Protein 8AG4 (pdb70)

Secondary structure (DSSP, 8-state):
----EEEEEEE-SGGGG--SSTTS--HHHHHHHHHHHHHHHHHHHT---EEEEEEESBS----SS--SSEEEEEEEE---HHHHHHHHHT-HHHHHHHHHHHS-B-----HHHHHHHHHHHHHT--S--S-EEEEEE---S-TTTT-HHHHHHHHHHHHHHHHHTEEEEE--B--TT---HHHH-SSSS---TTTTSS--PPPB-SHHHHHHHHHHHHSPP--SB--EEESSSS-EEEEEEE-SB-PPPPPPPB---SSS-------EEEEETTT-SB--TTSEEEEEEETTEEEEE-HHHHHHTT--S-SEEEEEEEEEGGGS-TT---S--EEEEE-TTTEETHHHHHHHHHHHHHHHTEEEEEEEE-STT---EEEEEEEE--EE-TT--EEE-SEEEEEE---GGGBPPPPP-------HHHHHHHHHHHHHTB----TTS---HHHHHHHHHHHHHHTT---------TTS--HHHHHHHHTTHHHHHHHHHS-TT-/----B----EEEEEEEE--SSTT--BTTB--HHHHHHHHHHHHHHHHHHHT---EEEEEEES-SS-B-TT-SSSSS-SEEEEEEEE---HHHHHHHHHT----S----HHHHHHHHHHHHHHHSSSS--SEEEEEEE----S---STTHHHHHHHHHHHTEEEEEEESS---SS--------SS-----TTS-HHHHHHHHHHHHHHHHHT-GGGGGGEEEHHHHTTS-GGGTTS--PBPPEEEEEESSSS-EEEEEEEEEE-----S--PEEEETTT--GGGEEEEE----SSTT-----GGG---EEE-SS-EEEGGG--TTTS------SEEEEEEEEEGGGS-GGG-EEEEEEEEEEPTT-HHHHHHHHHHHHHHHHHTEEEEEEEESSSSSPPEEEEEEEEE-SS-EEEEEEEE--GGGB-------STT-STT---HHHHHHHHHHHHHTB-EE-GGGTT--EES--GGGSPPHHHHHHHHHHHHHHH-TTSPPPPPPHHHHHHTS--HHHHHHHHHHHHHHHHHS--EE---/----S-EEEE-SSS-EEEEBSS-SS--EEEEEEEE---SS----EEEEEE-TT--EEEEEBTTBSTTGGG--EESSHHHHIIIIIT--HHHHTT--EE-TT--BTTTBTPPPPPP-------SSHHHHHHHHHHHHHHHTTTTS-EEEEEEE--SS-EEEEEEEEEEEE----/--SEEEE-SSS-EEEEBSS-SS--EEEEEEEEPP-TTB---EEEEEE-TT--EEEEESSS-SGGGGG--EESSHHHHHHHHSB-SS-STTT--EE-TT--BTTTBSPPPPPP-PPP---SHHHHHHHHHHHHHHHHHTTTS-EEEEEEE--BSPEEEEEEEEEEEE----

Structure (mmCIF, N/CA/C/O backbone):
data_8AG4
#
_entry.id   8AG4
#
_cell.length_a   1.00
_cell.length_b   1.00
_cell.length_c   1.00
_cell.angle_alpha   90.00
_cell.angle_beta   90.00
_cell.angle_gamma   90.00
#
_symmetry.space_group_name_H-M   'P 1'
#
loop_
_entity.id
_entity.type
_entity.pdbx_description
1 polymer 'X-ray repair cross-complementing protein 6'
2 polymer 'X-ray repair cross-complementing protein 5'
3 polymer 'Protein C10'
#
loop_
_atom_site.group_PDB
_atom_site.id
_atom_site.type_symbol
_atom_site.label_atom_id
_atom_site.label_alt_id
_atom_site.label_comp_id
_atom_site.label_asym_id
_atom_site.label_entity_id
_atom_site.label_seq_id
_atom_site.pdbx_PDB_ins_code
_atom_site.Cartn_x
_atom_site.Cartn_y
_atom_site.Cartn_z
_atom_site.occupancy
_atom_site.B_iso_or_equiv
_atom_site.auth_seq_id
_atom_site.auth_comp_id
_atom_site.auth_asym_id
_atom_site.auth_atom_id
_atom_site.pdbx_PDB_model_num
ATOM 1 N N . SER A 1 75 ? 123.928 165.752 117.864 1.00 88.73 33 SER A N 1
ATOM 2 C CA . SER A 1 75 ? 124.891 164.927 117.145 1.00 90.56 33 SER A CA 1
ATOM 3 C C . SER A 1 75 ? 124.675 163.447 117.443 1.00 90.07 33 SER A C 1
ATOM 4 O O . SER A 1 75 ? 124.019 163.091 118.422 1.00 86.29 33 SER A O 1
ATOM 7 N N . GLY A 1 76 ? 125.230 162.589 116.591 1.00 82.18 34 GLY A N 1
ATOM 8 C CA . GLY A 1 76 ? 125.131 161.149 116.741 1.00 79.83 34 GLY A CA 1
ATOM 9 C C . GLY A 1 76 ? 124.463 160.441 115.582 1.00 79.10 34 GLY A C 1
ATOM 10 O O . GLY A 1 76 ? 124.628 159.221 115.438 1.00 79.28 34 GLY A O 1
ATOM 11 N N . ARG A 1 77 ? 123.714 161.158 114.748 1.00 63.07 35 ARG A N 1
ATOM 12 C CA . ARG A 1 77 ? 123.009 160.574 113.609 1.00 56.71 35 ARG A CA 1
ATOM 13 C C . ARG A 1 77 ? 123.581 161.181 112.332 1.00 56.14 35 ARG A C 1
ATOM 14 O O . ARG A 1 77 ? 123.163 162.262 111.908 1.00 55.80 35 ARG A O 1
ATOM 22 N N . ASP A 1 78 ? 124.536 160.483 111.725 1.00 51.27 36 ASP A N 1
ATOM 23 C CA . ASP A 1 78 ? 125.186 160.966 110.518 1.00 44.68 36 ASP A CA 1
ATOM 24 C C . ASP A 1 78 ? 124.263 160.826 109.315 1.00 45.32 36 ASP A C 1
ATOM 25 O O . ASP A 1 78 ? 123.458 159.896 109.226 1.00 52.44 36 ASP A O 1
ATOM 30 N N . SER A 1 79 ? 124.389 161.764 108.381 1.00 36.59 37 SER A N 1
ATOM 31 C CA . SER A 1 79 ? 123.603 161.771 107.155 1.00 36.85 37 SER A CA 1
ATOM 32 C C . SER A 1 79 ? 124.536 161.672 105.957 1.00 37.51 37 SER A C 1
ATOM 33 O O . SER A 1 79 ? 125.538 162.390 105.885 1.00 46.67 37 SER A O 1
ATOM 36 N N . LEU A 1 80 ? 124.205 160.786 105.023 1.00 23.29 38 LEU A N 1
ATOM 37 C CA . LEU A 1 80 ? 125.016 160.542 103.838 1.00 19.94 38 LEU A CA 1
ATOM 38 C C . LEU A 1 80 ? 124.115 160.475 102.617 1.00 23.33 38 LEU A C 1
ATOM 39 O O . LEU A 1 80 ? 123.125 159.739 102.614 1.00 35.97 38 LEU A O 1
ATOM 44 N N . ILE A 1 81 ? 124.460 161.235 101.582 1.00 21.06 39 ILE A N 1
ATOM 45 C CA . ILE A 1 81 ? 123.704 161.272 100.336 1.00 27.74 39 ILE A CA 1
ATOM 46 C C . ILE A 1 81 ? 124.585 160.709 99.231 1.00 26.50 39 ILE A C 1
ATOM 47 O O . ILE A 1 81 ? 125.706 161.185 99.017 1.00 36.10 39 ILE A O 1
ATOM 52 N N . PHE A 1 82 ? 124.080 159.699 98.530 1.00 24.49 40 PHE A N 1
ATOM 53 C CA . PHE A 1 82 ? 124.787 159.071 97.421 1.00 15.24 40 PHE A CA 1
ATOM 54 C C . PHE A 1 82 ? 124.321 159.717 96.124 1.00 25.94 40 PHE A C 1
ATOM 55 O O . PHE A 1 82 ? 123.167 159.548 95.719 1.00 37.58 40 PHE A O 1
ATOM 63 N N . LEU A 1 83 ? 125.215 160.450 95.473 1.00 25.53 41 LEU A N 1
ATOM 64 C CA . LEU A 1 83 ? 124.908 161.158 94.238 1.00 15.44 41 LEU A CA 1
ATOM 65 C C . LEU A 1 83 ? 125.588 160.427 93.087 1.00 22.33 41 LEU A C 1
ATOM 66 O O . LEU A 1 83 ? 126.818 160.420 92.989 1.00 36.00 41 LEU A O 1
ATOM 71 N N . VAL A 1 84 ? 124.789 159.816 92.219 1.00 22.28 42 VAL A N 1
ATOM 72 C CA . VAL A 1 84 ? 125.287 158.971 91.141 1.00 24.70 42 VAL A CA 1
ATOM 73 C C . VAL A 1 84 ? 124.981 159.640 89.810 1.00 35.74 42 VAL A C 1
ATOM 74 O O . VAL A 1 84 ? 123.827 159.987 89.530 1.00 42.65 42 VAL A O 1
ATOM 78 N N . ASP A 1 85 ? 126.015 159.822 88.996 1.00 40.20 43 ASP A N 1
ATOM 79 C CA . ASP A 1 85 ? 125.843 160.362 87.659 1.00 33.06 43 ASP A CA 1
ATOM 80 C C . ASP A 1 85 ? 125.127 159.340 86.785 1.00 40.32 43 ASP A C 1
ATOM 81 O O . ASP A 1 85 ? 125.296 158.128 86.941 1.00 48.54 43 ASP A O 1
ATOM 86 N N . ALA A 1 86 ? 124.317 159.842 85.850 1.00 44.09 44 ALA A N 1
ATOM 87 C CA . ALA A 1 86 ? 123.540 158.990 84.956 1.00 42.86 44 ALA A CA 1
ATOM 88 C C . ALA A 1 86 ? 123.742 159.378 83.497 1.00 41.44 44 ALA A C 1
ATOM 89 O O . ALA A 1 86 ? 122.804 159.318 82.699 1.00 47.32 44 ALA A O 1
ATOM 91 N N . SER A 1 87 ? 124.956 159.776 83.130 1.00 44.47 45 SER A N 1
ATOM 92 C CA . SER A 1 87 ? 125.250 160.141 81.754 1.00 43.35 45 SER A CA 1
ATOM 93 C C . SER A 1 87 ? 125.604 158.899 80.940 1.00 46.07 45 SER A C 1
ATOM 94 O O . SER A 1 87 ? 125.652 157.776 81.450 1.00 49.64 45 SER A O 1
ATOM 97 N N . LYS A 1 88 ? 125.859 159.108 79.647 1.00 45.57 46 LYS A N 1
ATOM 98 C CA . LYS A 1 88 ? 126.107 157.990 78.744 1.00 42.79 46 LYS A CA 1
ATOM 99 C C . LYS A 1 88 ? 127.427 157.299 79.057 1.00 43.97 46 LYS A C 1
ATOM 100 O O . LYS A 1 88 ? 127.532 156.073 78.945 1.00 47.52 46 LYS A O 1
ATOM 106 N N . ALA A 1 89 ? 128.446 158.067 79.444 1.00 48.13 47 ALA A N 1
ATOM 107 C CA . ALA A 1 89 ? 129.760 157.490 79.706 1.00 48.46 47 ALA A CA 1
ATOM 108 C C . ALA A 1 89 ? 129.742 156.499 80.862 1.00 49.43 47 ALA A C 1
ATOM 109 O O . ALA A 1 89 ? 130.638 155.654 80.953 1.00 52.09 47 ALA A O 1
ATOM 111 N N . MET A 1 90 ? 128.746 156.577 81.740 1.00 48.52 48 MET A N 1
ATOM 112 C CA . MET A 1 90 ? 128.649 155.669 82.872 1.00 43.50 48 MET A CA 1
ATOM 113 C C . MET A 1 90 ? 128.142 154.290 82.482 1.00 47.94 48 MET A C 1
ATOM 114 O O . MET A 1 90 ? 127.956 153.449 83.365 1.00 49.58 48 MET A O 1
ATOM 119 N N . PHE A 1 91 ? 127.907 154.042 81.191 1.00 58.78 49 PHE A N 1
ATOM 120 C CA . PHE A 1 91 ? 127.403 152.763 80.715 1.00 56.96 49 PHE A CA 1
ATOM 121 C C . PHE A 1 91 ? 128.329 152.067 79.729 1.00 55.22 49 PHE A C 1
ATOM 122 O O . PHE A 1 91 ? 128.036 150.936 79.327 1.00 57.45 49 PHE A O 1
ATOM 130 N N . GLU A 1 92 ? 129.424 152.703 79.325 1.00 55.52 50 GLU A N 1
ATOM 131 C CA . GLU A 1 92 ? 130.417 152.051 78.487 1.00 55.66 50 GLU A CA 1
ATOM 132 C C . GLU A 1 92 ? 131.344 151.214 79.356 1.00 59.13 50 GLU A C 1
ATOM 133 O O . GLU A 1 92 ? 131.807 151.673 80.405 1.00 66.44 50 GLU A O 1
ATOM 139 N N . SER A 1 93 ? 131.615 149.985 78.920 1.00 64.99 51 SER A N 1
ATOM 140 C CA . SER A 1 93 ? 132.402 149.050 79.707 1.00 67.41 51 SER A CA 1
ATOM 141 C C . SER A 1 93 ? 133.775 148.757 79.122 1.00 69.07 51 SER A C 1
ATOM 142 O O . SER A 1 93 ? 134.588 148.120 79.802 1.00 71.21 51 SER A O 1
ATOM 145 N N . GLN A 1 94 ? 134.056 149.202 77.897 1.00 75.06 52 GLN A N 1
ATOM 146 C CA . GLN A 1 94 ? 135.333 148.939 77.241 1.00 76.86 52 GLN A CA 1
ATOM 147 C C . GLN A 1 94 ? 135.630 147.444 77.224 1.00 75.86 52 GLN A C 1
ATOM 148 O O . GLN A 1 94 ? 135.151 146.720 76.346 1.00 77.02 52 GLN A O 1
ATOM 154 N N . SER A 1 95 ? 136.421 146.979 78.186 1.00 77.58 53 SER A N 1
ATOM 155 C CA . SER A 1 95 ? 136.685 145.553 78.313 1.00 78.49 53 SER A CA 1
ATOM 156 C C . SER A 1 95 ? 135.397 144.814 78.652 1.00 78.34 53 SER A C 1
ATOM 157 O O . SER A 1 95 ? 134.632 145.242 79.522 1.00 79.09 53 SER A O 1
ATOM 160 N N . GLU A 1 96 ? 135.157 143.698 77.963 1.00 82.58 54 GLU A N 1
ATOM 161 C CA . GLU A 1 96 ? 133.909 142.965 78.130 1.00 84.26 54 GLU A CA 1
ATOM 162 C C . GLU A 1 96 ? 133.849 142.181 79.433 1.00 83.99 54 GLU A C 1
ATOM 163 O O . GLU A 1 96 ? 132.778 141.667 79.773 1.00 83.26 54 GLU A O 1
ATOM 169 N N . ASP A 1 97 ? 134.958 142.072 80.163 1.00 83.81 55 ASP A N 1
ATOM 170 C CA . ASP A 1 97 ? 134.999 141.352 81.428 1.00 84.95 55 ASP A CA 1
ATOM 171 C C . ASP A 1 97 ? 135.047 142.282 82.634 1.00 83.80 55 ASP A C 1
ATOM 172 O O . ASP A 1 97 ? 135.252 141.811 83.758 1.00 83.25 55 ASP A O 1
ATOM 177 N N . GLU A 1 98 ? 134.864 143.582 82.431 1.00 77.01 56 GLU A N 1
ATOM 178 C CA . GLU A 1 98 ? 134.919 144.563 83.505 1.00 74.86 56 GLU A CA 1
ATOM 179 C C . GLU A 1 98 ? 133.532 145.132 83.760 1.00 71.98 56 GLU A C 1
ATOM 180 O O . GLU A 1 98 ? 132.742 145.314 82.828 1.00 74.11 56 GLU A O 1
ATOM 186 N N . LEU A 1 99 ? 133.241 145.406 85.027 1.00 56.24 57 LEU A N 1
ATOM 187 C CA . LEU A 1 99 ? 131.935 145.918 85.407 1.00 54.69 57 LEU A CA 1
ATOM 188 C C . LEU A 1 99 ? 131.724 147.333 84.882 1.00 53.53 57 LEU A C 1
ATOM 189 O O . LEU A 1 99 ? 132.650 148.145 84.816 1.00 56.07 57 LEU A O 1
ATOM 194 N N . THR A 1 100 ? 130.487 147.615 84.505 1.00 50.06 58 THR A N 1
ATOM 195 C CA . THR A 1 100 ? 130.106 148.963 84.125 1.00 46.99 58 THR A CA 1
ATOM 196 C C . THR A 1 100 ? 130.234 149.890 85.333 1.00 48.88 58 THR A C 1
ATOM 197 O O . THR A 1 100 ? 129.905 149.491 86.455 1.00 54.06 58 THR A O 1
ATOM 201 N N . PRO A 1 101 ? 130.733 151.116 85.144 1.00 42.16 59 PRO A N 1
ATOM 202 C CA . PRO A 1 101 ? 130.831 152.049 86.281 1.00 43.32 59 PRO A CA 1
ATOM 203 C C . PRO A 1 101 ? 129.512 152.251 87.010 1.00 48.78 59 PRO A C 1
ATOM 204 O O . PRO A 1 101 ? 129.493 152.384 88.241 1.00 51.33 59 PRO A O 1
ATOM 208 N N . PHE A 1 102 ? 128.403 152.273 86.270 1.00 44.83 60 PHE A N 1
ATOM 209 C CA . PHE A 1 102 ? 127.086 152.374 86.888 1.00 36.98 60 PHE A CA 1
ATOM 210 C C . PHE A 1 102 ? 126.801 151.180 87.794 1.00 36.87 60 PHE A C 1
ATOM 211 O O . PHE A 1 102 ? 126.319 151.344 88.925 1.00 46.75 60 PHE A O 1
ATOM 219 N N . ASP A 1 103 ? 127.098 149.970 87.316 1.00 36.72 61 ASP A N 1
ATOM 220 C CA . ASP A 1 103 ? 126.917 148.780 88.139 1.00 42.33 61 ASP A CA 1
ATOM 221 C C . ASP A 1 103 ? 127.841 148.806 89.347 1.00 42.42 61 ASP A C 1
ATOM 222 O O . ASP A 1 103 ? 127.461 148.371 90.440 1.00 46.82 61 ASP A O 1
ATOM 227 N N . MET A 1 104 ? 129.061 149.314 89.165 1.00 42.71 62 MET A N 1
ATOM 228 C CA . MET A 1 104 ? 129.980 149.468 90.285 1.00 34.18 62 MET A CA 1
ATOM 229 C C . MET A 1 104 ? 129.379 150.366 91.357 1.00 35.39 62 MET A C 1
ATOM 230 O O . MET A 1 104 ? 129.417 150.042 92.550 1.00 46.58 62 MET A O 1
ATOM 235 N N . SER A 1 105 ? 128.801 151.495 90.944 1.00 27.91 63 SER A N 1
ATOM 236 C CA . SER A 1 105 ? 128.199 152.418 91.900 1.00 31.35 63 SER A CA 1
ATOM 237 C C . SER A 1 105 ? 127.022 151.779 92.628 1.00 37.72 63 SER A C 1
ATOM 238 O O . SER A 1 105 ? 126.901 151.896 93.856 1.00 44.94 63 SER A O 1
ATOM 241 N N . ILE A 1 106 ? 126.146 151.097 91.886 1.00 37.31 64 ILE A N 1
ATOM 242 C CA . ILE A 1 106 ? 124.973 150.482 92.506 1.00 29.93 64 ILE A CA 1
ATOM 243 C C . ILE A 1 106 ? 125.395 149.417 93.510 1.00 29.43 64 ILE A C 1
ATOM 244 O O . ILE A 1 106 ? 124.862 149.345 94.627 1.00 38.84 64 ILE A O 1
ATOM 249 N N . GLN A 1 107 ? 126.365 148.581 93.135 1.00 30.92 65 GLN A N 1
ATOM 250 C CA . GLN A 1 107 ? 126.821 147.527 94.033 1.00 28.25 65 GLN A CA 1
ATOM 251 C C . GLN A 1 107 ? 127.514 148.102 95.260 1.00 30.47 65 GLN A C 1
ATOM 252 O O . GLN A 1 107 ? 127.351 147.578 96.368 1.00 38.37 65 GLN A O 1
ATOM 258 N N . CYS A 1 108 ? 128.280 149.181 95.092 1.00 31.48 66 CYS A N 1
ATOM 259 C CA . CYS A 1 108 ? 128.905 149.820 96.244 1.00 25.77 66 CYS A CA 1
ATOM 260 C C . CYS A 1 108 ? 127.860 150.356 97.214 1.00 37.16 66 CYS A C 1
ATOM 261 O O . CYS A 1 108 ? 127.978 150.169 98.433 1.00 45.35 66 CYS A O 1
ATOM 264 N N . ILE A 1 109 ? 126.822 151.018 96.694 1.00 30.84 67 ILE A N 1
ATOM 265 C CA . ILE A 1 109 ? 125.780 151.552 97.568 1.00 29.12 67 ILE A CA 1
ATOM 266 C C . ILE A 1 109 ? 125.064 150.422 98.300 1.00 27.02 67 ILE A C 1
ATOM 267 O O . ILE A 1 109 ? 124.787 150.515 99.505 1.00 34.83 67 ILE A O 1
ATOM 272 N N . GLN A 1 110 ? 124.749 149.339 97.587 1.00 28.54 68 GLN A N 1
ATOM 273 C CA . GLN A 1 110 ? 124.054 148.224 98.222 1.00 28.47 68 GLN A CA 1
ATOM 274 C C . GLN A 1 110 ? 124.924 147.569 99.292 1.00 30.86 68 GLN A C 1
ATOM 275 O O . GLN A 1 110 ? 124.424 147.166 100.351 1.00 36.85 68 GLN A O 1
ATOM 281 N N . SER A 1 111 ? 126.229 147.459 99.035 1.00 33.19 69 SER A N 1
ATOM 282 C CA . SER A 1 111 ? 127.143 146.938 100.045 1.00 27.01 69 SER A CA 1
ATOM 283 C C . SER A 1 111 ? 127.172 147.834 101.275 1.00 22.72 69 SER A C 1
ATOM 284 O O . SER A 1 111 ? 127.226 147.343 102.408 1.00 34.56 69 SER A O 1
ATOM 287 N N . VAL A 1 112 ? 127.156 149.152 101.071 1.00 26.70 70 VAL A N 1
ATOM 288 C CA . VAL A 1 112 ? 127.130 150.072 102.206 1.00 25.29 70 VAL A CA 1
ATOM 289 C C . VAL A 1 112 ? 125.861 149.869 103.022 1.00 30.53 70 VAL A C 1
ATOM 290 O O . VAL A 1 112 ? 125.891 149.879 104.259 1.00 40.17 70 VAL A O 1
ATOM 294 N N . TYR A 1 113 ? 124.728 149.674 102.343 1.00 31.77 71 TYR A N 1
ATOM 295 C CA . TYR A 1 113 ? 123.472 149.413 103.045 1.00 24.96 71 TYR A CA 1
ATOM 296 C C . TYR A 1 113 ? 123.557 148.139 103.881 1.00 26.10 71 TYR A C 1
ATOM 297 O O . TYR A 1 113 ? 123.131 148.109 105.046 1.00 32.39 71 TYR A O 1
ATOM 306 N N . ILE A 1 114 ? 124.095 147.066 103.292 1.00 31.06 72 ILE A N 1
ATOM 307 C CA . ILE A 1 114 ? 124.228 145.804 104.019 1.00 28.37 72 ILE A CA 1
ATOM 308 C C . ILE A 1 114 ? 125.129 145.981 105.232 1.00 23.55 72 ILE A C 1
ATOM 309 O O . ILE A 1 114 ? 124.836 145.474 106.321 1.00 29.72 72 ILE A O 1
ATOM 314 N N . SER A 1 115 ? 126.243 146.694 105.062 1.00 21.56 73 SER A N 1
ATOM 315 C CA . SER A 1 115 ? 127.150 146.923 106.179 1.00 20.03 73 SER A CA 1
ATOM 316 C C . SER A 1 115 ? 126.467 147.706 107.289 1.00 26.57 73 SER A C 1
ATOM 317 O O . SER A 1 115 ? 126.644 147.400 108.474 1.00 32.25 73 SER A O 1
ATOM 320 N N . LYS A 1 116 ? 125.685 148.725 106.927 1.00 32.41 74 LYS A N 1
ATOM 321 C CA . LYS A 1 116 ? 125.002 149.518 107.942 1.00 27.82 74 LYS A CA 1
ATOM 322 C C . LYS A 1 116 ? 123.996 148.679 108.719 1.00 32.82 74 LYS A C 1
ATOM 323 O O . LYS A 1 116 ? 123.906 148.791 109.946 1.00 37.60 74 LYS A O 1
ATOM 329 N N . ILE A 1 117 ? 123.224 147.836 108.029 1.00 33.05 75 ILE A N 1
ATOM 330 C CA . ILE A 1 117 ? 122.261 147.005 108.752 1.00 25.50 75 ILE A CA 1
ATOM 331 C C . ILE A 1 117 ? 122.972 145.981 109.630 1.00 32.23 75 ILE A C 1
ATOM 332 O O . ILE A 1 117 ? 122.574 145.754 110.778 1.00 38.99 75 ILE A O 1
ATOM 337 N N . ILE A 1 118 ? 124.027 145.346 109.114 1.00 39.20 76 ILE A N 1
ATOM 338 C CA . ILE A 1 118 ? 124.729 144.324 109.890 1.00 32.15 76 ILE A CA 1
ATOM 339 C C . ILE A 1 118 ? 125.350 144.936 111.139 1.00 32.90 76 ILE A C 1
ATOM 340 O O . ILE A 1 118 ? 125.249 144.382 112.240 1.00 39.72 76 ILE A O 1
ATOM 345 N N . SER A 1 119 ? 125.995 146.092 110.992 1.00 36.30 77 SER A N 1
ATOM 346 C CA . SER A 1 119 ? 126.598 146.760 112.137 1.00 32.06 77 SER A CA 1
ATOM 347 C C . SER A 1 119 ? 125.569 147.404 113.055 1.00 41.94 77 SER A C 1
ATOM 348 O O . SER A 1 119 ? 125.943 147.878 114.133 1.00 48.19 77 SER A O 1
ATOM 351 N N . SER A 1 120 ? 124.296 147.433 112.654 1.00 45.66 78 SER A N 1
ATOM 352 C CA . SER A 1 120 ? 123.223 148.047 113.439 1.00 43.97 78 SER A CA 1
ATOM 353 C C . SER A 1 120 ? 123.522 149.513 113.733 1.00 42.79 78 SER A C 1
ATOM 354 O O . SER A 1 120 ? 123.284 150.005 114.837 1.00 48.67 78 SER A O 1
ATOM 357 N N . ASP A 1 121 ? 124.046 150.218 112.737 1.00 48.16 79 ASP A N 1
ATOM 358 C CA . ASP A 1 121 ? 124.401 151.623 112.873 1.00 49.07 79 ASP A CA 1
ATOM 359 C C . ASP A 1 121 ? 123.259 152.461 112.313 1.00 51.41 79 ASP A C 1
ATOM 360 O O . ASP A 1 121 ? 122.836 152.256 111.170 1.00 57.55 79 ASP A O 1
ATOM 365 N N . ARG A 1 122 ? 122.761 153.397 113.117 1.00 48.18 80 ARG A N 1
ATOM 366 C CA . ARG A 1 122 ? 121.568 154.169 112.771 1.00 47.44 80 ARG A CA 1
ATOM 367 C C . ARG A 1 122 ? 121.986 155.465 112.091 1.00 46.40 80 ARG A C 1
ATOM 368 O O . ARG A 1 122 ? 122.077 156.520 112.718 1.00 49.18 80 ARG A O 1
ATOM 376 N N . ASP A 1 123 ? 122.240 155.386 110.790 1.00 44.39 81 ASP A N 1
ATOM 377 C CA . ASP A 1 123 ? 122.514 156.554 109.969 1.00 44.64 81 ASP A CA 1
ATOM 378 C C . ASP A 1 123 ? 121.355 156.781 109.009 1.00 45.20 81 ASP A C 1
ATOM 379 O O . ASP A 1 123 ? 120.437 155.966 108.900 1.00 53.00 81 ASP A O 1
ATOM 384 N N . LEU A 1 124 ? 121.410 157.905 108.306 1.00 33.28 82 LEU A N 1
ATOM 385 C CA . LEU A 1 124 ? 120.435 158.244 107.282 1.00 37.85 82 LEU A CA 1
ATOM 386 C C . LEU A 1 124 ? 121.123 158.252 105.925 1.00 34.43 82 LEU A C 1
ATOM 387 O O . LEU A 1 124 ? 122.143 158.927 105.748 1.00 43.84 82 LEU A O 1
ATOM 392 N N . LEU A 1 125 ? 120.570 157.508 104.973 1.00 21.43 83 LEU A N 1
ATOM 393 C CA . LEU A 1 125 ? 121.154 157.372 103.650 1.00 19.42 83 LEU A CA 1
ATOM 394 C C . LEU A 1 125 ? 120.143 157.768 102.584 1.00 26.10 83 LEU A C 1
ATOM 395 O O . LEU A 1 125 ? 118.936 157.567 102.744 1.00 38.40 83 LEU A O 1
ATOM 400 N N . ALA A 1 126 ? 120.646 158.338 101.491 1.00 25.68 84 ALA A N 1
ATOM 401 C CA . ALA A 1 126 ? 119.812 158.750 100.372 1.00 20.36 84 ALA A CA 1
ATOM 402 C C . ALA A 1 126 ? 120.559 158.521 99.069 1.00 22.27 84 ALA A C 1
ATOM 403 O O . ALA A 1 126 ? 121.768 158.749 98.991 1.00 32.61 84 ALA A O 1
ATOM 405 N N . VAL A 1 127 ? 119.834 158.074 98.049 1.00 21.88 85 VAL A N 1
ATOM 406 C CA . VAL A 1 127 ? 120.382 157.851 96.718 1.00 27.05 85 VAL A CA 1
ATOM 407 C C . VAL A 1 127 ? 119.661 158.773 95.746 1.00 25.76 85 VAL A C 1
ATOM 408 O O . VAL A 1 127 ? 118.427 158.782 95.690 1.00 33.54 85 VAL A O 1
ATOM 412 N N . VAL A 1 128 ? 120.432 159.551 94.989 1.00 25.76 86 VAL A N 1
ATOM 413 C CA . VAL A 1 128 ? 119.905 160.537 94.053 1.00 18.83 86 VAL A CA 1
ATOM 414 C C . VAL A 1 128 ? 120.617 160.371 92.719 1.00 16.91 86 VAL A C 1
ATOM 415 O O . VAL A 1 128 ? 121.841 160.217 92.677 1.00 32.65 86 VAL A O 1
ATOM 419 N N . PHE A 1 129 ? 119.853 160.398 91.632 1.00 28.90 87 PHE A N 1
ATOM 420 C CA . PHE A 1 129 ? 120.402 160.337 90.286 1.00 27.18 87 PHE A CA 1
ATOM 421 C C . PHE A 1 129 ? 120.211 161.679 89.594 1.00 34.84 87 PHE A C 1
ATOM 422 O O . PHE A 1 129 ? 119.201 162.357 89.803 1.00 43.94 87 PHE A O 1
ATOM 430 N N . TYR A 1 130 ? 121.190 162.072 88.789 1.00 27.80 88 TYR A N 1
ATOM 431 C CA . TYR A 1 130 ? 121.090 163.285 87.997 1.00 27.53 88 TYR A CA 1
ATOM 432 C C . TYR A 1 130 ? 121.569 162.998 86.584 1.00 30.63 88 TYR A C 1
ATOM 433 O O . TYR A 1 130 ? 122.420 162.134 86.362 1.00 40.12 88 TYR A O 1
ATOM 442 N N . GLY A 1 131 ? 121.009 163.730 85.631 1.00 42.18 89 GLY A N 1
ATOM 443 C CA . GLY A 1 131 ? 121.218 163.447 84.230 1.00 45.93 89 GLY A CA 1
ATOM 444 C C . GLY A 1 131 ? 120.153 162.591 83.583 1.00 44.79 89 GLY A C 1
ATOM 445 O O . GLY A 1 131 ? 120.423 161.990 82.538 1.00 46.31 89 GLY A O 1
ATOM 446 N N . THR A 1 132 ? 118.964 162.508 84.171 1.00 47.19 90 THR A N 1
ATOM 447 C CA . THR A 1 132 ? 117.855 161.725 83.649 1.00 50.44 90 THR A CA 1
ATOM 448 C C . THR A 1 132 ? 116.773 162.647 83.100 1.00 55.53 90 THR A C 1
ATOM 449 O O . THR A 1 132 ? 116.732 163.839 83.405 1.00 56.36 90 THR A O 1
ATOM 453 N N . GLU A 1 133 ? 115.893 162.092 82.263 1.00 54.43 91 GLU A N 1
ATOM 454 C CA . GLU A 1 133 ? 114.765 162.886 81.783 1.00 50.22 91 GLU A CA 1
ATOM 455 C C . GLU A 1 133 ? 113.693 163.042 82.854 1.00 50.25 91 GLU A C 1
ATOM 456 O O . GLU A 1 133 ? 113.100 164.118 82.990 1.00 54.77 91 GLU A O 1
ATOM 462 N N . LYS A 1 134 ? 113.429 161.990 83.620 1.00 45.69 92 LYS A N 1
ATOM 463 C CA . LYS A 1 134 ? 112.418 162.075 84.660 1.00 45.05 92 LYS A CA 1
ATOM 464 C C . LYS A 1 134 ? 112.988 162.721 85.920 1.00 46.76 92 LYS A C 1
ATOM 465 O O . LYS A 1 134 ? 114.193 162.692 86.177 1.00 53.42 92 LYS A O 1
ATOM 471 N N . ASP A 1 135 ? 112.095 163.311 86.712 1.00 47.53 93 ASP A N 1
ATOM 472 C CA . ASP A 1 135 ? 112.468 164.005 87.934 1.00 45.54 93 ASP A CA 1
ATOM 473 C C . ASP A 1 135 ? 111.465 163.678 89.030 1.00 44.91 93 ASP A C 1
ATOM 474 O O . ASP A 1 135 ? 110.300 163.380 88.754 1.00 52.67 93 ASP A O 1
ATOM 479 N N . LYS A 1 136 ? 111.928 163.735 90.282 1.00 29.74 94 LYS A N 1
ATOM 480 C CA . LYS A 1 136 ? 111.045 163.506 91.419 1.00 38.23 94 LYS A CA 1
ATOM 481 C C . LYS A 1 136 ? 111.334 164.440 92.587 1.00 41.65 94 LYS A C 1
ATOM 482 O O . LYS A 1 136 ? 110.733 164.273 93.656 1.00 47.90 94 LYS A O 1
ATOM 488 N N . ASN A 1 137 ? 112.223 165.412 92.427 1.00 38.90 95 ASN A N 1
ATOM 489 C CA . ASN A 1 137 ? 112.582 166.283 93.533 1.00 40.59 95 ASN A CA 1
ATOM 490 C C . ASN A 1 137 ? 111.414 167.185 93.920 1.00 43.64 95 ASN A C 1
ATOM 491 O O . ASN A 1 137 ? 110.468 167.388 93.154 1.00 48.25 95 ASN A O 1
ATOM 496 N N . SER A 1 138 ? 111.488 167.719 95.140 1.00 44.85 96 SER A N 1
ATOM 497 C CA . SER A 1 138 ? 110.417 168.529 95.707 1.00 44.30 96 SER A CA 1
ATOM 498 C C . SER A 1 138 ? 110.121 169.735 94.828 1.00 47.46 96 SER A C 1
ATOM 499 O O . SER A 1 138 ? 109.026 169.846 94.268 1.00 52.54 96 SER A O 1
ATOM 502 N N . VAL A 1 139 ? 111.083 170.638 94.693 1.00 49.00 97 VAL A N 1
ATOM 503 C CA . VAL A 1 139 ? 110.980 171.698 93.699 1.00 42.33 97 VAL A CA 1
ATOM 504 C C . VAL A 1 139 ? 111.299 171.102 92.335 1.00 44.48 97 VAL A C 1
ATOM 505 O O . VAL A 1 139 ? 112.341 170.464 92.147 1.00 53.46 97 VAL A O 1
ATOM 509 N N . ASN A 1 140 ? 110.392 171.287 91.382 1.00 44.80 98 ASN A N 1
ATOM 510 C CA . ASN A 1 140 ? 110.439 170.511 90.151 1.00 46.30 98 ASN A CA 1
ATOM 511 C C . ASN A 1 140 ? 111.578 170.951 89.243 1.00 50.01 98 ASN A C 1
ATOM 512 O O . ASN A 1 140 ? 111.341 171.484 88.154 1.00 54.98 98 ASN A O 1
ATOM 517 N N . PHE A 1 141 ? 112.816 170.730 89.678 1.00 50.69 99 PHE A N 1
ATOM 518 C CA . PHE A 1 141 ? 113.962 170.978 88.821 1.00 47.69 99 PHE A CA 1
ATOM 519 C C . PHE A 1 141 ? 114.098 169.856 87.799 1.00 49.62 99 PHE A C 1
ATOM 520 O O . PHE A 1 141 ? 113.476 168.796 87.909 1.00 53.89 99 PHE A O 1
ATOM 528 N N . LYS A 1 142 ? 114.924 170.097 86.792 1.00 49.66 100 LYS A N 1
ATOM 529 C CA . LYS A 1 142 ? 115.061 169.183 85.671 1.00 49.67 100 LYS A CA 1
ATOM 530 C C . LYS A 1 142 ? 116.249 168.257 85.883 1.00 50.79 100 LYS A C 1
ATOM 531 O O . LYS A 1 142 ? 117.304 168.681 86.368 1.00 56.32 100 LYS A O 1
ATOM 537 N N . ASN A 1 143 ? 116.058 166.984 85.536 1.00 42.56 101 ASN A N 1
ATOM 538 C CA . ASN A 1 143 ? 117.134 165.994 85.480 1.00 46.73 101 ASN A CA 1
ATOM 539 C C . ASN A 1 143 ? 117.708 165.679 86.860 1.00 45.93 101 ASN A C 1
ATOM 540 O O . ASN A 1 143 ? 118.913 165.491 87.015 1.00 47.28 101 ASN A O 1
ATOM 545 N N . ILE A 1 144 ? 116.838 165.610 87.866 1.00 38.39 102 ILE A N 1
ATOM 546 C CA . ILE A 1 144 ? 117.222 165.239 89.222 1.00 29.18 102 ILE A CA 1
ATOM 547 C C . ILE A 1 144 ? 116.124 164.343 89.777 1.00 34.91 102 ILE A C 1
ATOM 548 O O . ILE A 1 144 ? 115.035 164.826 90.106 1.00 44.69 102 ILE A O 1
ATOM 553 N N . TYR A 1 145 ? 116.401 163.047 89.882 1.00 37.91 103 TYR A N 1
ATOM 554 C CA . TYR A 1 145 ? 115.479 162.097 90.484 1.00 33.57 103 TYR A CA 1
ATOM 555 C C . TYR A 1 145 ? 115.977 161.756 91.881 1.00 33.95 103 TYR A C 1
ATOM 556 O O . TYR A 1 145 ? 117.157 161.434 92.063 1.00 39.73 103 TYR A O 1
ATOM 565 N N . VAL A 1 146 ? 115.086 161.829 92.860 1.00 30.93 104 VAL A N 1
ATOM 566 C CA . VAL A 1 146 ? 115.381 161.403 94.221 1.00 26.92 104 VAL A CA 1
ATOM 567 C C . VAL A 1 146 ? 114.784 160.011 94.380 1.00 34.16 104 VAL A C 1
ATOM 568 O O . VAL A 1 146 ? 113.597 159.858 94.681 1.00 44.05 104 VAL A O 1
ATOM 572 N N . LEU A 1 147 ? 115.609 158.987 94.162 1.00 36.34 105 LEU A N 1
ATOM 573 C CA . LEU A 1 147 ? 115.141 157.613 94.289 1.00 32.23 105 LEU A CA 1
ATOM 574 C C . LEU A 1 147 ? 114.731 157.305 95.722 1.00 38.44 105 LEU A C 1
ATOM 575 O O . LEU A 1 147 ? 113.676 156.709 95.966 1.00 45.52 105 LEU A O 1
ATOM 580 N N . GLN A 1 148 ? 115.559 157.702 96.686 1.00 33.38 106 GLN A N 1
ATOM 581 C CA . GLN A 1 148 ? 115.290 157.478 98.098 1.00 29.13 106 GLN A CA 1
ATOM 582 C C . GLN A 1 148 ? 115.678 158.720 98.882 1.00 35.33 106 GLN A C 1
ATOM 583 O O . GLN A 1 148 ? 116.706 159.341 98.603 1.00 42.85 106 GLN A O 1
ATOM 589 N N . GLU A 1 149 ? 114.853 159.080 99.858 1.00 37.84 107 GLU A N 1
ATOM 590 C CA . GLU A 1 149 ? 115.146 160.201 100.735 1.00 38.97 107 GLU A CA 1
ATOM 591 C C . GLU A 1 149 ? 115.940 159.701 101.940 1.00 39.13 107 GLU A C 1
ATOM 592 O O . GLU A 1 149 ? 116.396 158.555 101.977 1.00 45.41 107 GLU A O 1
ATOM 598 N N . LEU A 1 150 ? 116.114 160.554 102.945 1.00 30.24 108 LEU A N 1
ATOM 599 C CA . LEU A 1 150 ? 116.924 160.205 104.105 1.00 29.33 108 LEU A CA 1
ATOM 600 C C . LEU A 1 150 ? 116.089 159.389 105.082 1.00 37.29 108 LEU A C 1
ATOM 601 O O . LEU A 1 150 ? 115.112 159.888 105.649 1.00 44.69 108 LEU A O 1
ATOM 606 N N . ASP A 1 151 ? 116.479 158.134 105.277 1.00 40.19 109 ASP A N 1
ATOM 607 C CA . ASP A 1 151 ? 115.833 157.243 106.229 1.00 32.86 109 ASP A CA 1
ATOM 608 C C . ASP A 1 151 ? 116.824 156.145 106.584 1.00 37.47 109 ASP A C 1
ATOM 609 O O . ASP A 1 151 ? 117.860 155.984 105.936 1.00 45.25 109 ASP A O 1
ATOM 614 N N . ASN A 1 152 ? 116.498 155.393 107.630 1.00 43.99 110 ASN A N 1
ATOM 615 C CA . ASN A 1 152 ? 117.338 154.277 108.027 1.00 40.45 110 ASN A CA 1
ATOM 616 C C . ASN A 1 152 ? 117.317 153.188 106.954 1.00 40.10 110 ASN A C 1
ATOM 617 O O . ASN A 1 152 ? 116.329 153.036 106.232 1.00 44.69 110 ASN A O 1
ATOM 622 N N . PRO A 1 153 ? 118.399 152.424 106.824 1.00 36.36 111 PRO A N 1
ATOM 623 C CA . PRO A 1 153 ? 118.420 151.339 105.837 1.00 34.17 111 PRO A CA 1
ATOM 624 C C . PRO A 1 153 ? 117.411 150.253 106.172 1.00 35.19 111 PRO A C 1
ATOM 625 O O . PRO A 1 153 ? 117.072 150.019 107.334 1.00 39.92 111 PRO A O 1
ATOM 629 N N . GLY A 1 154 ? 116.928 149.584 105.1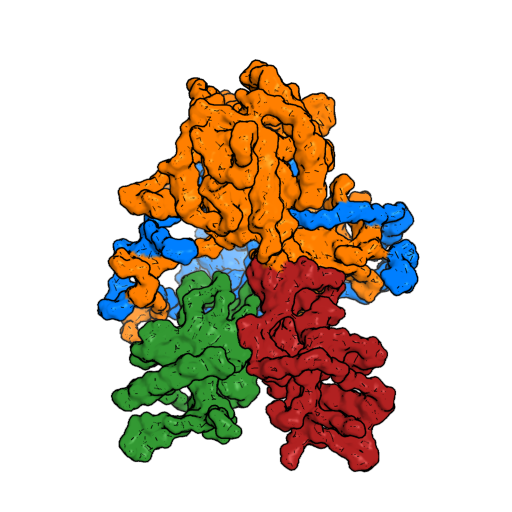28 1.00 38.14 112 GLY A N 1
ATOM 630 C CA . GLY A 1 154 ? 115.945 148.534 105.282 1.00 33.53 112 GLY A CA 1
ATOM 631 C C . GLY A 1 154 ? 116.016 147.550 104.135 1.00 35.83 112 GLY A C 1
ATOM 632 O O . GLY A 1 154 ? 116.867 147.653 103.250 1.00 44.75 112 GLY A O 1
ATOM 633 N N . ALA A 1 155 ? 115.095 146.586 104.157 1.00 34.62 113 ALA A N 1
ATOM 634 C CA . ALA A 1 155 ? 115.104 145.513 103.168 1.00 37.18 113 ALA A CA 1
ATOM 635 C C . ALA A 1 155 ? 114.615 145.976 101.798 1.00 40.26 113 ALA A C 1
ATOM 636 O O . ALA A 1 155 ? 115.193 145.595 100.774 1.00 43.45 113 ALA A O 1
ATOM 638 N N . LYS A 1 156 ? 113.555 146.788 101.753 1.00 39.32 114 LYS A N 1
ATOM 639 C CA . LYS A 1 156 ? 112.937 147.119 100.470 1.00 39.85 114 LYS A CA 1
ATOM 640 C C . LYS A 1 156 ? 113.813 148.052 99.642 1.00 41.05 114 LYS A C 1
ATOM 641 O O . LYS A 1 156 ? 113.869 147.930 98.411 1.00 49.45 114 LYS A O 1
ATOM 647 N N . ARG A 1 157 ? 114.504 148.988 100.293 1.00 39.06 115 ARG A N 1
ATOM 648 C CA . ARG A 1 157 ? 115.430 149.858 99.577 1.00 39.66 115 ARG A CA 1
ATOM 649 C C . ARG A 1 157 ? 116.551 149.051 98.937 1.00 39.07 115 ARG A C 1
ATOM 650 O O . ARG A 1 157 ? 116.927 149.289 97.780 1.00 42.69 115 ARG A O 1
ATOM 658 N N . ILE A 1 158 ? 117.088 148.082 99.676 1.00 31.58 116 ILE A N 1
ATOM 659 C CA . ILE A 1 158 ? 118.128 147.213 99.140 1.00 35.20 116 ILE A CA 1
ATOM 660 C C . ILE A 1 158 ? 117.584 146.376 97.992 1.00 41.60 116 ILE A C 1
ATOM 661 O O . ILE A 1 158 ? 118.277 146.139 96.996 1.00 46.09 116 ILE A O 1
ATOM 666 N N . LEU A 1 159 ? 116.337 145.913 98.112 1.00 42.30 117 LEU A N 1
ATOM 667 C CA . LEU A 1 159 ? 115.724 145.156 97.023 1.00 45.35 117 LEU A CA 1
ATOM 668 C C . LEU A 1 159 ? 115.618 145.997 95.757 1.00 44.36 117 LEU A C 1
ATOM 669 O O . LEU A 1 159 ? 115.900 145.514 94.656 1.00 47.95 117 LEU A O 1
ATOM 674 N N . GLU A 1 160 ? 115.219 147.260 95.896 1.00 36.16 118 GLU A N 1
ATOM 675 C CA . GLU A 1 160 ? 115.103 148.137 94.733 1.00 37.90 118 GLU A CA 1
ATOM 676 C C . GLU A 1 160 ? 116.467 148.388 94.093 1.00 43.50 118 GLU A C 1
ATOM 677 O O . GLU A 1 160 ? 116.626 148.308 92.862 1.00 50.39 118 GLU A O 1
ATOM 683 N N . LEU A 1 161 ? 117.476 148.665 94.922 1.00 45.43 119 LEU A N 1
ATOM 684 C CA . LEU A 1 161 ? 118.821 148.854 94.392 1.00 40.80 119 LEU A CA 1
ATOM 685 C C . LEU A 1 161 ? 119.299 147.602 93.667 1.00 42.77 119 LEU A C 1
ATOM 686 O O . LEU A 1 161 ? 119.915 147.691 92.599 1.00 46.47 119 LEU A O 1
ATOM 691 N N . ASP A 1 162 ? 119.015 146.426 94.230 1.00 45.38 120 ASP A N 1
ATOM 692 C CA . ASP A 1 162 ? 119.342 145.176 93.556 1.00 43.50 120 ASP A CA 1
ATOM 693 C C . ASP A 1 162 ? 118.613 145.068 92.226 1.00 43.71 120 ASP A C 1
ATOM 694 O O . ASP A 1 162 ? 119.157 144.538 91.250 1.00 51.76 120 ASP A O 1
ATOM 699 N N . GLN A 1 163 ? 117.373 145.553 92.174 1.00 45.58 121 GLN A N 1
ATOM 700 C CA . GLN A 1 163 ? 116.643 145.576 90.914 1.00 47.43 121 GLN A CA 1
ATOM 701 C C . GLN A 1 163 ? 117.356 146.412 89.865 1.00 46.04 121 GLN A C 1
ATOM 702 O O . GLN A 1 163 ? 117.286 146.084 88.677 1.00 49.23 121 GLN A O 1
ATOM 708 N N . PHE A 1 164 ? 118.052 147.471 90.270 1.00 50.22 122 PHE A N 1
ATOM 709 C CA . PHE A 1 164 ? 118.817 148.258 89.304 1.00 43.96 122 PHE A CA 1
ATOM 710 C C . PHE A 1 164 ? 120.142 147.616 88.891 1.00 40.29 122 PHE A C 1
ATOM 711 O O . PHE A 1 164 ? 120.820 148.152 88.010 1.00 41.48 122 PHE A O 1
ATOM 719 N N . LYS A 1 165 ? 120.521 146.490 89.486 1.00 49.13 123 LYS A N 1
ATOM 720 C CA . LYS A 1 165 ? 121.838 145.899 89.287 1.00 43.86 123 LYS A CA 1
ATOM 721 C C . LYS A 1 165 ? 121.874 144.998 88.056 1.00 49.10 123 LYS A C 1
ATOM 722 O O . LYS A 1 165 ? 120.904 144.304 87.740 1.00 55.63 123 LYS A O 1
ATOM 728 N N . GLY A 1 166 ? 123.015 145.010 87.365 1.00 52.20 124 GLY A N 1
ATOM 729 C CA . GLY A 1 166 ? 123.256 144.092 86.266 1.00 54.22 124 GLY A CA 1
ATOM 730 C C . GLY A 1 166 ? 122.870 144.649 84.910 1.00 60.21 124 GLY A C 1
ATOM 731 O O . GLY A 1 166 ? 122.553 145.829 84.744 1.00 61.72 124 GLY A O 1
ATOM 732 N N . GLN A 1 167 ? 122.910 143.762 83.911 1.00 66.09 125 GLN A N 1
ATOM 733 C CA . GLN A 1 167 ? 122.500 144.139 82.559 1.00 66.66 125 GLN A CA 1
ATOM 734 C C . GLN A 1 167 ? 120.996 144.380 82.484 1.00 64.84 125 GLN A C 1
ATOM 735 O O . GLN A 1 167 ? 120.542 145.403 81.952 1.00 63.42 125 GLN A O 1
ATOM 741 N N . GLN A 1 168 ? 120.205 143.446 83.016 1.00 63.87 126 GLN A N 1
ATOM 742 C CA . GLN A 1 168 ? 118.763 143.650 83.085 1.00 65.04 126 GLN A CA 1
ATOM 743 C C . GLN A 1 168 ? 118.426 144.840 83.973 1.00 67.84 126 GLN A C 1
ATOM 744 O O . GLN A 1 168 ? 117.477 145.587 83.696 1.00 70.49 126 GLN A O 1
ATOM 750 N N . GLY A 1 169 ? 119.190 145.029 85.050 1.00 59.21 127 GLY A N 1
ATOM 751 C CA . GLY A 1 169 ? 118.986 146.193 85.892 1.00 59.68 127 GLY A CA 1
ATOM 752 C C . GLY A 1 169 ? 119.235 147.493 85.155 1.00 58.04 127 GLY A C 1
ATOM 753 O O . GLY A 1 169 ? 118.485 148.456 85.311 1.00 59.65 127 GLY A O 1
ATOM 754 N N . GLN A 1 170 ? 120.289 147.537 84.340 1.00 56.44 128 GLN A N 1
ATOM 755 C CA . GLN A 1 170 ? 120.553 148.722 83.531 1.00 58.62 128 GLN A CA 1
ATOM 756 C C . GLN A 1 170 ? 119.436 148.954 82.527 1.00 59.76 128 GLN A C 1
ATOM 757 O O . GLN A 1 170 ? 119.018 150.096 82.301 1.00 62.86 128 GLN A O 1
ATOM 763 N N . LYS A 1 171 ? 118.939 147.877 81.916 1.00 63.81 129 LYS A N 1
ATOM 764 C CA . LYS A 1 171 ? 117.837 148.012 80.970 1.00 60.04 129 LYS A CA 1
ATOM 765 C C . LYS A 1 171 ? 116.609 148.610 81.644 1.00 58.72 129 LYS A C 1
ATOM 766 O O . LYS A 1 171 ? 115.993 149.545 81.120 1.00 63.69 129 LYS A O 1
ATOM 772 N N . ARG A 1 172 ? 116.249 148.098 82.823 1.00 51.59 130 ARG A N 1
ATOM 773 C CA . ARG A 1 172 ? 115.053 148.596 83.496 1.00 56.10 130 ARG A CA 1
ATOM 774 C C . ARG A 1 172 ? 115.269 150.006 84.035 1.00 58.93 130 ARG A C 1
ATOM 775 O O . ARG A 1 172 ? 114.332 150.814 84.069 1.00 61.66 130 ARG A O 1
ATOM 783 N N . PHE A 1 173 ? 116.500 150.324 84.445 1.00 56.67 131 PHE A N 1
ATOM 784 C CA . PHE A 1 173 ? 116.828 151.680 84.871 1.00 55.72 131 PHE A CA 1
ATOM 785 C C . PHE A 1 173 ? 116.635 152.664 83.730 1.00 54.14 131 PHE A C 1
ATOM 786 O O . PHE A 1 173 ? 116.035 153.728 83.908 1.00 57.48 131 PHE A O 1
ATOM 794 N N . GLN A 1 174 ? 117.153 152.327 82.547 1.00 55.14 132 GLN A N 1
ATOM 795 C CA . GLN A 1 174 ? 116.989 153.204 81.394 1.00 56.16 132 GLN A CA 1
ATOM 796 C C . GLN A 1 174 ? 115.525 153.306 80.991 1.00 60.27 132 GLN A C 1
ATOM 797 O O . GLN A 1 174 ? 115.049 154.384 80.616 1.00 60.85 132 GLN A O 1
ATOM 803 N N . ASP A 1 175 ? 114.792 152.193 81.066 1.00 61.08 133 ASP A N 1
ATOM 804 C CA . ASP A 1 175 ? 113.381 152.215 80.705 1.00 59.87 133 ASP A CA 1
ATOM 805 C C . ASP A 1 175 ? 112.581 153.119 81.633 1.00 62.29 133 ASP A C 1
ATOM 806 O O . ASP A 1 175 ? 111.715 153.876 81.178 1.00 64.37 133 ASP A O 1
ATOM 811 N N . MET A 1 176 ? 112.851 153.058 82.937 1.00 59.30 134 MET A N 1
ATOM 812 C CA . MET A 1 176 ? 112.061 153.823 83.892 1.00 59.78 134 MET A CA 1
ATOM 813 C C . MET A 1 176 ? 112.657 155.194 84.172 1.00 60.96 134 MET A C 1
ATOM 814 O O . MET A 1 176 ? 111.917 156.115 84.534 1.00 63.84 134 MET A O 1
ATOM 819 N N . MET A 1 177 ? 113.959 155.363 83.966 1.00 63.76 135 MET A N 1
ATOM 820 C CA . MET A 1 177 ? 114.624 156.658 84.080 1.00 61.62 135 MET A CA 1
ATOM 821 C C . MET A 1 177 ? 115.682 156.743 82.990 1.00 60.80 135 MET A C 1
ATOM 822 O O . MET A 1 177 ? 116.774 156.187 83.138 1.00 65.46 135 MET A O 1
ATOM 827 N N . GLY A 1 178 ? 115.365 157.442 81.904 1.00 49.89 136 GLY A N 1
ATOM 828 C CA . GLY A 1 178 ? 116.257 157.453 80.760 1.00 53.74 136 GLY A CA 1
ATOM 829 C C . GLY A 1 178 ? 117.584 158.118 81.072 1.00 56.63 136 GLY A C 1
ATOM 830 O O . GLY A 1 178 ? 117.685 158.985 81.940 1.00 58.89 136 GLY A O 1
ATOM 831 N N . HIS A 1 179 ? 118.616 157.705 80.344 1.00 54.46 137 HIS A N 1
ATOM 832 C CA . HIS A 1 179 ? 119.964 158.220 80.531 1.00 52.41 137 HIS A CA 1
ATOM 833 C C . HIS A 1 179 ? 120.338 159.145 79.382 1.00 52.69 137 HIS A C 1
ATOM 834 O O . HIS A 1 179 ? 119.994 158.888 78.224 1.00 57.00 137 HIS A O 1
ATOM 841 N N . GLY A 1 180 ? 121.028 160.231 79.712 1.00 49.74 138 GLY A N 1
ATOM 842 C CA . GLY A 1 180 ? 121.511 161.161 78.714 1.00 47.39 138 GLY A CA 1
ATOM 843 C C . GLY A 1 180 ? 120.658 162.404 78.617 1.00 48.81 138 GLY A C 1
ATOM 844 O O . GLY A 1 180 ? 119.600 162.391 77.982 1.00 54.42 138 GLY A O 1
ATOM 845 N N . SER A 1 181 ? 121.110 163.485 79.242 1.00 46.47 139 SER A N 1
ATOM 846 C CA . SER A 1 181 ? 120.401 164.756 79.208 1.00 47.73 139 SER A CA 1
ATOM 847 C C . SER A 1 181 ? 121.333 165.828 79.754 1.00 51.82 139 SER A C 1
ATOM 848 O O . SER A 1 181 ? 122.414 165.534 80.269 1.00 53.52 139 SER A O 1
ATOM 851 N N . ASP A 1 182 ? 120.898 167.077 79.631 1.00 55.34 140 ASP A N 1
ATOM 852 C CA . ASP A 1 182 ? 121.649 168.212 80.145 1.00 55.30 140 ASP A CA 1
ATOM 853 C C . ASP A 1 182 ? 121.283 168.447 81.605 1.00 55.32 140 ASP A C 1
ATOM 854 O O . ASP A 1 182 ? 120.104 168.409 81.968 1.00 56.17 140 ASP A O 1
ATOM 859 N N . TYR A 1 183 ? 122.293 168.689 82.434 1.00 51.07 141 TYR A N 1
ATOM 860 C CA . TYR A 1 183 ? 122.111 168.907 83.860 1.00 46.93 141 TYR A CA 1
ATOM 861 C C . TYR A 1 183 ? 122.920 170.121 84.294 1.00 50.28 141 TYR A C 1
ATOM 862 O O . TYR A 1 183 ? 123.757 170.638 83.551 1.00 54.29 141 TYR A O 1
ATOM 871 N N . SER A 1 184 ? 122.657 170.579 85.516 1.00 49.93 142 SER A N 1
ATOM 872 C CA . SER A 1 184 ? 123.414 171.662 86.134 1.00 51.32 142 SER A CA 1
ATOM 873 C C . SER A 1 184 ? 123.730 171.268 87.568 1.00 51.24 142 SER A C 1
ATOM 874 O O . SER A 1 184 ? 122.816 170.980 88.347 1.00 56.75 142 SER A O 1
ATOM 877 N N . LEU A 1 185 ? 125.020 171.259 87.914 1.00 45.08 143 LEU A N 1
ATOM 878 C CA . LEU A 1 185 ? 125.433 170.774 89.228 1.00 47.21 143 LEU A CA 1
ATOM 879 C C . LEU A 1 185 ? 124.907 171.653 90.354 1.00 49.68 143 LEU A C 1
ATOM 880 O O . LEU A 1 185 ? 124.704 171.167 91.475 1.00 56.19 143 LEU A O 1
ATOM 885 N N . SER A 1 186 ? 124.683 172.940 90.085 1.00 45.05 144 SER A N 1
ATOM 886 C CA . SER A 1 186 ? 124.153 173.825 91.117 1.00 49.81 144 SER A CA 1
ATOM 887 C C . SER A 1 186 ? 122.780 173.361 91.588 1.00 52.93 144 SER A C 1
ATOM 888 O O . SER A 1 186 ? 122.506 173.329 92.793 1.00 54.77 144 SER A O 1
ATOM 891 N N . GLU A 1 187 ? 121.913 172.970 90.652 1.00 48.88 145 GLU A N 1
ATOM 892 C CA . GLU A 1 187 ? 120.592 172.476 91.025 1.00 45.97 145 GLU A CA 1
ATOM 893 C C . GLU A 1 187 ? 120.679 171.146 91.762 1.00 50.84 145 GLU A C 1
ATOM 894 O O . GLU A 1 187 ? 119.899 170.895 92.689 1.00 53.15 145 GLU A O 1
ATOM 900 N N . VAL A 1 188 ? 121.613 170.278 91.366 1.00 45.32 146 VAL A N 1
ATOM 901 C CA . VAL A 1 188 ? 121.779 168.999 92.056 1.00 39.48 146 VAL A CA 1
ATOM 902 C C . VAL A 1 188 ? 122.182 169.231 93.507 1.00 38.52 146 VAL A C 1
ATOM 903 O O . VAL A 1 188 ? 121.622 168.629 94.435 1.00 46.91 146 VAL A O 1
ATOM 907 N N . LEU A 1 189 ? 123.152 170.118 93.724 1.00 31.30 147 LEU A N 1
ATOM 908 C CA . LEU A 1 189 ? 123.579 170.414 95.084 1.00 34.84 147 LEU A CA 1
ATOM 909 C C . LEU A 1 189 ? 122.483 171.118 95.874 1.00 44.76 147 LEU A C 1
ATOM 910 O O . LEU A 1 189 ? 122.359 170.899 97.084 1.00 49.14 147 LEU A O 1
ATOM 915 N N . TRP A 1 190 ? 121.675 171.952 95.214 1.00 45.72 148 TRP A N 1
ATOM 916 C CA . TRP A 1 190 ? 120.541 172.573 95.892 1.00 45.60 148 TRP A CA 1
ATOM 917 C C . TRP A 1 190 ? 119.528 171.529 96.350 1.00 45.74 148 TRP A C 1
ATOM 918 O O . TRP A 1 190 ? 119.007 171.603 97.470 1.00 45.79 148 TRP A O 1
ATOM 929 N N . VAL A 1 191 ? 119.236 170.549 95.494 1.00 38.28 149 VAL A N 1
ATOM 930 C CA . VAL A 1 191 ? 118.306 169.486 95.866 1.00 32.38 149 VAL A CA 1
ATOM 931 C C . VAL A 1 191 ? 118.862 168.679 97.032 1.00 42.56 149 VAL A C 1
ATOM 932 O O . VAL A 1 191 ? 118.129 168.307 97.958 1.00 48.24 149 VAL A O 1
ATOM 936 N N . CYS A 1 192 ? 120.167 168.398 97.011 1.00 43.14 150 CYS A N 1
ATOM 937 C CA . CYS A 1 192 ? 120.777 167.667 98.119 1.00 40.11 150 CYS A CA 1
ATOM 938 C C . CYS A 1 192 ? 120.717 168.467 99.418 1.00 43.09 150 CYS A C 1
ATOM 939 O O . CYS A 1 192 ? 120.470 167.906 100.494 1.00 47.69 150 CYS A O 1
ATOM 942 N N . ALA A 1 193 ? 120.939 169.781 99.338 1.00 44.11 151 ALA A N 1
ATOM 943 C CA . ALA A 1 193 ? 120.822 170.625 100.523 1.00 43.94 151 ALA A CA 1
ATOM 944 C C . ALA A 1 193 ? 119.398 170.620 101.064 1.00 44.23 151 ALA A C 1
ATOM 945 O O . ALA A 1 193 ? 119.188 170.589 102.283 1.00 45.56 151 ALA A O 1
ATOM 947 N N . ASN A 1 194 ? 118.405 170.656 100.174 1.00 41.88 152 ASN A N 1
ATOM 948 C CA . ASN A 1 194 ? 117.017 170.575 100.618 1.00 39.44 152 ASN A CA 1
ATOM 949 C C . ASN A 1 194 ? 116.731 169.236 101.288 1.00 41.50 152 ASN A C 1
ATOM 950 O O . ASN A 1 194 ? 116.009 169.176 102.292 1.00 47.00 152 ASN A O 1
ATOM 955 N N . LEU A 1 195 ? 117.285 168.151 100.743 1.00 41.58 153 LEU A N 1
ATOM 956 C CA . LEU A 1 195 ? 117.126 166.842 101.370 1.00 38.25 153 LEU A CA 1
ATOM 957 C C . LEU A 1 195 ? 117.723 166.828 102.769 1.00 34.60 153 LEU A C 1
ATOM 958 O O . LEU A 1 195 ? 117.148 166.243 103.693 1.00 38.89 153 LEU A O 1
ATOM 963 N N . PHE A 1 196 ? 118.887 167.453 102.939 1.00 38.94 154 PHE A N 1
ATOM 964 C CA . PHE A 1 196 ? 119.477 167.556 104.271 1.00 35.60 154 PHE A CA 1
ATOM 965 C C . PHE A 1 196 ? 118.598 168.376 105.205 1.00 41.14 154 PHE A C 1
ATOM 966 O O . PHE A 1 196 ? 118.447 168.039 106.384 1.00 45.53 154 PHE A O 1
ATOM 974 N N . SER A 1 197 ? 118.013 169.463 104.695 1.00 49.88 155 SER A N 1
ATOM 975 C CA . SER A 1 197 ? 117.196 170.334 105.536 1.00 47.14 155 SER A CA 1
ATOM 976 C C . SER A 1 197 ? 115.892 169.668 105.959 1.00 47.35 155 SER A C 1
ATOM 977 O O . SER A 1 197 ? 115.383 169.948 107.050 1.00 51.26 155 SER A O 1
ATOM 980 N N . ASP A 1 198 ? 115.336 168.792 105.119 1.00 49.04 156 ASP A N 1
ATOM 981 C CA . ASP A 1 198 ? 114.034 168.198 105.400 1.00 44.82 156 ASP A CA 1
ATOM 982 C C . ASP A 1 198 ? 114.045 167.238 106.584 1.00 46.87 156 ASP A C 1
ATOM 983 O O . ASP A 1 198 ? 112.969 166.837 107.038 1.00 50.22 156 ASP A O 1
ATOM 988 N N . VAL A 1 199 ? 115.211 166.858 107.088 1.00 57.01 157 VAL A N 1
ATOM 989 C CA . VAL A 1 199 ? 115.299 165.887 108.172 1.00 58.74 157 VAL A CA 1
ATOM 990 C C . VAL A 1 199 ? 115.015 166.576 109.500 1.00 60.57 157 VAL A C 1
ATOM 991 O O . VAL A 1 199 ? 115.450 167.709 109.738 1.00 63.19 157 VAL A O 1
ATOM 995 N N . GLN A 1 200 ? 114.276 165.888 110.374 1.00 68.68 158 GLN A N 1
ATOM 996 C CA . GLN A 1 200 ? 113.916 166.424 111.680 1.00 68.94 158 GLN A CA 1
ATOM 997 C C . GLN A 1 200 ? 114.775 165.893 112.820 1.00 69.09 158 GLN A C 1
ATOM 998 O O . GLN A 1 200 ? 114.841 166.537 113.872 1.00 68.10 158 GLN A O 1
ATOM 1004 N N . PHE A 1 201 ? 115.430 164.746 112.645 1.00 76.38 159 PHE A N 1
ATOM 1005 C CA . PHE A 1 201 ? 116.152 164.090 113.736 1.00 75.11 159 PHE A CA 1
ATOM 1006 C C . PHE A 1 201 ? 117.619 164.528 113.769 1.00 76.24 159 PHE A C 1
ATOM 1007 O O . PHE A 1 201 ? 118.543 163.717 113.690 1.00 77.77 159 PHE A O 1
ATOM 1015 N N . LYS A 1 202 ? 117.813 165.843 113.889 1.00 75.67 160 LYS A N 1
ATOM 1016 C CA . LYS A 1 202 ? 119.133 166.463 113.988 1.00 76.11 160 LYS A CA 1
ATOM 1017 C C . LYS A 1 202 ? 120.000 166.201 112.759 1.00 78.95 160 LYS A C 1
ATOM 1018 O O . LYS A 1 202 ? 119.615 165.441 111.863 1.00 79.47 160 LYS A O 1
ATOM 1024 N N . MET A 1 203 ? 121.179 166.820 112.713 1.00 72.00 161 MET A N 1
ATOM 1025 C CA . MET A 1 203 ? 122.051 166.769 111.544 1.00 70.42 161 MET A CA 1
ATOM 1026 C C . MET A 1 203 ? 123.341 166.002 111.790 1.00 69.62 161 MET A C 1
ATOM 1027 O O . MET A 1 203 ? 123.635 165.049 111.057 1.00 69.80 161 MET A O 1
ATOM 1032 N N . SER A 1 204 ? 124.118 166.390 112.804 1.00 63.14 162 SER A N 1
ATOM 1033 C CA . SER A 1 204 ? 125.486 165.914 112.998 1.00 60.74 162 SER A CA 1
ATOM 1034 C C . SER A 1 204 ? 126.315 166.104 111.732 1.00 61.93 162 SER A C 1
ATOM 1035 O O . SER A 1 204 ? 126.477 167.233 111.257 1.00 65.11 162 SER A O 1
ATOM 1038 N N . HIS A 1 205 ? 126.842 165.015 111.177 1.00 51.92 163 HIS A N 1
ATOM 1039 C CA . HIS A 1 205 ? 127.668 165.077 109.978 1.00 46.38 163 HIS A CA 1
ATOM 1040 C C . HIS A 1 205 ? 126.807 164.936 108.730 1.00 46.99 163 HIS A C 1
ATOM 1041 O O . HIS A 1 205 ? 125.998 164.009 108.626 1.00 52.11 163 HIS A O 1
ATOM 1048 N N . LYS A 1 206 ? 126.986 165.858 107.789 1.00 40.64 164 LYS A N 1
ATOM 1049 C CA . LYS A 1 206 ? 126.292 165.845 106.509 1.00 40.83 164 LYS A CA 1
ATOM 1050 C C . LYS A 1 206 ? 127.318 165.649 105.403 1.00 42.66 164 LYS A C 1
ATOM 1051 O O . LYS A 1 206 ? 128.321 166.369 105.351 1.00 50.76 164 LYS A O 1
ATOM 1057 N N . ARG A 1 207 ? 127.068 164.686 104.521 1.00 30.89 165 ARG A N 1
ATOM 1058 C CA . ARG A 1 207 ? 128.063 164.283 103.540 1.00 30.16 165 ARG A CA 1
ATOM 1059 C C . ARG A 1 207 ? 127.395 163.927 102.221 1.00 32.27 165 ARG A C 1
ATOM 1060 O O . ARG A 1 207 ? 126.351 163.271 102.201 1.00 38.89 165 ARG A O 1
ATOM 1068 N N . ILE A 1 208 ? 128.009 164.363 101.125 1.00 35.22 166 ILE A N 1
ATOM 1069 C CA . ILE A 1 208 ? 127.571 164.051 99.770 1.00 28.89 166 ILE A CA 1
ATOM 1070 C C . ILE A 1 208 ? 128.732 163.386 99.045 1.00 30.54 166 ILE A C 1
ATOM 1071 O O . ILE A 1 208 ? 129.877 163.834 99.165 1.00 42.41 166 ILE A O 1
ATOM 1076 N N . MET A 1 209 ? 128.444 162.310 98.316 1.00 26.24 167 MET A N 1
ATOM 1077 C CA . MET A 1 209 ? 129.437 161.600 97.520 1.00 24.23 167 MET A CA 1
ATOM 1078 C C . MET A 1 209 ? 129.027 161.604 96.055 1.00 28.67 167 MET A C 1
ATOM 1079 O O . MET A 1 209 ? 127.899 161.227 95.725 1.00 39.23 167 MET A O 1
ATOM 1084 N N . LEU A 1 210 ? 129.945 162.010 95.183 1.00 25.48 168 LEU A N 1
ATOM 1085 C CA . LEU A 1 210 ? 129.722 162.006 93.743 1.00 23.70 168 LEU A CA 1
ATOM 1086 C C . LEU A 1 210 ? 130.336 160.750 93.139 1.00 30.18 168 LEU A C 1
ATOM 1087 O O . LEU A 1 210 ? 131.525 160.482 93.335 1.00 39.27 168 LEU A O 1
ATOM 1092 N N . PHE A 1 211 ? 129.531 159.994 92.402 1.00 29.58 169 PHE A N 1
ATOM 1093 C CA . PHE A 1 211 ? 129.998 158.831 91.656 1.00 25.09 169 PHE A CA 1
ATOM 1094 C C . PHE A 1 211 ? 129.973 159.180 90.174 1.00 31.48 169 PHE A C 1
ATOM 1095 O O . PHE A 1 211 ? 128.964 158.966 89.497 1.00 41.25 169 PHE A O 1
ATOM 1103 N N . THR A 1 212 ? 131.082 159.712 89.670 1.00 36.20 170 THR A N 1
ATOM 1104 C CA . THR A 1 212 ? 131.136 160.190 88.297 1.00 38.07 170 THR A CA 1
ATOM 1105 C C . THR A 1 212 ? 132.407 159.677 87.644 1.00 37.72 170 THR A C 1
ATOM 1106 O O . THR A 1 212 ? 133.349 159.258 88.319 1.00 47.20 170 THR A O 1
ATOM 1110 N N . ASN A 1 213 ? 132.414 159.709 86.311 1.00 41.20 171 ASN A N 1
ATOM 1111 C CA . ASN A 1 213 ? 133.620 159.455 85.533 1.00 40.53 171 ASN A CA 1
ATOM 1112 C C . ASN A 1 213 ? 133.848 160.550 84.498 1.00 47.33 171 ASN A C 1
ATOM 1113 O O . ASN A 1 213 ? 134.679 160.386 83.601 1.00 52.24 171 ASN A O 1
ATOM 1118 N N . GLU A 1 214 ? 133.123 161.659 84.607 1.00 48.03 172 GLU A N 1
ATOM 1119 C CA . GLU A 1 214 ? 133.328 162.832 83.768 1.00 49.05 172 GLU A CA 1
ATOM 1120 C C . GLU A 1 214 ? 134.054 163.887 84.589 1.00 51.72 172 GLU A C 1
ATOM 1121 O O . GLU A 1 214 ? 133.545 164.332 85.623 1.00 54.82 172 GLU A O 1
ATOM 1127 N N . ASP A 1 215 ? 135.236 164.288 84.125 1.00 54.89 173 ASP A N 1
ATOM 1128 C CA . ASP A 1 215 ? 136.066 165.240 84.849 1.00 54.27 173 ASP A CA 1
ATOM 1129 C C . ASP A 1 215 ? 135.784 166.691 84.486 1.00 53.55 173 ASP A C 1
ATOM 1130 O O . ASP A 1 215 ? 136.171 167.586 85.243 1.00 57.74 173 ASP A O 1
ATOM 1135 N N . ASN A 1 216 ? 135.126 166.944 83.359 1.00 55.04 174 ASN A N 1
ATOM 1136 C CA . ASN A 1 216 ? 134.794 168.296 82.913 1.00 55.10 174 ASN A CA 1
ATOM 1137 C C . ASN A 1 216 ? 133.323 168.316 82.527 1.00 57.23 174 ASN A C 1
ATOM 1138 O O . ASN A 1 216 ? 132.975 168.171 81.348 1.00 60.65 174 ASN A O 1
ATOM 1143 N N . PRO A 1 217 ? 132.426 168.491 83.498 1.00 54.41 175 PRO A 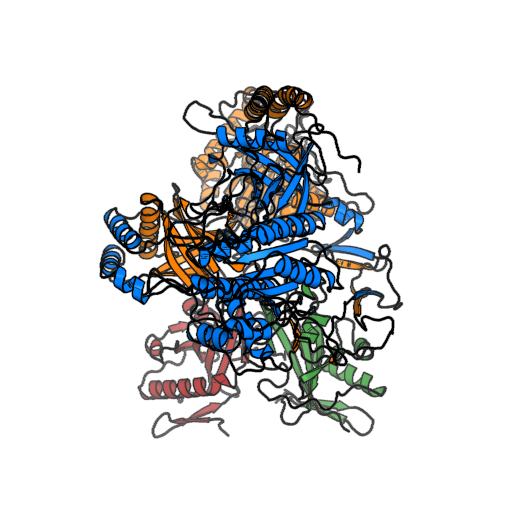N 1
ATOM 1144 C CA . PRO A 1 217 ? 130.993 168.390 83.198 1.00 55.42 175 PRO A CA 1
ATOM 1145 C C . PRO A 1 217 ? 130.416 169.623 82.519 1.00 54.27 175 PRO A C 1
ATOM 1146 O O . PRO A 1 217 ? 129.546 169.503 81.651 1.00 56.06 175 PRO A O 1
ATOM 1150 N N . HIS A 1 218 ? 130.884 170.808 82.899 1.00 55.88 176 HIS A N 1
ATOM 1151 C CA . HIS A 1 218 ? 130.376 172.044 82.319 1.00 55.02 176 HIS A CA 1
ATOM 1152 C C . HIS A 1 218 ? 131.498 172.842 81.669 1.00 57.28 176 HIS A C 1
ATOM 1153 O O . HIS A 1 218 ? 131.600 174.057 81.868 1.00 61.82 176 HIS A O 1
ATOM 1160 N N . GLY A 1 219 ? 132.346 172.168 80.892 1.00 53.50 177 GLY A N 1
ATOM 1161 C CA . GLY A 1 219 ? 133.457 172.844 80.249 1.00 55.06 177 GLY A CA 1
ATOM 1162 C C . GLY A 1 219 ? 133.048 173.778 79.131 1.00 59.19 177 GLY A C 1
ATOM 1163 O O . GLY A 1 219 ? 133.849 174.624 78.721 1.00 60.37 177 GLY A O 1
ATOM 1164 N N . ASN A 1 220 ? 131.823 173.645 78.630 1.00 59.91 178 ASN A N 1
ATOM 1165 C CA . ASN A 1 220 ? 131.323 174.481 77.550 1.00 55.18 178 ASN A CA 1
ATOM 1166 C C . ASN A 1 220 ? 130.334 175.534 78.024 1.00 55.04 178 ASN A C 1
ATOM 1167 O O . ASN A 1 220 ? 129.785 176.267 77.196 1.00 61.40 178 ASN A O 1
ATOM 1172 N N . ASP A 1 221 ? 130.092 175.630 79.330 1.00 56.21 179 ASP A N 1
ATOM 1173 C CA . ASP A 1 221 ? 129.175 176.622 79.897 1.00 60.37 179 ASP A CA 1
ATOM 1174 C C . ASP A 1 221 ? 129.836 177.182 81.154 1.00 63.24 179 ASP A C 1
ATOM 1175 O O . ASP A 1 221 ? 129.674 176.637 82.250 1.00 66.59 179 ASP A O 1
ATOM 1180 N N . SER A 1 222 ? 130.586 178.273 80.985 1.00 62.91 180 SER A N 1
ATOM 1181 C CA . SER A 1 222 ? 131.266 178.884 82.120 1.00 62.77 180 SER A CA 1
ATOM 1182 C C . SER A 1 222 ? 130.281 179.451 83.133 1.00 61.68 180 SER A C 1
ATOM 1183 O O . SER A 1 222 ? 130.593 179.513 84.327 1.00 63.41 180 SER A O 1
ATOM 1186 N N . ALA A 1 223 ? 129.101 179.879 82.680 1.00 59.16 181 ALA A N 1
ATOM 1187 C CA . ALA A 1 223 ? 128.105 180.406 83.606 1.00 60.04 181 ALA A CA 1
ATOM 1188 C C . ALA A 1 223 ? 127.642 179.337 84.586 1.00 65.86 181 ALA A C 1
ATOM 1189 O O . ALA A 1 223 ? 127.484 179.608 85.783 1.00 66.78 181 ALA A O 1
ATOM 1191 N N . LYS A 1 224 ? 127.413 178.116 84.097 1.00 65.84 182 LYS A N 1
ATOM 1192 C CA . LYS A 1 224 ? 127.046 177.020 84.986 1.00 60.63 182 LYS A CA 1
ATOM 1193 C C . LYS A 1 224 ? 128.179 176.686 85.947 1.00 59.29 182 LYS A C 1
ATOM 1194 O O . LYS A 1 224 ? 127.939 176.426 87.132 1.00 64.26 182 LYS A O 1
ATOM 1200 N N . ALA A 1 225 ? 129.419 176.683 85.454 1.00 54.51 183 ALA A N 1
ATOM 1201 C CA . ALA A 1 225 ? 130.553 176.317 86.294 1.00 56.66 183 ALA A CA 1
ATOM 1202 C C . ALA A 1 225 ? 130.735 177.298 87.447 1.00 58.92 183 ALA A C 1
ATOM 1203 O O . ALA A 1 225 ? 131.007 176.888 88.581 1.00 62.82 183 ALA A O 1
ATOM 1205 N N . SER A 1 226 ? 130.602 178.597 87.175 1.00 57.90 184 SER A N 1
ATOM 1206 C CA . SER A 1 226 ? 130.739 179.590 88.236 1.00 58.57 184 SER A CA 1
ATOM 1207 C C . SER A 1 226 ? 129.631 179.444 89.270 1.00 56.82 184 SER A C 1
ATOM 1208 O O . SER A 1 226 ? 129.881 179.524 90.480 1.00 59.04 184 SER A O 1
ATOM 1211 N N . ARG A 1 227 ? 128.397 179.231 88.811 1.00 57.30 185 ARG A N 1
ATOM 1212 C CA . ARG A 1 227 ? 127.296 178.997 89.736 1.00 58.61 185 ARG A CA 1
ATOM 1213 C C . ARG A 1 227 ? 127.514 177.716 90.528 1.00 59.96 185 ARG A C 1
ATOM 1214 O O . ARG A 1 227 ? 127.194 177.652 91.719 1.00 61.47 185 ARG A O 1
ATOM 1222 N N . ALA A 1 228 ? 128.060 176.683 89.880 1.00 56.17 186 ALA A N 1
ATOM 1223 C CA . ALA A 1 228 ? 128.358 175.441 90.582 1.00 51.03 186 ALA A CA 1
ATOM 1224 C C . ALA A 1 228 ? 129.386 175.663 91.682 1.00 52.51 186 ALA A C 1
ATOM 1225 O O . ALA A 1 228 ? 129.228 175.158 92.799 1.00 59.47 186 ALA A O 1
ATOM 1227 N N . ARG A 1 229 ? 130.445 176.420 91.387 1.00 51.80 187 ARG A N 1
ATOM 1228 C CA . ARG A 1 229 ? 131.450 176.718 92.401 1.00 49.67 187 ARG A CA 1
ATOM 1229 C C . ARG A 1 229 ? 130.856 177.527 93.547 1.00 50.66 187 ARG A C 1
ATOM 1230 O O . ARG A 1 229 ? 131.148 177.262 94.719 1.00 54.10 187 ARG A O 1
ATOM 1238 N N . THR A 1 230 ? 130.021 178.517 93.229 1.00 50.89 188 THR A N 1
ATOM 1239 C CA . THR A 1 230 ? 129.402 179.327 94.274 1.00 50.77 188 THR A CA 1
ATOM 1240 C C . THR A 1 230 ? 128.506 178.480 95.169 1.00 52.44 188 THR A C 1
ATOM 1241 O O . THR A 1 230 ? 128.544 178.598 96.401 1.00 55.29 188 THR A O 1
ATOM 1245 N N . LYS A 1 231 ? 127.692 177.613 94.564 1.00 48.81 189 LYS A N 1
ATOM 1246 C CA . LYS A 1 231 ? 126.793 176.775 95.347 1.00 50.04 189 LYS A CA 1
ATOM 1247 C C . LYS A 1 231 ? 127.571 175.770 96.185 1.00 52.48 189 LYS A C 1
ATOM 1248 O O . LYS A 1 231 ? 127.205 175.492 97.333 1.00 55.99 189 LYS A O 1
ATOM 1254 N N . ALA A 1 232 ? 128.648 175.212 95.628 1.00 51.43 190 ALA A N 1
ATOM 1255 C CA . ALA A 1 232 ? 129.484 174.296 96.393 1.00 52.99 190 ALA A CA 1
ATOM 1256 C C . ALA A 1 232 ? 130.124 174.999 97.581 1.00 55.63 190 ALA A C 1
ATOM 1257 O O . ALA A 1 232 ? 130.199 174.436 98.678 1.00 57.60 190 ALA A O 1
ATOM 1259 N N . GLY A 1 233 ? 130.592 176.231 97.380 1.00 53.41 191 GLY A N 1
ATOM 1260 C CA . GLY A 1 233 ? 131.135 176.993 98.491 1.00 50.44 191 GLY A CA 1
ATOM 1261 C C . GLY A 1 233 ? 130.098 177.274 99.560 1.00 52.98 191 GLY A C 1
ATOM 1262 O O . GLY A 1 233 ? 130.387 177.192 100.755 1.00 55.94 191 GLY A O 1
ATOM 1263 N N . ASP A 1 234 ? 128.874 177.607 99.144 1.00 51.54 192 ASP A N 1
ATOM 1264 C CA . ASP A 1 234 ? 127.805 177.839 100.111 1.00 50.88 192 ASP A CA 1
ATOM 1265 C C . ASP A 1 234 ? 127.490 176.577 100.909 1.00 53.89 192 ASP A C 1
ATOM 1266 O O . ASP A 1 234 ? 127.321 176.632 102.134 1.00 55.56 192 ASP A O 1
ATOM 1271 N N . LEU A 1 235 ? 127.410 175.429 100.231 1.00 53.21 193 LEU A N 1
ATOM 1272 C CA . LEU A 1 235 ? 127.155 174.171 100.929 1.00 51.52 193 LEU A CA 1
ATOM 1273 C C . LEU A 1 235 ? 128.287 173.828 101.889 1.00 50.52 193 LEU A C 1
ATOM 1274 O O . LEU A 1 235 ? 128.041 173.352 103.003 1.00 52.47 193 LEU A O 1
ATOM 1279 N N . ARG A 1 236 ? 129.535 174.051 101.472 1.00 48.92 194 ARG A N 1
ATOM 1280 C CA . ARG A 1 236 ? 130.666 173.788 102.355 1.00 52.12 194 ARG A CA 1
ATOM 1281 C C . ARG A 1 236 ? 130.642 174.708 103.567 1.00 55.41 194 ARG A C 1
ATOM 1282 O O . ARG A 1 236 ? 130.988 174.291 104.678 1.00 55.37 194 ARG A O 1
ATOM 1290 N N . ASP A 1 237 ? 130.247 175.968 103.370 1.00 55.09 195 ASP A N 1
ATOM 1291 C CA . ASP A 1 237 ? 130.129 176.893 104.489 1.00 50.05 195 ASP A CA 1
ATOM 1292 C C . ASP A 1 237 ? 129.023 176.474 105.446 1.00 50.15 195 ASP A C 1
ATOM 1293 O O . ASP A 1 237 ? 129.170 176.630 106.664 1.00 54.00 195 ASP A O 1
ATOM 1298 N N . THR A 1 238 ? 127.914 175.949 104.921 1.00 45.61 196 THR A N 1
ATOM 1299 C CA . THR A 1 238 ? 126.835 175.485 105.787 1.00 45.22 196 THR A CA 1
ATOM 1300 C C . THR A 1 238 ? 127.295 174.337 106.679 1.00 49.12 196 THR A C 1
ATOM 1301 O O . THR A 1 238 ? 126.937 174.277 107.861 1.00 51.59 196 THR A O 1
ATOM 1305 N N . GLY A 1 239 ? 128.091 173.418 106.135 1.00 49.08 197 GLY A N 1
ATOM 1306 C CA . GLY A 1 239 ? 128.621 172.325 106.927 1.00 46.08 197 GLY A CA 1
ATOM 1307 C C . GLY A 1 239 ? 128.663 170.994 106.205 1.00 46.88 197 GLY A C 1
ATOM 1308 O O . GLY A 1 239 ? 129.106 169.989 106.769 1.00 50.05 197 GLY A O 1
ATOM 1309 N N . ILE A 1 240 ? 128.208 170.974 104.960 1.00 42.16 198 ILE A N 1
ATOM 1310 C CA . ILE A 1 240 ? 128.123 169.741 104.187 1.00 41.19 198 ILE A CA 1
ATOM 1311 C C . ILE A 1 240 ? 129.482 169.422 103.578 1.00 43.14 198 ILE A C 1
ATOM 1312 O O . ILE A 1 240 ? 130.147 170.294 103.007 1.00 46.76 198 ILE A O 1
ATOM 1317 N N . PHE A 1 241 ? 129.899 168.164 103.695 1.00 42.05 199 PHE A N 1
ATOM 1318 C CA . PHE A 1 241 ? 131.185 167.704 103.184 1.00 38.15 199 PHE A CA 1
ATOM 1319 C C . PHE A 1 241 ? 130.986 167.026 101.833 1.00 39.71 199 PHE A C 1
ATOM 1320 O O . PHE A 1 241 ? 130.294 166.008 101.743 1.00 48.49 199 PHE A O 1
ATOM 1328 N N . LEU A 1 242 ? 131.611 167.576 100.797 1.00 38.84 200 LEU A N 1
ATOM 1329 C CA . LEU A 1 242 ? 131.505 167.059 99.440 1.00 37.06 200 LEU A CA 1
ATOM 1330 C C . LEU A 1 242 ? 132.707 166.175 99.141 1.00 40.40 200 LEU A C 1
ATOM 1331 O O . LEU A 1 242 ? 133.850 166.571 99.389 1.00 50.16 200 LEU A O 1
ATOM 1336 N N . ASP A 1 243 ? 132.448 164.988 98.602 1.00 34.34 201 ASP A N 1
ATOM 1337 C CA . ASP A 1 243 ? 133.480 163.999 98.346 1.00 37.33 201 ASP A CA 1
ATOM 1338 C C . ASP A 1 243 ? 133.312 163.461 96.933 1.00 37.48 201 ASP A C 1
ATOM 1339 O O . ASP A 1 243 ? 132.199 163.402 96.404 1.00 45.53 201 ASP A O 1
ATOM 1344 N N . LEU A 1 244 ? 134.424 163.056 96.332 1.00 30.17 202 LEU A N 1
ATOM 1345 C CA . LEU A 1 244 ? 134.434 162.567 94.964 1.00 27.64 202 LEU A CA 1
ATOM 1346 C C . LEU A 1 244 ? 134.850 161.104 94.931 1.00 29.45 202 LEU A C 1
ATOM 1347 O O . LEU A 1 244 ? 135.751 160.686 95.663 1.00 39.40 202 LEU A O 1
ATOM 1352 N N . MET A 1 245 ? 134.185 160.334 94.073 1.00 31.93 203 MET A N 1
ATOM 1353 C CA . MET A 1 245 ? 134.475 158.920 93.887 1.00 32.71 203 MET A CA 1
ATOM 1354 C C . MET A 1 245 ? 134.735 158.643 92.414 1.00 37.77 203 MET A C 1
ATOM 1355 O O . MET A 1 245 ? 134.132 157.737 91.830 1.00 49.04 203 MET A O 1
ATOM 1360 N N . HIS A 1 246 ? 135.619 159.435 91.811 1.00 30.90 204 HIS A N 1
ATOM 1361 C CA . HIS A 1 246 ? 135.839 159.382 90.372 1.00 26.45 204 HIS A CA 1
ATOM 1362 C C . HIS A 1 246 ? 136.239 157.984 89.924 1.00 30.12 204 HIS A C 1
ATOM 1363 O O . HIS A 1 246 ? 137.080 157.330 90.547 1.00 40.10 204 HIS A O 1
ATOM 1370 N N . LEU A 1 247 ? 135.627 157.531 88.837 1.00 41.19 205 LEU A N 1
ATOM 1371 C CA . LEU A 1 247 ? 135.830 156.197 88.297 1.00 39.95 205 LEU A CA 1
ATOM 1372 C C . LEU A 1 247 ? 136.731 156.253 87.068 1.00 45.03 205 LEU A C 1
ATOM 1373 O O . LEU A 1 247 ? 137.111 157.324 86.590 1.00 50.48 205 LEU A O 1
ATOM 1378 N N . LYS A 1 248 ? 137.073 155.074 86.559 1.00 48.42 206 LYS A N 1
ATOM 1379 C CA . LYS A 1 248 ? 138.023 154.980 85.459 1.00 46.84 206 LYS A CA 1
ATOM 1380 C C . LYS A 1 248 ? 137.437 155.579 84.187 1.00 51.98 206 LYS A C 1
ATOM 1381 O O . LYS A 1 248 ? 136.286 155.310 83.830 1.00 56.03 206 LYS A O 1
ATOM 1387 N N . LYS A 1 249 ? 138.240 156.388 83.502 1.00 58.64 207 LYS A N 1
ATOM 1388 C CA . LYS A 1 249 ? 137.857 157.075 82.282 1.00 54.50 207 LYS A CA 1
ATOM 1389 C C . LYS A 1 249 ? 138.955 156.900 81.243 1.00 57.51 207 LYS A C 1
ATOM 1390 O O . LYS A 1 249 ? 140.141 156.892 81.594 1.00 59.55 207 LYS A O 1
ATOM 1396 N N . PRO A 1 250 ? 138.602 156.742 79.967 1.00 59.01 208 PRO A N 1
ATOM 1397 C CA . PRO A 1 250 ? 139.637 156.669 78.924 1.00 52.83 208 PRO A CA 1
ATOM 1398 C C . PRO A 1 250 ? 140.452 157.952 78.882 1.00 53.22 208 PRO A C 1
ATOM 1399 O O . PRO A 1 250 ? 139.923 159.039 78.640 1.00 50.61 208 PRO A O 1
ATOM 1403 N N . GLY A 1 251 ? 141.753 157.817 79.123 1.00 61.56 209 GLY A N 1
ATOM 1404 C CA . GLY A 1 251 ? 142.652 158.949 79.173 1.00 62.48 209 GLY A CA 1
ATOM 1405 C C . GLY A 1 251 ? 142.976 159.451 80.562 1.00 65.10 209 GLY A C 1
ATOM 1406 O O . GLY A 1 251 ? 143.732 160.422 80.689 1.00 64.76 209 GLY A O 1
ATOM 1407 N N . GLY A 1 252 ? 142.433 158.829 81.601 1.00 62.07 210 GLY A N 1
ATOM 1408 C CA . GLY A 1 252 ? 142.683 159.247 82.963 1.00 56.86 210 GLY A CA 1
ATOM 1409 C C . GLY A 1 252 ? 141.712 160.316 83.433 1.00 61.36 210 GLY A C 1
ATOM 1410 O O . GLY A 1 252 ? 141.115 161.053 82.650 1.00 66.58 210 GLY A O 1
ATOM 1411 N N . PHE A 1 253 ? 141.561 160.392 84.750 1.00 47.55 211 PHE A N 1
ATOM 1412 C CA . PHE A 1 253 ? 140.697 161.372 85.393 1.00 45.96 211 PHE A CA 1
ATOM 1413 C C . PHE A 1 253 ? 141.561 162.456 86.021 1.00 49.54 211 PHE A C 1
ATOM 1414 O O . PHE A 1 253 ? 142.483 162.153 86.785 1.00 54.47 211 PHE A O 1
ATOM 1422 N N . ASP A 1 254 ? 141.266 163.712 85.699 1.00 47.52 212 ASP A N 1
ATOM 1423 C CA . ASP A 1 254 ? 142.043 164.849 86.180 1.00 47.96 212 ASP A CA 1
ATOM 1424 C C . ASP A 1 254 ? 141.171 165.675 87.117 1.00 49.47 212 ASP A C 1
ATOM 1425 O O . ASP A 1 254 ? 140.213 166.320 86.678 1.00 53.50 212 ASP A O 1
ATOM 1430 N N . ILE A 1 255 ? 141.504 165.647 88.408 1.00 47.72 213 ILE A N 1
ATOM 1431 C CA . ILE A 1 255 ? 140.751 166.418 89.392 1.00 44.64 213 ILE A CA 1
ATOM 1432 C C . ILE A 1 255 ? 140.991 167.909 89.203 1.00 46.04 213 ILE A C 1
ATOM 1433 O O . ILE A 1 255 ? 140.081 168.727 89.384 1.00 49.55 213 ILE A O 1
ATOM 1438 N N . SER A 1 256 ? 142.213 168.287 88.823 1.00 53.03 214 SER A N 1
ATOM 1439 C CA . SER A 1 256 ? 142.596 169.691 88.737 1.00 53.08 214 SER A CA 1
ATOM 1440 C C . SER A 1 256 ? 141.841 170.459 87.661 1.00 52.29 214 SER A C 1
ATOM 1441 O O . SER A 1 256 ? 141.896 171.693 87.659 1.00 50.34 214 SER A O 1
ATOM 1444 N N . LEU A 1 257 ? 141.147 169.773 86.753 1.00 49.93 215 LEU A N 1
ATOM 1445 C CA . LEU A 1 257 ? 140.435 170.470 85.686 1.00 44.80 215 LEU A CA 1
ATOM 1446 C C . LEU A 1 257 ? 139.258 171.263 86.237 1.00 47.73 215 LEU A C 1
ATOM 1447 O O . LEU A 1 257 ? 139.213 172.493 86.124 1.00 52.51 215 LEU A O 1
ATOM 1452 N N . PHE A 1 258 ? 138.296 170.579 86.843 1.00 49.93 216 PHE A N 1
ATOM 1453 C CA . PHE A 1 258 ? 137.081 171.224 87.323 1.00 50.52 216 PHE A CA 1
ATOM 1454 C C . PHE A 1 258 ? 136.925 171.175 88.831 1.00 48.46 216 PHE A C 1
ATOM 1455 O O . PHE A 1 258 ? 136.584 172.189 89.442 1.00 52.29 216 PHE A O 1
ATOM 1463 N N . TYR A 1 259 ? 137.172 170.028 89.453 1.00 50.25 217 TYR A N 1
ATOM 1464 C CA . TYR A 1 259 ? 137.061 169.911 90.900 1.00 45.51 217 TYR A CA 1
ATOM 1465 C C . TYR A 1 259 ? 138.310 170.516 91.540 1.00 51.29 217 TYR A C 1
ATOM 1466 O O . TYR A 1 259 ? 139.088 171.217 90.886 1.00 54.97 217 TYR A O 1
ATOM 1475 N N . ARG A 1 260 ? 138.488 170.269 92.841 1.00 54.40 218 ARG A N 1
ATOM 1476 C CA . ARG A 1 260 ? 139.453 170.950 93.703 1.00 56.70 218 ARG A CA 1
ATOM 1477 C C . ARG A 1 260 ? 138.977 172.371 93.977 1.00 57.90 218 ARG A C 1
ATOM 1478 O O . ARG A 1 260 ? 139.576 173.095 94.779 1.00 58.76 218 ARG A O 1
ATOM 1486 N N . ASP A 1 261 ? 137.897 172.770 93.310 1.00 54.52 219 ASP A N 1
ATOM 1487 C CA . ASP A 1 261 ? 137.163 173.984 93.623 1.00 54.70 219 ASP A CA 1
ATOM 1488 C C . ASP A 1 261 ? 135.792 173.679 94.202 1.00 58.23 219 ASP A C 1
ATOM 1489 O O . ASP A 1 261 ? 135.061 174.606 94.566 1.00 58.11 219 ASP A O 1
ATOM 1494 N N . ILE A 1 262 ? 135.427 172.399 94.289 1.00 53.49 220 ILE A N 1
ATOM 1495 C CA . ILE A 1 262 ? 134.150 171.958 94.834 1.00 48.48 220 ILE A CA 1
ATOM 1496 C C . ILE A 1 262 ? 134.344 170.997 96.001 1.00 52.82 220 ILE A C 1
ATOM 1497 O O . ILE A 1 262 ? 133.701 171.134 97.046 1.00 55.90 220 ILE A O 1
ATOM 1502 N N . ILE A 1 263 ? 135.235 170.015 95.841 1.00 49.14 221 ILE A N 1
ATOM 1503 C CA . ILE A 1 263 ? 135.416 169.008 96.879 1.00 45.73 221 ILE A CA 1
ATOM 1504 C C . ILE A 1 263 ? 136.022 169.640 98.128 1.00 47.66 221 ILE A C 1
ATOM 1505 O O . ILE A 1 263 ? 136.679 170.686 98.084 1.00 54.49 221 ILE A O 1
ATOM 1510 N N . SER A 1 264 ? 135.783 168.992 99.263 1.00 50.34 222 SER A N 1
ATOM 1511 C CA . SER A 1 264 ? 136.212 169.505 100.555 1.00 53.38 222 SER A CA 1
ATOM 1512 C C . SER A 1 264 ? 137.635 169.052 100.852 1.00 55.96 222 SER A C 1
ATOM 1513 O O . SER A 1 264 ? 137.947 167.861 100.761 1.00 56.08 222 SER A O 1
ATOM 1516 N N . ILE A 1 265 ? 138.490 170.006 101.208 1.00 73.28 223 ILE A N 1
ATOM 1517 C CA . ILE A 1 265 ? 139.871 169.741 101.588 1.00 74.23 223 ILE A CA 1
ATOM 1518 C C . ILE A 1 265 ? 140.045 170.157 103.041 1.00 75.75 223 ILE A C 1
ATOM 1519 O O . ILE A 1 265 ? 139.734 171.297 103.406 1.00 77.41 223 ILE A O 1
ATOM 1524 N N . ALA A 1 266 ? 140.539 169.235 103.867 1.00 88.81 224 ALA A N 1
ATOM 1525 C CA . ALA A 1 266 ? 140.665 169.467 105.306 1.00 89.99 224 ALA A CA 1
ATOM 1526 C C . ALA A 1 266 ? 141.928 170.282 105.571 1.00 91.36 224 ALA A C 1
ATOM 1527 O O . ALA A 1 266 ? 142.988 169.758 105.923 1.00 91.21 224 ALA A O 1
ATOM 1529 N N . GLU A 1 267 ? 141.795 171.600 105.399 1.00 94.59 225 GLU A N 1
ATOM 1530 C CA . GLU A 1 267 ? 142.876 172.550 105.644 1.00 95.38 225 GLU A CA 1
ATOM 1531 C C . GLU A 1 267 ? 144.130 172.186 104.859 1.00 96.27 225 GLU A C 1
ATOM 1532 O O . GLU A 1 267 ? 144.104 172.128 103.625 1.00 93.99 225 GLU A O 1
ATOM 1538 N N . ASP A 1 268 ? 145.232 171.940 105.567 1.00 97.47 226 ASP A N 1
ATOM 1539 C CA . ASP A 1 268 ? 146.489 171.560 104.942 1.00 97.87 226 ASP A CA 1
ATOM 1540 C C . ASP A 1 268 ? 146.835 170.090 105.125 1.00 97.00 226 ASP A C 1
ATOM 1541 O O . ASP A 1 268 ? 147.736 169.595 104.440 1.00 96.18 226 ASP A O 1
ATOM 1546 N N . GLU A 1 269 ? 146.149 169.383 106.027 1.00 91.06 227 GLU A N 1
ATOM 1547 C CA . GLU A 1 269 ? 146.446 167.970 106.240 1.00 90.85 227 GLU A CA 1
ATOM 1548 C C . GLU A 1 269 ? 146.035 167.118 105.047 1.00 90.70 227 GLU A C 1
ATOM 1549 O O . GLU A 1 269 ? 146.717 166.139 104.723 1.00 88.66 227 GLU A O 1
ATOM 1555 N N . ASP A 1 270 ? 144.932 167.467 104.384 1.00 93.91 228 ASP A N 1
ATOM 1556 C CA . ASP A 1 270 ? 144.403 166.687 103.273 1.00 94.13 228 ASP A CA 1
ATOM 1557 C C . ASP A 1 270 ? 144.499 167.432 101.944 1.00 93.51 228 ASP A C 1
ATOM 1558 O O . ASP A 1 270 ? 143.682 167.215 101.046 1.00 93.42 228 ASP A O 1
ATOM 1563 N N . LEU A 1 271 ? 145.486 168.320 101.808 1.00 92.15 229 LEU A N 1
ATOM 1564 C CA . LEU A 1 271 ? 145.713 168.985 100.529 1.00 93.47 229 LEU A CA 1
ATOM 1565 C C . LEU A 1 271 ? 146.098 167.975 99.455 1.00 93.08 229 LEU A C 1
ATOM 1566 O O . LEU A 1 271 ? 145.391 167.807 98.455 1.00 91.65 229 LEU A O 1
ATOM 1571 N N . ARG A 1 272 ? 147.221 167.293 99.649 1.00 89.75 230 ARG A N 1
ATOM 1572 C CA . ARG A 1 272 ? 147.652 166.234 98.750 1.00 87.63 230 ARG A CA 1
ATOM 1573 C C . ARG A 1 272 ? 147.129 164.893 99.265 1.00 87.87 230 ARG A C 1
ATOM 1574 O O . ARG A 1 272 ? 146.270 164.836 100.149 1.00 87.79 230 ARG A O 1
ATOM 1582 N N . VAL A 1 273 ? 147.645 163.799 98.701 1.00 70.92 231 VAL A N 1
ATOM 1583 C CA . VAL A 1 273 ? 147.251 162.439 99.064 1.00 69.45 231 VAL A CA 1
ATOM 1584 C C . VAL A 1 273 ? 145.756 162.268 98.825 1.00 70.27 231 VAL A C 1
ATOM 1585 O O . VAL A 1 273 ? 144.966 162.163 99.771 1.00 70.56 231 VAL A O 1
ATOM 1589 N N . HIS A 1 274 ? 145.359 162.265 97.559 1.00 52.15 232 HIS A N 1
ATOM 1590 C CA . HIS A 1 274 ? 143.987 162.008 97.155 1.00 42.74 232 HIS A CA 1
ATOM 1591 C C . HIS A 1 274 ? 143.891 160.627 96.523 1.00 41.27 232 HIS A C 1
ATOM 1592 O O . HIS A 1 274 ? 144.847 160.134 95.919 1.00 46.98 232 HIS A O 1
ATOM 1599 N N . PHE A 1 275 ? 142.727 160.002 96.672 1.00 36.54 233 PHE A N 1
ATOM 1600 C CA . PHE A 1 275 ? 142.523 158.675 96.112 1.00 37.71 233 PHE A CA 1
ATOM 1601 C C . PHE A 1 275 ? 142.647 158.709 94.595 1.00 37.33 233 PHE A C 1
ATOM 1602 O O . PHE A 1 275 ? 142.268 159.682 93.938 1.00 46.81 233 PHE A O 1
ATOM 1610 N N . GLU A 1 276 ? 143.191 157.633 94.039 1.00 41.56 234 GLU A N 1
ATOM 1611 C CA . GLU A 1 276 ? 143.262 157.482 92.597 1.00 47.64 234 GLU A CA 1
ATOM 1612 C C . GLU A 1 276 ? 141.911 157.029 92.046 1.00 45.99 234 GLU A C 1
ATOM 1613 O O . GLU A 1 276 ? 140.990 156.682 92.788 1.00 44.17 234 GLU A O 1
ATOM 1619 N N . GLU A 1 277 ? 141.796 157.049 90.721 1.00 50.35 235 GLU A N 1
ATOM 1620 C CA . GLU A 1 277 ? 140.558 156.642 90.073 1.00 45.59 235 GLU A CA 1
ATOM 1621 C C . GLU A 1 277 ? 140.314 155.152 90.271 1.00 46.48 235 GLU A C 1
ATOM 1622 O O . GLU A 1 277 ? 141.244 154.342 90.228 1.00 53.98 235 GLU A O 1
ATOM 1628 N N . SER A 1 278 ? 139.055 154.794 90.492 1.00 36.75 236 SER A N 1
ATOM 1629 C CA . SER A 1 278 ? 138.686 153.419 90.785 1.00 41.54 236 SER A CA 1
ATOM 1630 C C . SER A 1 278 ? 138.350 152.667 89.506 1.00 44.05 236 SER A C 1
ATOM 1631 O O . SER A 1 278 ? 137.665 153.190 88.623 1.00 51.20 236 SER A O 1
ATOM 1634 N N . SER A 1 279 ? 138.839 151.432 89.415 1.00 38.18 237 SER A N 1
ATOM 1635 C CA . SER A 1 279 ? 138.567 150.569 88.279 1.00 35.58 237 SER A CA 1
ATOM 1636 C C . SER A 1 279 ? 137.955 149.232 88.663 1.00 36.93 237 SER A C 1
ATOM 1637 O O . SER A 1 279 ? 137.499 148.506 87.774 1.00 45.19 237 SER A O 1
ATOM 1640 N N . LYS A 1 280 ? 137.931 148.886 89.946 1.00 38.84 238 LYS A N 1
ATOM 1641 C CA . LYS A 1 280 ? 137.415 147.608 90.407 1.00 37.21 238 LYS A CA 1
ATOM 1642 C C . LYS A 1 280 ? 136.512 147.842 91.610 1.00 42.02 238 LYS A C 1
ATOM 1643 O O . LYS A 1 280 ? 136.640 148.840 92.322 1.00 49.99 238 LYS A O 1
ATOM 1649 N N . LEU A 1 281 ? 135.584 146.907 91.823 1.00 35.32 239 LEU A N 1
ATOM 1650 C CA . LEU A 1 281 ? 134.555 147.104 92.839 1.00 34.03 239 LEU A CA 1
ATOM 1651 C C . LEU A 1 281 ? 135.144 147.150 94.244 1.00 39.03 239 LEU A C 1
ATOM 1652 O O . LEU A 1 281 ? 134.724 147.973 95.067 1.00 46.24 239 LEU A O 1
ATOM 1657 N N . GLU A 1 282 ? 136.107 146.276 94.545 1.00 36.67 240 GLU A N 1
ATOM 1658 C CA . GLU A 1 282 ? 136.660 146.241 95.896 1.00 37.58 240 GLU A CA 1
ATOM 1659 C C . GLU A 1 282 ? 137.390 147.535 96.233 1.00 44.98 240 GLU A C 1
ATOM 1660 O O . GLU A 1 282 ? 137.290 148.034 97.360 1.00 47.62 240 GLU A O 1
ATOM 1666 N N . ASP A 1 283 ? 138.121 148.098 95.269 1.00 41.21 241 ASP A N 1
ATOM 1667 C CA . ASP A 1 283 ? 138.828 149.351 95.512 1.00 33.96 241 ASP A CA 1
ATOM 1668 C C . ASP A 1 283 ? 137.852 150.480 95.816 1.00 37.76 241 ASP A C 1
ATOM 1669 O O . ASP A 1 283 ? 138.046 151.248 96.768 1.00 47.18 241 ASP A O 1
ATOM 1674 N N . LEU A 1 284 ? 136.789 150.592 95.017 1.00 25.54 242 LEU A N 1
ATOM 1675 C CA . LEU A 1 284 ? 135.806 151.645 95.240 1.00 31.75 242 LEU A CA 1
ATOM 1676 C C . LEU A 1 284 ? 135.095 151.459 96.572 1.00 34.69 242 LEU A C 1
ATOM 1677 O O . LEU A 1 284 ? 134.839 152.432 97.288 1.00 40.26 242 LEU A O 1
ATOM 1682 N N . LEU A 1 285 ? 134.760 150.215 96.916 1.00 38.54 243 LEU A N 1
ATOM 1683 C CA . LEU A 1 285 ? 134.107 149.956 98.194 1.00 36.75 243 LEU A CA 1
ATOM 1684 C C . LEU A 1 285 ? 135.011 150.328 99.361 1.00 36.60 243 LEU A C 1
ATOM 1685 O O . LEU A 1 285 ? 134.555 150.919 100.347 1.00 44.22 243 LEU A O 1
ATOM 1690 N N . ARG A 1 286 ? 136.299 149.989 99.267 1.00 39.09 244 ARG A N 1
ATOM 1691 C CA . ARG A 1 286 ? 137.234 150.350 100.325 1.00 36.98 244 ARG A CA 1
ATOM 1692 C C . ARG A 1 286 ? 137.357 151.861 100.452 1.00 39.61 244 ARG A C 1
ATOM 1693 O O . ARG A 1 286 ? 137.386 152.397 101.565 1.00 43.54 244 ARG A O 1
ATOM 1701 N N . LYS A 1 287 ? 137.420 152.567 99.321 1.00 35.57 245 LYS A N 1
ATOM 1702 C CA . LYS A 1 287 ? 137.513 154.022 99.366 1.00 31.37 245 LYS A CA 1
ATOM 1703 C C . LYS A 1 287 ? 136.258 154.642 99.967 1.00 37.77 245 LYS A C 1
ATOM 1704 O O . LYS A 1 287 ? 136.339 155.618 100.720 1.00 45.23 245 LYS A O 1
ATOM 1710 N N . VAL A 1 288 ? 135.086 154.099 99.636 1.00 35.90 246 VAL A N 1
ATOM 1711 C CA . VAL A 1 288 ? 133.839 154.643 100.165 1.00 34.77 246 VAL A CA 1
ATOM 1712 C C . VAL A 1 288 ? 133.748 154.411 101.668 1.00 41.56 246 VAL A C 1
ATOM 1713 O O . VAL A 1 288 ? 133.420 155.324 102.433 1.00 45.42 246 VAL A O 1
ATOM 1717 N N . ARG A 1 289 ? 134.045 153.189 102.115 1.00 43.43 247 ARG A N 1
ATOM 1718 C CA . ARG A 1 289 ? 133.987 152.889 103.540 1.00 37.26 247 ARG A CA 1
ATOM 1719 C C . ARG A 1 289 ? 135.055 153.628 104.332 1.00 37.54 247 ARG A C 1
ATOM 1720 O O . ARG A 1 289 ? 134.846 153.913 105.514 1.00 45.20 247 ARG A O 1
ATOM 1728 N N . ALA A 1 290 ? 136.188 153.947 103.709 1.00 37.38 248 ALA A N 1
ATOM 1729 C CA . ALA A 1 290 ? 137.273 154.586 104.441 1.00 38.77 248 ALA A CA 1
ATOM 1730 C C . ALA A 1 290 ? 136.953 156.038 104.762 1.00 38.49 248 ALA A C 1
ATOM 1731 O O . ALA A 1 290 ? 137.496 156.598 105.721 1.00 47.57 248 ALA A O 1
ATOM 1733 N N . LYS A 1 291 ? 136.084 156.666 103.977 1.00 38.26 249 LYS A N 1
ATOM 1734 C CA . LYS A 1 291 ? 135.963 158.114 103.975 1.00 41.15 249 LYS A CA 1
ATOM 1735 C C . LYS A 1 291 ? 134.578 158.580 104.427 1.00 42.73 249 LYS A C 1
ATOM 1736 O O . LYS A 1 291 ? 134.287 159.779 104.395 1.00 46.09 249 LYS A O 1
ATOM 1742 N N . GLU A 1 292 ? 133.729 157.660 104.885 1.00 45.42 250 GLU A N 1
ATOM 1743 C CA . GLU A 1 292 ? 132.436 158.013 105.456 1.00 39.96 250 GLU A CA 1
ATOM 1744 C C . GLU A 1 292 ? 132.272 157.605 106.910 1.00 44.92 250 GLU A C 1
ATOM 1745 O O . GLU A 1 292 ? 131.424 158.175 107.599 1.00 47.56 250 GLU A O 1
ATOM 1751 N N . THR A 1 293 ? 133.054 156.643 107.397 1.00 47.85 251 THR A N 1
ATOM 1752 C CA . THR A 1 293 ? 132.942 156.185 108.777 1.00 43.44 251 THR A CA 1
ATOM 1753 C C . THR A 1 293 ? 133.682 157.160 109.681 1.00 42.01 251 THR A C 1
ATOM 1754 O O . THR A 1 293 ? 134.899 157.326 109.561 1.00 49.22 251 THR A O 1
ATOM 1758 N N . ARG A 1 294 ? 132.953 157.812 110.580 1.00 46.96 252 ARG A N 1
ATOM 1759 C CA . ARG A 1 294 ? 133.591 158.675 111.563 1.00 51.10 252 ARG A CA 1
ATOM 1760 C C . ARG A 1 294 ? 134.259 157.827 112.635 1.00 50.92 252 ARG A C 1
ATOM 1761 O O . ARG A 1 294 ? 133.657 156.888 113.163 1.00 49.81 252 ARG A O 1
ATOM 1769 N N . LYS A 1 295 ? 135.507 158.155 112.955 1.00 45.84 253 LYS A N 1
ATOM 1770 C CA . LYS A 1 295 ? 136.245 157.405 113.958 1.00 39.25 253 LYS A CA 1
ATOM 1771 C C . LYS A 1 295 ? 135.784 157.803 115.354 1.00 41.98 253 LYS A C 1
ATOM 1772 O O . LYS A 1 295 ? 135.731 158.991 115.687 1.00 46.93 253 LYS A O 1
ATOM 1778 N N . ARG A 1 296 ? 135.443 156.806 116.163 1.00 42.08 254 ARG A N 1
ATOM 1779 C CA . ARG A 1 296 ? 134.998 157.008 117.533 1.00 42.20 254 ARG A CA 1
ATOM 1780 C C . ARG A 1 296 ? 136.040 156.442 118.486 1.00 41.09 254 ARG A C 1
ATOM 1781 O O . ARG A 1 296 ? 136.456 155.288 118.343 1.00 48.33 254 ARG A O 1
ATOM 1789 N N . ALA A 1 297 ? 136.456 157.252 119.453 1.00 25.51 255 ALA A N 1
ATOM 1790 C CA . ALA A 1 297 ? 137.478 156.853 120.407 1.00 20.39 255 ALA A CA 1
ATOM 1791 C C . ALA A 1 297 ? 136.839 156.157 121.599 1.00 25.66 255 ALA A C 1
ATOM 1792 O O . ALA A 1 297 ? 135.847 156.643 122.153 1.00 34.85 255 ALA A O 1
ATOM 1794 N N . LEU A 1 298 ? 137.406 155.014 121.983 1.00 27.19 256 LEU A N 1
ATOM 1795 C CA . LEU A 1 298 ? 136.940 154.318 123.177 1.00 20.65 256 LEU A CA 1
ATOM 1796 C C . LEU A 1 298 ? 137.168 155.155 124.425 1.00 25.22 256 LEU A C 1
ATOM 1797 O O . LEU A 1 298 ? 136.296 155.238 125.297 1.00 40.19 256 LEU A O 1
ATOM 1802 N N . SER A 1 299 ? 138.331 155.787 124.526 1.00 15.27 257 SER A N 1
ATOM 1803 C CA . SER A 1 299 ? 138.675 156.597 125.684 1.00 14.45 257 SER A CA 1
ATOM 1804 C C . SER A 1 299 ? 139.703 157.629 125.249 1.00 17.05 257 SER A C 1
ATOM 1805 O O . SER A 1 299 ? 140.280 157.540 124.166 1.00 28.17 257 SER A O 1
ATOM 1808 N N . ARG A 1 300 ? 139.921 158.618 126.113 1.00 26.70 258 ARG A N 1
ATOM 1809 C CA . ARG A 1 300 ? 140.862 159.703 125.850 1.00 23.38 258 ARG A CA 1
ATOM 1810 C C . ARG A 1 300 ? 141.761 159.795 127.079 1.00 30.80 258 ARG A C 1
ATOM 1811 O O . ARG A 1 300 ? 141.498 160.576 127.996 1.00 37.98 258 ARG A O 1
ATOM 1819 N N . LEU A 1 301 ? 142.821 158.993 127.094 1.00 25.43 259 LEU A N 1
ATOM 1820 C CA . LEU A 1 301 ? 143.657 158.841 128.272 1.00 20.13 259 LEU A CA 1
ATOM 1821 C C . LEU A 1 301 ? 144.824 159.824 128.249 1.00 17.11 259 LEU A C 1
ATOM 1822 O O . LEU A 1 301 ? 144.977 160.636 127.336 1.00 33.06 259 LEU A O 1
ATOM 1827 N N . LYS A 1 302 ? 145.659 159.745 129.280 1.00 27.93 260 LYS A N 1
ATOM 1828 C CA . LYS A 1 302 ? 146.853 160.567 129.409 1.00 17.14 260 LYS A CA 1
ATOM 1829 C C . LYS A 1 302 ? 148.080 159.670 129.412 1.00 26.36 260 LYS A C 1
ATOM 1830 O O . LYS A 1 302 ? 148.161 158.727 130.204 1.00 34.75 260 LYS A O 1
ATOM 1836 N N . LEU A 1 303 ? 149.028 159.963 128.529 1.00 29.50 261 LEU A N 1
ATOM 1837 C CA . LEU A 1 303 ? 150.311 159.278 128.494 1.00 15.25 261 LEU A CA 1
ATOM 1838 C C . LEU A 1 303 ? 151.319 160.134 129.246 1.00 25.45 261 LEU A C 1
ATOM 1839 O O . LEU A 1 303 ? 151.577 161.279 128.860 1.00 34.55 261 LEU A O 1
ATOM 1844 N N . LYS A 1 304 ? 151.883 159.582 130.314 1.00 29.18 262 LYS A N 1
ATOM 1845 C CA . LYS A 1 304 ? 152.765 160.320 131.209 1.00 25.92 262 LYS A CA 1
ATOM 1846 C C . LYS A 1 304 ? 154.173 159.756 131.095 1.00 26.36 262 LYS A C 1
ATOM 1847 O O . LYS A 1 304 ? 154.427 158.617 131.499 1.00 34.66 262 LYS A O 1
ATOM 1853 N N . LEU A 1 305 ? 155.085 160.552 130.535 1.00 25.26 263 LEU A N 1
ATOM 1854 C CA . LEU A 1 305 ? 156.496 160.197 130.588 1.00 24.12 263 LEU A CA 1
ATOM 1855 C C . LEU A 1 305 ? 156.993 160.200 132.027 1.00 28.76 263 LEU A C 1
ATOM 1856 O O . LEU A 1 305 ? 157.746 159.309 132.437 1.00 35.24 263 LEU A O 1
ATOM 1861 N N . ASN A 1 306 ? 156.585 161.195 132.804 1.00 33.73 264 ASN A N 1
ATOM 1862 C CA . ASN A 1 306 ? 156.727 161.184 134.254 1.00 32.13 264 ASN A CA 1
ATOM 1863 C C . ASN A 1 306 ? 155.563 161.986 134.827 1.00 37.20 264 ASN A C 1
ATOM 1864 O O . ASN A 1 306 ? 154.580 162.256 134.129 1.00 43.76 264 ASN A O 1
ATOM 1869 N N . LYS A 1 307 ? 155.665 162.364 136.101 1.00 38.35 265 LYS A N 1
ATOM 1870 C CA . LYS A 1 307 ? 154.582 163.093 136.749 1.00 38.17 265 LYS A CA 1
ATOM 1871 C C . LYS A 1 307 ? 154.357 164.471 136.140 1.00 40.52 265 LYS A C 1
ATOM 1872 O O . LYS A 1 307 ? 153.263 165.027 136.286 1.00 45.32 265 LYS A O 1
ATOM 1878 N N . ASP A 1 308 ? 155.355 165.032 135.456 1.00 40.99 266 ASP A N 1
ATOM 1879 C CA . ASP A 1 308 ? 155.257 166.376 134.896 1.00 39.92 266 ASP A CA 1
ATOM 1880 C C . ASP A 1 308 ? 154.857 166.361 133.424 1.00 40.02 266 ASP A C 1
ATOM 1881 O O . ASP A 1 308 ? 153.859 166.978 133.044 1.00 46.20 266 ASP A O 1
ATOM 1886 N N . ILE A 1 309 ? 155.623 165.669 132.585 1.00 32.73 267 ILE A N 1
ATOM 1887 C CA . ILE A 1 309 ? 155.335 165.610 131.155 1.00 27.69 267 ILE A CA 1
ATOM 1888 C C . ILE A 1 309 ? 154.181 164.638 130.938 1.00 29.88 267 ILE A C 1
ATOM 1889 O O . ILE A 1 309 ? 154.337 163.426 131.093 1.00 37.34 267 ILE A O 1
ATOM 1894 N N . VAL A 1 310 ? 153.019 165.173 130.580 1.00 26.83 268 VAL A N 1
ATOM 1895 C CA . VAL A 1 310 ? 151.839 164.377 130.278 1.00 27.95 268 VAL A CA 1
ATOM 1896 C C . VAL A 1 310 ? 151.222 164.903 128.988 1.00 33.94 268 VAL A C 1
ATOM 1897 O O . VAL A 1 310 ? 151.069 166.117 128.816 1.00 40.73 268 VAL A O 1
ATOM 1901 N N . ILE A 1 311 ? 150.900 163.994 128.071 1.00 28.60 269 ILE A N 1
ATOM 1902 C CA . ILE A 1 311 ? 150.261 164.351 126.814 1.00 20.92 269 ILE A CA 1
ATOM 1903 C C . ILE A 1 311 ? 148.959 163.573 126.694 1.00 26.63 269 ILE A C 1
ATOM 1904 O O . ILE A 1 311 ? 148.722 162.594 127.403 1.00 35.16 269 ILE A O 1
ATOM 1909 N N . SER A 1 312 ? 148.099 164.033 125.794 1.00 28.97 270 SER A N 1
ATOM 1910 C CA . SER A 1 312 ? 146.770 163.464 125.624 1.00 25.60 270 SER A CA 1
ATOM 1911 C C . SER A 1 312 ? 146.735 162.602 124.372 1.00 23.64 270 SER A C 1
ATOM 1912 O O . SER A 1 312 ? 147.218 163.014 123.314 1.00 35.35 270 SER A O 1
ATOM 1915 N N . VAL A 1 313 ? 146.163 161.405 124.496 1.00 14.76 271 VAL A N 1
ATOM 1916 C CA . VAL A 1 313 ? 146.064 160.472 123.386 1.00 16.46 271 VAL A CA 1
ATOM 1917 C C . VAL A 1 313 ? 144.650 159.918 123.321 1.00 20.18 271 VAL A C 1
ATOM 1918 O O . VAL A 1 313 ? 143.885 159.971 124.285 1.00 34.26 271 VAL A O 1
ATOM 1922 N N . GLY A 1 314 ? 144.312 159.388 122.154 1.00 15.69 272 GLY A N 1
ATOM 1923 C CA . GLY A 1 314 ? 143.053 158.698 121.928 1.00 12.27 272 GLY A CA 1
ATOM 1924 C C . GLY A 1 314 ? 143.314 157.231 121.639 1.00 18.67 272 GLY A C 1
ATOM 1925 O O . GLY A 1 314 ? 144.279 156.885 120.943 1.00 30.46 272 GLY A O 1
ATOM 1926 N N . ILE A 1 315 ? 142.440 156.383 122.176 1.00 15.53 273 ILE A N 1
ATOM 1927 C CA . ILE A 1 315 ? 142.535 154.933 122.066 1.00 10.42 273 ILE A CA 1
ATOM 1928 C C . ILE A 1 315 ? 141.406 154.446 121.169 1.00 16.69 273 ILE A C 1
ATOM 1929 O O . ILE A 1 315 ? 140.253 154.860 121.331 1.00 33.46 273 ILE A O 1
ATOM 1934 N N . TYR A 1 316 ? 141.739 153.569 120.229 1.00 15.46 274 TYR A N 1
ATOM 1935 C CA . TYR A 1 316 ? 140.807 153.109 119.214 1.00 14.27 274 TYR A CA 1
ATOM 1936 C C . TYR A 1 316 ? 140.861 151.594 119.100 1.00 17.48 274 TYR A C 1
ATOM 1937 O O . TYR A 1 316 ? 141.886 150.968 119.382 1.00 33.52 274 TYR A O 1
ATOM 1946 N N . ASN A 1 317 ? 139.745 151.015 118.670 1.00 16.47 275 ASN A N 1
ATOM 1947 C CA . ASN A 1 317 ? 139.618 149.580 118.437 1.00 19.00 275 ASN A CA 1
ATOM 1948 C C . ASN A 1 317 ? 139.445 149.299 116.942 1.00 25.13 275 ASN A C 1
ATOM 1949 O O . ASN A 1 317 ? 138.332 149.109 116.447 1.00 37.76 275 ASN A O 1
ATOM 1954 N N . LEU A 1 318 ? 140.569 149.217 116.231 1.00 26.43 276 LEU A N 1
ATOM 1955 C CA . LEU A 1 318 ? 140.532 148.974 114.794 1.00 26.23 276 LEU A CA 1
ATOM 1956 C C . LEU A 1 318 ? 140.013 147.586 114.444 1.00 27.73 276 LEU A C 1
ATOM 1957 O O . LEU A 1 318 ? 139.598 147.365 113.302 1.00 33.45 276 LEU A O 1
ATOM 1962 N N . VAL A 1 319 ? 140.025 146.652 115.390 1.00 27.77 277 VAL A N 1
ATOM 1963 C CA . VAL A 1 319 ? 139.397 145.348 115.229 1.00 26.78 277 VAL A CA 1
ATOM 1964 C C . VAL A 1 319 ? 138.427 145.140 116.382 1.00 26.92 277 VAL A C 1
ATOM 1965 O O . VAL A 1 319 ? 138.699 145.546 117.517 1.00 39.46 277 VAL A O 1
ATOM 1969 N N . GLN A 1 320 ? 137.280 144.536 116.084 1.00 25.10 278 GLN A N 1
ATOM 1970 C CA . GLN A 1 320 ? 136.283 144.255 117.109 1.00 22.99 278 GLN A CA 1
ATOM 1971 C C . GLN A 1 320 ? 135.370 143.145 116.618 1.00 29.74 278 GLN A C 1
ATOM 1972 O O . GLN A 1 320 ? 134.829 143.231 115.513 1.00 34.51 278 GLN A O 1
ATOM 1978 N N . LYS A 1 321 ? 135.205 142.114 117.441 1.00 33.55 279 LYS A N 1
ATOM 1979 C CA . LYS A 1 321 ? 134.392 140.968 117.062 1.00 26.99 279 LYS A CA 1
ATOM 1980 C C . LYS A 1 321 ? 132.954 141.391 116.798 1.00 31.69 279 LYS A C 1
ATOM 1981 O O . LYS A 1 321 ? 132.349 142.118 117.590 1.00 38.52 279 LYS A O 1
ATOM 1987 N N . ALA A 1 322 ? 132.409 140.928 115.678 1.00 33.09 280 ALA A N 1
ATOM 1988 C CA . ALA A 1 322 ? 131.043 141.244 115.287 1.00 29.51 280 ALA A CA 1
ATOM 1989 C C . ALA A 1 322 ? 130.107 140.176 115.835 1.00 28.93 280 ALA A C 1
ATOM 1990 O O . ALA A 1 322 ? 130.207 139.003 115.460 1.00 30.54 280 ALA A O 1
ATOM 1992 N N . LEU A 1 323 ? 129.203 140.581 116.716 1.00 36.60 281 LEU A N 1
ATOM 1993 C CA . LEU A 1 323 ? 128.288 139.672 117.384 1.00 36.58 281 LEU A CA 1
ATOM 1994 C C . LEU A 1 323 ? 126.920 139.710 116.717 1.00 38.86 281 LEU A C 1
ATOM 1995 O O . LEU A 1 323 ? 126.536 140.698 116.088 1.00 43.61 281 LEU A O 1
ATOM 2000 N N . LYS A 1 324 ? 126.189 138.612 116.856 1.00 35.32 282 LYS A N 1
ATOM 2001 C CA . LYS A 1 324 ? 124.839 138.533 116.314 1.00 36.07 282 LYS A CA 1
ATOM 2002 C C . LYS A 1 324 ? 123.883 139.285 117.231 1.00 40.11 282 LYS A C 1
ATOM 2003 O O . LYS A 1 324 ? 123.814 138.970 118.424 1.00 48.68 282 LYS A O 1
ATOM 2009 N N . PRO A 1 325 ? 123.160 140.286 116.733 1.00 34.29 283 PRO A N 1
ATOM 2010 C CA . PRO A 1 325 ? 122.316 141.111 117.604 1.00 35.50 283 PRO A CA 1
ATOM 2011 C C . PRO A 1 325 ? 121.329 140.268 118.389 1.00 40.92 283 PRO A C 1
ATOM 2012 O O . PRO A 1 325 ? 120.655 139.394 117.824 1.00 42.87 283 PRO A O 1
ATOM 2016 N N . PRO A 1 326 ? 121.222 140.496 119.700 1.00 52.07 284 PRO A N 1
ATOM 2017 C CA . PRO A 1 326 ? 120.215 139.783 120.479 1.00 46.17 284 PRO A CA 1
ATOM 2018 C C . PRO A 1 326 ? 118.825 140.297 120.155 1.00 48.84 284 PRO A C 1
ATOM 2019 O O . PRO A 1 326 ? 118.662 141.442 119.699 1.00 52.45 284 PRO A O 1
ATOM 2023 N N . PRO A 1 327 ? 117.791 139.486 120.363 1.00 50.61 285 PRO A N 1
ATOM 2024 C CA . PRO A 1 327 ? 116.428 139.957 120.107 1.00 49.06 285 PRO A CA 1
ATOM 2025 C C . PRO A 1 327 ? 116.026 141.054 121.078 1.00 49.05 285 PRO A C 1
ATOM 2026 O O . PRO A 1 327 ? 116.496 141.115 122.217 1.00 53.08 285 PRO A O 1
ATOM 2030 N N . ILE A 1 328 ? 115.145 141.931 120.611 1.00 55.30 286 ILE A N 1
ATOM 2031 C CA . ILE A 1 328 ? 114.632 143.031 121.415 1.00 57.11 286 ILE A CA 1
ATOM 2032 C C . 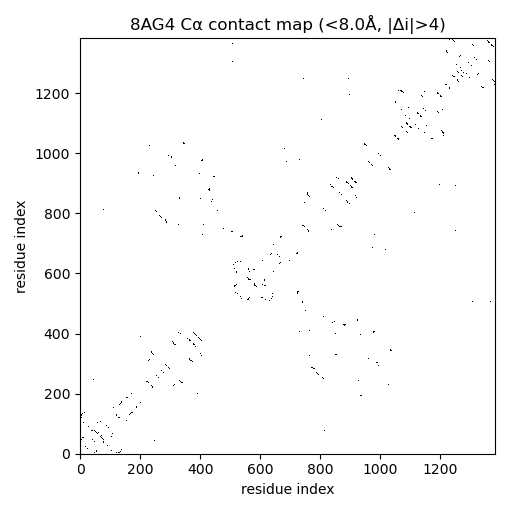ILE A 1 328 ? 113.213 142.699 121.850 1.00 62.76 286 ILE A C 1
ATOM 2033 O O . ILE A 1 328 ? 112.495 141.947 121.182 1.00 64.63 286 ILE A O 1
ATOM 2038 N N . LYS A 1 329 ? 112.811 143.261 122.987 1.00 78.29 287 LYS A N 1
ATOM 2039 C CA . LYS A 1 329 ? 111.462 143.077 123.504 1.00 77.09 287 LYS A CA 1
ATOM 2040 C C . LYS A 1 329 ? 110.544 144.167 122.970 1.00 75.52 287 LYS A C 1
ATOM 2041 O O . LYS A 1 329 ? 110.916 145.342 122.922 1.00 77.61 287 LYS A O 1
ATOM 2047 N N . LEU A 1 330 ? 109.346 143.765 122.562 1.00 83.45 288 LEU A N 1
ATOM 2048 C CA . LEU A 1 330 ? 108.368 144.675 121.991 1.00 87.08 288 LEU A CA 1
ATOM 2049 C C . LEU A 1 330 ? 107.002 144.426 122.616 1.00 90.50 288 LEU A C 1
ATOM 2050 O O . LEU A 1 330 ? 106.655 143.292 122.958 1.00 90.53 288 LEU A O 1
ATOM 2055 N N . TYR A 1 331 ? 106.231 145.500 122.768 1.00 102.34 289 TYR A N 1
ATOM 2056 C CA . TYR A 1 331 ? 104.876 145.377 123.289 1.00 102.13 289 TYR A CA 1
ATOM 2057 C C . TYR A 1 331 ? 103.951 144.775 122.239 1.00 101.95 289 TYR A C 1
ATOM 2058 O O . TYR A 1 331 ? 104.080 145.047 121.043 1.00 103.34 289 TYR A O 1
ATOM 2067 N N . ARG A 1 332 ? 103.012 143.946 122.699 1.00 101.44 290 ARG A N 1
ATOM 2068 C CA . ARG A 1 332 ? 102.039 143.352 121.788 1.00 101.83 290 ARG A CA 1
ATOM 2069 C C . ARG A 1 332 ? 101.134 144.414 121.179 1.00 102.18 290 ARG A C 1
ATOM 2070 O O . ARG A 1 332 ? 100.764 144.325 120.002 1.00 102.68 290 ARG A O 1
ATOM 2078 N N . GLU A 1 333 ? 100.754 145.421 121.970 1.00 102.99 291 GLU A N 1
ATOM 2079 C CA . GLU A 1 333 ? 99.887 146.480 121.462 1.00 104.13 291 GLU A CA 1
ATOM 2080 C C . GLU A 1 333 ? 100.574 147.275 120.359 1.00 106.26 291 GLU A C 1
ATOM 2081 O O . GLU A 1 333 ? 99.957 147.595 119.336 1.00 105.97 291 GLU A O 1
ATOM 2087 N N . THR A 1 334 ? 101.850 147.602 120.548 1.00 104.36 292 THR A N 1
ATOM 2088 C CA . THR A 1 334 ? 102.624 148.322 119.545 1.00 102.96 292 THR A CA 1
ATOM 2089 C C . THR A 1 334 ? 104.080 147.902 119.671 1.00 102.68 292 THR A C 1
ATOM 2090 O O . THR A 1 334 ? 104.649 147.960 120.765 1.00 103.99 292 THR A O 1
ATOM 2094 N N . ASN A 1 335 ? 104.675 147.484 118.557 1.00 90.86 293 ASN A N 1
ATOM 2095 C CA . ASN A 1 335 ? 106.045 146.983 118.565 1.00 89.15 293 ASN A CA 1
ATOM 2096 C C . ASN A 1 335 ? 107.008 148.144 118.775 1.00 89.78 293 ASN A C 1
ATOM 2097 O O . ASN A 1 335 ? 107.222 148.954 117.867 1.00 93.25 293 ASN A O 1
ATOM 2102 N N . GLU A 1 336 ? 107.592 148.233 119.966 1.00 89.37 294 GLU A N 1
ATOM 2103 C CA . GLU A 1 336 ? 108.509 149.315 120.295 1.00 92.59 294 GLU A CA 1
ATOM 2104 C C . GLU A 1 336 ? 109.366 148.878 121.474 1.00 92.72 294 GLU A C 1
ATOM 2105 O O . GLU A 1 336 ? 108.990 147.958 122.210 1.00 93.69 294 GLU A O 1
ATOM 2111 N N . PRO A 1 337 ? 110.524 149.511 121.678 1.00 98.68 295 PRO A N 1
ATOM 2112 C CA . PRO A 1 337 ? 111.389 149.122 122.800 1.00 100.83 295 PRO A CA 1
ATOM 2113 C C . PRO A 1 337 ? 110.715 149.352 124.145 1.00 99.64 295 PRO A C 1
ATOM 2114 O O . PRO A 1 337 ? 109.844 150.211 124.294 1.00 99.59 295 PRO A O 1
ATOM 2118 N N . VAL A 1 338 ? 111.134 148.562 125.134 1.00 97.91 296 VAL A N 1
ATOM 2119 C CA . VAL A 1 338 ? 110.487 148.539 126.441 1.00 95.61 296 VAL A CA 1
ATOM 2120 C C . VAL A 1 338 ? 111.303 149.310 127.471 1.00 97.29 296 VAL A C 1
ATOM 2121 O O . VAL A 1 338 ? 110.742 149.877 128.415 1.00 99.70 296 VAL A O 1
ATOM 2125 N N . LYS A 1 339 ? 112.628 149.332 127.304 1.00 100.80 297 LYS A N 1
ATOM 2126 C CA . LYS A 1 339 ? 113.542 150.025 128.216 1.00 101.73 297 LYS A CA 1
ATOM 2127 C C . LYS A 1 339 ? 113.402 149.485 129.644 1.00 101.08 297 LYS A C 1
ATOM 2128 O O . LYS A 1 339 ? 112.939 150.164 130.563 1.00 101.97 297 LYS A O 1
ATOM 2134 N N . THR A 1 340 ? 113.810 148.226 129.795 1.00 101.77 298 THR A N 1
ATOM 2135 C CA . THR A 1 340 ? 113.665 147.524 131.063 1.00 103.17 298 THR A CA 1
ATOM 2136 C C . THR A 1 340 ? 114.437 148.220 132.179 1.00 104.43 298 THR A C 1
ATOM 2137 O O . THR A 1 340 ? 115.422 148.925 131.945 1.00 103.29 298 THR A O 1
ATOM 2141 N N . LYS A 1 341 ? 113.973 148.007 133.410 1.00 104.47 299 LYS A N 1
ATOM 2142 C CA . LYS A 1 341 ? 114.584 148.574 134.602 1.00 103.00 299 LYS A CA 1
ATOM 2143 C C . LYS A 1 341 ? 114.753 147.484 135.651 1.00 102.90 299 LYS A C 1
ATOM 2144 O O . LYS A 1 341 ? 114.047 146.472 135.645 1.00 103.57 299 LYS A O 1
ATOM 2150 N N . THR A 1 342 ? 115.701 147.703 136.559 1.00 105.24 300 THR A N 1
ATOM 2151 C CA . THR A 1 342 ? 115.992 146.770 137.638 1.00 105.36 300 THR A CA 1
ATOM 2152 C C . THR A 1 342 ? 115.741 147.443 138.980 1.00 105.63 300 THR A C 1
ATOM 2153 O O . THR A 1 342 ? 116.091 148.611 139.174 1.00 105.77 300 THR A O 1
ATOM 2157 N N . ARG A 1 343 ? 115.133 146.700 139.903 1.00 102.02 301 ARG A N 1
ATOM 2158 C CA . ARG A 1 343 ? 114.798 147.210 141.224 1.00 100.95 301 ARG A CA 1
ATOM 2159 C C . ARG A 1 343 ? 115.219 146.210 142.290 1.00 101.28 301 ARG A C 1
ATOM 2160 O O . ARG A 1 343 ? 115.232 144.998 142.059 1.00 100.64 301 ARG A O 1
ATOM 2168 N N . THR A 1 344 ? 115.559 146.734 143.465 1.00 101.77 302 THR A N 1
ATOM 2169 C CA . THR A 1 344 ? 115.918 145.926 144.622 1.00 101.35 302 THR A CA 1
ATOM 2170 C C . THR A 1 344 ? 114.766 145.942 145.618 1.00 100.51 302 THR A C 1
ATOM 2171 O O . THR A 1 344 ? 114.292 147.014 146.009 1.00 99.93 302 THR A O 1
ATOM 2175 N N . PHE A 1 345 ? 114.322 144.755 146.026 1.00 100.65 303 PHE A N 1
ATOM 2176 C CA . PHE A 1 345 ? 113.185 144.604 146.921 1.00 100.13 303 PHE A CA 1
ATOM 2177 C C . PHE A 1 345 ? 113.588 143.768 148.126 1.00 100.50 303 PHE A C 1
ATOM 2178 O O . PHE A 1 345 ? 114.469 142.908 148.040 1.00 102.04 303 PHE A O 1
ATOM 2186 N N . ASN A 1 346 ? 112.932 144.029 149.253 1.00 96.98 304 ASN A N 1
ATOM 2187 C CA . ASN A 1 346 ? 113.159 143.282 150.480 1.00 96.32 304 ASN A CA 1
ATOM 2188 C C . ASN A 1 346 ? 112.097 142.200 150.626 1.00 96.91 304 ASN A C 1
ATOM 2189 O O . ASN A 1 346 ? 110.908 142.449 150.406 1.00 97.77 304 ASN A O 1
ATOM 2194 N N . THR A 1 347 ? 112.538 140.993 150.987 1.00 98.35 305 THR A N 1
ATOM 2195 C CA . THR A 1 347 ? 111.617 139.864 151.076 1.00 99.30 305 THR A CA 1
ATOM 2196 C C . THR A 1 347 ? 110.563 140.086 152.155 1.00 98.82 305 THR A C 1
ATOM 2197 O O . THR A 1 347 ? 109.376 139.815 151.939 1.00 98.05 305 THR A O 1
ATOM 2201 N N . SER A 1 348 ? 110.974 140.585 153.321 1.00 105.04 306 SER A N 1
ATOM 2202 C CA . SER A 1 348 ? 110.045 140.727 154.438 1.00 105.67 306 SER A CA 1
ATOM 2203 C C . SER A 1 348 ? 109.218 142.003 154.322 1.00 105.89 306 SER A C 1
ATOM 2204 O O . SER A 1 348 ? 107.989 141.951 154.210 1.00 105.45 306 SER A O 1
ATOM 2207 N N . THR A 1 349 ? 109.881 143.163 154.344 1.00 103.38 307 THR A N 1
ATOM 2208 C CA . THR A 1 349 ? 109.156 144.429 154.331 1.00 103.09 307 THR A CA 1
ATOM 2209 C C . THR A 1 349 ? 108.458 144.670 152.999 1.00 102.39 307 THR A C 1
ATOM 2210 O O . THR A 1 349 ? 107.358 145.235 152.972 1.00 101.53 307 THR A O 1
ATOM 2214 N N . GLY A 1 350 ? 109.069 144.253 151.894 1.00 98.37 308 GLY A N 1
ATOM 2215 C CA . GLY A 1 350 ? 108.494 144.502 150.589 1.00 97.69 308 GLY A CA 1
ATOM 2216 C C . GLY A 1 350 ? 108.765 145.876 150.028 1.00 98.18 308 GLY A C 1
ATOM 2217 O O . GLY A 1 350 ? 108.141 146.261 149.035 1.00 98.74 308 GLY A O 1
ATOM 2218 N N . GLY A 1 351 ? 109.680 146.634 150.633 1.00 94.31 309 GLY A N 1
ATOM 2219 C CA . GLY A 1 351 ? 110.010 147.965 150.185 1.00 94.08 309 GLY A CA 1
ATOM 2220 C C . GLY A 1 351 ? 111.344 148.028 149.458 1.00 94.21 309 GLY A C 1
ATOM 2221 O O . GLY A 1 351 ? 112.071 147.048 149.324 1.00 95.41 309 GLY A O 1
ATOM 2222 N N . LEU A 1 352 ? 111.650 149.231 148.982 1.00 96.95 310 LEU A N 1
ATOM 2223 C CA . LEU A 1 352 ? 112.901 149.465 148.279 1.00 98.14 310 LEU A CA 1
ATOM 2224 C C . LEU A 1 352 ? 114.079 149.408 149.249 1.00 99.33 310 LEU A C 1
ATOM 2225 O O . LEU A 1 352 ? 113.937 149.611 150.458 1.00 99.16 310 LEU A O 1
ATOM 2230 N N . LEU A 1 353 ? 115.257 149.125 148.699 1.00 98.50 311 LEU A N 1
ATOM 2231 C CA . LEU A 1 353 ? 116.482 149.004 149.476 1.00 95.90 311 LEU A CA 1
ATOM 2232 C C . LEU A 1 353 ? 117.458 150.094 149.064 1.00 95.80 311 LEU A C 1
ATOM 2233 O O . LEU A 1 353 ? 117.767 150.241 147.877 1.00 95.55 311 LEU A O 1
ATOM 2238 N N . LEU A 1 354 ? 117.939 150.853 150.044 1.00 93.49 312 LEU A N 1
ATOM 2239 C CA . LEU A 1 354 ? 118.948 151.861 149.779 1.00 93.91 312 LEU A CA 1
ATOM 2240 C C . LEU A 1 354 ? 120.286 151.193 149.460 1.00 94.10 312 LEU A C 1
ATOM 2241 O O . LEU A 1 354 ? 120.552 150.075 149.910 1.00 92.56 312 LEU A O 1
ATOM 2246 N N . PRO A 1 355 ? 121.142 151.853 148.676 1.00 93.50 313 PRO A N 1
ATOM 2247 C CA . PRO A 1 355 ? 122.458 151.266 148.375 1.00 92.82 313 PRO A CA 1
ATOM 2248 C C . PRO A 1 355 ? 123.336 151.076 149.601 1.00 92.00 313 PRO A C 1
ATOM 2249 O O . PRO A 1 355 ? 124.262 150.257 149.559 1.00 90.52 313 PRO A O 1
ATOM 2253 N N . SER A 1 356 ? 123.079 151.802 150.686 1.00 85.57 314 SER A N 1
ATOM 2254 C CA . SER A 1 356 ? 123.858 151.690 151.911 1.00 84.24 314 SER A CA 1
ATOM 2255 C C . SER A 1 356 ? 123.257 150.704 152.905 1.00 81.04 314 SER A C 1
ATOM 2256 O O . SER A 1 356 ? 123.742 150.610 154.036 1.00 78.38 314 SER A O 1
ATOM 2259 N N . ASP A 1 357 ? 122.211 149.977 152.513 1.00 72.87 315 ASP A N 1
ATOM 2260 C CA . ASP A 1 357 ? 121.553 149.013 153.382 1.00 71.12 315 ASP A CA 1
ATOM 2261 C C . ASP A 1 357 ? 121.881 147.572 153.011 1.00 69.84 315 ASP A C 1
ATOM 2262 O O . ASP A 1 357 ? 121.130 146.661 153.372 1.00 71.44 315 ASP A O 1
ATOM 2267 N N . THR A 1 358 ? 122.981 147.346 152.297 1.00 53.38 316 THR A N 1
ATOM 2268 C CA . THR A 1 358 ? 123.371 146.004 151.893 1.00 46.85 316 THR A CA 1
ATOM 2269 C C . THR A 1 358 ? 124.888 145.882 151.933 1.00 49.29 316 THR A C 1
ATOM 2270 O O . THR A 1 358 ? 125.614 146.879 151.936 1.00 51.66 316 THR A O 1
ATOM 2274 N N . LYS A 1 359 ? 125.361 144.636 151.972 1.00 43.76 317 LYS A N 1
ATOM 2275 C CA . LYS A 1 359 ? 126.780 144.334 152.094 1.00 28.00 317 LYS A CA 1
ATOM 2276 C C . LYS A 1 359 ? 127.146 143.229 151.112 1.00 31.46 317 LYS A C 1
ATOM 2277 O O . LYS A 1 359 ? 126.285 142.645 150.450 1.00 41.33 317 LYS A O 1
ATOM 2283 N N . ARG A 1 360 ? 128.445 142.948 151.021 1.00 33.47 318 ARG A N 1
ATOM 2284 C CA . ARG A 1 360 ? 128.985 141.932 150.127 1.00 25.88 318 ARG A CA 1
ATOM 2285 C C . ARG A 1 360 ? 129.642 140.827 150.942 1.00 25.85 318 ARG A C 1
ATOM 2286 O O . ARG A 1 360 ? 130.316 141.100 151.939 1.00 37.99 318 ARG A O 1
ATOM 2294 N N . SER A 1 361 ? 129.456 139.581 150.511 1.00 20.35 319 SER A N 1
ATOM 2295 C CA . SER A 1 361 ? 129.955 138.431 151.249 1.00 23.30 319 SER A CA 1
ATOM 2296 C C . SER A 1 361 ? 130.663 137.457 150.321 1.00 26.35 319 SER A C 1
ATOM 2297 O O . SER A 1 361 ? 130.385 137.397 149.121 1.00 30.27 319 SER A O 1
ATOM 2300 N N . GLN A 1 362 ? 131.581 136.690 150.902 1.00 29.52 320 GLN A N 1
ATOM 2301 C CA . GLN A 1 362 ? 132.202 135.561 150.221 1.00 21.19 320 GLN A CA 1
ATOM 2302 C C . GLN A 1 362 ? 132.333 134.406 151.200 1.00 23.77 320 GLN A C 1
ATOM 2303 O O . GLN A 1 362 ? 132.765 134.601 152.339 1.00 36.72 320 GLN A O 1
ATOM 2309 N N . ILE A 1 363 ? 131.964 133.209 150.758 1.00 24.00 321 ILE A N 1
ATOM 2310 C CA . ILE A 1 363 ? 132.040 132.005 151.577 1.00 27.04 321 ILE A CA 1
ATOM 2311 C C . ILE A 1 363 ? 133.260 131.205 151.145 1.00 32.89 321 ILE A C 1
ATOM 2312 O O . ILE A 1 363 ? 133.369 130.803 149.980 1.00 35.37 321 ILE A O 1
ATOM 2317 N N . TYR A 1 364 ? 134.175 130.969 152.081 1.00 30.96 322 TYR A N 1
ATOM 2318 C CA . TYR A 1 364 ? 135.334 130.110 151.862 1.00 29.02 322 TYR A CA 1
ATOM 2319 C C . TYR A 1 364 ? 135.270 128.984 152.882 1.00 29.37 322 TYR A C 1
ATOM 2320 O O . TYR A 1 364 ? 135.416 129.222 154.086 1.00 33.14 322 TYR A O 1
ATOM 2329 N N . GLY A 1 365 ? 135.051 127.764 152.402 1.00 38.19 323 GLY A N 1
ATOM 2330 C CA . GLY A 1 365 ? 134.829 126.643 153.289 1.00 37.83 323 GLY A CA 1
ATOM 2331 C C . GLY A 1 365 ? 133.600 126.857 154.144 1.00 37.37 323 GLY A C 1
ATOM 2332 O O . GLY A 1 365 ? 132.472 126.814 153.646 1.00 40.64 323 GLY A O 1
ATOM 2333 N N . SER A 1 366 ? 133.808 127.095 155.437 1.00 36.12 324 SER A N 1
ATOM 2334 C CA . SER A 1 366 ? 132.721 127.385 156.362 1.00 36.32 324 SER A CA 1
ATOM 2335 C C . SER A 1 366 ? 132.839 128.782 156.958 1.00 38.49 324 SER A C 1
ATOM 2336 O O . SER A 1 366 ? 132.240 129.059 158.002 1.00 42.82 324 SER A O 1
ATOM 2339 N N . ARG A 1 367 ? 133.600 129.667 156.322 1.00 31.52 325 ARG A N 1
ATOM 2340 C CA . ARG A 1 367 ? 133.818 131.013 156.826 1.00 30.23 325 ARG A CA 1
ATOM 2341 C C . ARG A 1 367 ? 133.186 132.039 155.897 1.00 31.77 325 ARG A C 1
ATOM 2342 O O . ARG A 1 367 ? 133.289 131.931 154.672 1.00 39.45 325 ARG A O 1
ATOM 2350 N N . GLN A 1 368 ? 132.532 133.030 156.490 1.00 29.40 326 GLN A N 1
ATOM 2351 C CA . GLN A 1 368 ? 131.931 134.136 155.759 1.00 28.17 326 GLN A CA 1
ATOM 2352 C C . GLN A 1 368 ? 132.783 135.380 155.951 1.00 31.67 326 GLN A C 1
ATOM 2353 O O . GLN A 1 368 ? 133.079 135.765 157.086 1.00 39.21 326 GLN A O 1
ATOM 2359 N N . ILE A 1 369 ? 133.175 136.001 154.844 1.00 27.52 327 ILE A N 1
ATOM 2360 C CA . ILE A 1 369 ? 133.970 137.221 154.852 1.00 24.12 327 ILE A CA 1
ATOM 2361 C C . ILE A 1 369 ? 133.092 138.335 154.302 1.00 30.53 327 ILE A C 1
ATOM 2362 O O . ILE A 1 369 ? 132.572 138.228 153.184 1.00 39.07 327 ILE A O 1
ATOM 2367 N N . ILE A 1 370 ? 132.922 139.397 155.087 1.00 33.29 328 ILE A N 1
ATOM 2368 C CA . ILE A 1 370 ? 131.973 140.466 154.799 1.00 29.95 328 ILE A CA 1
ATOM 2369 C C . ILE A 1 370 ? 132.745 141.751 154.544 1.00 31.92 328 ILE A C 1
ATOM 2370 O O . ILE A 1 370 ? 133.575 142.156 155.366 1.00 40.83 328 ILE A O 1
ATOM 2375 N N . LEU A 1 371 ? 132.470 142.388 153.409 1.00 30.05 329 LEU A N 1
ATOM 2376 C CA . LEU A 1 371 ? 133.004 143.707 153.104 1.00 27.75 329 LEU A CA 1
ATOM 2377 C C . LEU A 1 371 ? 131.913 144.560 152.480 1.00 30.58 329 LEU A C 1
ATOM 2378 O O . LEU A 1 371 ? 130.995 144.049 151.836 1.00 42.51 329 LEU A O 1
ATOM 2383 N N . GLU A 1 372 ? 132.025 145.868 152.678 1.00 31.84 330 GLU A N 1
ATOM 2384 C CA . GLU A 1 372 ? 131.131 146.813 152.035 1.00 34.75 330 GLU A CA 1
ATOM 2385 C C . GLU A 1 372 ? 131.528 147.005 150.572 1.00 42.85 330 GLU A C 1
ATOM 2386 O O . GLU A 1 372 ? 132.604 146.591 150.132 1.00 49.77 330 GLU A O 1
ATOM 2392 N N . LYS A 1 373 ? 130.637 147.644 149.812 1.00 36.78 331 LYS A N 1
ATOM 2393 C CA . LYS A 1 373 ? 130.886 147.853 148.388 1.00 37.76 331 LYS A CA 1
ATOM 2394 C C . LYS A 1 373 ? 132.109 148.736 148.159 1.00 35.72 331 LYS A C 1
ATOM 2395 O O . LYS A 1 373 ? 132.911 148.483 147.247 1.00 44.72 331 LYS A O 1
ATOM 2401 N N . GLU A 1 374 ? 132.272 149.771 148.985 1.00 30.94 332 GLU A N 1
ATOM 2402 C CA . GLU A 1 374 ? 133.402 150.679 148.821 1.00 33.51 332 GLU A CA 1
ATOM 2403 C C . GLU A 1 374 ? 134.729 149.949 148.971 1.00 39.36 332 GLU A C 1
ATOM 2404 O O . GLU A 1 374 ? 135.664 150.191 148.202 1.00 44.49 332 GLU A O 1
ATOM 2410 N N . GLU A 1 375 ? 134.834 149.041 149.944 1.00 35.73 333 GLU A N 1
ATOM 2411 C CA . GLU A 1 375 ? 136.085 148.308 150.106 1.00 32.87 333 GLU A CA 1
ATOM 2412 C C . GLU A 1 375 ? 136.296 147.294 148.990 1.00 32.08 333 GLU A C 1
ATOM 2413 O O . GLU A 1 375 ? 137.443 147.031 148.604 1.00 41.68 333 GLU A O 1
ATOM 2419 N N . THR A 1 376 ? 135.215 146.724 148.453 1.00 22.75 334 THR A N 1
ATOM 2420 C CA . THR A 1 376 ? 135.356 145.838 147.305 1.00 23.03 334 THR A CA 1
ATOM 2421 C C . THR A 1 376 ? 135.926 146.590 146.113 1.00 33.83 334 THR A C 1
ATOM 2422 O O . THR A 1 376 ? 136.736 146.045 145.354 1.00 41.20 334 THR A O 1
ATOM 2426 N N . GLU A 1 377 ? 135.509 147.843 145.925 1.00 34.75 335 GLU A N 1
ATOM 2427 C CA . GLU A 1 377 ? 136.122 148.657 144.880 1.00 30.87 335 GLU A CA 1
ATOM 2428 C C . GLU A 1 377 ? 137.544 149.069 145.245 1.00 28.75 335 GLU A C 1
ATOM 2429 O O . GLU A 1 377 ? 138.397 149.194 144.360 1.00 40.25 335 GLU A O 1
ATOM 2435 N N . GLU A 1 378 ? 137.815 149.285 146.533 1.00 24.74 336 GLU A N 1
ATOM 2436 C CA . GLU A 1 378 ? 139.127 149.761 146.958 1.00 22.10 336 GLU A CA 1
ATOM 2437 C C . GLU A 1 378 ? 140.206 148.700 146.801 1.00 28.45 336 GLU A C 1
ATOM 2438 O O . GLU A 1 378 ? 141.365 149.038 146.536 1.00 40.63 336 GLU A O 1
ATOM 2444 N N . LEU A 1 379 ? 139.864 147.422 146.960 1.00 25.50 337 LEU A N 1
ATOM 2445 C CA . LEU A 1 379 ? 140.893 146.398 146.822 1.00 19.63 337 LEU A CA 1
ATOM 2446 C C . LEU A 1 379 ? 141.359 146.214 145.381 1.00 26.47 337 LEU A C 1
ATOM 2447 O O . LEU A 1 379 ? 142.334 145.491 145.156 1.00 34.97 337 LEU A O 1
ATOM 2452 N N . LYS A 1 380 ? 140.698 146.838 144.408 1.00 26.93 338 LYS A N 1
ATOM 2453 C CA . LYS A 1 380 ? 141.115 146.776 143.015 1.00 15.80 338 LYS A CA 1
ATOM 2454 C C . LYS A 1 380 ? 141.857 148.022 142.552 1.00 13.89 338 LYS A C 1
ATOM 2455 O O . LYS A 1 380 ? 142.233 148.098 141.380 1.00 25.97 338 LYS A O 1
ATOM 2461 N N . ARG A 1 381 ? 142.080 148.994 143.429 1.00 21.88 339 ARG A N 1
ATOM 2462 C CA . ARG A 1 381 ? 142.613 150.292 143.039 1.00 23.19 339 ARG A CA 1
ATOM 2463 C C . ARG A 1 381 ? 144.128 150.306 143.207 1.00 24.39 339 ARG A C 1
ATOM 2464 O O . ARG A 1 381 ? 144.635 150.134 144.320 1.00 32.97 339 ARG A O 1
ATOM 2472 N N . PHE A 1 382 ? 144.844 150.515 142.102 1.00 25.66 340 PHE A N 1
ATOM 2473 C CA . PHE A 1 382 ? 146.299 150.617 142.122 1.00 21.41 340 PHE A CA 1
ATOM 2474 C C . PHE A 1 382 ? 146.788 151.989 141.677 1.00 19.79 340 PHE A C 1
ATOM 2475 O O . PHE A 1 382 ? 147.506 152.654 142.429 1.00 28.88 340 PHE A O 1
ATOM 2483 N N . ASP A 1 383 ? 146.416 152.437 140.480 1.00 26.77 341 ASP A N 1
ATOM 2484 C CA . ASP A 1 383 ? 146.912 153.687 139.923 1.00 20.47 341 ASP A CA 1
ATOM 2485 C C . ASP A 1 383 ? 145.763 154.448 139.280 1.00 21.83 341 ASP A C 1
ATOM 2486 O O . ASP A 1 383 ? 144.690 153.897 139.026 1.00 31.53 341 ASP A O 1
ATOM 2491 N N . ASP A 1 384 ? 146.004 155.728 139.018 1.00 29.50 342 ASP A N 1
ATOM 2492 C CA . ASP A 1 384 ? 145.022 156.546 138.326 1.00 27.90 342 ASP A CA 1
ATOM 2493 C C . ASP A 1 384 ? 144.948 156.145 136.852 1.00 30.62 342 ASP A C 1
ATOM 2494 O O . ASP A 1 384 ? 145.911 155.607 136.300 1.00 38.11 342 ASP A O 1
ATOM 2499 N N . PRO A 1 385 ? 143.811 156.379 136.197 1.00 17.35 343 PRO A N 1
ATOM 2500 C CA . PRO A 1 385 ? 143.689 155.996 134.786 1.00 18.02 343 PRO A CA 1
ATOM 2501 C C . PRO A 1 385 ? 144.672 156.760 133.912 1.00 20.76 343 PRO A C 1
ATOM 2502 O O . PRO A 1 385 ? 144.969 157.931 134.153 1.00 32.65 343 PRO A O 1
ATOM 2506 N N . GLY A 1 386 ? 145.177 156.083 132.894 1.00 21.70 344 GLY A N 1
ATOM 2507 C CA . GLY A 1 386 ? 146.133 156.650 131.975 1.00 23.40 344 GLY A CA 1
ATOM 2508 C C . GLY A 1 386 ? 147.200 155.639 131.634 1.00 18.82 344 GLY A C 1
ATOM 2509 O O . GLY A 1 386 ? 147.080 154.453 131.930 1.00 23.20 344 GLY A O 1
ATOM 2510 N N . LEU A 1 387 ? 148.258 156.124 130.989 1.00 23.08 345 LEU A N 1
ATOM 2511 C CA . LEU A 1 387 ? 149.403 155.310 130.606 1.00 15.48 345 LEU A CA 1
ATOM 2512 C C . LEU A 1 387 ? 150.656 155.888 131.245 1.00 26.37 345 LEU A C 1
ATOM 2513 O O . LEU A 1 387 ? 150.956 157.073 131.068 1.00 37.30 345 LEU A O 1
ATOM 2518 N N . MET A 1 388 ? 151.385 155.055 131.980 1.00 28.75 346 MET A N 1
ATOM 2519 C CA . MET A 1 388 ? 152.617 155.457 132.644 1.00 27.51 346 MET A CA 1
ATOM 2520 C C . MET A 1 388 ? 153.799 154.788 131.961 1.00 29.19 346 MET A C 1
ATOM 2521 O O . MET A 1 388 ? 153.843 153.560 131.856 1.00 36.26 346 MET A O 1
ATOM 2526 N N . LEU A 1 389 ? 154.760 155.594 131.521 1.00 24.24 347 LEU A N 1
ATOM 2527 C CA . LEU A 1 389 ? 155.914 155.073 130.804 1.00 23.17 347 LEU A CA 1
ATOM 2528 C C . LEU A 1 389 ? 156.882 154.406 131.770 1.00 31.44 347 LEU A C 1
ATOM 2529 O O . LEU A 1 389 ? 157.357 155.032 132.722 1.00 36.49 347 LEU A O 1
ATOM 2534 N N . MET A 1 390 ? 157.176 153.133 131.519 1.00 35.14 348 MET A N 1
ATOM 2535 C CA . MET A 1 390 ? 158.151 152.398 132.311 1.00 26.86 348 MET A CA 1
ATOM 2536 C C . MET A 1 390 ? 159.518 152.327 131.655 1.00 17.13 348 MET A C 1
ATOM 2537 O O . MET A 1 390 ? 160.529 152.356 132.363 1.00 36.97 348 MET A O 1
ATOM 2542 N N . GLY A 1 391 ? 159.585 152.237 130.332 1.00 21.62 349 GLY A N 1
ATOM 2543 C CA . GLY A 1 391 ? 160.885 152.256 129.683 1.00 19.07 349 GLY A CA 1
ATOM 2544 C C . GLY A 1 391 ? 160.786 151.938 128.206 1.00 23.71 349 GLY A C 1
ATOM 2545 O O . GLY A 1 391 ? 159.706 151.971 127.623 1.00 31.64 349 GLY A O 1
ATOM 2546 N N . PHE A 1 392 ? 161.938 151.626 127.615 1.00 24.70 350 PHE A N 1
ATOM 2547 C CA . PHE A 1 392 ? 162.037 151.306 126.198 1.00 19.66 350 PHE A CA 1
ATOM 2548 C C . PHE A 1 392 ? 162.757 149.978 126.024 1.00 23.71 350 PHE A C 1
ATOM 2549 O O . PHE A 1 392 ? 163.818 149.758 126.616 1.00 29.51 350 PHE A O 1
ATOM 2557 N N . LYS A 1 393 ? 162.181 149.103 125.203 1.00 20.71 351 LYS A N 1
ATOM 2558 C CA . LYS A 1 393 ? 162.636 147.734 125.044 1.00 16.55 351 LYS A CA 1
ATOM 2559 C C . LYS A 1 393 ? 162.741 147.378 123.568 1.00 26.16 351 LYS A C 1
ATOM 2560 O O . LYS A 1 393 ? 161.856 147.729 122.781 1.00 33.86 351 LYS A O 1
ATOM 2566 N N . PRO A 1 394 ? 163.806 146.689 123.162 1.00 22.22 352 PRO A N 1
ATOM 2567 C CA . PRO A 1 394 ? 163.943 146.300 121.754 1.00 19.94 352 PRO A CA 1
ATOM 2568 C C . PRO A 1 394 ? 162.798 145.414 121.286 1.00 26.45 352 PRO A C 1
ATOM 2569 O O . PRO A 1 394 ? 162.261 144.600 122.040 1.00 34.79 352 PRO A O 1
ATOM 2573 N N . LEU A 1 395 ? 162.426 145.589 120.015 1.00 23.06 353 LEU A N 1
ATOM 2574 C CA . LEU A 1 395 ? 161.297 144.857 119.453 1.00 17.53 353 LEU A CA 1
ATOM 2575 C C . LEU A 1 395 ? 161.574 143.365 119.367 1.00 25.35 353 LEU A C 1
ATOM 2576 O O . LEU A 1 395 ? 160.635 142.562 119.376 1.00 36.13 353 LEU A O 1
ATOM 2581 N N . VAL A 1 396 ? 162.847 142.975 119.280 1.00 27.15 354 VAL A N 1
ATOM 2582 C CA . VAL A 1 396 ? 163.197 141.563 119.214 1.00 18.65 354 VAL A CA 1
ATOM 2583 C C . VAL A 1 396 ? 162.825 140.838 120.500 1.00 26.04 354 VAL A C 1
ATOM 2584 O O . VAL A 1 396 ? 162.667 139.612 120.497 1.00 34.85 354 VAL A O 1
ATOM 2588 N N . LEU A 1 397 ? 162.656 141.566 121.602 1.00 26.58 355 LEU A N 1
ATOM 2589 C CA . LEU A 1 397 ? 162.302 140.962 122.877 1.00 20.80 355 LEU A CA 1
ATOM 2590 C C . LEU A 1 397 ? 160.810 140.694 123.022 1.00 26.29 355 LEU A C 1
ATOM 2591 O O . LEU A 1 397 ? 160.403 140.089 124.019 1.00 32.38 355 LEU A O 1
ATOM 2596 N N . LEU A 1 398 ? 159.990 141.121 122.067 1.00 29.12 356 LEU A N 1
ATOM 2597 C CA . LEU A 1 398 ? 158.559 140.853 122.103 1.00 26.74 356 LEU A CA 1
ATOM 2598 C C . LEU A 1 398 ? 158.258 139.598 121.297 1.00 30.22 356 LEU A C 1
ATOM 2599 O O . LEU A 1 398 ? 158.655 139.489 120.133 1.00 39.12 356 LEU A O 1
ATOM 2604 N N . LYS A 1 399 ? 157.559 138.655 121.918 1.00 23.08 357 LYS A N 1
ATOM 2605 C CA . LYS A 1 399 ? 157.305 137.353 121.323 1.00 26.10 357 LYS A CA 1
ATOM 2606 C C . LYS A 1 399 ? 155.935 137.327 120.662 1.00 22.45 357 LYS A C 1
ATOM 2607 O O . LYS A 1 399 ? 154.961 137.863 121.198 1.00 34.94 357 LYS A O 1
ATOM 2613 N N . LYS A 1 400 ? 155.870 136.697 119.490 1.00 16.73 358 LYS A N 1
ATOM 2614 C CA . LYS A 1 400 ? 154.619 136.629 118.747 1.00 15.09 358 LYS A CA 1
ATOM 2615 C C . LYS A 1 400 ? 153.635 135.653 119.380 1.00 21.68 358 LYS A C 1
ATOM 2616 O O . LYS A 1 400 ? 152.422 135.801 119.205 1.00 28.43 358 LYS A O 1
ATOM 2622 N N . HIS A 1 401 ? 154.126 134.663 120.121 1.00 20.58 359 HIS A N 1
ATOM 2623 C CA . HIS A 1 401 ? 153.271 133.654 120.728 1.00 17.49 359 HIS A CA 1
ATOM 2624 C C . HIS A 1 401 ? 152.791 134.043 122.120 1.00 18.21 359 HIS A C 1
ATOM 2625 O O . HIS A 1 401 ? 152.163 133.223 122.796 1.00 31.37 359 HIS A O 1
ATOM 2632 N N . HIS A 1 402 ? 153.066 135.269 122.562 1.00 20.07 360 HIS A N 1
ATOM 2633 C CA . HIS A 1 402 ? 152.586 135.772 123.842 1.00 16.85 360 HIS A CA 1
ATOM 2634 C C . HIS A 1 402 ? 151.338 136.634 123.694 1.00 21.05 360 HIS A C 1
ATOM 2635 O O . HIS A 1 402 ? 151.135 137.570 124.473 1.00 32.20 360 HIS A O 1
ATOM 2642 N N . TYR A 1 403 ? 150.499 136.340 122.708 1.00 12.22 361 TYR A N 1
ATOM 2643 C CA . TYR A 1 403 ? 149.275 137.103 122.518 1.00 13.92 361 TYR A CA 1
ATOM 2644 C C . TYR A 1 403 ? 148.294 136.833 123.653 1.00 17.73 361 TYR A C 1
ATOM 2645 O O . TYR A 1 403 ? 148.102 135.688 124.069 1.00 28.21 361 TYR A O 1
ATOM 2654 N N . LEU A 1 404 ? 147.669 137.896 124.154 1.00 15.18 362 LEU A N 1
ATOM 2655 C CA . LEU A 1 404 ? 146.719 137.796 125.256 1.00 12.77 362 LEU A CA 1
ATOM 2656 C C . LEU A 1 404 ? 145.320 138.253 124.877 1.00 15.81 362 LEU A C 1
ATOM 2657 O O . LEU A 1 404 ? 144.352 137.521 125.105 1.00 25.06 362 LEU A O 1
ATOM 2662 N N . ARG A 1 405 ? 145.185 139.447 124.311 1.00 18.63 363 ARG A N 1
ATOM 2663 C CA . ARG A 1 405 ? 143.890 140.015 123.966 1.00 16.11 363 ARG A CA 1
ATOM 2664 C C . ARG A 1 405 ? 144.099 141.019 122.839 1.00 26.11 363 ARG A C 1
ATOM 2665 O O . ARG A 1 405 ? 145.220 141.499 122.638 1.00 33.43 363 ARG A O 1
ATOM 2673 N N . PRO A 1 406 ? 143.050 141.338 122.075 1.00 20.41 364 PRO A N 1
ATOM 2674 C CA . PRO A 1 406 ? 143.242 142.143 120.861 1.00 16.75 364 PRO A CA 1
ATOM 2675 C C . PRO A 1 406 ? 143.868 143.501 121.146 1.00 16.10 364 PRO A C 1
ATOM 2676 O O . PRO A 1 406 ? 143.576 144.146 122.153 1.00 22.66 364 PRO A O 1
ATOM 2680 N N . SER A 1 407 ? 144.739 143.926 120.234 1.00 15.24 365 SER A N 1
ATOM 2681 C CA . SER A 1 407 ? 145.496 145.156 120.401 1.00 9.25 365 SER A CA 1
ATOM 2682 C C . SER A 1 407 ? 144.604 146.377 120.209 1.00 14.06 365 SER A C 1
ATOM 2683 O O . SER A 1 407 ? 143.507 146.301 119.651 1.00 28.70 365 SER A O 1
ATOM 2686 N N . LEU A 1 408 ? 145.092 147.517 120.682 1.00 8.98 366 LEU A N 1
ATOM 2687 C CA . LEU A 1 408 ? 144.416 148.790 120.485 1.00 7.85 366 LEU A CA 1
ATOM 2688 C C . LEU A 1 408 ? 145.326 149.730 119.705 1.00 12.05 366 LEU A C 1
ATOM 2689 O O . LEU A 1 408 ? 146.484 149.417 119.424 1.00 27.39 366 LEU A O 1
ATOM 2694 N N . PHE A 1 409 ? 144.798 150.896 119.350 1.00 13.73 367 PHE A N 1
ATOM 2695 C CA . PHE A 1 409 ? 145.546 151.886 118.590 1.00 10.72 367 PHE A CA 1
ATOM 2696 C C . PHE A 1 409 ? 145.598 153.197 119.361 1.00 11.77 367 PHE A C 1
ATOM 2697 O O . PHE A 1 409 ? 144.594 153.632 119.927 1.00 25.55 367 PHE A O 1
ATOM 2705 N N . VAL A 1 410 ? 146.770 153.825 119.380 1.00 2.42 368 VAL A N 1
ATOM 2706 C CA . VAL A 1 410 ? 147.006 155.056 120.121 1.00 12.04 368 VAL A CA 1
ATOM 2707 C C . VAL A 1 410 ? 147.404 156.145 119.136 1.00 19.12 368 VAL A C 1
ATOM 2708 O O . VAL A 1 410 ? 148.343 155.961 118.346 1.00 20.18 368 VAL A O 1
ATOM 2712 N N . TYR A 1 411 ? 146.697 157.274 119.197 1.00 21.45 369 TYR A N 1
ATOM 2713 C CA . TYR A 1 411 ? 146.899 158.422 118.325 1.00 21.64 369 TYR A CA 1
ATOM 2714 C C . TYR A 1 411 ? 146.955 159.700 119.151 1.00 20.20 369 TYR A C 1
ATOM 2715 O O . TYR A 1 411 ? 146.375 159.757 120.234 1.00 26.45 369 TYR A O 1
ATOM 2724 N N . PRO A 1 412 ? 147.654 160.731 118.682 1.00 24.40 370 PRO A N 1
ATOM 2725 C CA . PRO A 1 412 ? 147.708 161.984 119.442 1.00 19.06 370 PRO A CA 1
ATOM 2726 C C . PRO A 1 412 ? 146.360 162.687 119.499 1.00 31.56 370 PRO A C 1
ATOM 2727 O O . PRO A 1 412 ? 145.508 162.546 118.620 1.00 39.29 370 PRO A O 1
ATOM 2731 N N . GLU A 1 413 ? 146.179 163.456 120.571 1.00 35.73 371 GLU A N 1
ATOM 2732 C CA . GLU A 1 413 ? 144.978 164.262 120.773 1.00 34.59 371 GLU A CA 1
ATOM 2733 C C . GLU A 1 413 ? 145.392 165.695 121.069 1.00 40.72 371 GLU A C 1
ATOM 2734 O O . GLU A 1 413 ? 146.036 165.961 122.089 1.00 46.90 371 GLU A O 1
ATOM 2740 N N . GLU A 1 414 ? 145.016 166.614 120.185 1.00 39.40 372 GLU A N 1
ATOM 2741 C CA . GLU A 1 414 ? 145.366 168.019 120.321 1.00 35.96 372 GLU A CA 1
ATOM 2742 C C . GLU A 1 414 ? 144.303 168.826 121.053 1.00 41.03 372 GLU A C 1
ATOM 2743 O O . GLU A 1 414 ? 144.599 169.926 121.530 1.00 43.43 372 GLU A O 1
ATOM 2749 N N . SER A 1 415 ? 143.080 168.307 121.158 1.00 46.60 373 SER A N 1
ATOM 2750 C CA . SER A 1 415 ? 141.982 169.056 121.754 1.00 46.20 373 SER A CA 1
ATOM 2751 C C . SER A 1 415 ? 142.054 169.120 123.273 1.00 50.57 373 SER A C 1
ATOM 2752 O O . SER A 1 415 ? 141.434 170.008 123.869 1.00 55.28 373 SER A O 1
ATOM 2755 N N . LEU A 1 416 ? 142.787 168.211 123.913 1.00 42.35 374 LEU A N 1
ATOM 2756 C CA . LEU A 1 416 ? 142.885 168.183 125.367 1.00 36.72 374 LEU A CA 1
ATOM 2757 C C . LEU A 1 416 ? 144.149 168.863 125.878 1.00 41.91 374 LEU A C 1
ATOM 2758 O O . LEU A 1 416 ? 144.071 169.767 126.715 1.00 48.60 374 LEU A O 1
ATOM 2763 N N . VAL A 1 417 ? 145.314 168.449 125.390 1.00 37.97 375 VAL A N 1
ATOM 2764 C CA . VAL A 1 417 ? 146.589 169.059 125.746 1.00 36.85 375 VAL A CA 1
ATOM 2765 C C . VAL A 1 417 ? 147.218 169.594 124.469 1.00 37.73 375 VAL A C 1
ATOM 2766 O O . VAL A 1 417 ? 147.387 168.849 123.495 1.00 40.57 375 VAL A O 1
ATOM 2770 N N . ILE A 1 418 ? 147.559 170.876 124.471 1.00 37.29 376 ILE A N 1
ATOM 2771 C CA . ILE A 1 418 ? 148.175 171.508 123.311 1.00 35.27 376 ILE A CA 1
ATOM 2772 C C . ILE A 1 418 ? 149.653 171.151 123.269 1.00 36.55 376 ILE A C 1
ATOM 2773 O O . ILE A 1 418 ? 150.349 171.191 124.289 1.00 42.42 376 ILE A O 1
ATOM 2778 N N . GLY A 1 419 ? 150.138 170.799 122.083 1.00 35.02 377 GLY A N 1
ATOM 2779 C CA . GLY A 1 419 ? 151.505 170.365 121.911 1.00 31.29 377 GLY A CA 1
ATOM 2780 C C . GLY A 1 419 ? 151.714 168.872 121.998 1.00 32.37 377 GLY A C 1
ATOM 2781 O O . GLY A 1 419 ? 152.861 168.419 121.910 1.00 39.68 377 GLY A O 1
ATOM 2782 N N . SER A 1 420 ? 150.645 168.095 122.173 1.00 30.60 378 SER A N 1
ATOM 2783 C CA . SER A 1 420 ? 150.780 166.648 122.269 1.00 27.77 378 SER A CA 1
ATOM 2784 C C . SER A 1 420 ? 151.244 166.035 120.957 1.00 35.83 378 SER A C 1
ATOM 2785 O O . SER A 1 420 ? 151.992 165.050 120.964 1.00 44.89 378 SER A O 1
ATOM 2788 N N . SER A 1 421 ? 150.819 166.603 119.827 1.00 34.50 379 SER A N 1
ATOM 2789 C CA . SER A 1 421 ? 151.104 165.989 118.536 1.00 32.63 379 SER A CA 1
ATOM 2790 C C . SER A 1 421 ? 152.587 166.051 118.193 1.00 31.74 379 SER A C 1
ATOM 2791 O O . SER A 1 421 ? 153.123 165.112 117.599 1.00 36.45 379 SER A O 1
ATOM 2794 N N . THR A 1 422 ? 153.271 167.137 118.557 1.00 28.56 380 THR A N 1
ATOM 2795 C CA . THR A 1 422 ? 154.695 167.242 118.246 1.00 32.89 380 THR A CA 1
ATOM 2796 C C . THR A 1 422 ? 155.511 166.220 119.032 1.00 33.75 380 THR A C 1
ATOM 2797 O O . THR A 1 422 ? 156.388 165.547 118.475 1.00 37.85 380 THR A O 1
ATOM 2801 N N . LEU A 1 423 ? 155.234 166.090 120.331 1.00 27.38 381 LEU A N 1
ATOM 2802 C CA . LEU A 1 423 ? 155.928 165.093 121.138 1.00 27.31 381 LEU A CA 1
ATOM 2803 C C . LEU A 1 423 ? 155.595 163.683 120.668 1.00 31.79 381 LEU A C 1
ATOM 2804 O O . LEU A 1 423 ? 156.472 162.812 120.623 1.00 37.23 381 LEU A O 1
ATOM 2809 N N . PHE A 1 424 ? 154.333 163.446 120.299 1.00 23.97 382 PHE A N 1
ATOM 2810 C CA . PHE A 1 424 ? 153.947 162.150 119.755 1.00 18.19 382 PHE A CA 1
ATOM 2811 C C . PHE A 1 424 ? 154.712 161.839 118.474 1.00 24.36 382 PHE A C 1
ATOM 2812 O O . PHE A 1 424 ? 155.203 160.719 118.292 1.00 36.94 382 PHE A O 1
ATOM 2820 N N . SER A 1 425 ? 154.825 162.820 117.577 1.00 31.60 383 SER A N 1
ATOM 2821 C CA . SER A 1 425 ? 155.533 162.605 116.320 1.00 26.96 383 SER A CA 1
ATOM 2822 C C . SER A 1 425 ? 157.009 162.326 116.558 1.00 23.10 383 SER A C 1
ATOM 2823 O O . SER A 1 425 ? 157.587 161.437 115.925 1.00 30.69 383 SER A O 1
ATOM 2826 N N . ALA A 1 426 ? 157.638 163.082 117.460 1.00 25.74 384 ALA A N 1
ATOM 2827 C CA . ALA A 1 426 ? 159.050 162.853 117.754 1.00 27.58 384 ALA A CA 1
ATOM 2828 C C . ALA A 1 426 ? 159.273 161.472 118.357 1.00 23.57 384 ALA A C 1
ATOM 2829 O O . ALA A 1 426 ? 160.213 160.762 117.974 1.00 29.44 384 ALA A O 1
ATOM 2831 N N . LEU A 1 427 ? 158.410 161.069 119.295 1.00 27.28 385 LEU A N 1
ATOM 2832 C CA . LEU A 1 427 ? 158.522 159.740 119.882 1.00 26.03 385 LEU A CA 1
ATOM 2833 C C . LEU A 1 427 ? 158.356 158.657 118.827 1.00 33.36 385 LEU A C 1
ATOM 2834 O O . LEU A 1 427 ? 159.123 157.689 118.798 1.00 39.74 385 LEU A O 1
ATOM 2839 N N . LEU A 1 428 ? 157.364 158.806 117.945 1.00 25.95 386 LEU A N 1
ATOM 2840 C CA . LEU A 1 428 ? 157.151 157.815 116.896 1.00 23.39 386 LEU A CA 1
ATOM 2841 C C . LEU A 1 428 ? 158.354 157.727 115.966 1.00 30.60 386 LEU A C 1
ATOM 2842 O O . LEU A 1 428 ? 158.813 156.627 115.635 1.00 33.81 386 LEU A O 1
ATOM 2847 N N . ILE A 1 429 ? 158.891 158.878 115.552 1.00 29.37 387 ILE A N 1
ATOM 2848 C CA . ILE A 1 429 ? 160.024 158.892 114.630 1.00 27.34 387 ILE A CA 1
ATOM 2849 C C . ILE A 1 429 ? 161.230 158.206 115.258 1.00 29.43 387 ILE A C 1
ATOM 2850 O O . ILE A 1 429 ? 161.877 157.355 114.637 1.00 34.34 387 ILE A O 1
ATOM 2855 N N . LYS A 1 430 ? 161.542 158.554 116.508 1.00 28.27 388 LYS A N 1
ATOM 2856 C CA . LYS A 1 430 ? 162.733 157.995 117.139 1.00 24.80 388 LYS A CA 1
ATOM 2857 C C . LYS A 1 430 ? 162.557 156.516 117.464 1.00 29.91 388 LYS A C 1
ATOM 2858 O O . LYS A 1 430 ? 163.510 155.738 117.355 1.00 37.85 388 LYS A O 1
ATOM 2864 N N . CYS A 1 431 ? 161.351 156.105 117.862 1.00 25.07 389 CYS A N 1
ATOM 2865 C CA . CYS A 1 431 ? 161.108 154.694 118.135 1.00 25.48 389 CYS A CA 1
ATOM 2866 C C . CYS A 1 431 ? 161.193 153.862 116.864 1.00 32.27 389 CYS A C 1
ATOM 2867 O O . CYS A 1 431 ? 161.674 152.723 116.894 1.00 35.92 389 CYS A O 1
ATOM 2870 N N . LEU A 1 432 ? 160.723 154.404 115.738 1.00 33.20 390 LEU A N 1
ATOM 2871 C CA . LEU A 1 432 ? 160.893 153.708 114.467 1.00 29.31 390 LEU A CA 1
ATOM 2872 C C . LEU A 1 432 ? 162.361 153.640 114.068 1.00 30.95 390 LEU A C 1
ATOM 2873 O O . LEU A 1 432 ? 162.825 152.614 113.560 1.00 36.59 390 LEU A O 1
ATOM 2878 N N . GLU A 1 433 ? 163.105 154.727 114.283 1.00 34.03 391 GLU A N 1
ATOM 2879 C CA . GLU A 1 433 ? 164.516 154.745 113.911 1.00 32.74 391 GLU A CA 1
ATOM 2880 C C . GLU A 1 433 ? 165.321 153.745 114.730 1.00 34.71 391 GLU A C 1
ATOM 2881 O O . GLU A 1 433 ? 166.183 153.042 114.190 1.00 37.96 391 GLU A O 1
ATOM 2887 N N . LYS A 1 434 ? 165.053 153.659 116.029 1.00 34.78 392 LYS A N 1
ATOM 2888 C CA . LYS A 1 434 ? 165.820 152.800 116.921 1.00 28.90 392 LYS A CA 1
ATOM 2889 C C . LYS A 1 434 ? 165.248 151.396 117.047 1.00 33.44 392 LYS A C 1
ATOM 2890 O O . LYS A 1 434 ? 165.868 150.553 117.702 1.00 41.16 392 LYS A O 1
ATOM 2896 N N . GLU A 1 435 ? 164.093 151.127 116.439 1.00 35.74 393 GLU A N 1
ATOM 2897 C CA . GLU A 1 435 ? 163.432 149.825 116.513 1.00 33.55 393 GLU A CA 1
ATOM 2898 C C . GLU A 1 435 ? 163.188 149.420 117.968 1.00 28.75 393 GLU A C 1
ATOM 2899 O O . GLU A 1 435 ? 163.620 148.367 118.436 1.00 32.68 393 GLU A O 1
ATOM 2905 N N . VAL A 1 436 ? 162.478 150.289 118.682 1.00 24.56 394 VAL A N 1
ATOM 2906 C CA . VAL A 1 436 ? 162.218 150.108 120.101 1.00 24.27 394 VAL A CA 1
ATOM 2907 C C . VAL A 1 436 ? 160.731 150.310 120.354 1.00 24.17 394 VAL A C 1
ATOM 2908 O O . VAL A 1 436 ? 160.050 151.037 119.625 1.00 37.50 394 VAL A O 1
ATOM 2912 N N . ALA A 1 437 ? 160.222 149.643 121.386 1.00 17.85 395 ALA A N 1
ATOM 2913 C CA . ALA A 1 437 ? 158.849 149.798 121.834 1.00 15.67 395 ALA A CA 1
ATOM 2914 C C . ALA A 1 437 ? 158.844 150.394 123.232 1.00 16.87 395 ALA A C 1
ATOM 2915 O O . ALA A 1 437 ? 159.791 150.219 124.003 1.00 28.99 395 ALA A O 1
ATOM 2917 N N . ALA A 1 438 ? 157.772 151.104 123.556 1.00 21.39 396 ALA A N 1
ATOM 2918 C CA . ALA A 1 438 ? 157.635 151.753 124.855 1.00 21.18 396 ALA A CA 1
ATOM 2919 C C . ALA A 1 438 ? 156.854 150.835 125.789 1.00 25.82 396 ALA A C 1
ATOM 2920 O O . ALA A 1 438 ? 155.660 150.606 125.586 1.00 33.22 396 ALA A O 1
ATOM 2922 N N . LEU A 1 439 ? 157.527 150.306 126.804 1.00 23.80 397 LEU A N 1
ATOM 2923 C CA . LEU A 1 439 ? 156.856 149.521 127.830 1.00 16.10 397 LEU A CA 1
ATOM 2924 C C . LEU A 1 439 ? 156.191 150.469 128.818 1.00 11.64 397 LEU A C 1
ATOM 2925 O O . LEU A 1 439 ? 156.869 151.301 129.438 1.00 27.20 397 LEU A O 1
ATOM 2930 N N . CYS A 1 440 ? 154.872 150.334 128.964 1.00 14.87 398 CYS A N 1
ATOM 2931 C CA . CYS A 1 440 ? 154.057 151.206 129.793 1.00 19.59 398 CYS A CA 1
ATOM 2932 C C . CYS A 1 440 ? 153.134 150.376 130.675 1.00 21.83 398 CYS A C 1
ATOM 2933 O O . CYS A 1 440 ? 152.920 149.183 130.446 1.00 28.20 398 CYS A O 1
ATOM 2936 N N . ARG A 1 441 ? 152.580 151.035 131.687 1.00 24.66 399 ARG A N 1
ATOM 2937 C CA . ARG A 1 441 ? 151.561 150.458 132.551 1.00 17.44 399 ARG A CA 1
ATOM 2938 C C . ARG A 1 441 ? 150.218 151.083 132.203 1.00 18.02 399 ARG A C 1
ATOM 2939 O O . ARG A 1 441 ? 150.116 152.306 132.062 1.00 32.64 399 ARG A O 1
ATOM 2947 N N . TYR A 1 442 ? 149.195 150.246 132.067 1.00 15.66 400 TYR A N 1
ATOM 2948 C CA . TYR A 1 442 ? 147.915 150.626 131.496 1.00 16.80 400 TYR A CA 1
ATOM 2949 C C . TYR A 1 442 ? 146.810 150.402 132.516 1.00 16.84 400 TYR A C 1
ATOM 2950 O O . TYR A 1 442 ? 146.672 149.300 133.062 1.00 27.64 400 TYR A O 1
ATOM 2959 N N . THR A 1 443 ? 146.038 151.452 132.765 1.00 12.94 401 THR A N 1
ATOM 2960 C CA . THR A 1 443 ? 144.852 151.403 133.616 1.00 15.49 401 THR A CA 1
ATOM 2961 C C . THR A 1 443 ? 143.726 152.095 132.861 1.00 19.36 401 THR A C 1
ATOM 2962 O O . THR A 1 443 ? 143.743 153.337 132.740 1.00 31.96 401 THR A O 1
ATOM 2966 N N . PRO A 1 444 ? 142.748 151.356 132.340 1.00 9.73 402 PRO A N 1
ATOM 2967 C CA . PRO A 1 444 ? 141.737 151.970 131.467 1.00 15.50 402 PRO A CA 1
ATOM 2968 C C . PRO A 1 444 ? 140.835 152.963 132.183 1.00 22.52 402 PRO A C 1
ATOM 2969 O O . PRO A 1 444 ? 140.650 154.091 131.719 1.00 26.99 402 PRO A O 1
ATOM 2973 N N . ARG A 1 445 ? 140.266 152.554 133.311 1.00 33.61 403 ARG A N 1
ATOM 2974 C CA . ARG A 1 445 ? 139.327 153.371 134.063 1.00 19.72 403 ARG A CA 1
ATOM 2975 C C . ARG A 1 445 ? 139.640 153.261 135.549 1.00 22.68 403 ARG A C 1
ATOM 2976 O O . ARG A 1 445 ? 140.609 152.617 135.959 1.00 35.63 403 ARG A O 1
ATOM 2984 N N . ARG A 1 446 ? 138.806 153.902 136.359 1.00 23.62 404 ARG A N 1
ATOM 2985 C CA . ARG A 1 446 ? 139.043 153.967 137.792 1.00 18.93 404 ARG A CA 1
ATOM 2986 C C . ARG A 1 446 ? 138.820 152.607 138.448 1.00 21.29 404 ARG A C 1
ATOM 2987 O O . ARG A 1 446 ? 137.944 151.835 138.053 1.00 33.14 404 ARG A O 1
ATOM 2995 N N . ASN A 1 447 ? 139.640 152.322 139.463 1.00 17.77 405 ASN A N 1
ATOM 2996 C CA . ASN A 1 447 ? 139.546 151.099 140.266 1.00 15.98 405 ASN A CA 1
ATOM 2997 C C . ASN A 1 447 ? 139.689 149.843 139.409 1.00 19.87 405 ASN A C 1
ATOM 2998 O O . ASN A 1 447 ? 138.932 148.881 139.543 1.00 27.73 405 ASN A O 1
ATOM 3003 N N . ILE A 1 448 ? 140.682 149.853 138.526 1.00 19.81 406 ILE A N 1
ATOM 3004 C CA . ILE A 1 448 ? 141.037 148.678 137.733 1.00 11.91 406 ILE A CA 1
ATOM 3005 C C . ILE A 1 448 ? 142.524 148.396 137.915 1.00 22.57 406 ILE A C 1
ATOM 3006 O O . ILE A 1 448 ? 143.348 149.310 137.772 1.00 28.75 406 ILE A O 1
ATOM 3011 N N . PRO A 1 449 ? 142.909 147.163 138.248 1.00 20.86 407 PRO A N 1
ATOM 3012 C CA . PRO A 1 449 ? 144.330 146.855 138.384 1.00 14.02 407 PRO A CA 1
ATOM 3013 C C . PRO A 1 449 ? 145.038 146.958 137.042 1.00 17.78 407 PRO A C 1
ATOM 3014 O O . PRO A 1 449 ? 144.418 146.767 135.984 1.00 27.51 407 PRO A O 1
ATOM 3018 N N . PRO A 1 450 ? 146.329 147.266 137.041 1.00 18.55 408 PRO A N 1
ATOM 3019 C CA . PRO A 1 450 ? 147.010 147.601 135.789 1.00 10.91 408 PRO A CA 1
ATOM 3020 C C . PRO A 1 450 ? 147.480 146.375 135.020 1.00 7.87 408 PRO A C 1
ATOM 3021 O O . PRO A 1 450 ? 147.702 145.298 135.574 1.00 32.20 408 PRO A O 1
ATOM 3025 N N . TYR A 1 451 ? 147.641 146.572 133.713 1.00 16.47 409 TYR A N 1
ATOM 3026 C CA . TYR A 1 451 ? 148.279 145.599 132.836 1.00 19.05 409 TYR A CA 1
ATOM 3027 C C . TYR A 1 451 ? 149.499 146.233 132.190 1.00 11.74 409 TYR A C 1
ATOM 3028 O O . TYR A 1 451 ? 149.528 147.433 131.931 1.00 16.06 409 TYR A O 1
ATOM 3037 N N . PHE A 1 452 ? 150.514 145.422 131.930 1.00 23.99 410 PHE A N 1
ATOM 3038 C CA . PHE A 1 452 ? 151.681 145.912 131.213 1.00 15.96 410 PHE A CA 1
ATOM 3039 C C . PHE A 1 452 ? 151.419 145.852 129.716 1.00 16.04 410 PHE A C 1
ATOM 3040 O O . PHE A 1 452 ? 150.989 144.819 129.196 1.00 26.06 410 PHE A O 1
ATOM 3048 N N . VAL A 1 453 ? 151.671 146.960 129.023 1.00 17.69 411 VAL A N 1
ATOM 3049 C CA . VAL A 1 453 ? 151.436 147.040 127.591 1.00 11.07 411 VAL A CA 1
ATOM 3050 C C . VAL A 1 453 ? 152.698 147.544 126.909 1.00 16.71 411 VAL A C 1
ATOM 3051 O O . VAL A 1 453 ? 153.560 148.179 127.521 1.00 25.98 411 VAL A O 1
ATOM 3055 N N . ALA A 1 454 ? 152.805 147.229 125.625 1.00 18.70 412 ALA A N 1
ATOM 3056 C CA . ALA A 1 454 ? 153.894 147.704 124.784 1.00 13.33 412 ALA A CA 1
ATOM 3057 C C . ALA A 1 454 ? 153.314 148.568 123.676 1.00 14.17 412 ALA A C 1
ATOM 3058 O O . ALA A 1 454 ? 152.418 148.130 122.947 1.00 25.67 412 ALA A O 1
ATOM 3060 N N . LEU A 1 455 ? 153.807 149.797 123.567 1.00 12.37 413 LEU A N 1
ATOM 3061 C CA . LEU A 1 455 ? 153.485 150.679 122.451 1.00 13.70 413 LEU A CA 1
ATOM 3062 C C . LEU A 1 455 ? 154.522 150.427 121.368 1.00 17.57 413 LEU A C 1
ATOM 3063 O O . LEU A 1 455 ? 155.681 150.831 121.495 1.00 28.70 413 LEU A O 1
ATOM 3068 N N . VAL A 1 456 ? 154.108 149.720 120.323 1.00 18.38 414 VAL A N 1
ATOM 3069 C CA . VAL A 1 456 ? 154.971 149.404 119.190 1.00 19.73 414 VAL A CA 1
ATOM 3070 C C . VAL A 1 456 ? 154.760 150.480 118.130 1.00 18.93 414 VAL A C 1
ATOM 3071 O O . VAL A 1 456 ? 153.613 150.699 117.713 1.00 28.77 414 VAL A O 1
ATOM 3075 N N . PRO A 1 457 ? 155.805 151.180 117.695 1.00 19.99 415 PRO A N 1
ATOM 3076 C CA . PRO A 1 457 ? 155.619 152.225 116.683 1.00 20.39 415 PRO A CA 1
ATOM 3077 C C . PRO A 1 457 ? 155.114 151.644 115.372 1.00 12.83 415 PRO A C 1
ATOM 3078 O O . PRO A 1 457 ? 155.470 150.532 114.983 1.00 20.05 415 PRO A O 1
ATOM 3082 N N . GLN A 1 458 ? 154.274 152.416 114.686 1.00 23.07 416 GLN A N 1
ATOM 3083 C CA . GLN A 1 458 ? 153.620 151.951 113.473 1.00 16.16 416 GLN A CA 1
ATOM 3084 C C . GLN A 1 458 ? 153.641 153.070 112.445 1.00 22.66 416 GLN A C 1
ATOM 3085 O O . GLN A 1 458 ? 153.034 154.125 112.662 1.00 33.90 416 GLN A O 1
ATOM 3091 N N . GLU A 1 459 ? 154.331 152.830 111.334 1.00 30.81 417 GLU A N 1
ATOM 3092 C CA . GLU A 1 459 ? 154.504 153.812 110.275 1.00 30.40 417 GLU A CA 1
ATOM 3093 C C . GLU A 1 459 ? 153.350 153.747 109.280 1.00 33.91 417 GLU A C 1
ATOM 3094 O O . GLU A 1 459 ? 152.791 152.680 109.016 1.00 37.47 417 GLU A O 1
ATOM 3100 N N . GLU A 1 460 ? 153.000 154.906 108.729 1.00 34.29 418 GLU A N 1
ATOM 3101 C CA . GLU A 1 460 ? 151.918 154.982 107.758 1.00 32.38 418 GLU A CA 1
ATOM 3102 C C . GLU A 1 460 ? 152.311 154.297 106.456 1.00 28.32 418 GLU A C 1
ATOM 3103 O O . GLU A 1 460 ? 153.434 154.449 105.969 1.00 34.58 418 GLU A O 1
ATOM 3109 N N . GLU A 1 461 ? 151.375 153.541 105.890 1.00 26.40 419 GLU A N 1
ATOM 3110 C CA . GLU A 1 461 ? 151.600 152.805 104.653 1.00 31.57 419 GLU A CA 1
ATOM 3111 C C . GLU A 1 461 ? 150.388 152.959 103.746 1.00 33.54 419 GLU A C 1
ATOM 3112 O O . GLU A 1 461 ? 149.249 152.832 104.203 1.00 37.13 419 GLU A O 1
ATOM 3118 N N . LEU A 1 462 ? 150.637 153.234 102.467 1.00 36.98 420 LEU A N 1
ATOM 3119 C CA . LEU A 1 462 ? 149.594 153.404 101.468 1.00 30.82 420 LEU A CA 1
ATOM 3120 C C . LEU A 1 462 ? 149.807 152.417 100.328 1.00 35.36 420 LEU A C 1
ATOM 3121 O O . LEU A 1 462 ? 150.940 152.047 100.013 1.00 43.31 420 LEU A O 1
ATOM 3126 N N . ASP A 1 463 ? 148.709 151.990 99.712 1.00 37.15 421 ASP A N 1
ATOM 3127 C CA . ASP A 1 463 ? 148.783 151.091 98.571 1.00 39.50 421 ASP A CA 1
ATOM 3128 C C . ASP A 1 463 ? 148.800 151.898 97.271 1.00 45.60 421 ASP A C 1
ATOM 3129 O O . ASP A 1 463 ? 148.924 153.125 97.275 1.00 45.96 421 ASP A O 1
ATOM 3134 N N . ASP A 1 464 ? 148.678 151.204 96.135 1.00 45.05 422 ASP A N 1
ATOM 3135 C CA . ASP A 1 464 ? 148.773 151.867 94.838 1.00 39.36 422 ASP A CA 1
ATOM 3136 C C . ASP A 1 464 ? 147.598 152.801 94.577 1.00 43.17 422 ASP A C 1
ATOM 3137 O O . ASP A 1 464 ? 147.715 153.725 93.765 1.00 48.40 422 ASP A O 1
ATOM 3142 N N . GLN A 1 465 ? 146.469 152.583 95.245 1.00 45.67 423 GLN A N 1
ATOM 3143 C CA . GLN A 1 465 ? 145.327 153.484 95.160 1.00 40.15 423 GLN A CA 1
ATOM 3144 C C . GLN A 1 465 ? 145.407 154.622 96.164 1.00 43.65 423 GLN A C 1
ATOM 3145 O O . GLN A 1 465 ? 144.452 155.398 96.273 1.00 48.87 423 GLN A O 1
ATOM 3151 N N . LYS A 1 466 ? 146.518 154.723 96.897 1.00 43.64 424 LYS A N 1
ATOM 3152 C CA . LYS A 1 466 ? 146.716 155.724 97.945 1.00 36.77 424 LYS A CA 1
ATOM 3153 C C . LYS A 1 466 ? 145.689 155.585 99.064 1.00 36.52 424 LYS A C 1
ATOM 3154 O O . LYS A 1 466 ? 145.267 156.577 99.662 1.00 42.68 424 LYS A O 1
ATOM 3160 N N . ILE A 1 467 ? 145.286 154.355 99.354 1.00 33.73 425 ILE A N 1
ATOM 3161 C CA . ILE A 1 467 ? 144.433 154.057 100.497 1.00 33.24 425 ILE A CA 1
ATOM 3162 C C . ILE A 1 467 ? 145.325 153.754 101.692 1.00 37.72 425 ILE A C 1
ATOM 3163 O O . ILE A 1 467 ? 146.289 152.987 101.580 1.00 44.05 425 ILE A O 1
ATOM 3168 N N . GLN A 1 468 ? 145.012 154.357 102.832 1.00 27.06 426 GLN A N 1
ATOM 3169 C CA . GLN A 1 468 ? 145.807 154.169 104.042 1.00 26.86 426 GLN A CA 1
ATOM 3170 C C . GLN A 1 468 ? 145.539 152.780 104.606 1.00 31.48 426 GLN A C 1
ATOM 3171 O O . GLN A 1 468 ? 144.555 152.560 105.314 1.00 36.48 426 GLN A O 1
ATOM 3177 N N . VAL A 1 469 ? 146.420 151.830 104.289 1.00 24.88 427 VAL A N 1
ATOM 3178 C CA . VAL A 1 469 ? 146.272 150.474 104.806 1.00 23.73 427 VAL A CA 1
ATOM 3179 C C . VAL A 1 469 ? 146.834 150.330 106.213 1.00 30.05 427 VAL A C 1
ATOM 3180 O O . VAL A 1 469 ? 146.518 149.353 106.901 1.00 36.51 427 VAL A O 1
ATOM 3184 N N . THR A 1 470 ? 147.655 151.273 106.661 1.00 27.31 428 THR A N 1
ATOM 3185 C CA . THR A 1 470 ? 148.251 151.226 107.988 1.00 23.09 428 THR A CA 1
ATOM 3186 C C . THR A 1 470 ? 148.376 152.638 108.545 1.00 23.57 428 THR A C 1
ATOM 3187 O O . THR A 1 470 ? 149.159 153.442 108.027 1.00 37.51 428 THR A O 1
ATOM 3191 N N . PRO A 1 471 ? 147.622 152.981 109.583 1.00 18.15 429 PRO A N 1
ATOM 3192 C CA . PRO A 1 471 ? 147.673 154.337 110.128 1.00 14.99 429 PRO A CA 1
ATOM 3193 C C . PRO A 1 471 ? 148.926 154.556 110.955 1.00 16.36 429 PRO A C 1
ATOM 3194 O O . PRO A 1 471 ? 149.446 153.617 111.576 1.00 35.59 429 PRO A O 1
ATOM 3198 N N . PRO A 1 472 ? 149.444 155.781 110.985 1.00 17.10 430 PRO A N 1
ATOM 3199 C CA . PRO A 1 472 ? 150.616 156.069 111.815 1.00 21.59 430 PRO A CA 1
ATOM 3200 C C . PRO A 1 472 ? 150.228 156.264 113.270 1.00 25.00 430 PRO A C 1
ATOM 3201 O O . PRO A 1 472 ? 149.241 156.933 113.587 1.00 36.38 430 PRO A O 1
ATOM 3205 N N . GLY A 1 473 ? 151.015 155.682 114.159 1.00 16.59 431 GLY A N 1
ATOM 3206 C CA . GLY A 1 473 ? 150.675 155.791 115.570 1.00 15.81 431 GLY A CA 1
ATOM 3207 C C . GLY A 1 473 ? 151.339 154.684 116.365 1.00 13.91 431 GLY A C 1
ATOM 3208 O O . GLY A 1 473 ? 152.434 154.235 116.029 1.00 19.73 431 GLY A O 1
ATOM 3209 N N . PHE A 1 474 ? 150.664 154.261 117.430 1.00 18.51 432 PHE A N 1
ATOM 3210 C CA . PHE A 1 474 ? 151.210 153.214 118.279 1.00 7.06 432 PHE A CA 1
ATOM 3211 C C . PHE A 1 474 ? 150.243 152.047 118.399 1.00 11.63 432 PHE A C 1
ATOM 3212 O O . PHE A 1 474 ? 149.043 152.235 118.613 1.00 21.96 432 PHE A O 1
ATOM 3220 N N . GLN A 1 475 ? 150.778 150.843 118.245 1.00 16.97 433 GLN A N 1
ATOM 3221 C CA . GLN A 1 475 ? 150.069 149.620 118.587 1.00 13.69 433 GLN A CA 1
ATOM 3222 C C . GLN A 1 475 ? 150.170 149.379 120.086 1.00 20.66 433 GLN A C 1
ATOM 3223 O O . GLN A 1 475 ? 151.272 149.210 120.615 1.00 32.49 433 GLN A O 1
ATOM 3229 N N . LEU A 1 476 ? 149.029 149.375 120.768 1.00 14.28 434 LEU A N 1
ATOM 3230 C CA . LEU A 1 476 ? 148.955 148.987 122.171 1.00 16.22 434 LEU A CA 1
ATOM 3231 C C . LEU A 1 476 ? 148.792 147.473 122.221 1.00 25.67 434 LEU A C 1
ATOM 3232 O O . LEU A 1 476 ? 147.715 146.947 121.913 1.00 31.76 434 LEU A O 1
ATOM 3237 N N . VAL A 1 477 ? 149.861 146.776 122.601 1.00 20.46 435 VAL A N 1
ATOM 3238 C CA . VAL A 1 477 ? 149.897 145.321 122.657 1.00 16.80 435 VAL A CA 1
ATOM 3239 C C . VAL A 1 477 ? 149.877 144.907 124.119 1.00 13.16 435 VAL A C 1
ATOM 3240 O O . VAL A 1 477 ? 150.738 145.325 124.901 1.00 27.68 435 VAL A O 1
ATOM 3244 N N . PHE A 1 478 ? 148.897 144.090 124.488 1.00 21.03 436 PHE A N 1
ATOM 3245 C CA . PHE A 1 478 ? 148.784 143.604 125.854 1.00 17.63 436 PHE A CA 1
ATOM 3246 C C . PHE A 1 478 ? 149.774 142.474 126.096 1.00 18.59 436 PHE A C 1
ATOM 3247 O O . PHE A 1 478 ? 149.919 141.567 125.274 1.00 28.43 436 PHE A O 1
ATOM 3255 N N . LEU A 1 479 ? 150.456 142.535 127.230 1.00 16.42 437 LEU A N 1
ATOM 3256 C CA . LEU A 1 479 ? 151.441 141.529 127.579 1.00 11.45 437 LEU A CA 1
ATOM 3257 C C . LEU A 1 479 ? 150.918 140.629 128.689 1.00 10.27 437 LEU A C 1
ATOM 3258 O O . LEU A 1 479 ? 150.300 141.115 129.642 1.00 24.02 437 LEU A O 1
ATOM 3263 N N . PRO A 1 480 ? 151.135 139.321 128.591 1.00 16.40 438 PRO A N 1
ATOM 3264 C CA . PRO A 1 480 ? 150.628 138.412 129.620 1.00 10.97 438 PRO A CA 1
ATOM 3265 C C . PRO A 1 480 ? 151.378 138.556 130.934 1.00 11.97 438 PRO A C 1
ATOM 3266 O O . PRO A 1 480 ? 152.544 138.949 130.977 1.00 18.72 438 PRO A O 1
ATOM 3270 N N . PHE A 1 481 ? 150.682 138.233 132.018 1.00 21.21 439 PHE A N 1
ATOM 3271 C CA . PHE A 1 481 ? 151.306 138.072 133.318 1.00 16.73 439 PHE A CA 1
ATOM 3272 C C . PHE A 1 481 ? 151.811 136.637 133.446 1.00 16.72 439 PHE A C 1
ATOM 3273 O O . PHE A 1 481 ? 151.579 135.793 132.579 1.00 27.97 439 PHE A O 1
ATOM 3281 N N . ALA A 1 482 ? 152.515 136.347 134.539 1.00 20.26 440 ALA A N 1
ATOM 3282 C CA . ALA A 1 482 ? 152.958 134.976 134.765 1.00 11.45 440 ALA A CA 1
ATOM 3283 C C . ALA A 1 482 ? 151.779 134.035 134.972 1.00 23.08 440 ALA A C 1
ATOM 3284 O O . ALA A 1 482 ? 151.878 132.842 134.669 1.00 22.67 440 ALA A O 1
ATOM 3286 N N . ASP A 1 483 ? 150.656 134.557 135.471 1.00 21.11 441 ASP A N 1
ATOM 3287 C CA . ASP A 1 483 ? 149.470 133.745 135.706 1.00 17.30 441 ASP A CA 1
ATOM 3288 C C . ASP A 1 483 ? 148.789 133.315 134.414 1.00 24.75 441 ASP A C 1
ATOM 3289 O O . ASP A 1 483 ? 148.067 132.314 134.414 1.00 27.84 441 ASP A O 1
ATOM 3294 N N . ASP A 1 484 ? 148.991 134.050 133.322 1.00 21.36 442 ASP A N 1
ATOM 3295 C CA . ASP A 1 484 ? 148.340 133.753 132.054 1.00 8.62 442 ASP A CA 1
ATOM 3296 C C . ASP A 1 484 ? 149.118 132.765 131.196 1.00 17.75 442 ASP A C 1
ATOM 3297 O O . ASP A 1 484 ? 148.611 132.344 130.153 1.00 30.07 442 ASP A O 1
ATOM 3302 N N . LYS A 1 485 ? 150.320 132.384 131.609 1.00 21.84 443 LYS A N 1
ATOM 3303 C CA . LYS A 1 485 ? 151.150 131.446 130.867 1.00 18.27 443 LYS A CA 1
ATOM 3304 C C . LYS A 1 485 ? 150.966 130.054 131.455 1.00 20.52 443 LYS A C 1
ATOM 3305 O O . LYS A 1 485 ? 151.282 129.825 132.626 1.00 33.20 443 LYS A O 1
ATOM 3311 N N . ARG A 1 486 ? 150.458 129.133 130.647 1.00 15.68 444 ARG A N 1
ATOM 3312 C CA . ARG A 1 486 ? 150.137 127.789 131.095 1.00 12.44 444 ARG A CA 1
ATOM 3313 C C . ARG A 1 486 ? 151.262 126.817 130.757 1.00 19.64 444 ARG A C 1
ATOM 3314 O O . ARG A 1 486 ? 152.120 127.086 129.916 1.00 29.80 444 ARG A O 1
ATOM 3322 N N . LYS A 1 487 ? 151.238 125.672 131.428 1.00 28.63 445 LYS A N 1
ATOM 3323 C CA . LYS A 1 487 ? 152.301 124.686 131.331 1.00 22.66 445 LYS A CA 1
ATOM 3324 C C . LYS A 1 487 ? 152.014 123.681 130.224 1.00 24.67 445 LYS A C 1
ATOM 3325 O O . LYS A 1 487 ? 150.865 123.306 129.980 1.00 37.37 445 LYS A O 1
ATOM 3331 N N . MET A 1 488 ? 153.071 123.256 129.551 1.00 23.19 446 MET A N 1
ATOM 3332 C CA . MET A 1 488 ? 153.025 122.232 128.524 1.00 26.22 446 MET A CA 1
ATOM 3333 C C . MET A 1 488 ? 153.490 120.894 129.083 1.00 30.09 446 MET A C 1
ATOM 3334 O O . MET A 1 488 ? 154.354 120.847 129.962 1.00 33.76 446 MET A O 1
ATOM 3339 N N . PRO A 1 489 ? 152.928 119.791 128.601 1.00 28.94 447 PRO A N 1
ATOM 3340 C CA . PRO A 1 489 ? 153.407 118.475 129.028 1.00 28.93 447 PRO A CA 1
ATOM 3341 C C . PRO A 1 489 ? 154.754 118.150 128.405 1.00 26.74 447 PRO A C 1
ATOM 3342 O O . PRO A 1 489 ? 155.152 118.710 127.383 1.00 34.82 447 PRO A O 1
ATOM 3346 N N . PHE A 1 490 ? 155.464 117.227 129.048 1.00 31.80 448 PHE A N 1
ATOM 3347 C CA . PHE A 1 490 ? 156.757 116.799 128.535 1.00 32.75 448 PHE A CA 1
ATOM 3348 C C . PHE A 1 490 ? 156.586 116.053 127.219 1.00 33.73 448 PHE A C 1
ATOM 3349 O O . PHE A 1 490 ? 155.695 115.214 127.071 1.00 35.06 448 PHE A O 1
ATOM 3357 N N . THR A 1 491 ? 157.453 116.364 126.260 1.00 43.67 449 THR A N 1
ATOM 3358 C CA . THR A 1 491 ? 157.412 115.750 124.942 1.00 46.48 449 THR A CA 1
ATOM 3359 C C . THR A 1 491 ? 158.826 115.407 124.503 1.00 48.78 449 THR A C 1
ATOM 3360 O O . THR A 1 491 ? 159.762 116.175 124.744 1.00 52.04 449 THR A O 1
ATOM 3364 N N . GLU A 1 492 ? 158.976 114.253 123.861 1.00 49.69 450 GLU A N 1
ATOM 3365 C CA . GLU A 1 492 ? 160.255 113.836 123.304 1.00 48.02 450 GLU A CA 1
ATOM 3366 C C . GLU A 1 492 ? 160.395 114.388 121.892 1.00 48.80 450 GLU A C 1
ATOM 3367 O O . GLU A 1 492 ? 159.509 114.195 121.053 1.00 52.24 450 GLU A O 1
ATOM 3373 N N . LYS A 1 493 ? 161.505 115.073 121.634 1.00 41.00 451 LYS A N 1
ATOM 3374 C CA . LYS A 1 493 ? 161.721 115.693 120.334 1.00 41.81 451 LYS A CA 1
ATOM 3375 C C . LYS A 1 493 ? 162.076 114.634 119.298 1.00 43.25 451 LYS A C 1
ATOM 3376 O O . LYS A 1 493 ? 163.101 113.955 119.417 1.00 45.26 451 LYS A O 1
ATOM 3382 N N . ILE A 1 494 ? 161.230 114.496 118.283 1.00 41.78 452 ILE A N 1
ATOM 3383 C CA . ILE A 1 494 ? 161.466 113.593 117.163 1.00 34.29 452 ILE A CA 1
ATOM 3384 C C . ILE A 1 494 ? 161.671 114.447 115.921 1.00 40.67 452 ILE A C 1
ATOM 3385 O O . ILE A 1 494 ? 160.774 115.198 115.520 1.00 48.80 452 ILE A O 1
ATOM 3390 N N . MET A 1 495 ? 162.848 114.338 115.317 1.00 40.25 453 MET A N 1
ATOM 3391 C CA . MET A 1 495 ? 163.170 115.097 114.122 1.00 40.52 453 MET A CA 1
ATOM 3392 C C . MET A 1 495 ? 162.768 114.322 112.872 1.00 41.30 453 MET A C 1
ATOM 3393 O O . MET A 1 495 ? 162.469 113.128 112.914 1.00 47.15 453 MET A O 1
ATOM 3398 N N . ALA A 1 496 ? 162.761 115.024 111.744 1.00 33.03 454 ALA A N 1
ATOM 3399 C CA . ALA A 1 496 ? 162.423 114.442 110.456 1.00 29.85 454 ALA A CA 1
ATOM 3400 C C . ALA A 1 496 ? 163.634 114.503 109.540 1.00 32.43 454 ALA A C 1
ATOM 3401 O O . ALA A 1 496 ? 164.401 115.470 109.571 1.00 40.80 454 ALA A O 1
ATOM 3403 N N . THR A 1 497 ? 163.805 113.464 108.730 1.00 35.46 455 THR A N 1
ATOM 3404 C CA . THR A 1 497 ? 164.914 113.413 107.797 1.00 34.08 455 THR A CA 1
ATOM 3405 C C . THR A 1 497 ? 164.733 114.467 106.707 1.00 41.85 455 THR A C 1
ATOM 3406 O O . THR A 1 497 ? 163.612 114.897 106.426 1.00 45.75 455 THR A O 1
ATOM 3410 N N . PRO A 1 498 ? 165.831 114.913 106.088 1.00 37.53 456 PRO A N 1
ATOM 3411 C CA . PRO A 1 498 ? 165.716 115.970 105.069 1.00 32.74 456 PRO A CA 1
ATOM 3412 C C . PRO A 1 498 ? 164.819 115.615 103.895 1.00 34.85 456 PRO A C 1
ATOM 3413 O O . PRO A 1 498 ? 164.225 116.518 103.295 1.00 41.61 456 PRO A O 1
ATOM 3417 N N . GLU A 1 499 ? 164.703 114.335 103.540 1.00 34.38 457 GLU A N 1
ATOM 3418 C CA . GLU A 1 499 ? 163.861 113.957 102.408 1.00 37.03 457 GLU A CA 1
ATOM 3419 C C . GLU A 1 499 ? 162.383 114.198 102.705 1.00 35.89 457 GLU A C 1
ATOM 3420 O O . GLU A 1 499 ? 161.642 114.707 101.851 1.00 46.81 457 GLU A O 1
ATOM 3426 N N . GLN A 1 500 ? 161.939 113.843 103.912 1.00 26.78 458 GLN A N 1
ATOM 3427 C CA . GLN A 1 500 ? 160.559 114.107 104.304 1.00 31.88 458 GLN A CA 1
ATOM 3428 C C . GLN A 1 500 ? 160.275 115.604 104.334 1.00 35.00 458 GLN A C 1
ATOM 3429 O O . GLN A 1 500 ? 159.211 116.057 103.884 1.00 43.54 458 GLN A O 1
ATOM 3435 N N . VAL A 1 501 ? 161.221 116.389 104.853 1.00 28.19 459 VAL A N 1
ATOM 3436 C CA . VAL A 1 501 ? 161.061 117.839 104.877 1.00 28.69 459 VAL A CA 1
ATOM 3437 C C . VAL A 1 501 ? 160.985 118.394 103.461 1.00 33.28 459 VAL A C 1
ATOM 3438 O O . VAL A 1 501 ? 160.219 119.323 103.186 1.00 42.19 459 VAL A O 1
ATOM 3442 N N . GLY A 1 502 ? 161.766 117.832 102.537 1.00 27.53 460 GLY A N 1
ATOM 3443 C CA . GLY A 1 502 ? 161.694 118.279 101.154 1.00 26.44 460 GLY A CA 1
ATOM 3444 C C . GLY A 1 502 ? 160.355 117.977 100.507 1.00 27.12 460 GLY A C 1
ATOM 3445 O O . GLY A 1 502 ? 159.802 118.809 99.779 1.00 39.87 460 GLY A O 1
ATOM 3446 N N . LYS A 1 503 ? 159.813 116.785 100.762 1.00 24.99 461 LYS A N 1
ATOM 3447 C CA . LYS A 1 503 ? 158.494 116.462 100.227 1.00 27.24 461 LYS A CA 1
ATOM 3448 C C . LYS A 1 503 ? 157.429 117.394 100.793 1.00 36.46 461 LYS A C 1
ATOM 3449 O O . LYS A 1 503 ? 156.540 117.863 100.063 1.00 43.51 461 LYS A O 1
ATOM 3455 N N . MET A 1 504 ? 157.507 117.692 102.090 1.00 30.45 462 MET A N 1
ATOM 3456 C CA . MET A 1 504 ? 156.512 118.585 102.669 1.00 27.08 462 MET A CA 1
ATOM 3457 C C . MET A 1 504 ? 156.690 120.004 102.140 1.00 32.58 462 MET A C 1
ATOM 3458 O O . MET A 1 504 ? 155.713 120.746 101.994 1.00 37.54 462 MET A O 1
ATOM 3463 N N . LYS A 1 505 ? 157.931 120.395 101.839 1.00 28.71 463 LYS A N 1
ATOM 3464 C CA . LYS A 1 505 ? 158.174 121.677 101.184 1.00 22.27 463 LYS A CA 1
ATOM 3465 C C . LYS A 1 505 ? 157.503 121.730 99.822 1.00 22.09 463 LYS A C 1
ATOM 3466 O O . LYS A 1 505 ? 156.922 122.755 99.444 1.00 33.83 463 LYS A O 1
ATOM 3472 N N . ALA A 1 506 ? 157.589 120.638 99.063 1.00 25.62 464 ALA A N 1
ATOM 3473 C CA . ALA A 1 506 ? 156.905 120.582 97.776 1.00 25.48 464 ALA A CA 1
ATOM 3474 C C . ALA A 1 506 ? 155.400 120.744 97.949 1.00 24.38 464 ALA A C 1
ATOM 3475 O O . ALA A 1 506 ? 154.752 121.475 97.188 1.00 32.61 464 ALA A O 1
ATOM 3477 N N . ILE A 1 507 ? 154.829 120.077 98.954 1.00 28.33 465 ILE A N 1
ATOM 3478 C CA . ILE A 1 507 ? 153.395 120.211 99.212 1.00 27.98 465 ILE A CA 1
ATOM 3479 C C . ILE A 1 507 ? 153.038 121.656 99.554 1.00 32.68 465 ILE A C 1
ATOM 3480 O O . ILE A 1 507 ? 152.074 122.224 99.017 1.00 39.32 465 ILE A O 1
ATOM 3485 N N . VAL A 1 508 ? 153.825 122.280 100.434 1.00 25.00 466 VAL A N 1
ATOM 3486 C CA . VAL A 1 508 ? 153.564 123.658 100.844 1.00 21.12 466 VAL A CA 1
ATOM 3487 C C . VAL A 1 508 ? 153.627 124.595 99.647 1.00 31.82 466 VAL A C 1
ATOM 3488 O O . VAL A 1 508 ? 152.782 125.485 99.492 1.00 38.09 466 VAL A O 1
ATOM 3492 N N . GLU A 1 509 ? 154.626 124.413 98.782 1.00 32.24 467 GLU A N 1
ATOM 3493 C CA . GLU A 1 509 ? 154.731 125.248 97.591 1.00 23.94 467 GLU A CA 1
ATOM 3494 C C . GLU A 1 509 ? 153.535 125.048 96.669 1.00 23.53 467 GLU A C 1
ATOM 3495 O O . GLU A 1 509 ? 153.012 126.014 96.102 1.00 33.62 467 GLU A O 1
ATOM 3501 N N . LYS A 1 510 ? 153.087 123.802 96.501 1.00 26.09 468 LYS A N 1
ATOM 3502 C CA . LYS A 1 510 ? 151.910 123.559 95.674 1.00 22.87 468 LYS A CA 1
ATOM 3503 C C . LYS A 1 510 ? 150.630 124.097 96.297 1.00 28.56 468 LYS A C 1
ATOM 3504 O O . LYS A 1 510 ? 149.624 124.214 95.593 1.00 40.59 468 LYS A O 1
ATOM 3510 N N . LEU A 1 511 ? 150.633 124.421 97.588 1.00 29.63 469 LEU A N 1
ATOM 3511 C CA . LEU A 1 511 ? 149.441 124.933 98.261 1.00 25.56 469 LEU A CA 1
ATOM 3512 C C . LEU A 1 511 ? 149.618 126.364 98.768 1.00 28.25 469 LEU A C 1
ATOM 3513 O O . LEU A 1 511 ? 149.238 126.692 99.891 1.00 38.61 469 LEU A O 1
ATOM 3518 N N . ARG A 1 512 ? 150.183 127.234 97.938 1.00 26.35 470 ARG A N 1
ATOM 3519 C CA . ARG A 1 512 ? 150.472 128.615 98.302 1.00 21.25 470 ARG A CA 1
ATOM 3520 C C . ARG A 1 512 ? 149.404 129.557 97.757 1.00 28.52 470 ARG A C 1
ATOM 3521 O O . ARG A 1 512 ? 148.973 129.421 96.609 1.00 40.46 470 ARG A O 1
ATOM 3529 N N . PHE A 1 513 ? 148.977 130.515 98.583 1.00 19.65 471 PHE A N 1
ATOM 3530 C CA . PHE A 1 513 ? 148.148 131.607 98.091 1.00 16.85 471 PHE A CA 1
ATOM 3531 C C . PHE A 1 513 ? 148.545 132.886 98.815 1.00 19.39 471 PHE A C 1
ATOM 3532 O O . PHE A 1 513 ? 149.498 132.915 99.596 1.00 25.91 471 PHE A O 1
ATOM 3540 N N . THR A 1 514 ? 147.792 133.950 98.547 1.00 24.38 472 THR A N 1
ATOM 3541 C CA . THR A 1 514 ? 148.015 135.258 99.148 1.00 22.28 472 THR A CA 1
ATOM 3542 C C . THR A 1 514 ? 146.915 135.554 100.158 1.00 22.51 472 THR A C 1
ATOM 3543 O O . THR A 1 514 ? 145.728 135.409 99.849 1.00 33.99 472 THR A O 1
ATOM 3547 N N . TYR A 1 515 ? 147.308 135.979 101.355 1.00 28.10 473 TYR A N 1
ATOM 3548 C CA . TYR A 1 515 ? 146.379 136.225 102.448 1.00 22.16 473 TYR A CA 1
ATOM 3549 C C . TYR A 1 515 ? 146.100 137.714 102.578 1.00 23.04 473 TYR A C 1
ATOM 3550 O O . TYR A 1 515 ? 147.027 138.530 102.558 1.00 35.22 473 TYR A O 1
ATOM 3559 N N . ARG A 1 516 ? 144.823 138.060 102.716 1.00 31.28 474 ARG A N 1
ATOM 3560 C CA . ARG A 1 516 ? 144.397 139.420 103.003 1.00 31.55 474 ARG A CA 1
ATOM 3561 C C . ARG A 1 516 ? 143.531 139.415 104.252 1.00 34.15 474 ARG A C 1
ATOM 3562 O O . ARG A 1 516 ? 142.823 138.444 104.532 1.00 39.71 474 ARG A O 1
ATOM 3570 N N . SER A 1 517 ? 143.591 140.515 105.004 1.00 30.72 475 SER A N 1
ATOM 3571 C CA . SER A 1 517 ? 142.867 140.602 106.267 1.00 31.65 475 SER A CA 1
ATOM 3572 C C . SER A 1 517 ? 141.355 140.604 106.083 1.00 34.52 475 SER A C 1
ATOM 3573 O O . SER A 1 517 ? 140.629 140.344 107.047 1.00 41.20 475 SER A O 1
ATOM 3576 N N . ASP A 1 518 ? 140.865 140.882 104.880 1.00 35.80 476 ASP A N 1
ATOM 3577 C CA . ASP A 1 518 ? 139.438 140.930 104.591 1.00 36.47 476 ASP A CA 1
ATOM 3578 C C . ASP A 1 518 ? 139.043 139.898 103.541 1.00 36.37 476 ASP A C 1
ATOM 3579 O O . ASP A 1 518 ? 138.246 140.170 102.642 1.00 42.81 476 ASP A O 1
ATOM 3584 N N . SER A 1 519 ? 139.592 138.691 103.649 1.00 31.04 477 SER A N 1
ATOM 3585 C CA . SER A 1 519 ? 139.362 137.644 102.666 1.00 31.18 477 SER A CA 1
ATOM 3586 C C . SER A 1 519 ? 138.329 136.614 103.105 1.00 29.48 477 SER A C 1
ATOM 3587 O O . SER A 1 519 ? 137.982 135.735 102.312 1.00 33.55 477 SER A O 1
ATOM 3590 N N . PHE A 1 520 ? 137.826 136.697 104.335 1.00 28.23 478 PHE A N 1
ATOM 3591 C CA . PHE A 1 520 ? 136.868 135.729 104.847 1.00 23.70 478 PHE A CA 1
ATOM 3592 C C . PHE A 1 520 ? 135.708 136.445 105.522 1.00 29.28 478 PHE A C 1
ATOM 3593 O O . PHE A 1 520 ? 135.880 137.507 106.123 1.00 35.35 478 PHE A O 1
ATOM 3601 N N . GLU A 1 521 ? 134.523 135.848 105.420 1.00 37.00 479 GLU A N 1
ATOM 3602 C CA . GLU A 1 521 ? 133.318 136.371 106.046 1.00 34.77 479 GLU A CA 1
ATOM 3603 C C . GLU A 1 521 ? 132.791 135.381 107.075 1.00 35.97 479 GLU A C 1
ATOM 3604 O O . GLU A 1 521 ? 132.939 134.166 106.923 1.00 42.41 479 GLU A O 1
ATOM 3610 N N . ASN A 1 522 ? 132.172 135.913 108.122 1.00 32.22 480 ASN A N 1
ATOM 3611 C CA . ASN A 1 522 ? 131.605 135.082 109.179 1.00 24.10 480 ASN A CA 1
ATOM 3612 C C . ASN A 1 522 ? 130.394 134.326 108.645 1.00 35.03 480 ASN A C 1
ATOM 3613 O O . ASN A 1 522 ? 129.428 134.961 108.206 1.00 42.92 480 ASN A O 1
ATOM 3618 N N . PRO A 1 523 ? 130.391 132.991 108.670 1.00 30.04 481 PRO A N 1
ATOM 3619 C CA . PRO A 1 523 ? 129.245 132.266 108.095 1.00 26.23 481 PRO A CA 1
ATOM 3620 C C . PRO A 1 523 ? 127.976 132.387 108.921 1.00 27.64 481 PRO A C 1
ATOM 3621 O O . PRO A 1 523 ? 126.884 132.504 108.349 1.00 44.01 481 PRO A O 1
ATOM 3625 N N . VAL A 1 524 ? 128.087 132.365 110.251 1.00 27.14 482 VAL A N 1
ATOM 3626 C CA . VAL A 1 524 ? 126.898 132.425 111.095 1.00 29.19 482 VAL A CA 1
ATOM 3627 C C . VAL A 1 524 ? 126.186 133.764 110.933 1.00 32.91 482 VAL A C 1
ATOM 3628 O O . VAL A 1 524 ? 124.956 133.814 110.813 1.00 40.01 482 VAL A O 1
ATOM 3632 N N . LEU A 1 525 ? 126.941 134.864 110.908 1.00 28.46 483 LEU A N 1
ATOM 3633 C CA . LEU A 1 525 ?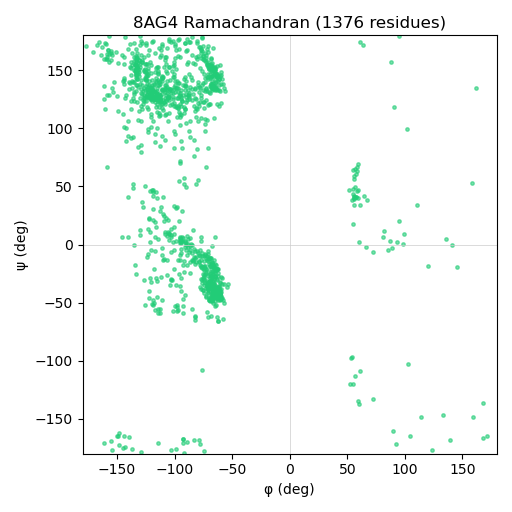 126.335 136.178 110.723 1.00 23.36 483 LEU A CA 1
ATOM 3634 C C . LEU A 1 525 ? 125.663 136.292 109.363 1.00 27.27 483 LEU A C 1
ATOM 3635 O O . LEU A 1 525 ? 124.541 136.804 109.256 1.00 41.92 483 LEU A O 1
ATOM 3640 N N . GLN A 1 526 ? 126.341 135.837 108.310 1.00 22.80 484 GLN A N 1
ATOM 3641 C CA . GLN A 1 526 ? 125.768 135.919 106.974 1.00 27.75 484 GLN A CA 1
ATOM 3642 C C . GLN A 1 526 ? 124.480 135.115 106.880 1.00 32.93 484 GLN A C 1
ATOM 3643 O O . GLN A 1 526 ? 123.484 135.589 106.323 1.00 42.33 484 GLN A O 1
ATOM 3649 N N . GLN A 1 527 ? 124.474 133.899 107.433 1.00 30.02 485 GLN A N 1
ATOM 3650 C CA . GLN A 1 527 ? 123.267 133.082 107.398 1.00 25.15 485 GLN A CA 1
ATOM 3651 C C . GLN A 1 527 ? 122.139 133.726 108.194 1.00 32.45 485 GLN A C 1
ATOM 3652 O O . GLN A 1 527 ? 120.985 133.757 107.742 1.00 42.89 485 GLN A O 1
ATOM 3658 N N . HIS A 1 528 ? 122.457 134.263 109.374 1.00 25.73 486 HIS A N 1
ATOM 3659 C CA . HIS A 1 528 ? 121.444 134.900 110.207 1.00 26.71 486 HIS A CA 1
ATOM 3660 C C . HIS A 1 528 ? 120.806 136.081 109.490 1.00 31.58 486 HIS A C 1
ATOM 3661 O O . HIS A 1 528 ? 119.576 136.221 109.464 1.00 41.18 486 HIS A O 1
ATOM 3668 N N . PHE A 1 529 ? 121.625 136.934 108.884 1.00 30.32 487 PHE A N 1
ATOM 3669 C CA . PHE A 1 529 ? 121.076 138.118 108.244 1.00 19.37 487 PHE A CA 1
ATOM 3670 C C . PHE A 1 529 ? 120.392 137.789 106.924 1.00 31.22 487 PHE A C 1
ATOM 3671 O O . PHE A 1 529 ? 119.437 138.474 106.550 1.00 42.02 487 PHE A O 1
ATOM 3679 N N . ARG A 1 530 ? 120.824 136.736 106.227 1.00 33.99 488 ARG A N 1
ATOM 3680 C CA . ARG A 1 530 ? 120.079 136.278 105.058 1.00 33.64 488 ARG A CA 1
ATOM 3681 C C . ARG A 1 530 ? 118.689 135.791 105.449 1.00 35.12 488 ARG A C 1
ATOM 3682 O O . ARG A 1 530 ? 117.696 136.116 104.784 1.00 41.94 488 ARG A O 1
ATOM 3690 N N . ASN A 1 531 ? 118.598 135.022 106.537 1.00 37.86 489 ASN A N 1
ATOM 3691 C CA . ASN A 1 531 ? 117.294 134.575 107.016 1.00 31.17 489 ASN A CA 1
ATOM 3692 C C . ASN A 1 531 ? 116.420 135.754 107.424 1.00 35.45 489 ASN A C 1
ATOM 3693 O O . ASN A 1 531 ? 115.226 135.796 107.098 1.00 46.47 489 ASN A O 1
ATOM 3698 N N . LEU A 1 532 ? 116.998 136.724 108.137 1.00 34.80 490 LEU A N 1
ATOM 3699 C CA . LEU A 1 532 ? 116.224 137.893 108.545 1.00 32.22 490 LEU A CA 1
ATOM 3700 C C . LEU A 1 532 ? 115.746 138.691 107.339 1.00 34.26 490 LEU A C 1
ATOM 3701 O O . LEU A 1 532 ? 114.618 139.195 107.329 1.00 44.25 490 LEU A O 1
ATOM 3706 N N . GLU A 1 533 ? 116.594 138.832 106.320 1.00 33.49 491 GLU A N 1
ATOM 3707 C CA . GLU A 1 533 ? 116.199 139.554 105.117 1.00 34.73 491 GLU A CA 1
ATOM 3708 C C . GLU A 1 533 ? 115.071 138.838 104.391 1.00 42.42 491 GLU A C 1
ATOM 3709 O O . GLU A 1 533 ? 114.139 139.480 103.893 1.00 48.07 491 GLU A O 1
ATOM 3715 N N . ALA A 1 534 ? 115.139 137.508 104.315 1.00 41.28 492 ALA A N 1
ATOM 3716 C CA . ALA A 1 534 ? 114.056 136.757 103.688 1.00 38.25 492 ALA A CA 1
ATOM 3717 C C . ALA A 1 534 ? 112.757 136.912 104.468 1.00 35.69 492 ALA A C 1
ATOM 3718 O O . ALA A 1 534 ? 111.677 137.017 103.875 1.00 45.03 492 ALA A O 1
ATOM 3720 N N . LEU A 1 535 ? 112.839 136.926 105.799 1.00 38.60 493 LEU A N 1
ATOM 3721 C CA . LEU A 1 535 ? 111.630 137.052 106.608 1.00 36.89 493 LEU A CA 1
ATOM 3722 C C . LEU A 1 535 ? 111.025 138.448 106.509 1.00 39.06 493 LEU A C 1
ATOM 3723 O O . LEU A 1 535 ? 109.800 138.594 106.437 1.00 41.49 493 LEU A O 1
ATOM 3728 N N . ALA A 1 536 ? 111.863 139.487 106.509 1.00 43.32 494 ALA A N 1
ATOM 3729 C CA . ALA A 1 536 ? 111.348 140.851 106.465 1.00 32.96 494 ALA A CA 1
ATOM 3730 C C . ALA A 1 536 ? 110.702 141.169 105.125 1.00 36.36 494 ALA A C 1
ATOM 3731 O O . ALA A 1 536 ? 109.816 142.027 105.056 1.00 46.68 494 ALA A O 1
ATOM 3733 N N . LEU A 1 537 ? 111.125 140.500 104.059 1.00 40.91 495 LEU A N 1
ATOM 3734 C CA . LEU A 1 537 ? 110.508 140.653 102.750 1.00 39.87 495 LEU A CA 1
ATOM 3735 C C . LEU A 1 537 ? 109.299 139.747 102.565 1.00 49.63 495 LEU A C 1
ATOM 3736 O O . LEU A 1 537 ? 108.691 139.764 101.489 1.00 51.54 495 LEU A O 1
ATOM 3741 N N . ASP A 1 538 ? 108.946 138.958 103.582 1.00 49.46 496 ASP A N 1
ATOM 3742 C CA . ASP A 1 538 ? 107.789 138.064 103.538 1.00 48.31 496 ASP A CA 1
ATOM 3743 C C . ASP A 1 538 ? 107.902 137.060 102.394 1.00 49.74 496 ASP A C 1
ATOM 3744 O O . ASP A 1 538 ? 106.922 136.749 101.714 1.00 54.16 496 ASP A O 1
ATOM 3749 N N . LEU A 1 539 ? 109.110 136.548 102.178 1.00 55.29 497 LEU A N 1
ATOM 3750 C CA . LEU A 1 539 ? 109.370 135.557 101.148 1.00 56.85 497 LEU A CA 1
ATOM 3751 C C . LEU A 1 539 ? 109.502 134.171 101.776 1.00 62.31 497 LEU A C 1
ATOM 3752 O O . LEU A 1 539 ? 109.338 133.984 102.985 1.00 60.88 497 LEU A O 1
ATOM 3757 N N . MET A 1 540 ? 109.808 133.186 100.937 1.00 79.67 498 MET A N 1
ATOM 3758 C CA . MET A 1 540 ? 109.918 131.801 101.375 1.00 79.73 498 MET A CA 1
ATOM 3759 C C . MET A 1 540 ? 111.305 131.552 101.967 1.00 81.57 498 MET A C 1
ATOM 3760 O O . MET A 1 540 ? 112.073 132.480 102.234 1.00 80.91 498 MET A O 1
ATOM 3765 N N . GLU A 1 541 ? 111.630 130.282 102.188 1.00 88.63 499 GLU A N 1
ATOM 3766 C CA . GLU A 1 541 ? 112.928 129.927 102.741 1.00 88.81 499 GLU A CA 1
ATOM 3767 C C . GLU A 1 541 ? 114.036 130.304 101.759 1.00 88.42 499 GLU A C 1
ATOM 3768 O O . GLU A 1 541 ? 113.917 130.041 100.556 1.00 85.23 499 GLU A O 1
ATOM 3774 N N . PRO A 1 542 ? 115.118 130.914 102.228 1.00 89.28 500 PRO A N 1
ATOM 3775 C CA . PRO A 1 542 ? 116.210 131.309 101.335 1.00 88.30 500 PRO A CA 1
ATOM 3776 C C . PRO A 1 542 ? 117.052 130.101 100.935 1.00 88.85 500 PRO A C 1
ATOM 3777 O O . PRO A 1 542 ? 116.815 128.972 101.362 1.00 88.18 500 PRO A O 1
ATOM 3781 N N . GLU A 1 543 ? 118.051 130.362 100.098 1.00 91.79 501 GLU A N 1
ATOM 3782 C CA . GLU A 1 543 ? 118.960 129.334 99.610 1.00 91.00 501 GLU A CA 1
ATOM 3783 C C . GLU A 1 543 ? 120.298 129.458 100.326 1.00 91.16 501 GLU A C 1
ATOM 3784 O O . GLU A 1 543 ? 120.892 130.541 100.359 1.00 89.45 501 GLU A O 1
ATOM 3790 N N . GLN A 1 544 ? 120.763 128.351 100.900 1.00 90.79 502 GLN A N 1
ATOM 3791 C CA . GLN A 1 544 ? 122.019 128.357 101.635 1.00 90.47 502 GLN A CA 1
ATOM 3792 C C . GLN A 1 544 ? 123.194 128.595 100.695 1.00 91.06 502 GLN A C 1
ATOM 3793 O O . GLN A 1 544 ? 123.197 128.139 99.548 1.00 91.05 502 GLN A O 1
ATOM 3799 N N . ALA A 1 545 ? 124.196 129.314 101.189 1.00 85.63 503 ALA A N 1
ATOM 3800 C CA . ALA A 1 545 ? 125.387 129.643 100.422 1.00 85.07 503 ALA A CA 1
ATOM 3801 C C . ALA A 1 545 ? 126.571 128.821 100.913 1.00 84.63 503 ALA A C 1
ATOM 3802 O O . ALA A 1 545 ? 126.671 128.488 102.098 1.00 85.72 503 ALA A O 1
ATOM 3804 N N . VAL A 1 546 ? 127.469 128.494 99.984 1.00 77.15 504 VAL A N 1
ATOM 3805 C CA . VAL A 1 546 ? 128.646 127.704 100.321 1.00 77.77 504 VAL A CA 1
ATOM 3806 C C . VAL A 1 546 ? 129.584 128.536 101.185 1.00 77.20 504 VAL A C 1
ATOM 3807 O O . VAL A 1 546 ? 129.900 129.687 100.858 1.00 75.64 504 VAL A O 1
ATOM 3811 N N . ASP A 1 547 ? 130.027 127.956 102.298 1.00 62.69 505 ASP A N 1
ATOM 3812 C CA . ASP A 1 547 ? 130.930 128.653 103.202 1.00 61.93 505 ASP A CA 1
ATOM 3813 C C . ASP A 1 547 ? 132.285 128.876 102.540 1.00 63.19 505 ASP A C 1
ATOM 3814 O O . ASP A 1 547 ? 132.842 127.976 101.907 1.00 65.35 505 ASP A O 1
ATOM 3819 N N . LEU A 1 548 ? 132.813 130.089 102.689 1.00 53.94 506 LEU A N 1
ATOM 3820 C CA . LEU A 1 548 ? 134.101 130.447 102.110 1.00 51.50 506 LEU A CA 1
ATOM 3821 C C . LEU A 1 548 ? 135.274 130.146 103.032 1.00 51.45 506 LEU A C 1
ATOM 3822 O O . LEU A 1 548 ? 136.425 130.250 102.597 1.00 54.19 506 LEU A O 1
ATOM 3827 N N . THR A 1 549 ? 135.016 129.781 104.285 1.00 48.26 507 THR A N 1
ATOM 3828 C CA . THR A 1 549 ? 136.061 129.355 105.205 1.00 45.99 507 THR A CA 1
ATOM 3829 C C . THR A 1 549 ? 136.230 127.843 105.236 1.00 42.85 507 THR A C 1
ATOM 3830 O O . THR A 1 549 ? 137.038 127.339 106.020 1.00 44.55 507 THR A O 1
ATOM 3834 N N . LEU A 1 550 ? 135.479 127.115 104.416 1.00 44.72 508 LEU A N 1
ATOM 3835 C CA . LEU A 1 550 ? 135.619 125.670 104.319 1.00 44.69 508 LEU A CA 1
ATOM 3836 C C . LEU A 1 550 ? 136.582 125.336 103.188 1.00 48.01 508 LEU A C 1
ATOM 3837 O O . LEU A 1 550 ? 136.351 125.764 102.050 1.00 50.89 508 LEU A O 1
ATOM 3842 N N . PRO A 1 551 ? 137.663 124.601 103.447 1.00 47.78 509 PRO A N 1
ATOM 3843 C CA . PRO A 1 551 ? 138.661 124.361 102.400 1.00 44.51 509 PRO A CA 1
ATOM 3844 C C . PRO A 1 551 ? 138.091 123.585 101.223 1.00 42.33 509 PRO A C 1
ATOM 3845 O O . PRO A 1 551 ? 137.217 122.729 101.374 1.00 47.22 509 PRO A O 1
ATOM 3849 N N . LYS A 1 552 ? 138.603 123.901 100.036 1.00 49.70 510 LYS A N 1
ATOM 3850 C CA . LYS A 1 552 ? 138.205 123.235 98.797 1.00 54.66 510 LYS A CA 1
ATOM 3851 C C . LYS A 1 552 ? 139.077 121.998 98.631 1.00 54.62 510 LYS A C 1
ATOM 3852 O O . LYS A 1 552 ? 140.166 122.065 98.058 1.00 54.95 510 LYS A O 1
ATOM 3858 N N . VAL A 1 553 ? 138.590 120.858 99.126 1.00 51.12 511 VAL A N 1
ATOM 3859 C CA . VAL A 1 553 ? 139.422 119.661 99.195 1.00 50.15 511 VAL A CA 1
ATOM 3860 C C . VAL A 1 553 ? 139.760 119.145 97.800 1.00 53.80 511 VAL A C 1
ATOM 3861 O O . VAL A 1 553 ? 140.867 118.647 97.564 1.00 57.18 511 VAL A O 1
ATOM 3865 N N . GLU A 1 554 ? 138.823 119.252 96.855 1.00 51.02 512 GLU A N 1
ATOM 3866 C CA . GLU A 1 554 ? 139.049 118.701 95.522 1.00 46.96 512 GLU A CA 1
ATOM 3867 C C . GLU A 1 554 ? 140.181 119.423 94.803 1.00 46.92 512 GLU A C 1
ATOM 3868 O O . GLU A 1 554 ? 141.086 118.785 94.253 1.00 53.49 512 GLU A O 1
ATOM 3874 N N . ALA A 1 555 ? 140.147 120.756 94.794 1.00 38.14 513 ALA A N 1
ATOM 3875 C CA . ALA A 1 555 ? 141.193 121.513 94.119 1.00 40.25 513 ALA A CA 1
ATOM 3876 C C . ALA A 1 555 ? 142.546 121.262 94.765 1.00 46.66 513 ALA A C 1
ATOM 3877 O O . ALA A 1 555 ? 143.566 121.144 94.073 1.00 54.70 513 ALA A O 1
ATOM 3879 N N . MET A 1 556 ? 142.571 121.177 96.094 1.00 46.36 514 MET A N 1
ATOM 3880 C CA . MET A 1 556 ? 143.808 120.881 96.804 1.00 44.11 514 MET A CA 1
ATOM 3881 C C . MET A 1 556 ? 144.355 119.517 96.402 1.00 48.75 514 MET A C 1
ATOM 3882 O O . MET A 1 556 ? 145.562 119.364 96.183 1.00 51.09 514 MET A O 1
ATOM 3887 N N . ASN A 1 557 ? 143.475 118.518 96.279 1.00 45.67 515 ASN A N 1
ATOM 3888 C CA . ASN A 1 557 ? 143.913 117.184 95.883 1.00 42.50 515 ASN A CA 1
ATOM 3889 C C . ASN A 1 557 ? 144.471 117.174 94.466 1.00 41.49 515 ASN A C 1
ATOM 3890 O O . ASN A 1 557 ? 145.513 116.557 94.207 1.00 48.20 515 ASN A O 1
ATOM 3895 N N . LYS A 1 558 ? 143.786 117.837 93.530 1.00 42.43 516 LYS A N 1
ATOM 3896 C CA . LYS A 1 558 ? 144.300 117.895 92.161 1.00 40.31 516 LYS A CA 1
ATOM 3897 C C . LYS A 1 558 ? 145.634 118.622 92.091 1.00 40.04 516 LYS A C 1
ATOM 3898 O O . LYS A 1 558 ? 146.526 118.219 91.335 1.00 49.52 516 LYS A O 1
ATOM 3904 N N . ARG A 1 559 ? 145.797 119.696 92.861 1.00 35.84 517 ARG A N 1
ATOM 3905 C CA . ARG A 1 559 ? 147.075 120.397 92.852 1.00 39.43 517 ARG A CA 1
ATOM 3906 C C . ARG A 1 559 ? 148.183 119.544 93.457 1.00 50.60 517 ARG A C 1
ATOM 3907 O O . ARG A 1 559 ? 149.321 119.562 92.973 1.00 50.86 517 ARG A O 1
ATOM 3915 N N . LEU A 1 560 ? 147.877 118.795 94.519 1.00 51.64 518 LEU A N 1
ATOM 3916 C CA . LEU A 1 560 ? 148.912 118.017 95.192 1.00 43.16 518 LEU A CA 1
ATOM 3917 C C . LEU A 1 560 ? 149.337 116.806 94.369 1.00 44.46 518 LEU A C 1
ATOM 3918 O O . LEU A 1 560 ? 150.535 116.535 94.235 1.00 47.57 518 LEU A O 1
ATOM 3923 N N . GLY A 1 561 ? 148.382 116.072 93.809 1.00 46.07 519 GLY A N 1
ATOM 3924 C CA . GLY A 1 561 ? 148.741 114.916 92.996 1.00 44.24 519 GLY A CA 1
ATOM 3925 C C . GLY A 1 561 ? 149.261 113.768 93.842 1.00 45.84 519 GLY A C 1
ATOM 3926 O O . GLY A 1 561 ? 148.667 113.402 94.862 1.00 51.24 519 GLY A O 1
ATOM 3927 N N . SER A 1 562 ? 150.383 113.187 93.418 1.00 46.05 520 SER A N 1
ATOM 3928 C CA . SER A 1 562 ? 150.974 112.029 94.078 1.00 47.45 520 SER A CA 1
ATOM 3929 C C . SER A 1 562 ? 151.979 112.402 95.160 1.00 49.29 520 SER A C 1
ATOM 3930 O O . SER A 1 562 ? 152.595 111.505 95.754 1.00 51.65 520 SER A O 1
ATOM 3933 N N . LEU A 1 563 ? 152.172 113.697 95.419 1.00 41.48 521 LEU A N 1
ATOM 3934 C CA . LEU A 1 563 ? 153.054 114.104 96.505 1.00 40.25 521 LEU A CA 1
ATOM 3935 C C . LEU A 1 563 ? 152.553 113.595 97.848 1.00 43.97 521 LEU A C 1
ATOM 3936 O O . LEU A 1 563 ? 153.360 113.230 98.708 1.00 47.15 521 LEU A O 1
ATOM 3941 N N . VAL A 1 564 ? 151.233 113.557 98.045 1.00 46.55 522 VAL A N 1
ATOM 3942 C CA . VAL A 1 564 ? 150.682 113.034 99.293 1.00 45.88 522 VAL A CA 1
ATOM 3943 C C . VAL A 1 564 ? 151.014 111.556 99.447 1.00 51.35 522 VAL A C 1
ATOM 3944 O O . VAL A 1 564 ? 151.410 111.103 100.528 1.00 54.02 522 VAL A O 1
ATOM 3948 N N . ASP A 1 565 ? 150.854 110.781 98.372 1.00 48.24 523 ASP A N 1
ATOM 3949 C CA . ASP A 1 565 ? 151.174 109.360 98.435 1.00 43.40 523 ASP A CA 1
ATOM 3950 C C . ASP A 1 565 ? 152.651 109.142 98.728 1.00 48.52 523 ASP A C 1
ATOM 3951 O O . ASP A 1 565 ? 153.010 108.283 99.543 1.00 52.85 523 ASP A O 1
ATOM 3956 N N . GLU A 1 566 ? 153.523 109.914 98.080 1.00 46.82 524 GLU A N 1
ATOM 3957 C CA . GLU A 1 566 ? 154.954 109.760 98.330 1.00 46.08 524 GLU A CA 1
ATOM 3958 C C . GLU A 1 566 ? 155.318 110.152 99.760 1.00 42.94 524 GLU A C 1
ATOM 3959 O O . GLU A 1 566 ? 156.108 109.462 100.416 1.00 49.70 524 GLU A O 1
ATOM 3965 N N . PHE A 1 567 ? 154.738 111.240 100.269 1.00 39.81 525 PHE A N 1
ATOM 3966 C CA . PHE A 1 567 ? 154.987 111.638 101.651 1.00 37.60 525 PHE A CA 1
ATOM 3967 C C . PHE A 1 567 ? 154.520 110.564 102.624 1.00 44.30 525 PHE A C 1
ATOM 3968 O O . PHE A 1 567 ? 155.201 110.273 103.615 1.00 48.43 525 PHE A O 1
ATOM 3976 N N . LYS A 1 568 ? 153.358 109.964 102.359 1.00 47.87 526 LYS A N 1
ATOM 3977 C CA . LYS A 1 568 ? 152.863 108.893 103.216 1.00 46.61 526 LYS A CA 1
ATOM 3978 C C . LYS A 1 568 ? 153.779 107.677 103.163 1.00 50.71 526 LYS A C 1
ATOM 3979 O O . LYS A 1 568 ? 154.001 107.015 104.183 1.00 55.51 526 LYS A O 1
ATOM 3985 N N . GLU A 1 569 ? 154.314 107.363 101.981 1.00 49.68 527 GLU A N 1
ATOM 3986 C CA . GLU A 1 569 ? 155.247 106.246 101.873 1.00 44.31 527 GLU A CA 1
ATOM 3987 C C . GLU A 1 569 ? 156.516 106.501 102.678 1.00 49.04 527 GLU A C 1
ATOM 3988 O O . GLU A 1 569 ? 157.029 105.595 103.344 1.00 55.36 527 GLU A O 1
ATOM 3994 N N . LEU A 1 570 ? 157.040 107.727 102.629 1.00 44.74 528 LEU A N 1
ATOM 3995 C CA . LEU A 1 570 ? 158.237 108.032 103.413 1.00 41.86 528 LEU A CA 1
ATOM 3996 C C . LEU A 1 570 ? 157.968 108.074 104.913 1.00 43.35 528 LEU A C 1
ATOM 3997 O O . LEU A 1 570 ? 158.827 107.659 105.699 1.00 52.43 528 LEU A O 1
ATOM 4002 N N . VAL A 1 571 ? 156.808 108.561 105.336 1.00 46.24 529 VAL A N 1
ATOM 4003 C CA . VAL A 1 571 ? 156.540 108.843 106.741 1.00 47.03 529 VAL A CA 1
ATOM 4004 C C . VAL A 1 571 ? 155.740 107.724 107.401 1.00 48.81 529 VAL A C 1
ATOM 4005 O O . VAL A 1 571 ? 156.133 107.202 108.445 1.00 47.79 529 VAL A O 1
ATOM 4009 N N . TYR A 1 572 ? 154.612 107.349 106.812 1.00 61.60 530 TYR A N 1
ATOM 4010 C CA . TYR A 1 572 ? 153.694 106.427 107.476 1.00 59.81 530 TYR A CA 1
ATOM 4011 C C . TYR A 1 572 ? 154.159 104.985 107.299 1.00 59.98 530 TYR A C 1
ATOM 4012 O O . TYR A 1 572 ? 154.371 104.544 106.165 1.00 60.62 530 TYR A O 1
ATOM 4021 N N . PRO A 1 573 ? 154.336 104.231 108.386 1.00 80.46 531 PRO A N 1
ATOM 4022 C CA . PRO A 1 573 ? 154.658 102.813 108.244 1.00 79.67 531 PRO A CA 1
ATOM 4023 C C . PRO A 1 573 ? 153.503 102.061 107.606 1.00 81.09 531 PRO A C 1
ATOM 4024 O O . PRO A 1 573 ? 152.332 102.443 107.769 1.00 80.70 531 PRO A O 1
ATOM 4028 N N . PRO A 1 574 ? 153.787 100.993 106.858 1.00 90.90 532 PRO A N 1
ATOM 4029 C CA . PRO A 1 574 ? 152.699 100.255 106.194 1.00 90.71 532 PRO A CA 1
ATOM 4030 C C . PRO A 1 574 ? 151.678 99.671 107.154 1.00 90.89 532 PRO A C 1
ATOM 4031 O O . PRO A 1 574 ? 150.492 99.595 106.810 1.00 90.55 532 PRO A O 1
ATOM 4035 N N . ASP A 1 575 ? 152.098 99.255 108.351 1.00 97.21 533 ASP A N 1
ATOM 4036 C CA . ASP A 1 575 ? 151.169 98.643 109.292 1.00 97.77 533 ASP A CA 1
ATOM 4037 C C . ASP A 1 575 ? 150.236 99.659 109.937 1.00 97.87 533 ASP A C 1
ATOM 4038 O O . ASP A 1 575 ? 149.129 99.291 110.346 1.00 97.34 533 ASP A O 1
ATOM 4043 N N . TYR A 1 576 ? 150.649 100.918 110.037 1.00 98.09 534 TYR A N 1
ATOM 4044 C CA . TYR A 1 576 ? 149.820 101.947 110.655 1.00 99.08 534 TYR A CA 1
ATOM 4045 C C . TYR A 1 576 ? 150.173 103.331 110.119 1.00 97.52 534 TYR A C 1
ATOM 4046 O O . TYR A 1 576 ? 150.589 104.212 110.872 1.00 96.05 534 TYR A O 1
ATOM 4055 N N . PRO B 2 22 ? 136.901 130.821 126.922 1.00 38.60 -1 PRO B N 1
ATOM 4056 C CA . PRO B 2 22 ? 137.541 129.529 127.195 1.00 35.47 -1 PRO B CA 1
ATOM 4057 C C . PRO B 2 22 ? 137.859 129.341 128.672 1.00 34.78 -1 PRO B C 1
ATOM 4058 O O . PRO B 2 22 ? 138.033 130.321 129.394 1.00 38.03 -1 PRO B O 1
ATOM 4062 N N . HIS B 2 23 ? 137.931 128.088 129.111 1.00 40.88 0 HIS B N 1
ATOM 4063 C CA . HIS B 2 23 ? 138.242 127.755 130.491 1.00 38.77 0 HIS B CA 1
ATOM 4064 C C . HIS B 2 23 ? 139.292 126.654 130.523 1.00 40.41 0 HIS B C 1
ATOM 4065 O O . HIS B 2 23 ? 139.453 125.891 129.568 1.00 43.55 0 HIS B O 1
ATOM 4072 N N . MET B 2 24 ? 140.009 126.581 131.641 1.00 37.14 1 MET B N 1
ATOM 4073 C CA . MET B 2 24 ? 141.003 125.538 131.854 1.00 23.32 1 MET B CA 1
ATOM 4074 C C . MET B 2 24 ? 140.344 124.321 132.486 1.00 26.46 1 MET B C 1
ATOM 4075 O O . MET B 2 24 ? 139.636 124.439 133.490 1.00 35.37 1 MET B O 1
ATOM 4080 N N . VAL B 2 25 ? 140.575 123.155 131.892 1.00 21.39 2 VAL B N 1
ATOM 4081 C CA . VAL B 2 25 ? 140.140 121.879 132.443 1.00 15.54 2 VAL B CA 1
ATOM 4082 C C . VAL B 2 25 ? 141.390 121.067 132.740 1.00 20.17 2 VAL B C 1
ATOM 4083 O O . VAL B 2 25 ? 142.199 120.819 131.840 1.00 32.82 2 VAL B O 1
ATOM 4087 N N . ARG B 2 26 ? 141.549 120.655 133.992 1.00 26.03 3 ARG B N 1
ATOM 4088 C CA . ARG B 2 26 ? 142.721 119.917 134.435 1.00 20.27 3 ARG B CA 1
ATOM 4089 C C . ARG B 2 26 ? 142.339 118.496 134.831 1.00 22.10 3 ARG B C 1
ATOM 4090 O O . ARG B 2 26 ? 141.163 118.154 134.961 1.00 34.90 3 ARG B O 1
ATOM 4098 N N . SER B 2 27 ? 143.366 117.668 135.029 1.00 25.17 4 SER B N 1
ATOM 4099 C CA . SER B 2 27 ? 143.155 116.231 135.185 1.00 25.18 4 SER B CA 1
ATOM 4100 C C . SER B 2 27 ? 142.394 115.905 136.465 1.00 34.69 4 SER B C 1
ATOM 4101 O O . SER B 2 27 ? 141.447 115.109 136.448 1.00 42.48 4 SER B O 1
ATOM 4104 N N . GLY B 2 28 ? 142.788 116.503 137.583 1.00 25.22 5 GLY B N 1
ATOM 4105 C CA . GLY B 2 28 ? 142.145 116.192 138.845 1.00 30.16 5 GLY B CA 1
ATOM 4106 C C . GLY B 2 28 ? 143.033 115.434 139.810 1.00 29.88 5 GLY B C 1
ATOM 4107 O O . GLY B 2 28 ? 142.556 114.593 140.575 1.00 34.12 5 GLY B O 1
ATOM 4108 N N . ASN B 2 29 ? 144.329 115.728 139.784 1.00 33.37 6 ASN B N 1
ATOM 4109 C CA . ASN B 2 29 ? 145.302 115.112 140.671 1.00 21.71 6 ASN B CA 1
ATOM 4110 C C . ASN B 2 29 ? 145.813 116.135 141.675 1.00 26.46 6 ASN B C 1
ATOM 4111 O O . ASN B 2 29 ? 145.979 117.315 141.354 1.00 38.42 6 ASN B O 1
ATOM 4116 N N . LYS B 2 30 ? 146.059 115.676 142.898 1.00 30.76 7 LYS B N 1
ATOM 4117 C CA . LYS B 2 30 ? 146.555 116.535 143.958 1.00 27.49 7 LYS B CA 1
ATOM 4118 C C . LYS B 2 30 ? 148.034 116.263 144.208 1.00 24.72 7 LYS B C 1
ATOM 4119 O O . LYS B 2 30 ? 148.640 115.363 143.624 1.00 32.05 7 LYS B O 1
ATOM 4125 N N . ALA B 2 31 ? 148.622 117.067 145.089 1.00 31.73 8 ALA B N 1
ATOM 4126 C CA . ALA B 2 31 ? 150.032 116.962 145.421 1.00 27.07 8 ALA B CA 1
ATOM 4127 C C . ALA B 2 31 ? 150.213 117.101 146.925 1.00 29.22 8 ALA B C 1
ATOM 4128 O O . ALA B 2 31 ? 149.391 117.713 147.613 1.00 38.66 8 ALA B O 1
ATOM 4130 N N . ALA B 2 32 ? 151.299 116.525 147.425 1.00 21.54 9 ALA B N 1
ATOM 4131 C CA . ALA B 2 32 ? 151.692 116.640 148.822 1.00 19.11 9 ALA B CA 1
ATOM 4132 C C . ALA B 2 32 ? 152.923 117.529 148.901 1.00 15.96 9 ALA B C 1
ATOM 4133 O O . ALA B 2 32 ? 153.945 117.234 148.274 1.00 24.82 9 ALA B O 1
ATOM 4135 N N . VAL B 2 33 ? 152.826 118.613 149.664 1.00 5.57 10 VAL B N 1
ATOM 4136 C CA . VAL B 2 33 ? 153.894 119.596 149.782 1.00 16.12 10 VAL B CA 1
ATOM 4137 C C . VAL B 2 33 ? 154.269 119.732 151.249 1.00 6.82 10 VAL B C 1
ATOM 4138 O O . VAL B 2 33 ? 153.402 119.977 152.094 1.00 31.16 10 VAL B O 1
ATOM 4142 N N . VAL B 2 34 ? 155.555 119.589 151.547 1.00 9.35 11 VAL B N 1
ATOM 4143 C CA . VAL B 2 34 ? 156.086 119.812 152.885 1.00 11.51 11 VAL B CA 1
ATOM 4144 C C . VAL B 2 34 ? 156.949 121.063 152.842 1.00 11.79 11 VAL B C 1
ATOM 4145 O O . VAL B 2 34 ? 157.924 121.129 152.085 1.00 27.71 11 VAL B O 1
ATOM 4149 N N . LEU B 2 35 ? 156.590 122.051 153.651 1.00 9.72 12 LEU B N 1
ATOM 4150 C CA . LEU B 2 35 ? 157.362 123.275 153.798 1.00 6.65 12 LEU B CA 1
ATOM 4151 C C . LEU B 2 35 ? 158.275 123.109 155.005 1.00 11.15 12 LEU B C 1
ATOM 4152 O O . LEU B 2 35 ? 157.809 123.081 156.149 1.00 23.99 12 LEU B O 1
ATOM 4157 N N . CYS B 2 36 ? 159.570 122.985 154.746 1.00 16.84 13 CYS B N 1
ATOM 4158 C CA . CYS B 2 36 ? 160.584 122.881 155.786 1.00 20.20 13 CYS B CA 1
ATOM 4159 C C . CYS B 2 36 ? 161.155 124.273 156.027 1.00 18.58 13 CYS B C 1
ATOM 4160 O O . CYS B 2 36 ? 161.811 124.842 155.149 1.00 35.54 13 CYS B O 1
ATOM 4163 N N . MET B 2 37 ? 160.911 124.816 157.212 1.00 13.96 14 MET B N 1
ATOM 4164 C CA . MET B 2 37 ? 161.286 126.180 157.542 1.00 16.25 14 MET B CA 1
ATOM 4165 C C . MET B 2 37 ? 162.256 126.203 158.713 1.00 16.06 14 MET B C 1
ATOM 4166 O O . MET B 2 37 ? 162.074 125.487 159.703 1.00 29.19 14 MET B O 1
ATOM 4171 N N . ASP B 2 38 ? 163.281 127.039 158.592 1.00 22.61 15 ASP B N 1
ATOM 4172 C CA . ASP B 2 38 ? 164.237 127.267 159.663 1.00 21.52 15 ASP B CA 1
ATOM 4173 C C . ASP B 2 38 ? 163.731 128.382 160.565 1.00 25.08 15 ASP B C 1
ATOM 4174 O O . ASP B 2 38 ? 163.343 129.452 160.086 1.00 33.69 15 ASP B O 1
ATOM 4179 N N . VAL B 2 39 ? 163.735 128.128 161.868 1.00 22.83 16 VAL B N 1
ATOM 4180 C CA . VAL B 2 39 ? 163.352 129.115 162.865 1.00 16.55 16 VAL B CA 1
ATOM 4181 C C . VAL B 2 39 ? 164.479 129.349 163.867 1.00 23.29 16 VAL B C 1
ATOM 4182 O O . VAL B 2 39 ? 164.238 129.800 164.977 1.00 38.24 16 VAL B O 1
ATOM 4186 N N . GLY B 2 40 ? 165.711 129.055 163.474 1.00 16.70 17 GLY B N 1
ATOM 4187 C CA . GLY B 2 40 ? 166.826 129.074 164.390 1.00 20.12 17 GLY B CA 1
ATOM 4188 C C . GLY B 2 40 ? 167.266 130.474 164.762 1.00 25.64 17 GLY B C 1
ATOM 4189 O O . GLY B 2 40 ? 166.688 131.485 164.362 1.00 40.57 17 GLY B O 1
ATOM 4190 N N . PHE B 2 41 ? 168.332 130.521 165.562 1.00 25.43 18 PHE B N 1
ATOM 4191 C CA . PHE B 2 41 ? 168.804 131.788 166.110 1.00 34.96 18 PHE B CA 1
ATOM 4192 C C . PHE B 2 41 ? 169.293 132.728 165.015 1.00 38.73 18 PHE B C 1
ATOM 4193 O O . PHE B 2 41 ? 168.860 133.883 164.935 1.00 42.52 18 PHE B O 1
ATOM 4201 N N . THR B 2 42 ? 170.196 132.249 164.157 1.00 34.53 19 THR B N 1
ATOM 4202 C CA . THR B 2 42 ? 170.824 133.135 163.186 1.00 26.54 19 THR B CA 1
ATOM 4203 C C . THR B 2 42 ? 169.859 133.610 162.115 1.00 34.04 19 THR B C 1
ATOM 4204 O O . THR B 2 42 ? 170.140 134.615 161.453 1.00 42.19 19 THR B O 1
ATOM 4208 N N . MET B 2 43 ? 168.734 132.927 161.925 1.00 38.48 20 MET B N 1
ATOM 4209 C CA . MET B 2 43 ? 167.778 133.393 160.933 1.00 37.21 20 MET B CA 1
ATOM 4210 C C . MET B 2 43 ? 166.805 134.340 161.631 1.00 32.86 20 MET B C 1
ATOM 4211 O O . MET B 2 43 ? 165.584 134.193 161.536 1.00 41.41 20 MET B O 1
ATOM 4216 N N . SER B 2 44 ? 167.360 135.300 162.373 1.00 36.72 21 SER B N 1
ATOM 4217 C CA . SER B 2 44 ? 166.591 136.379 162.976 1.00 34.40 21 SER B CA 1
ATOM 4218 C C . SER B 2 44 ? 167.378 137.683 163.018 1.00 44.20 21 SER B C 1
ATOM 4219 O O . SER B 2 44 ? 166.907 138.653 163.626 1.00 45.94 21 SER B O 1
ATOM 4222 N N . ASN B 2 45 ? 168.556 137.734 162.405 1.00 52.71 22 ASN B N 1
ATOM 4223 C CA . ASN B 2 45 ? 169.442 138.878 162.550 1.00 50.67 22 ASN B CA 1
ATOM 4224 C C . ASN B 2 45 ? 168.885 140.105 161.840 1.00 53.35 22 ASN B C 1
ATOM 4225 O O . ASN B 2 45 ? 168.175 140.006 160.837 1.00 54.77 22 ASN B O 1
ATOM 4230 N N . SER B 2 46 ? 169.228 141.275 162.370 1.00 76.89 23 SER B N 1
ATOM 4231 C CA . SER B 2 46 ? 168.758 142.549 161.853 1.00 81.01 23 SER B CA 1
ATOM 4232 C C . SER B 2 46 ? 169.899 143.303 161.183 1.00 81.23 23 SER B C 1
ATOM 4233 O O . SER B 2 46 ? 171.073 143.125 161.523 1.00 81.01 23 SER B O 1
ATOM 4236 N N . ILE B 2 47 ? 169.538 144.149 160.224 1.00 86.80 24 ILE B N 1
ATOM 4237 C CA . ILE B 2 47 ? 170.497 144.954 159.472 1.00 88.08 24 ILE B CA 1
ATOM 4238 C C . ILE B 2 47 ? 169.775 146.215 159.007 1.00 87.20 24 ILE B C 1
ATOM 4239 O O . ILE B 2 47 ? 168.598 146.146 158.622 1.00 86.75 24 ILE B O 1
ATOM 4244 N N . PRO B 2 48 ? 170.417 147.387 159.045 1.00 93.41 25 PRO B N 1
ATOM 4245 C CA . PRO B 2 48 ? 169.708 148.624 158.687 1.00 94.95 25 PRO B CA 1
ATOM 4246 C C . PRO B 2 48 ? 169.406 148.739 157.200 1.00 94.99 25 PRO B C 1
ATOM 4247 O O . PRO B 2 48 ? 170.148 149.389 156.456 1.00 93.58 25 PRO B O 1
ATOM 4251 N N . GLY B 2 49 ? 168.318 148.112 156.760 1.00 90.27 26 GLY B N 1
ATOM 4252 C CA . GLY B 2 49 ? 167.889 148.231 155.380 1.00 88.96 26 GLY B CA 1
ATOM 4253 C C . GLY B 2 49 ? 167.255 146.983 154.799 1.00 88.60 26 GLY B C 1
ATOM 4254 O O . GLY B 2 49 ? 166.542 147.059 153.794 1.00 88.58 26 GLY B O 1
ATOM 4255 N N . ILE B 2 50 ? 167.502 145.828 155.414 1.00 73.33 27 ILE B N 1
ATOM 4256 C CA . ILE B 2 50 ? 166.957 144.558 154.950 1.00 71.12 27 ILE B CA 1
ATOM 4257 C C . ILE B 2 50 ? 166.267 143.862 156.114 1.00 69.41 27 ILE B C 1
ATOM 4258 O O . ILE B 2 50 ? 166.784 143.846 157.237 1.00 72.17 27 ILE B O 1
ATOM 4263 N N . GLU B 2 51 ? 165.095 143.293 155.846 1.00 55.41 28 GLU B N 1
ATOM 4264 C CA . GLU B 2 51 ? 164.385 142.515 156.847 1.00 48.94 28 GLU B CA 1
ATOM 4265 C C . GLU B 2 51 ? 165.135 141.222 157.150 1.00 53.09 28 GLU B C 1
ATOM 4266 O O . GLU B 2 51 ? 165.962 140.750 156.366 1.00 59.54 28 GLU B O 1
ATOM 4272 N N . SER B 2 52 ? 164.837 140.650 158.312 1.00 42.32 29 SER B N 1
ATOM 4273 C CA . SER B 2 52 ? 165.459 139.397 158.697 1.00 36.79 29 SER B CA 1
ATOM 4274 C C . SER B 2 52 ? 164.969 138.266 157.795 1.00 43.33 29 SER B C 1
ATOM 4275 O O . SER B 2 52 ? 163.852 138.317 157.274 1.00 47.73 29 SER B O 1
ATOM 4278 N N . PRO B 2 53 ? 165.793 137.237 157.583 1.00 34.89 30 PRO B N 1
ATOM 4279 C CA . PRO B 2 53 ? 165.357 136.111 156.740 1.00 33.01 30 PRO B CA 1
ATOM 4280 C C . PRO B 2 53 ? 164.113 135.412 157.256 1.00 32.43 30 PRO B C 1
ATOM 4281 O O . PRO B 2 53 ? 163.351 134.851 156.458 1.00 39.39 30 PRO B O 1
ATOM 4285 N N . PHE B 2 54 ? 163.886 135.435 158.570 1.00 28.87 31 PHE B N 1
ATOM 4286 C CA . PHE B 2 54 ? 162.673 134.854 159.135 1.00 27.89 31 PHE B CA 1
ATOM 4287 C C . PHE B 2 54 ? 161.428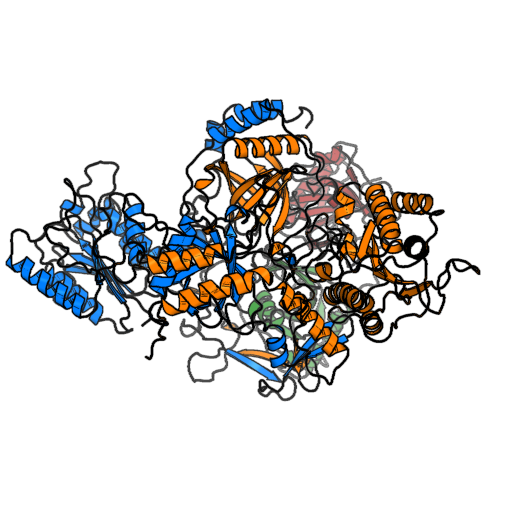 135.526 158.568 1.00 37.59 31 PHE B C 1
ATOM 4288 O O . PHE B 2 54 ? 160.475 134.852 158.158 1.00 41.58 31 PHE B O 1
ATOM 4296 N N . GLU B 2 55 ? 161.428 136.860 158.516 1.00 33.26 32 GLU B N 1
ATOM 4297 C CA . GLU B 2 55 ? 160.263 137.584 158.021 1.00 33.88 32 GLU B CA 1
ATOM 4298 C C . GLU B 2 55 ? 160.033 137.335 156.534 1.00 38.96 32 GLU B C 1
ATOM 4299 O O . GLU B 2 55 ? 158.887 137.181 156.097 1.00 43.25 32 GLU B O 1
ATOM 4305 N N . GLN B 2 56 ? 161.103 137.300 155.738 1.00 26.83 33 GLN B N 1
ATOM 4306 C CA . GLN B 2 56 ? 160.937 137.056 154.309 1.00 27.76 33 GLN B CA 1
ATOM 4307 C C . GLN B 2 56 ? 160.444 135.640 154.040 1.00 26.46 33 GLN B C 1
ATOM 4308 O O . GLN B 2 56 ? 159.597 135.423 153.161 1.00 32.74 33 GLN B O 1
ATOM 4314 N N . ALA B 2 57 ? 160.955 134.662 154.790 1.00 25.91 34 ALA B N 1
ATOM 4315 C CA . ALA B 2 57 ? 160.439 133.304 154.666 1.00 19.20 34 ALA B CA 1
ATOM 4316 C C . ALA B 2 57 ? 158.971 133.240 155.062 1.00 25.34 34 ALA B C 1
ATOM 4317 O O . ALA B 2 57 ? 158.179 132.532 154.426 1.00 30.09 34 ALA B O 1
ATOM 4319 N N . LYS B 2 58 ? 158.587 133.974 156.111 1.00 26.00 35 LYS B N 1
ATOM 4320 C CA . LYS B 2 58 ? 157.179 134.044 156.482 1.00 21.01 35 LYS B CA 1
ATOM 4321 C C . LYS B 2 58 ? 156.342 134.630 155.355 1.00 27.88 35 LYS B C 1
ATOM 4322 O O . LYS B 2 58 ? 155.239 134.150 155.083 1.00 32.68 35 LYS B O 1
ATOM 4328 N N . LYS B 2 59 ? 156.847 135.671 154.691 1.00 20.36 36 LYS B N 1
ATOM 4329 C CA . LYS B 2 59 ? 156.103 136.263 153.584 1.00 15.08 36 LYS B CA 1
ATOM 4330 C C . LYS B 2 59 ? 155.914 135.270 152.443 1.00 24.14 36 LYS B C 1
ATOM 4331 O O . LYS B 2 59 ? 154.815 135.159 151.885 1.00 27.86 36 LYS B O 1
ATOM 4337 N N . VAL B 2 60 ? 156.968 134.534 152.085 1.00 19.22 37 VAL B N 1
ATOM 4338 C CA . VAL B 2 60 ? 156.851 133.572 150.988 1.00 16.46 37 VAL B CA 1
ATOM 4339 C C . VAL B 2 60 ? 155.878 132.453 151.350 1.00 19.17 37 VAL B C 1
ATOM 4340 O O . VAL B 2 60 ? 155.027 132.055 150.538 1.00 25.51 37 VAL B O 1
ATOM 4344 N N . ILE B 2 61 ? 155.983 131.929 152.573 1.00 19.64 38 ILE B N 1
ATOM 4345 C CA . ILE B 2 61 ? 155.096 130.851 152.998 1.00 12.50 38 ILE B CA 1
ATOM 4346 C C . ILE B 2 61 ? 153.652 131.336 153.052 1.00 18.84 38 ILE B C 1
ATOM 4347 O O . ILE B 2 61 ? 152.723 130.619 152.652 1.00 32.04 38 ILE B O 1
ATOM 4352 N N . THR B 2 62 ? 153.439 132.560 153.541 1.00 15.38 39 THR B N 1
ATOM 4353 C CA . THR B 2 62 ? 152.098 133.129 153.580 1.00 12.84 39 THR B CA 1
ATOM 4354 C C . THR B 2 62 ? 151.528 133.287 152.178 1.00 17.64 39 THR B C 1
ATOM 4355 O O . THR B 2 62 ? 150.349 133.012 151.950 1.00 25.79 39 THR B O 1
ATOM 4359 N N . MET B 2 63 ? 152.352 133.732 151.227 1.00 13.85 40 MET B N 1
ATOM 4360 C CA . MET B 2 63 ? 151.912 133.818 149.837 1.00 13.82 40 MET B CA 1
ATOM 4361 C C . MET B 2 63 ? 151.443 132.466 149.321 1.00 20.01 40 MET B C 1
ATOM 4362 O O . MET B 2 63 ? 150.339 132.343 148.763 1.00 28.53 40 MET B O 1
ATOM 4367 N N . PHE B 2 64 ? 152.270 131.438 149.512 1.00 19.71 41 PHE B N 1
ATOM 4368 C CA . PHE B 2 64 ? 151.930 130.103 149.035 1.00 17.35 41 PHE B CA 1
ATOM 4369 C C . PHE B 2 64 ? 150.610 129.628 149.639 1.00 16.42 41 PHE B C 1
ATOM 4370 O O . PHE B 2 64 ? 149.709 129.163 148.924 1.00 24.25 41 PHE B O 1
ATOM 4378 N N . VAL B 2 65 ? 150.465 129.779 150.957 1.00 19.56 42 VAL B N 1
ATOM 4379 C CA . VAL B 2 65 ? 149.282 129.267 151.639 1.00 14.24 42 VAL B CA 1
ATOM 4380 C C . VAL B 2 65 ? 148.035 130.076 151.291 1.00 18.35 42 VAL B C 1
ATOM 4381 O O . VAL B 2 65 ? 146.949 129.506 151.162 1.00 28.22 42 VAL B O 1
ATOM 4385 N N . GLN B 2 66 ? 148.144 131.402 151.152 1.00 15.86 43 GLN B N 1
ATOM 4386 C CA . GLN B 2 66 ? 146.989 132.191 150.730 1.00 11.24 43 GLN B CA 1
ATOM 4387 C C . GLN B 2 66 ? 146.503 131.759 149.359 1.00 17.96 43 GLN B C 1
ATOM 4388 O O . GLN B 2 66 ? 145.296 131.613 149.137 1.00 24.40 43 GLN B O 1
ATOM 4394 N N . ARG B 2 67 ? 147.427 131.560 148.416 1.00 20.50 44 ARG B N 1
ATOM 4395 C CA . ARG B 2 67 ? 146.993 131.109 147.099 1.00 16.37 44 ARG B CA 1
ATOM 4396 C C . ARG B 2 67 ? 146.302 129.756 147.190 1.00 17.98 44 ARG B C 1
ATOM 4397 O O . ARG B 2 67 ? 145.229 129.558 146.606 1.00 27.26 44 ARG B O 1
ATOM 4405 N N . GLN B 2 68 ? 146.876 128.829 147.962 1.00 23.48 45 GLN B N 1
ATOM 4406 C CA . GLN B 2 68 ? 146.275 127.504 148.085 1.00 17.24 45 GLN B CA 1
ATOM 4407 C C . GLN B 2 68 ? 144.891 127.567 148.724 1.00 19.73 45 GLN B C 1
ATOM 4408 O O . GLN B 2 68 ? 143.963 126.882 148.279 1.00 30.90 45 GLN B O 1
ATOM 4414 N N . VAL B 2 69 ? 144.734 128.374 149.772 1.00 22.19 46 VAL B N 1
ATOM 4415 C CA . VAL B 2 69 ? 143.468 128.430 150.496 1.00 17.70 46 VAL B CA 1
ATOM 4416 C C . VAL B 2 69 ? 142.394 129.104 149.653 1.00 21.44 46 VAL B C 1
ATOM 4417 O O . VAL B 2 69 ? 141.276 128.596 149.524 1.00 30.48 46 VAL B O 1
ATOM 4421 N N . PHE B 2 70 ? 142.717 130.251 149.057 1.00 25.37 47 PHE B N 1
ATOM 4422 C CA . PHE B 2 70 ? 141.704 131.031 148.364 1.00 15.28 47 PHE B CA 1
ATOM 4423 C C . PHE B 2 70 ? 141.473 130.580 146.930 1.00 18.00 47 PHE B C 1
ATOM 4424 O O . PHE B 2 70 ? 140.549 131.085 146.288 1.00 29.28 47 PHE B O 1
ATOM 4432 N N . ALA B 2 71 ? 142.284 129.662 146.407 1.00 25.45 48 ALA B N 1
ATOM 4433 C CA . ALA B 2 71 ? 141.957 129.014 145.146 1.00 20.37 48 ALA B CA 1
ATOM 4434 C C . ALA B 2 71 ? 141.222 127.696 145.337 1.00 28.33 48 ALA B C 1
ATOM 4435 O O . ALA B 2 71 ? 140.765 127.112 144.349 1.00 35.36 48 ALA B O 1
ATOM 4437 N N . GLU B 2 72 ? 141.099 127.227 146.578 1.00 34.93 49 GLU B N 1
ATOM 4438 C CA . GLU B 2 72 ? 140.422 125.975 146.912 1.00 28.78 49 GLU B CA 1
ATOM 4439 C C . GLU B 2 72 ? 141.001 124.798 146.132 1.00 31.95 49 GLU B C 1
ATOM 4440 O O . GLU B 2 72 ? 140.280 123.985 145.551 1.00 38.71 49 GLU B O 1
ATOM 4446 N N . ASN B 2 73 ? 142.326 124.710 146.125 1.00 32.11 50 ASN B N 1
ATOM 4447 C CA . ASN B 2 73 ? 142.996 123.554 145.556 1.00 27.73 50 ASN B CA 1
ATOM 4448 C C . ASN B 2 73 ? 142.911 122.371 146.516 1.00 32.94 50 ASN B C 1
ATOM 4449 O O . ASN B 2 73 ? 142.592 122.516 147.698 1.00 41.13 50 ASN B O 1
ATOM 4454 N N . LYS B 2 74 ? 143.202 121.185 145.990 1.00 32.74 51 LYS B N 1
ATOM 4455 C CA . LYS B 2 74 ? 143.144 119.955 146.765 1.00 34.23 51 LYS B CA 1
ATOM 4456 C C . LYS B 2 74 ? 144.517 119.487 147.231 1.00 36.30 51 LYS B C 1
ATOM 4457 O O . LYS B 2 74 ? 144.636 118.376 147.754 1.00 42.56 51 LYS B O 1
ATOM 4463 N N . ASP B 2 75 ? 145.549 120.305 147.052 1.00 37.58 52 ASP B N 1
ATOM 4464 C CA . ASP B 2 75 ? 146.884 119.952 147.515 1.00 31.78 52 ASP B CA 1
ATOM 4465 C C . ASP B 2 75 ? 146.945 119.966 149.037 1.00 30.39 52 ASP B C 1
ATOM 4466 O O . ASP B 2 75 ? 146.321 120.806 149.691 1.00 37.01 52 ASP B O 1
ATOM 4471 N N . GLU B 2 76 ? 147.704 119.032 149.603 1.00 26.44 53 GLU B N 1
ATOM 4472 C CA . GLU B 2 76 ? 147.838 118.896 151.048 1.00 22.22 53 GLU B CA 1
ATOM 4473 C C . GLU B 2 76 ? 149.212 119.384 151.482 1.00 23.38 53 GLU B C 1
ATOM 4474 O O . GLU B 2 76 ? 150.228 118.974 150.911 1.00 36.37 53 GLU B O 1
ATOM 4480 N N . ILE B 2 77 ? 149.239 120.240 152.500 1.00 14.17 54 ILE B N 1
ATOM 4481 C CA . ILE B 2 77 ? 150.442 120.942 152.928 1.00 18.55 54 ILE B CA 1
ATOM 4482 C C . ILE B 2 77 ? 150.756 120.578 154.372 1.00 18.35 54 ILE B C 1
ATOM 4483 O O . ILE B 2 77 ? 149.873 120.618 155.236 1.00 33.74 54 ILE B O 1
ATOM 4488 N N . ALA B 2 78 ? 152.011 120.225 154.625 1.00 15.96 55 ALA B N 1
ATOM 4489 C CA . ALA B 2 78 ? 152.541 120.029 155.965 1.00 10.59 55 ALA B CA 1
ATOM 4490 C C . ALA B 2 78 ? 153.631 121.058 156.225 1.00 17.96 55 ALA B C 1
ATOM 4491 O O . ALA B 2 78 ? 154.285 121.535 155.295 1.00 36.09 55 ALA B O 1
ATOM 4493 N N . LEU B 2 79 ? 153.817 121.409 157.493 1.00 10.48 56 LEU B N 1
ATOM 4494 C CA . LEU B 2 79 ? 154.807 122.400 157.897 1.00 15.75 56 LEU B CA 1
ATOM 4495 C C . LEU B 2 79 ? 155.735 121.790 158.937 1.00 21.83 56 LEU B C 1
ATOM 4496 O O . LEU B 2 79 ? 155.277 121.310 159.980 1.00 32.78 56 LEU B O 1
ATOM 4501 N N . VAL B 2 80 ? 157.035 121.810 158.655 1.00 19.86 57 VAL B N 1
ATOM 4502 C CA . VAL B 2 80 ? 158.053 121.259 159.542 1.00 8.08 57 VAL B CA 1
ATOM 4503 C C . VAL B 2 80 ? 159.045 122.366 159.862 1.00 14.07 57 VAL B C 1
ATOM 4504 O O . VAL B 2 80 ? 159.734 122.862 158.965 1.00 35.56 57 VAL B O 1
ATOM 4508 N N . LEU B 2 81 ? 159.132 122.740 161.133 1.00 17.34 58 LEU B N 1
ATOM 4509 C CA . LEU B 2 81 ? 160.081 123.746 161.582 1.00 19.33 58 LEU B CA 1
ATOM 4510 C C . LEU B 2 81 ? 161.298 123.068 162.192 1.00 20.05 58 LEU B C 1
ATOM 4511 O O . LEU B 2 81 ? 161.174 122.056 162.885 1.00 33.96 58 LEU B O 1
ATOM 4516 N N . PHE B 2 82 ? 162.476 123.615 161.921 1.00 12.48 59 PHE B N 1
ATOM 4517 C CA . PHE B 2 82 ? 163.686 123.135 162.568 1.00 16.77 59 PHE B CA 1
ATOM 4518 C C . PHE B 2 82 ? 164.470 124.310 163.131 1.00 25.00 59 PHE B C 1
ATOM 4519 O O . PHE B 2 82 ? 164.495 125.400 162.554 1.00 36.43 59 PHE B O 1
ATOM 4527 N N . GLY B 2 83 ? 165.106 124.069 164.271 1.00 24.36 60 GLY B N 1
ATOM 4528 C CA . GLY B 2 83 ? 165.669 125.123 165.084 1.00 24.20 60 GLY B CA 1
ATOM 4529 C C . GLY B 2 83 ? 164.812 125.536 166.257 1.00 25.27 60 GLY B C 1
ATOM 4530 O O . GLY B 2 83 ? 165.131 126.532 166.914 1.00 31.77 60 GLY B O 1
ATOM 4531 N N . THR B 2 84 ? 163.739 124.804 166.542 1.00 26.07 61 THR B N 1
ATOM 4532 C CA . THR B 2 84 ? 162.822 125.160 167.609 1.00 23.10 61 THR B CA 1
ATOM 4533 C C . THR B 2 84 ? 163.429 124.840 168.974 1.00 29.43 61 THR B C 1
ATOM 4534 O O . THR B 2 84 ? 164.476 124.199 169.090 1.00 35.31 61 THR B O 1
ATOM 4538 N N . ASP B 2 85 ? 162.749 125.307 170.021 1.00 36.03 62 ASP B N 1
ATOM 4539 C CA . ASP B 2 85 ? 163.139 125.004 171.391 1.00 31.91 62 ASP B CA 1
ATOM 4540 C C . ASP B 2 85 ? 162.594 123.670 171.882 1.00 31.42 62 ASP B C 1
ATOM 4541 O O . ASP B 2 85 ? 163.051 123.176 172.917 1.00 39.49 62 ASP B O 1
ATOM 4546 N N . GLY B 2 86 ? 161.636 123.079 171.167 1.00 29.06 63 GLY B N 1
ATOM 4547 C CA . GLY B 2 86 ? 161.078 121.795 171.517 1.00 20.58 63 GLY B CA 1
ATOM 4548 C C . GLY B 2 86 ? 161.404 120.743 170.471 1.00 27.70 63 GLY B C 1
ATOM 4549 O O . GLY B 2 86 ? 162.206 120.961 169.560 1.00 43.69 63 GLY B O 1
ATOM 4550 N N . THR B 2 87 ? 160.763 119.588 170.624 1.00 28.38 64 THR B N 1
ATOM 4551 C CA . THR B 2 87 ? 160.990 118.454 169.732 1.00 27.83 64 THR B CA 1
ATOM 4552 C C . THR B 2 87 ? 159.698 117.658 169.626 1.00 29.18 64 THR B C 1
ATOM 4553 O O . THR B 2 87 ? 159.244 117.077 170.616 1.00 38.49 64 THR B O 1
ATOM 4557 N N . ASP B 2 88 ? 159.107 117.631 168.435 1.00 24.13 65 ASP B N 1
ATOM 4558 C CA . ASP B 2 88 ? 157.863 116.906 168.197 1.00 20.88 65 ASP B CA 1
ATOM 4559 C C . ASP B 2 88 ? 157.979 116.142 166.875 1.00 25.74 65 ASP B C 1
ATOM 4560 O O . ASP B 2 88 ? 157.127 116.233 165.991 1.00 35.09 65 ASP B O 1
ATOM 4565 N N . ASN B 2 89 ? 159.077 115.411 166.700 1.00 27.84 66 ASN B N 1
ATOM 4566 C CA . ASN B 2 89 ? 159.207 114.635 165.479 1.00 22.24 66 ASN B CA 1
ATOM 4567 C C . ASN B 2 89 ? 159.209 113.140 165.776 1.00 27.45 66 ASN B C 1
ATOM 4568 O O . ASN B 2 89 ? 159.628 112.720 166.859 1.00 41.20 66 ASN B O 1
ATOM 4573 N N . PRO B 2 90 ? 158.716 112.316 164.851 1.00 26.11 67 PRO B N 1
ATOM 4574 C CA . PRO B 2 90 ? 158.605 110.878 165.129 1.00 29.63 67 PRO B CA 1
ATOM 4575 C C . PRO B 2 90 ? 159.921 110.120 165.037 1.00 27.11 67 PRO B C 1
ATOM 4576 O O . PRO B 2 90 ? 159.930 108.889 165.124 1.00 33.60 67 PRO B O 1
ATOM 4580 N N . LEU B 2 91 ? 161.036 110.829 164.862 1.00 27.08 68 LEU B N 1
ATOM 4581 C CA . LEU B 2 91 ? 162.350 110.201 164.787 1.00 25.03 68 LEU B CA 1
ATOM 4582 C C . LEU B 2 91 ? 163.284 110.674 165.895 1.00 29.36 68 LEU B C 1
ATOM 4583 O O . LEU B 2 91 ? 164.504 110.552 165.757 1.00 40.45 68 LEU B O 1
ATOM 4588 N N . SER B 2 92 ? 162.746 111.211 166.988 1.00 30.51 69 SER B N 1
ATOM 4589 C CA . SER B 2 92 ? 163.589 111.747 168.049 1.00 35.80 69 SER B CA 1
ATOM 4590 C C . SER B 2 92 ? 164.462 110.658 168.659 1.00 46.19 69 SER B C 1
ATOM 4591 O O . SER B 2 92 ? 165.688 110.688 168.518 1.00 51.15 69 SER B O 1
ATOM 4594 N N . GLY B 2 93 ? 163.843 109.688 169.328 1.00 45.93 70 GLY B N 1
ATOM 4595 C CA . GLY B 2 93 ? 164.566 108.554 169.874 1.00 46.26 70 GLY B CA 1
ATOM 4596 C C . GLY B 2 93 ? 165.636 108.884 170.897 1.00 48.07 70 GLY B C 1
ATOM 4597 O O . GLY B 2 93 ? 166.329 107.984 171.382 1.00 52.41 70 GLY B O 1
ATOM 4598 N N . GLY B 2 94 ? 165.789 110.161 171.233 1.00 50.42 71 GLY B N 1
ATOM 4599 C CA . GLY B 2 94 ? 166.766 110.568 172.223 1.00 47.00 71 GLY B CA 1
ATOM 4600 C C . GLY B 2 94 ? 168.119 110.900 171.632 1.00 49.73 71 GLY B C 1
ATOM 4601 O O . GLY B 2 94 ? 168.767 110.039 171.031 1.00 51.16 71 GLY B O 1
ATOM 4602 N N . ASP B 2 95 ? 168.552 112.151 171.803 1.00 57.09 72 ASP B N 1
ATOM 4603 C CA . ASP B 2 95 ? 169.852 112.620 171.318 1.00 59.64 72 ASP B CA 1
ATOM 4604 C C . ASP B 2 95 ? 170.014 112.382 169.818 1.00 59.52 72 ASP B C 1
ATOM 4605 O O . ASP B 2 95 ? 171.091 112.020 169.341 1.00 57.29 72 ASP B O 1
ATOM 4610 N N . GLN B 2 96 ? 168.936 112.591 169.066 1.00 53.09 73 GLN B N 1
ATOM 4611 C CA . GLN B 2 96 ? 168.971 112.437 167.619 1.00 47.45 73 GLN B CA 1
ATOM 4612 C C . GLN B 2 96 ? 167.779 113.170 167.025 1.00 48.95 73 GLN B C 1
ATOM 4613 O O . GLN B 2 96 ? 166.665 113.066 167.543 1.00 50.71 73 GLN B O 1
ATOM 4619 N N . TYR B 2 97 ? 168.020 113.903 165.938 1.00 40.56 74 TYR B N 1
ATOM 4620 C CA . TYR B 2 97 ? 166.992 114.711 165.281 1.00 38.62 74 TYR B CA 1
ATOM 4621 C C . TYR B 2 97 ? 166.285 115.618 166.284 1.00 35.25 74 TYR B C 1
ATOM 4622 O O . TYR B 2 97 ? 165.058 115.710 166.330 1.00 34.95 74 TYR B O 1
ATOM 4631 N N . GLN B 2 98 ? 167.086 116.292 167.100 1.00 34.28 75 GLN B N 1
ATOM 4632 C CA . GLN B 2 98 ? 166.575 117.185 168.123 1.00 29.04 75 GLN B CA 1
ATOM 4633 C C . GLN B 2 98 ? 166.197 118.536 167.525 1.00 32.94 75 GLN B C 1
ATOM 4634 O O . GLN B 2 98 ? 166.657 118.921 166.447 1.00 43.03 75 GLN B O 1
ATOM 4640 N N . ASN B 2 99 ? 165.345 119.257 168.253 1.00 23.91 76 ASN B N 1
ATOM 4641 C CA . ASN B 2 99 ? 164.926 120.609 167.886 1.00 16.82 76 ASN B CA 1
ATOM 4642 C C . ASN B 2 99 ? 164.292 120.652 166.498 1.00 23.93 76 ASN B C 1
ATOM 4643 O O . ASN B 2 99 ? 164.537 121.565 165.710 1.00 33.01 76 ASN B O 1
ATOM 4648 N N . ILE B 2 100 ? 163.469 119.652 166.196 1.00 25.24 77 ILE B N 1
ATOM 4649 C CA . ILE B 2 100 ? 162.698 119.603 164.961 1.00 13.97 77 ILE B CA 1
ATOM 4650 C C . ILE B 2 100 ? 161.248 119.333 165.330 1.00 23.55 77 ILE B C 1
ATOM 4651 O O . ILE B 2 100 ? 160.940 118.293 165.923 1.00 36.94 77 ILE B O 1
ATOM 4656 N N . THR B 2 101 ? 160.365 120.263 164.986 1.00 25.92 78 THR B N 1
ATOM 4657 C CA . THR B 2 101 ? 158.946 120.169 165.285 1.00 16.59 78 THR B CA 1
ATOM 4658 C C . THR B 2 101 ? 158.163 120.009 163.990 1.00 20.95 78 THR B C 1
ATOM 4659 O O . THR B 2 101 ? 158.507 120.610 162.970 1.00 33.48 78 THR B O 1
ATOM 4663 N N . VAL B 2 102 ? 157.131 119.177 164.023 1.00 14.87 79 VAL B N 1
ATOM 4664 C CA . VAL B 2 102 ? 156.180 119.069 162.925 1.00 8.31 79 VAL B CA 1
ATOM 4665 C C . VAL B 2 102 ? 154.957 119.872 163.348 1.00 21.06 79 VAL B C 1
ATOM 4666 O O . VAL B 2 102 ? 154.108 119.389 164.101 1.00 31.71 79 VAL B O 1
ATOM 4670 N N . HIS B 2 103 ? 154.873 121.114 162.873 1.00 25.08 80 HIS B N 1
ATOM 4671 C CA . HIS B 2 103 ? 153.840 122.034 163.327 1.00 15.90 80 HIS B CA 1
ATOM 4672 C C . HIS B 2 103 ? 152.495 121.782 162.668 1.00 20.01 80 HIS B C 1
ATOM 4673 O O . HIS B 2 103 ? 151.478 122.292 163.151 1.00 34.89 80 HIS B O 1
ATOM 4680 N N . ARG B 2 104 ? 152.463 121.004 161.592 1.00 12.82 81 ARG B N 1
ATOM 4681 C CA . ARG B 2 104 ? 151.244 120.777 160.831 1.00 12.24 81 ARG B CA 1
ATOM 4682 C C . ARG B 2 104 ? 151.439 119.532 159.984 1.00 16.97 81 ARG B C 1
ATOM 4683 O O . ARG B 2 104 ? 152.408 119.447 159.226 1.00 35.00 81 ARG B O 1
ATOM 4691 N N . HIS B 2 105 ? 150.533 118.574 160.117 1.00 12.88 82 HIS B N 1
ATOM 4692 C CA . HIS B 2 105 ? 150.615 117.347 159.345 1.00 11.03 82 HIS B CA 1
ATOM 4693 C C . HIS B 2 105 ? 149.920 117.518 157.997 1.00 17.26 82 HIS B C 1
ATOM 4694 O O . HIS B 2 105 ? 149.300 118.544 157.712 1.00 28.73 82 HIS B O 1
ATOM 4701 N N . LEU B 2 106 ? 150.034 116.492 157.158 1.00 23.91 83 LEU B N 1
ATOM 4702 C CA . LEU B 2 106 ? 149.504 116.550 155.799 1.00 20.03 83 LEU B CA 1
ATOM 4703 C C . LEU B 2 106 ? 147.985 116.640 155.837 1.00 27.86 83 LEU B C 1
ATOM 4704 O O . LEU B 2 106 ? 147.303 115.664 156.166 1.00 36.24 83 LEU B O 1
ATOM 4709 N N . MET B 2 107 ? 147.456 117.810 155.497 1.00 25.79 84 MET B N 1
ATOM 4710 C CA . MET B 2 107 ? 146.019 118.024 155.410 1.00 22.30 84 MET B CA 1
ATOM 4711 C C . MET B 2 107 ? 145.778 119.261 154.559 1.00 26.42 84 MET B C 1
ATOM 4712 O O . MET B 2 107 ? 146.714 119.962 154.168 1.00 34.08 84 MET B O 1
ATOM 4717 N N . LEU B 2 108 ? 144.509 119.516 154.269 1.00 29.76 85 LEU B N 1
ATOM 4718 C CA . LEU B 2 108 ? 144.156 120.704 153.513 1.00 21.58 85 LEU B CA 1
ATOM 4719 C C . LEU B 2 108 ? 144.446 121.955 154.338 1.00 22.46 85 LEU B C 1
ATOM 4720 O O . LEU B 2 108 ? 144.153 121.991 155.536 1.00 35.85 85 LEU B O 1
ATOM 4725 N N . PRO B 2 109 ? 145.025 122.986 153.732 1.00 13.66 86 PRO B N 1
ATOM 4726 C CA . PRO B 2 109 ? 145.272 124.226 154.470 1.00 15.49 86 PRO B CA 1
ATOM 4727 C C . PRO B 2 109 ? 143.971 124.936 154.799 1.00 27.44 86 PRO B C 1
ATOM 4728 O O . PRO B 2 109 ? 142.963 124.797 154.103 1.00 36.77 86 PRO B O 1
ATOM 4732 N N . ASP B 2 110 ? 144.001 125.706 155.880 1.00 26.66 87 ASP B N 1
ATOM 4733 C CA . ASP B 2 110 ? 142.834 126.452 156.320 1.00 20.60 87 ASP B CA 1
ATOM 4734 C C . ASP B 2 110 ? 143.310 127.739 156.980 1.00 27.89 87 ASP B C 1
ATOM 4735 O O . ASP B 2 110 ? 144.498 128.069 156.951 1.00 36.67 87 ASP B O 1
ATOM 4740 N N . PHE B 2 111 ? 142.374 128.469 157.582 1.00 24.42 88 PHE B N 1
ATOM 4741 C CA . PHE B 2 111 ? 142.702 129.741 158.206 1.00 24.95 88 PHE B CA 1
ATOM 4742 C C . PHE B 2 111 ? 143.447 129.577 159.520 1.00 26.51 88 PHE B C 1
ATOM 4743 O O . PHE B 2 111 ? 144.126 130.515 159.952 1.00 34.68 88 PHE B O 1
ATOM 4751 N N . ASP B 2 112 ? 143.338 128.415 160.166 1.00 27.04 89 ASP B N 1
ATOM 4752 C CA . ASP B 2 112 ? 144.132 128.165 161.363 1.00 27.71 89 ASP B CA 1
ATOM 4753 C C . ASP B 2 112 ? 145.619 128.163 161.039 1.00 29.19 89 ASP B C 1
ATOM 4754 O O . ASP B 2 112 ? 146.424 128.743 161.777 1.00 36.83 89 ASP B O 1
ATOM 4759 N N . LEU B 2 113 ? 146.000 127.531 159.927 1.00 27.00 90 LEU B N 1
ATOM 4760 C CA . LEU B 2 113 ? 147.394 127.548 159.500 1.00 19.48 90 LEU B CA 1
ATOM 4761 C C . LEU B 2 113 ? 147.858 128.965 159.191 1.00 25.45 90 LEU B C 1
ATOM 4762 O O . LEU B 2 113 ? 148.987 129.344 159.523 1.00 35.68 90 LEU B O 1
ATOM 4767 N N . LEU B 2 114 ? 147.002 129.760 158.547 1.00 26.37 91 LEU B N 1
ATOM 4768 C CA . LEU B 2 114 ? 147.366 131.137 158.234 1.00 24.57 91 LEU B CA 1
ATOM 4769 C C . LEU B 2 114 ? 147.555 131.963 159.500 1.00 24.71 91 LEU B C 1
ATOM 4770 O O . LEU B 2 114 ? 148.498 132.756 159.594 1.00 35.06 91 LEU B O 1
ATOM 4775 N N . GLU B 2 115 ? 146.683 131.778 160.493 1.00 18.69 92 GLU B N 1
ATOM 4776 C CA . GLU B 2 115 ? 146.852 132.471 161.766 1.00 24.46 92 GLU B CA 1
ATOM 4777 C C . GLU B 2 115 ? 148.129 132.029 162.471 1.00 28.96 92 GLU B C 1
ATOM 4778 O O . GLU B 2 115 ? 148.827 132.850 163.081 1.00 34.65 92 GLU B O 1
ATOM 4784 N N . ASP B 2 116 ? 148.445 130.733 162.404 1.00 27.53 93 ASP B N 1
ATOM 4785 C CA . ASP B 2 116 ? 149.686 130.240 162.993 1.00 18.84 93 ASP B CA 1
ATOM 4786 C C . ASP B 2 116 ? 150.901 130.883 162.342 1.00 31.50 93 ASP B C 1
ATOM 4787 O O . ASP B 2 116 ? 151.836 131.304 163.033 1.00 40.64 93 ASP B O 1
ATOM 4792 N N . ILE B 2 117 ? 150.909 130.960 161.011 1.00 23.46 94 ILE B N 1
ATOM 4793 C CA . ILE B 2 117 ? 152.028 131.584 160.315 1.00 21.17 94 ILE B CA 1
ATOM 4794 C C . ILE B 2 117 ? 152.103 133.065 160.653 1.00 20.92 94 ILE B C 1
ATOM 4795 O O . ILE B 2 117 ? 153.194 133.637 160.766 1.00 30.40 94 ILE B O 1
ATOM 4800 N N . GLU B 2 118 ? 150.950 133.707 160.838 1.00 30.92 95 GLU B N 1
ATOM 4801 C CA . GLU B 2 118 ? 150.936 135.141 161.097 1.00 25.99 95 GLU B CA 1
ATOM 4802 C C . GLU B 2 118 ? 151.471 135.465 162.487 1.00 31.19 95 GLU B C 1
ATOM 4803 O O . GLU B 2 118 ? 152.484 136.158 162.626 1.00 40.93 95 GLU B O 1
ATOM 4809 N N . SER B 2 119 ? 150.805 134.980 163.536 1.00 27.56 96 SER B N 1
ATOM 4810 C CA . SER B 2 119 ? 151.135 135.453 164.879 1.00 27.41 96 SER B CA 1
ATOM 4811 C C . SER B 2 119 ? 151.106 134.333 165.912 1.00 30.22 96 SER B C 1
ATOM 4812 O O . SER B 2 119 ? 150.633 134.525 167.037 1.00 37.38 96 SER B O 1
ATOM 4815 N N . LYS B 2 120 ? 151.610 133.149 165.568 1.00 35.37 97 LYS B N 1
ATOM 4816 C CA . LYS B 2 120 ? 151.750 132.112 166.587 1.00 31.36 97 LYS B CA 1
ATOM 4817 C C . LYS B 2 120 ? 153.110 131.425 166.543 1.00 36.67 97 LYS B C 1
ATOM 4818 O O . LYS B 2 120 ? 153.570 130.896 167.559 1.00 42.58 97 LYS B O 1
ATOM 4824 N N . ILE B 2 121 ? 153.762 131.423 165.386 1.00 29.72 98 ILE B N 1
ATOM 4825 C CA . ILE B 2 121 ? 155.084 130.826 165.248 1.00 16.02 98 ILE B CA 1
ATOM 4826 C C . ILE B 2 121 ? 156.126 131.892 165.550 1.00 26.99 98 ILE B C 1
ATOM 4827 O O . ILE B 2 121 ? 156.141 132.956 164.923 1.00 37.18 98 ILE B O 1
ATOM 4832 N N . GLN B 2 122 ? 156.999 131.606 166.508 1.00 28.35 99 GLN B N 1
ATOM 4833 C CA . GLN B 2 122 ? 157.979 132.563 166.983 1.00 25.61 99 GLN B CA 1
ATOM 4834 C C . GLN B 2 122 ? 159.392 132.099 166.652 1.00 26.72 99 GLN B C 1
ATOM 4835 O O . GLN B 2 122 ? 159.642 130.898 166.516 1.00 34.25 99 GLN B O 1
ATOM 4841 N N . PRO B 2 123 ? 160.334 133.028 166.496 1.00 25.70 100 PRO B N 1
ATOM 4842 C CA . PRO B 2 123 ? 161.726 132.630 166.265 1.00 28.16 100 PRO B CA 1
ATOM 4843 C C . PRO B 2 123 ? 162.270 131.828 167.437 1.00 28.32 100 PRO B C 1
ATOM 4844 O O . PRO B 2 123 ? 161.964 132.104 168.598 1.00 32.96 100 PRO B O 1
ATOM 4848 N N . GLY B 2 124 ? 163.086 130.825 167.120 1.00 27.80 101 GLY B N 1
ATOM 4849 C CA . GLY B 2 124 ? 163.699 129.995 168.132 1.00 26.25 101 GLY B CA 1
ATOM 4850 C C . GLY B 2 124 ? 165.031 130.546 168.604 1.00 30.82 101 GLY B C 1
ATOM 4851 O O . GLY B 2 124 ? 165.535 131.556 168.115 1.00 40.02 101 GLY B O 1
ATOM 4852 N N . SER B 2 125 ? 165.608 129.853 169.585 1.00 30.96 102 SER B N 1
ATOM 4853 C CA . SER B 2 125 ? 166.910 130.214 170.134 1.00 27.24 102 SER B CA 1
ATOM 4854 C C . SER B 2 125 ? 167.914 129.076 170.011 1.00 31.59 102 SER B C 1
ATOM 4855 O O . SER B 2 125 ? 168.899 129.040 170.754 1.00 40.73 102 SER B O 1
ATOM 4858 N N . GLN B 2 126 ? 167.689 128.146 169.088 1.00 33.98 103 GLN B N 1
ATOM 4859 C CA . GLN B 2 126 ? 168.538 126.978 168.921 1.00 31.00 103 GLN B CA 1
ATOM 4860 C C . GLN B 2 126 ? 168.947 126.856 167.459 1.00 32.57 103 GLN B C 1
ATOM 4861 O O . GLN B 2 126 ? 168.598 127.689 166.620 1.00 41.96 103 GLN B O 1
ATOM 4867 N N . GLN B 2 127 ? 169.705 125.806 167.161 1.00 32.55 104 GLN B N 1
ATOM 4868 C CA . GLN B 2 127 ? 170.172 125.532 165.812 1.00 31.42 104 GLN B CA 1
ATOM 4869 C C . GLN B 2 127 ? 169.946 124.063 165.500 1.00 33.54 104 GLN B C 1
ATOM 4870 O O . GLN B 2 127 ? 170.106 123.207 166.373 1.00 45.94 104 GLN B O 1
ATOM 4876 N N . ALA B 2 128 ? 169.576 123.774 164.256 1.00 25.79 105 ALA B N 1
ATOM 4877 C CA . ALA B 2 128 ? 169.381 122.403 163.818 1.00 28.95 105 ALA B CA 1
ATOM 4878 C C . ALA B 2 128 ? 169.980 122.215 162.434 1.00 34.12 105 ALA B C 1
ATOM 4879 O O . ALA B 2 128 ? 169.965 123.126 161.603 1.00 43.07 105 ALA B O 1
ATOM 4881 N N . ASP B 2 129 ? 170.513 121.020 162.200 1.00 40.70 106 ASP B N 1
ATOM 4882 C CA . ASP B 2 129 ? 170.975 120.642 160.873 1.00 39.29 106 ASP B CA 1
ATOM 4883 C C . ASP B 2 129 ? 169.791 120.592 159.916 1.00 45.58 106 ASP B C 1
ATOM 4884 O O . ASP B 2 129 ? 168.753 120.003 160.230 1.00 49.96 106 ASP B O 1
ATOM 4889 N N . PHE B 2 130 ? 169.947 121.207 158.743 1.00 34.47 107 PHE B N 1
ATOM 4890 C CA . PHE B 2 130 ? 168.876 121.182 157.755 1.00 34.61 107 PHE B CA 1
ATOM 4891 C C . PHE B 2 130 ? 168.791 119.852 157.022 1.00 37.45 107 PHE B C 1
ATOM 4892 O O . PHE B 2 130 ? 167.742 119.543 156.447 1.00 39.64 107 PHE B O 1
ATOM 4900 N N . LEU B 2 131 ? 169.858 119.051 157.045 1.00 38.23 108 LEU B N 1
ATOM 4901 C CA . LEU B 2 131 ? 169.786 117.703 156.493 1.00 38.22 108 LEU B CA 1
ATOM 4902 C C . LEU B 2 131 ? 168.904 116.804 157.350 1.00 39.98 108 LEU B C 1
ATOM 4903 O O . LEU B 2 131 ? 168.133 115.992 156.824 1.00 45.64 108 LEU B O 1
ATOM 4908 N N . ASP B 2 132 ? 169.001 116.935 158.674 1.00 37.13 109 ASP B N 1
ATOM 4909 C CA . ASP B 2 132 ? 168.098 116.202 159.555 1.00 33.99 109 ASP B CA 1
ATOM 4910 C C . ASP B 2 132 ? 166.657 116.642 159.344 1.00 36.13 109 ASP B C 1
ATOM 4911 O O . ASP B 2 132 ? 165.733 115.820 159.378 1.00 43.35 109 ASP B O 1
ATOM 4916 N N . ALA B 2 133 ? 166.445 117.940 159.125 1.00 27.89 110 ALA B N 1
ATOM 4917 C CA . ALA B 2 133 ? 165.107 118.431 158.820 1.00 28.88 110 ALA B CA 1
ATOM 4918 C C . ALA B 2 133 ? 164.596 117.858 157.504 1.00 31.07 110 ALA B C 1
ATOM 4919 O O . ALA B 2 133 ? 163.411 117.530 157.379 1.00 33.99 110 ALA B O 1
ATOM 4921 N N . LEU B 2 134 ? 165.475 117.739 156.509 1.00 27.10 111 LEU B N 1
ATOM 4922 C CA . LEU B 2 134 ? 165.092 117.110 155.251 1.00 28.13 111 LEU B CA 1
ATOM 4923 C C . LEU B 2 134 ? 164.717 115.649 155.460 1.00 32.98 111 LEU B C 1
ATOM 4924 O O . LEU B 2 134 ? 163.768 115.148 154.846 1.00 39.71 111 LEU B O 1
ATOM 4929 N N . ILE B 2 135 ? 165.454 114.951 156.325 1.00 27.33 112 ILE B N 1
ATOM 4930 C CA . ILE B 2 135 ? 165.121 113.564 156.644 1.00 26.84 112 ILE B CA 1
ATOM 4931 C C . ILE B 2 135 ? 163.748 113.480 157.302 1.00 28.32 112 ILE B C 1
ATOM 4932 O O . ILE B 2 135 ? 162.941 112.600 156.981 1.00 36.49 112 ILE B O 1
ATOM 4937 N N . VAL B 2 136 ? 163.462 114.395 158.230 1.00 26.41 113 VAL B N 1
ATOM 4938 C CA . VAL B 2 136 ? 162.159 114.404 158.893 1.00 20.30 113 VAL B CA 1
ATOM 4939 C C . VAL B 2 136 ? 161.044 114.675 157.887 1.00 31.58 113 VAL B C 1
ATOM 4940 O O . VAL B 2 136 ? 159.980 114.044 157.930 1.00 39.65 113 VAL B O 1
ATOM 4944 N N . SER B 2 137 ? 161.265 115.622 156.972 1.00 29.37 114 SER B N 1
ATOM 4945 C CA . SER B 2 137 ? 160.266 115.916 155.948 1.00 19.59 114 SER B CA 1
ATOM 4946 C C . SER B 2 137 ? 160.031 114.713 155.041 1.00 28.11 114 SER B C 1
ATOM 4947 O O . SER B 2 137 ? 158.886 114.409 154.671 1.00 36.96 114 SER B O 1
ATOM 4950 N N . MET B 2 138 ? 161.108 114.017 154.670 1.00 32.44 115 MET B N 1
ATOM 4951 C CA . MET B 2 138 ? 160.968 112.795 153.888 1.00 29.69 115 MET B CA 1
ATOM 4952 C C . MET B 2 138 ? 160.159 111.753 154.642 1.00 35.23 115 MET B C 1
ATOM 4953 O O . MET B 2 138 ? 159.332 111.052 154.051 1.00 42.55 115 MET B O 1
ATOM 4958 N N . ASP B 2 139 ? 160.402 111.622 155.946 1.00 33.78 116 ASP B N 1
ATOM 4959 C CA . ASP B 2 139 ? 159.636 110.676 156.750 1.00 28.70 116 ASP B CA 1
ATOM 4960 C C . ASP B 2 139 ? 158.161 111.050 156.771 1.00 30.07 116 ASP B C 1
ATOM 4961 O O . ASP B 2 139 ? 157.288 110.175 156.705 1.00 39.78 116 ASP B O 1
ATOM 4966 N N . VAL B 2 140 ? 157.867 112.348 156.859 1.00 29.86 117 VAL B N 1
ATOM 4967 C CA . VAL B 2 140 ? 156.480 112.806 156.827 1.00 28.94 117 VAL B CA 1
ATOM 4968 C C . VAL B 2 140 ? 155.817 112.396 155.517 1.00 29.80 117 VAL B C 1
ATOM 4969 O O . VAL B 2 140 ? 154.706 111.852 155.508 1.00 40.00 117 VAL B O 1
ATOM 4973 N N . ILE B 2 141 ? 156.500 112.627 154.393 1.00 26.74 118 ILE B N 1
ATOM 4974 C CA . ILE B 2 141 ? 155.930 112.232 153.103 1.00 27.17 118 ILE B CA 1
ATOM 4975 C C . ILE B 2 141 ? 155.735 110.723 153.031 1.00 34.25 118 ILE B C 1
ATOM 4976 O O . ILE B 2 141 ? 154.684 110.240 152.593 1.00 44.13 118 ILE B O 1
ATOM 4981 N N . GLN B 2 142 ? 156.739 109.954 153.455 1.00 35.56 119 GLN B N 1
ATOM 4982 C CA . GLN B 2 142 ? 156.674 108.504 153.307 1.00 30.06 119 GLN B CA 1
ATOM 4983 C C . GLN B 2 142 ? 155.567 107.897 154.158 1.00 32.11 119 GLN B C 1
ATOM 4984 O O . GLN B 2 142 ? 154.867 106.983 153.709 1.00 42.46 119 GLN B O 1
ATOM 4990 N N . HIS B 2 143 ? 155.385 108.385 155.383 1.00 31.09 120 HIS B N 1
ATOM 4991 C CA . HIS B 2 143 ? 154.449 107.748 156.297 1.00 30.95 120 HIS B CA 1
ATOM 4992 C C . HIS B 2 143 ? 153.062 108.376 156.296 1.00 34.29 120 HIS B C 1
ATOM 4993 O O . HIS B 2 143 ? 152.131 107.766 156.832 1.00 39.64 120 HIS B O 1
ATOM 5000 N N . GLU B 2 144 ? 152.886 109.562 155.718 1.00 33.40 121 GLU B N 1
ATOM 5001 C CA . GLU B 2 144 ? 151.588 110.222 155.729 1.00 29.08 121 GLU B CA 1
ATOM 5002 C C . GLU B 2 144 ? 150.889 110.185 154.376 1.00 26.74 121 GLU B C 1
ATOM 5003 O O . GLU B 2 144 ? 149.841 110.817 154.216 1.00 34.40 121 GLU B O 1
ATOM 5009 N N . THR B 2 145 ? 151.431 109.453 153.406 1.00 33.06 122 THR B N 1
ATOM 5010 C CA . THR B 2 145 ? 150.818 109.320 152.091 1.00 33.75 122 THR B CA 1
ATOM 5011 C C . THR B 2 145 ? 150.404 107.888 151.781 1.00 43.95 122 THR B C 1
ATOM 5012 O O . THR B 2 145 ? 150.130 107.572 150.617 1.00 46.55 122 THR B O 1
ATOM 5016 N N . ILE B 2 146 ? 150.354 107.012 152.787 1.00 48.36 123 ILE B N 1
ATOM 5017 C CA . ILE B 2 146 ? 150.106 105.596 152.531 1.00 43.88 123 ILE B CA 1
ATOM 5018 C C . ILE B 2 146 ? 148.671 105.371 152.067 1.00 45.97 123 ILE B C 1
ATOM 5019 O O . ILE B 2 146 ? 148.424 104.666 151.081 1.00 48.22 123 ILE B O 1
ATOM 5024 N N . GLY B 2 147 ? 147.708 105.972 152.755 1.00 35.36 124 GLY B N 1
ATOM 5025 C CA . GLY B 2 147 ? 146.319 105.742 152.431 1.00 34.94 124 GLY B CA 1
ATOM 5026 C C . GLY B 2 147 ? 145.716 106.655 151.392 1.00 41.08 124 GLY B C 1
ATOM 5027 O O . GLY B 2 147 ? 144.513 106.563 151.130 1.00 42.81 124 GLY B O 1
ATOM 5028 N N . LYS B 2 148 ? 146.504 107.534 150.783 1.00 42.40 125 LYS B N 1
ATOM 5029 C CA . LYS B 2 148 ? 145.998 108.525 149.847 1.00 39.00 125 LYS B CA 1
ATOM 5030 C C . LYS B 2 148 ? 146.735 108.417 148.517 1.00 37.18 125 LYS B C 1
ATOM 5031 O O . LYS B 2 148 ? 147.695 107.659 148.369 1.00 35.54 125 LYS B O 1
ATOM 5037 N N . LYS B 2 149 ? 146.261 109.187 147.539 1.00 39.12 126 LYS B N 1
ATOM 5038 C CA . LYS B 2 149 ? 146.830 109.210 146.198 1.00 37.89 126 LYS B CA 1
ATOM 5039 C C . LYS B 2 149 ? 147.381 110.598 145.909 1.00 36.92 126 LYS B C 1
ATOM 5040 O O . LYS B 2 149 ? 146.693 111.599 146.125 1.00 40.77 126 LYS B O 1
ATOM 5046 N N . PHE B 2 150 ? 148.617 110.653 145.419 1.00 33.88 127 PHE B N 1
ATOM 5047 C CA . PHE B 2 150 ? 149.276 111.914 145.114 1.00 28.97 127 PHE B CA 1
ATOM 5048 C C . PHE B 2 150 ? 150.102 111.753 143.850 1.00 29.58 127 PHE B C 1
ATOM 5049 O O . PHE B 2 150 ? 150.905 110.822 143.746 1.00 35.76 127 PHE B O 1
ATOM 5057 N N . GLU B 2 151 ? 149.902 112.658 142.891 1.00 35.23 128 GLU B N 1
ATOM 5058 C CA . GLU B 2 151 ? 150.684 112.608 141.664 1.00 33.11 128 GLU B CA 1
ATOM 5059 C C . GLU B 2 151 ? 152.093 113.145 141.863 1.00 36.70 128 GLU B C 1
ATOM 5060 O O . GLU B 2 151 ? 153.019 112.707 141.171 1.00 45.17 128 GLU B O 1
ATOM 5066 N N . LYS B 2 152 ? 152.281 114.080 142.790 1.00 25.23 129 LYS B N 1
ATOM 5067 C CA . LYS B 2 152 ? 153.567 114.729 142.988 1.00 23.16 129 LYS B CA 1
ATOM 5068 C C . LYS B 2 152 ? 153.837 114.908 144.473 1.00 23.80 129 LYS B C 1
ATOM 5069 O O . LYS B 2 152 ? 152.931 115.231 145.245 1.00 31.60 129 LYS B O 1
ATOM 5075 N N . ARG B 2 153 ? 155.087 114.683 144.865 1.00 30.87 130 ARG B N 1
ATOM 5076 C CA . ARG B 2 153 ? 155.551 114.912 146.227 1.00 25.81 130 ARG B CA 1
ATOM 5077 C C . ARG B 2 153 ? 156.655 115.955 146.179 1.00 21.74 130 ARG B C 1
ATOM 5078 O O . ARG B 2 153 ? 157.629 115.797 145.438 1.00 34.34 130 ARG B O 1
ATOM 5086 N N . HIS B 2 154 ? 156.503 117.015 146.966 1.00 14.30 131 HIS B N 1
ATOM 5087 C CA . HIS B 2 154 ? 157.401 118.154 146.903 1.00 8.47 131 HIS B CA 1
ATOM 5088 C C . HIS B 2 154 ? 157.822 118.577 148.302 1.00 16.33 131 HIS B C 1
ATOM 5089 O O . HIS B 2 154 ? 157.048 118.484 149.257 1.00 30.68 131 HIS B O 1
ATOM 5096 N N . ILE B 2 155 ? 159.061 119.047 148.408 1.00 5.86 132 ILE B N 1
ATOM 5097 C CA . ILE B 2 155 ? 159.594 119.641 149.627 1.00 6.45 132 ILE B CA 1
ATOM 5098 C C . ILE B 2 155 ? 160.202 120.986 149.267 1.00 20.26 132 ILE B C 1
ATOM 5099 O O . ILE B 2 155 ? 160.995 121.079 148.325 1.00 35.31 132 ILE B O 1
ATOM 5104 N N . GLU B 2 156 ? 159.830 122.022 150.008 1.00 14.13 133 GLU B N 1
ATOM 5105 C CA . GLU B 2 156 ? 160.423 123.341 149.863 1.00 10.81 133 GLU B CA 1
ATOM 5106 C C . GLU B 2 156 ? 161.152 123.680 151.154 1.00 8.66 133 GLU B C 1
ATOM 5107 O O . GLU B 2 156 ? 160.571 123.588 152.239 1.00 28.49 133 GLU B O 1
ATOM 5113 N N . ILE B 2 157 ? 162.417 124.069 151.039 1.00 17.02 134 ILE B N 1
ATOM 5114 C CA . ILE B 2 157 ? 163.278 124.310 152.190 1.00 19.40 134 ILE B CA 1
ATOM 5115 C C . ILE B 2 157 ? 163.618 125.789 152.253 1.00 21.46 134 ILE B C 1
ATOM 5116 O O . ILE B 2 157 ? 164.141 126.357 151.287 1.00 37.61 134 ILE B O 1
ATOM 5121 N N . PHE B 2 158 ? 163.328 126.406 153.391 1.00 11.48 135 PHE B N 1
ATOM 5122 C CA . PHE B 2 158 ? 163.598 127.818 153.635 1.00 14.11 135 PHE B CA 1
ATOM 5123 C C . PHE B 2 158 ? 164.635 127.893 154.750 1.00 19.58 135 PHE B C 1
ATOM 5124 O O . PHE B 2 158 ? 164.300 127.758 155.929 1.00 30.33 135 PHE B O 1
ATOM 5132 N N . THR B 2 159 ? 165.896 128.109 154.377 1.00 23.79 136 THR B N 1
ATOM 5133 C CA . THR B 2 159 ? 166.995 128.128 155.332 1.00 19.65 136 THR B CA 1
ATOM 5134 C C . THR B 2 159 ? 167.953 129.259 154.992 1.00 25.48 136 THR B C 1
ATOM 5135 O O . THR B 2 159 ? 167.835 129.916 153.956 1.00 30.61 136 THR B O 1
ATOM 5139 N N . ASP B 2 160 ? 168.915 129.482 155.888 1.00 32.12 137 ASP B N 1
ATOM 5140 C CA . ASP B 2 160 ? 169.975 130.455 155.666 1.00 35.09 137 ASP B CA 1
ATOM 5141 C C . ASP B 2 160 ? 171.364 129.835 155.608 1.00 36.99 137 ASP B C 1
ATOM 5142 O O . ASP B 2 160 ? 172.328 130.550 155.311 1.00 41.10 137 ASP B O 1
ATOM 5147 N N . LEU B 2 161 ? 171.492 128.533 155.877 1.00 41.19 138 LEU B N 1
ATOM 5148 C CA . LEU B 2 161 ? 172.760 127.808 155.777 1.00 33.16 138 LEU B CA 1
ATOM 5149 C C . LEU B 2 161 ? 173.827 128.411 156.690 1.00 36.84 138 LEU B C 1
ATOM 5150 O O . LEU B 2 161 ? 174.973 128.624 156.290 1.00 45.54 138 LEU B O 1
ATOM 5155 N N . SER B 2 162 ? 173.444 128.680 157.935 1.00 34.40 139 SER B N 1
ATOM 5156 C CA . SER B 2 162 ? 174.349 129.239 158.931 1.00 36.59 139 SER B CA 1
ATOM 5157 C C . SER B 2 162 ? 174.518 128.299 160.119 1.00 40.98 139 SER B C 1
ATOM 5158 O O . SER B 2 162 ? 174.739 128.742 161.247 1.00 42.86 139 SER B O 1
ATOM 5161 N N . SER B 2 163 ? 174.416 126.995 159.878 1.00 45.79 140 SER B N 1
ATOM 5162 C CA . SER B 2 163 ? 174.514 125.993 160.926 1.00 42.04 140 SER B CA 1
ATOM 5163 C C . SER B 2 163 ? 175.440 124.872 160.484 1.00 43.84 140 SER B C 1
ATOM 5164 O O . SER B 2 163 ? 175.530 124.549 159.296 1.00 46.05 140 SER B O 1
ATOM 5167 N N . ARG B 2 164 ? 176.130 124.281 161.454 1.00 46.55 141 ARG B N 1
ATOM 5168 C CA . ARG B 2 164 ? 176.947 123.109 161.187 1.00 47.11 141 ARG B CA 1
ATOM 5169 C C . ARG B 2 164 ? 176.066 121.921 160.819 1.00 47.00 141 ARG B C 1
ATOM 5170 O O . ARG B 2 164 ? 174.958 121.758 161.333 1.00 51.68 141 ARG B O 1
ATOM 5178 N N . PHE B 2 165 ? 176.571 121.087 159.914 1.00 39.25 142 PHE B N 1
ATOM 5179 C CA . PHE B 2 165 ? 175.819 119.936 159.443 1.00 40.15 142 PHE B CA 1
ATOM 5180 C C . PHE B 2 165 ? 176.767 118.771 159.208 1.00 41.10 142 PHE B C 1
ATOM 5181 O O . PHE B 2 165 ? 177.962 118.960 158.972 1.00 44.57 142 PHE B O 1
ATOM 5189 N N . SER B 2 166 ? 176.216 117.563 159.275 1.00 41.92 143 SER B N 1
ATOM 5190 C CA . SER B 2 166 ? 176.972 116.348 159.021 1.00 40.41 143 SER B CA 1
ATOM 5191 C C . SER B 2 166 ? 176.741 115.870 157.593 1.00 42.93 143 SER B C 1
ATOM 5192 O O . SER B 2 166 ? 175.626 115.930 157.070 1.00 47.82 143 SER B O 1
ATOM 5195 N N . LYS B 2 167 ? 177.810 115.387 156.968 1.00 41.95 144 LYS B N 1
ATOM 5196 C CA . LYS B 2 167 ? 177.780 114.937 155.584 1.00 41.59 144 LYS B CA 1
ATOM 5197 C C . LYS B 2 167 ? 177.566 113.429 155.472 1.00 45.07 144 LYS B C 1
ATOM 5198 O O . LYS B 2 167 ? 177.587 112.884 154.364 1.00 48.20 144 LYS B O 1
ATOM 5204 N N . SER B 2 168 ? 177.331 112.747 156.595 1.00 42.46 145 SER B N 1
ATOM 5205 C CA . SER B 2 168 ? 177.295 111.288 156.592 1.00 36.85 145 SER B CA 1
ATOM 5206 C C . SER B 2 168 ? 176.067 110.753 155.864 1.00 42.94 145 SER B C 1
ATOM 5207 O O . SER B 2 168 ? 176.176 109.855 155.022 1.00 49.66 145 SER B O 1
ATOM 5210 N N . GLN B 2 169 ? 174.891 111.291 156.169 1.00 48.00 146 GLN B N 1
ATOM 5211 C CA . GLN B 2 169 ? 173.636 110.763 155.652 1.00 46.90 146 GLN B CA 1
ATOM 5212 C C . GLN B 2 169 ? 173.297 111.284 154.263 1.00 46.85 146 GLN B C 1
ATOM 5213 O O . GLN B 2 169 ? 172.166 111.098 153.805 1.00 50.10 146 GLN B O 1
ATOM 5219 N N . LEU B 2 170 ? 174.247 111.923 153.582 1.00 40.48 147 LEU B N 1
ATOM 5220 C CA . LEU B 2 170 ? 173.941 112.610 152.331 1.00 39.00 147 LEU B CA 1
ATOM 5221 C C . LEU B 2 170 ? 173.578 111.630 151.220 1.00 43.37 147 LEU B C 1
ATOM 5222 O O . LEU B 2 170 ? 172.599 111.837 150.489 1.00 47.40 147 LEU B O 1
ATOM 5227 N N . ASP B 2 171 ? 174.352 110.553 151.078 1.00 44.91 148 ASP B N 1
ATOM 5228 C CA . ASP B 2 171 ? 174.082 109.585 150.021 1.00 45.18 148 ASP B CA 1
ATOM 5229 C C . ASP B 2 171 ? 172.740 108.897 150.232 1.00 42.35 148 ASP B C 1
ATOM 5230 O O . ASP B 2 171 ? 171.989 108.675 149.274 1.00 40.66 148 ASP B O 1
ATOM 5235 N N . ILE B 2 172 ? 172.425 108.550 151.480 1.00 43.53 149 ILE B N 1
ATOM 5236 C CA . ILE B 2 172 ? 171.126 107.961 151.786 1.00 38.97 149 ILE B CA 1
ATOM 5237 C C . ILE B 2 172 ? 170.011 108.943 151.454 1.00 43.17 149 ILE B C 1
ATOM 5238 O O . ILE B 2 172 ? 168.964 108.557 150.923 1.00 48.02 149 ILE B O 1
ATOM 5243 N N . ILE B 2 173 ? 170.226 110.228 151.746 1.00 39.02 150 ILE B N 1
ATOM 5244 C CA . ILE B 2 173 ? 169.228 111.249 151.430 1.00 34.02 150 ILE B CA 1
ATOM 5245 C C . ILE B 2 173 ? 168.968 111.298 149.929 1.00 40.87 150 ILE B C 1
ATOM 5246 O O . ILE B 2 173 ? 167.814 111.307 149.480 1.00 42.87 150 ILE B O 1
ATOM 5251 N N . ILE B 2 174 ? 170.037 111.327 149.130 1.00 34.17 151 ILE B N 1
ATOM 5252 C CA . ILE B 2 174 ? 169.870 111.438 147.684 1.00 31.48 151 ILE B CA 1
ATOM 5253 C C . ILE B 2 174 ? 169.210 110.186 147.120 1.00 35.62 151 ILE B C 1
ATOM 5254 O O . ILE B 2 174 ? 168.326 110.265 146.255 1.00 40.62 151 ILE B O 1
ATOM 5259 N N . HIS B 2 175 ? 169.621 109.012 147.603 1.00 35.46 152 HIS B N 1
ATOM 5260 C CA . HIS B 2 175 ? 169.019 107.769 147.135 1.00 35.28 152 HIS B CA 1
ATOM 5261 C C . HIS B 2 175 ? 167.539 107.705 147.489 1.00 36.57 152 HIS B C 1
ATOM 5262 O O . HIS B 2 175 ? 166.719 107.256 146.681 1.00 39.08 152 HIS B O 1
ATOM 5269 N N . SER B 2 176 ? 167.178 108.142 148.698 1.00 34.93 153 SER B N 1
ATOM 5270 C CA . SER B 2 176 ? 165.778 108.151 149.099 1.00 30.68 153 SER B CA 1
ATOM 5271 C C . SER B 2 176 ? 164.966 109.125 148.256 1.00 32.54 153 SER B C 1
ATOM 5272 O O . SER B 2 176 ? 163.832 108.821 147.869 1.00 32.74 153 SER B O 1
ATOM 5275 N N . LEU B 2 177 ? 165.525 110.301 147.966 1.00 35.78 154 LEU B N 1
ATOM 5276 C CA . LEU B 2 177 ? 164.819 111.261 147.125 1.00 33.92 154 LEU B CA 1
ATOM 5277 C C . LEU B 2 177 ? 164.588 110.700 145.730 1.00 36.58 154 LEU B C 1
ATOM 5278 O O . LEU B 2 177 ? 163.514 110.886 145.147 1.00 40.42 154 LEU B O 1
ATOM 5283 N N . LYS B 2 178 ? 165.587 110.010 145.175 1.00 35.73 155 LYS B N 1
ATOM 5284 C CA . LYS B 2 178 ? 165.435 109.458 143.833 1.00 25.71 155 LYS B CA 1
ATOM 5285 C C . LYS B 2 178 ? 164.457 108.287 143.813 1.00 32.35 155 LYS B C 1
ATOM 5286 O O . LYS B 2 178 ? 163.672 108.147 142.869 1.00 40.27 155 LYS B O 1
ATOM 5292 N N . LYS B 2 179 ? 164.487 107.436 144.842 1.00 38.78 156 LYS B N 1
ATOM 5293 C CA . LYS B 2 179 ? 163.606 106.271 144.863 1.00 33.99 156 LYS B CA 1
ATOM 5294 C C . LYS B 2 179 ? 162.146 106.674 145.024 1.00 33.48 156 LYS B C 1
ATOM 5295 O O . LYS B 2 179 ? 161.275 106.189 144.295 1.00 40.88 156 LYS B O 1
ATOM 5301 N N . CYS B 2 180 ? 161.859 107.557 145.975 1.00 35.68 157 CYS B N 1
ATOM 5302 C CA . CYS B 2 180 ? 160.490 107.939 146.288 1.00 33.79 157 CYS B CA 1
ATOM 5303 C C . CYS B 2 180 ? 159.944 109.024 145.371 1.00 37.50 157 CYS B C 1
ATOM 5304 O O . CYS B 2 180 ? 158.769 109.382 145.497 1.00 40.65 157 CYS B O 1
ATOM 5307 N N . ASP B 2 181 ? 160.763 109.551 144.459 1.00 37.08 158 ASP B N 1
ATOM 5308 C CA . ASP B 2 181 ? 160.354 110.585 143.508 1.00 35.60 158 ASP B CA 1
ATOM 5309 C C . ASP B 2 181 ? 159.835 111.828 144.234 1.00 39.85 158 ASP B C 1
ATOM 5310 O O . ASP B 2 181 ? 158.672 112.216 144.116 1.00 41.39 158 ASP B O 1
ATOM 5315 N N . ILE B 2 182 ? 160.730 112.451 144.993 1.00 31.68 159 ILE B N 1
ATOM 5316 C CA . ILE B 2 182 ? 160.428 113.658 145.752 1.00 22.58 159 ILE B CA 1
ATOM 5317 C C . ILE B 2 182 ? 161.266 114.791 145.184 1.00 28.57 159 ILE B C 1
ATOM 5318 O O . ILE B 2 182 ? 162.495 114.682 145.099 1.00 35.48 159 ILE B O 1
ATOM 5323 N N . SER B 2 183 ? 160.606 115.875 144.794 1.00 28.31 160 SER B N 1
ATOM 5324 C CA . SER B 2 183 ? 161.275 117.037 144.234 1.00 20.71 160 SER B CA 1
ATOM 5325 C C . SER B 2 183 ? 161.697 117.997 145.341 1.00 20.23 160 SER B C 1
ATOM 5326 O O . SER B 2 183 ? 161.142 117.999 146.442 1.00 32.22 160 SER B O 1
ATOM 5329 N N . LEU B 2 184 ? 162.693 118.824 145.033 1.00 19.09 161 LEU B N 1
ATOM 5330 C CA . LEU B 2 184 ? 163.235 119.785 145.982 1.00 20.83 161 LEU B CA 1
ATOM 5331 C C . LEU B 2 184 ? 163.283 121.172 145.362 1.00 25.59 161 LEU B C 1
ATOM 5332 O O . LEU B 2 184 ? 163.588 121.324 144.176 1.00 38.66 161 LEU B O 1
ATOM 5337 N N . GLN B 2 185 ? 162.980 122.178 146.174 1.00 20.24 162 GLN B N 1
ATOM 5338 C CA . GLN B 2 185 ? 163.265 123.567 145.860 1.00 11.12 162 GLN B CA 1
ATOM 5339 C C . GLN B 2 185 ? 163.912 124.210 147.075 1.00 15.13 162 GLN B C 1
ATOM 5340 O O . GLN B 2 185 ? 163.551 123.914 148.216 1.00 29.79 162 GLN B O 1
ATOM 5346 N N . PHE B 2 186 ? 164.876 125.087 146.828 1.00 18.07 163 PHE B N 1
ATOM 5347 C CA . PHE B 2 186 ? 165.623 125.741 147.890 1.00 15.36 163 PHE B CA 1
ATOM 5348 C C . PHE B 2 186 ? 165.400 127.243 147.833 1.00 20.24 163 PHE B C 1
ATOM 5349 O O . PHE B 2 186 ? 165.394 127.841 146.753 1.00 35.22 163 PHE B O 1
ATOM 5357 N N . PHE B 2 187 ? 165.212 127.846 149.003 1.00 12.48 164 PHE B N 1
ATOM 5358 C CA . PHE B 2 187 ? 165.002 129.279 149.131 1.00 13.43 164 PHE B CA 1
ATOM 5359 C C . PHE B 2 187 ? 165.959 129.813 150.186 1.00 16.53 164 PHE B C 1
ATOM 5360 O O . PHE B 2 187 ? 165.994 129.305 151.310 1.00 29.27 164 PHE B O 1
ATOM 5368 N N . LEU B 2 188 ? 166.731 130.826 149.823 1.00 20.52 165 LEU B N 1
ATOM 5369 C CA . LEU B 2 188 ? 167.795 131.368 150.651 1.00 22.57 165 LEU B CA 1
ATOM 5370 C C . LEU B 2 188 ? 167.670 132.880 150.724 1.00 21.87 165 LEU B C 1
ATOM 5371 O O . LEU B 2 188 ? 167.019 133.497 149.876 1.00 31.12 165 LEU B O 1
ATOM 5376 N N . PRO B 2 189 ? 168.259 133.509 151.743 1.00 22.69 166 PRO B N 1
ATOM 5377 C CA . PRO B 2 189 ? 168.232 134.979 151.802 1.00 27.32 166 PRO B CA 1
ATOM 5378 C C . PRO B 2 189 ? 168.976 135.651 150.662 1.00 35.90 166 PRO B C 1
ATOM 5379 O O . PRO B 2 189 ? 168.693 136.817 150.363 1.00 38.18 166 PRO B O 1
ATOM 5383 N N . PHE B 2 190 ? 169.912 134.963 150.016 1.00 41.43 167 PHE B N 1
ATOM 5384 C CA . PHE B 2 190 ? 170.722 135.536 148.952 1.00 37.06 167 PHE B CA 1
ATOM 5385 C C . PHE B 2 190 ? 170.497 134.774 147.653 1.00 39.56 167 PHE B C 1
ATOM 5386 O O . PHE B 2 190 ? 169.786 133.767 147.607 1.00 39.92 167 PHE B O 1
ATOM 5394 N N . SER B 2 191 ? 171.117 135.270 146.589 1.00 50.51 168 SER B N 1
ATOM 5395 C CA . SER B 2 191 ? 170.950 134.721 145.253 1.00 51.38 168 SER B CA 1
ATOM 5396 C C . SER B 2 191 ? 172.121 133.816 144.885 1.00 54.75 168 SER B C 1
ATOM 5397 O O . SER B 2 191 ? 173.119 133.714 145.601 1.00 57.22 168 SER B O 1
ATOM 5400 N N . LEU B 2 192 ? 171.981 133.152 143.738 1.00 62.68 169 LEU B N 1
ATOM 5401 C CA . LEU B 2 192 ? 172.995 132.249 143.209 1.00 64.09 169 LEU B CA 1
ATOM 5402 C C . LEU B 2 192 ? 173.677 132.825 141.970 1.00 67.23 169 LEU B C 1
ATOM 5403 O O . LEU B 2 192 ? 174.206 132.081 141.141 1.00 66.46 169 LEU B O 1
ATOM 5408 N N . GLY B 2 193 ? 173.666 134.148 141.831 1.00 82.04 170 GLY B N 1
ATOM 5409 C CA . GLY B 2 193 ? 174.267 134.767 140.666 1.00 82.23 170 GLY B CA 1
ATOM 5410 C C . GLY B 2 193 ? 175.778 134.635 140.661 1.00 84.80 170 GLY B C 1
ATOM 5411 O O . GLY B 2 193 ? 176.424 134.505 141.700 1.00 83.76 170 GLY B O 1
ATOM 5412 N N . LYS B 2 194 ? 176.347 134.670 139.458 1.00 100.46 171 LYS B N 1
ATOM 5413 C CA . LYS B 2 194 ? 177.785 134.566 139.256 1.00 100.70 171 LYS B CA 1
ATOM 5414 C C . LYS B 2 194 ? 178.279 135.807 138.528 1.00 101.41 171 LYS B C 1
ATOM 5415 O O . LYS B 2 194 ? 177.722 136.183 137.491 1.00 100.25 171 LYS B O 1
ATOM 5421 N N . GLU B 2 195 ? 179.325 136.432 139.073 1.00 108.05 172 GLU B N 1
ATOM 5422 C CA . GLU B 2 195 ? 179.913 137.644 138.498 1.00 108.06 172 GLU B CA 1
ATOM 5423 C C . GLU B 2 195 ? 178.862 138.737 138.315 1.00 108.50 172 GLU B C 1
ATOM 5424 O O . GLU B 2 195 ? 178.812 139.418 137.289 1.00 107.63 172 GLU B O 1
ATOM 5430 N N . ASP B 2 196 ? 178.007 138.902 139.328 1.00 113.07 173 ASP B N 1
ATOM 5431 C CA . ASP B 2 196 ? 176.958 139.912 139.265 1.00 113.04 173 ASP B CA 1
ATOM 5432 C C . ASP B 2 196 ? 177.513 141.331 139.277 1.00 113.18 173 ASP B C 1
ATOM 5433 O O . ASP B 2 196 ? 176.838 142.250 138.802 1.00 111.20 173 ASP B O 1
ATOM 5438 N N . GLY B 2 197 ? 178.719 141.530 139.804 1.00 113.16 174 GLY B N 1
ATOM 5439 C CA . GLY B 2 197 ? 179.318 142.847 139.847 1.00 111.70 174 GLY B CA 1
ATOM 5440 C C . GLY B 2 197 ? 178.848 143.734 140.976 1.00 113.03 174 GLY B C 1
ATOM 5441 O O . GLY B 2 197 ? 179.229 144.910 141.013 1.00 112.43 174 GLY B O 1
ATOM 5442 N N . SER B 2 198 ? 178.037 143.211 141.894 1.00 110.13 175 SER B N 1
ATOM 5443 C CA . SER B 2 198 ? 177.504 143.960 143.042 1.00 109.04 175 SER B CA 1
ATOM 5444 C C . SER B 2 198 ? 176.715 145.146 142.490 1.00 108.28 175 SER B C 1
ATOM 5445 O O . SER B 2 198 ? 175.930 144.964 141.546 1.00 107.11 175 SER B O 1
ATOM 5448 N N . GLY B 2 199 ? 176.880 146.351 143.026 1.00 106.29 176 GLY B N 1
ATOM 5449 C CA . GLY B 2 199 ? 176.154 147.508 142.537 1.00 106.24 176 GLY B CA 1
ATOM 5450 C C . GLY B 2 199 ? 176.264 148.714 143.449 1.00 105.95 176 GLY B C 1
ATOM 5451 O O . GLY B 2 199 ? 176.788 149.756 143.055 1.00 105.84 176 GLY B O 1
ATOM 5452 N N . GLY B 2 204 ? 168.626 154.436 145.760 1.00 115.53 181 GLY B N 1
ATOM 5453 C CA . GLY B 2 204 ? 168.670 155.011 147.092 1.00 116.35 181 GLY B CA 1
ATOM 5454 C C . GLY B 2 204 ? 168.326 154.018 148.185 1.00 117.26 181 GLY B C 1
ATOM 5455 O O . GLY B 2 204 ? 169.122 153.130 148.492 1.00 117.03 181 GLY B O 1
ATOM 5456 N N . PRO B 2 205 ? 167.145 154.171 148.783 1.00 115.00 182 PRO B N 1
ATOM 5457 C CA . PRO B 2 205 ? 166.726 153.239 149.835 1.00 114.88 182 PRO B CA 1
ATOM 5458 C C . PRO B 2 205 ? 166.580 151.822 149.299 1.00 113.64 182 PRO B C 1
ATOM 5459 O O . PRO B 2 205 ? 166.207 151.604 148.145 1.00 111.80 182 PRO B O 1
ATOM 5463 N N . PHE B 2 206 ? 166.885 150.854 150.159 1.00 104.45 183 PHE B N 1
ATOM 5464 C CA . PHE B 2 206 ? 166.774 149.451 149.781 1.00 103.44 183 PHE B CA 1
ATOM 5465 C C . PHE B 2 206 ? 165.310 149.070 149.600 1.00 103.09 183 PHE B C 1
ATOM 5466 O O . PHE B 2 206 ? 164.455 149.437 150.412 1.00 101.81 183 PHE B O 1
ATOM 5474 N N . ARG B 2 207 ? 165.023 148.331 148.532 1.00 85.80 184 ARG B N 1
ATOM 5475 C CA . ARG B 2 207 ? 163.667 147.917 148.199 1.00 82.97 184 ARG B CA 1
ATOM 5476 C C . ARG B 2 207 ? 163.601 146.401 148.080 1.00 80.97 184 ARG B C 1
ATOM 5477 O O . ARG B 2 207 ? 164.494 145.774 147.502 1.00 79.77 184 ARG B O 1
ATOM 5485 N N . LEU B 2 208 ? 162.537 145.821 148.628 1.00 60.32 185 LEU B N 1
ATOM 5486 C CA . LEU B 2 208 ? 162.328 144.381 148.617 1.00 59.87 185 LEU B CA 1
ATOM 5487 C C . LEU B 2 208 ? 161.370 143.998 147.497 1.00 60.01 185 LEU B C 1
ATOM 5488 O O . LEU B 2 208 ? 160.330 144.637 147.310 1.00 56.57 185 LEU B O 1
ATOM 5493 N N . GLY B 2 209 ? 161.724 142.950 146.758 1.00 55.79 186 GLY B N 1
ATOM 5494 C CA . GLY B 2 209 ? 160.908 142.473 145.662 1.00 53.51 186 GLY B CA 1
ATOM 5495 C C . GLY B 2 209 ? 161.191 143.112 144.321 1.00 56.08 186 GLY B C 1
ATOM 5496 O O . GLY B 2 209 ? 160.578 142.712 143.323 1.00 56.98 186 GLY B O 1
ATOM 5497 N N . GLY B 2 210 ? 162.094 144.088 144.260 1.00 49.63 187 GLY B N 1
ATOM 5498 C CA . GLY B 2 210 ? 162.446 144.721 143.010 1.00 46.69 187 GLY B CA 1
ATOM 5499 C C . GLY B 2 210 ? 163.443 143.908 142.209 1.00 51.64 187 GLY B C 1
ATOM 5500 O O . GLY B 2 210 ? 163.949 142.871 142.639 1.00 49.70 187 GLY B O 1
ATOM 5501 N N . HIS B 2 211 ? 163.728 144.403 141.007 1.00 55.59 188 HIS B N 1
ATOM 5502 C CA . HIS B 2 211 ? 164.648 143.750 140.087 1.00 53.30 188 HIS B CA 1
ATOM 5503 C C . HIS B 2 211 ? 166.068 144.290 140.181 1.00 56.92 188 HIS B C 1
ATOM 5504 O O . HIS B 2 211 ? 166.934 143.853 139.416 1.00 55.71 188 HIS B O 1
ATOM 5511 N N . GLY B 2 212 ? 166.329 145.223 141.091 1.00 64.52 189 GLY B N 1
ATOM 5512 C CA . GLY B 2 212 ? 167.657 145.787 141.244 1.00 62.10 189 GLY B CA 1
ATOM 5513 C C . GLY B 2 212 ? 167.667 147.108 141.988 1.00 62.73 189 GLY B C 1
ATOM 5514 O O . GLY B 2 212 ? 168.725 147.605 142.375 1.00 61.92 189 GLY B O 1
ATOM 5515 N N . PRO B 2 216 ? 176.016 140.439 146.021 1.00 105.45 193 PRO B N 1
ATOM 5516 C CA . PRO B 2 216 ? 176.485 140.326 147.406 1.00 105.42 193 PRO B CA 1
ATOM 5517 C C . PRO B 2 216 ? 177.208 139.009 147.675 1.00 104.74 193 PRO B C 1
ATOM 5518 O O . PRO B 2 216 ? 176.858 138.295 148.614 1.00 103.60 193 PRO B O 1
ATOM 5522 N N . LEU B 2 217 ? 178.207 138.696 146.848 1.00 99.82 194 LEU B N 1
ATOM 5523 C CA . LEU B 2 217 ? 178.960 137.460 147.021 1.00 99.96 194 LEU B CA 1
ATOM 5524 C C . LEU B 2 217 ? 179.925 137.525 148.197 1.00 99.01 194 LEU B C 1
ATOM 5525 O O . LEU B 2 217 ? 180.237 136.484 148.785 1.00 96.65 194 LEU B O 1
ATOM 5530 N N . LYS B 2 218 ? 180.405 138.718 148.552 1.00 96.79 195 LYS B N 1
ATOM 5531 C CA . LYS B 2 218 ? 181.364 138.864 149.639 1.00 96.94 195 LYS B CA 1
ATOM 5532 C C . LYS B 2 218 ? 180.711 138.897 151.014 1.00 96.86 195 LYS B C 1
ATOM 5533 O O . LYS B 2 218 ? 181.424 138.805 152.020 1.00 96.11 195 LYS B O 1
ATOM 5539 N N . GLY B 2 219 ? 179.390 139.024 151.086 1.00 82.33 196 GLY B N 1
ATOM 5540 C CA . GLY B 2 219 ? 178.690 139.132 152.346 1.00 79.63 196 GLY B CA 1
ATOM 5541 C C . GLY B 2 219 ? 178.347 137.831 153.032 1.00 77.56 196 GLY B C 1
ATOM 5542 O O . GLY B 2 219 ? 177.766 137.856 154.121 1.00 78.20 196 GLY B O 1
ATOM 5543 N N . ILE B 2 220 ? 178.687 136.691 152.441 1.00 60.21 197 ILE B N 1
ATOM 5544 C CA . ILE B 2 220 ? 178.348 135.392 153.006 1.00 58.67 197 ILE B CA 1
ATOM 5545 C C . ILE B 2 220 ? 179.556 134.834 153.743 1.00 58.17 197 ILE B C 1
ATOM 5546 O O . ILE B 2 220 ? 180.710 135.126 153.410 1.00 60.62 197 ILE B O 1
ATOM 5551 N N . THR B 2 221 ? 179.286 134.025 154.762 1.00 47.22 198 THR B N 1
ATOM 5552 C CA . THR B 2 221 ? 180.329 133.428 155.577 1.00 45.73 198 THR B CA 1
ATOM 5553 C C . THR B 2 221 ? 180.748 132.073 155.007 1.00 47.87 198 THR B C 1
ATOM 5554 O O . THR B 2 221 ? 180.152 131.553 154.061 1.00 53.25 198 THR B O 1
ATOM 5558 N N . GLU B 2 222 ? 181.801 131.503 155.598 1.00 44.77 199 GLU B N 1
ATOM 5559 C CA . GLU B 2 222 ? 182.345 130.244 155.096 1.00 47.41 199 GLU B CA 1
ATOM 5560 C C . GLU B 2 222 ? 181.361 129.096 155.283 1.00 49.58 199 GLU B C 1
ATOM 5561 O O . GLU B 2 222 ? 181.240 128.223 154.413 1.00 55.68 199 GLU B O 1
ATOM 5567 N N . GLN B 2 223 ? 180.660 129.071 156.418 1.00 41.33 200 GLN B N 1
ATOM 5568 C CA . GLN B 2 223 ? 179.644 128.048 156.637 1.00 38.58 200 GLN B CA 1
ATOM 5569 C C . GLN B 2 223 ? 178.543 128.145 155.590 1.00 44.92 200 GLN B C 1
ATOM 5570 O O . GLN B 2 223 ? 178.039 127.123 155.107 1.00 47.62 200 GLN B O 1
ATOM 5576 N N . GLN B 2 224 ? 178.163 129.370 155.224 1.00 39.67 201 GLN B N 1
ATOM 5577 C CA . GLN B 2 224 ? 177.190 129.553 154.156 1.00 37.61 201 GLN B CA 1
ATOM 5578 C C . GLN B 2 224 ? 177.722 129.025 152.832 1.00 43.83 201 GLN B C 1
ATOM 5579 O O . GLN B 2 224 ? 176.971 128.437 152.049 1.00 50.43 201 GLN B O 1
ATOM 5585 N N . LYS B 2 225 ? 179.018 129.210 152.567 1.00 43.62 202 LYS B N 1
ATOM 5586 C CA . LYS B 2 225 ? 179.601 128.679 151.338 1.00 42.82 202 LYS B CA 1
ATOM 5587 C C . LYS B 2 225 ? 179.574 127.155 151.318 1.00 40.18 202 LYS B C 1
ATOM 5588 O O . LYS B 2 225 ? 179.270 126.546 150.286 1.00 47.03 202 LYS B O 1
ATOM 5594 N N . GLU B 2 226 ? 179.901 126.521 152.445 1.00 38.12 203 GLU B N 1
ATOM 5595 C CA . GLU B 2 226 ? 179.864 125.062 152.508 1.00 41.11 203 GLU B CA 1
ATOM 5596 C C . GLU B 2 226 ? 178.444 124.537 152.325 1.00 42.78 203 GLU B C 1
ATOM 5597 O O . GLU B 2 226 ? 178.214 123.572 151.577 1.00 45.76 203 GLU B O 1
ATOM 5603 N N . GLY B 2 227 ? 177.478 125.162 152.999 1.00 40.26 204 GLY B N 1
ATOM 5604 C CA . GLY B 2 227 ? 176.091 124.779 152.804 1.00 38.69 204 GLY B CA 1
ATOM 5605 C C . GLY B 2 227 ? 175.638 124.971 151.371 1.00 40.40 204 GLY B C 1
ATOM 5606 O O . GLY B 2 227 ? 174.905 124.144 150.826 1.00 43.95 204 GLY B O 1
ATOM 5607 N N . LEU B 2 228 ? 176.080 126.060 150.737 1.00 36.40 205 LEU B N 1
ATOM 5608 C CA . LEU B 2 228 ? 175.732 126.304 149.345 1.00 35.82 205 LEU B CA 1
ATOM 5609 C C . LEU B 2 228 ? 176.316 125.234 148.436 1.00 38.29 205 LEU B C 1
ATOM 5610 O O . LEU B 2 228 ? 175.656 124.785 147.495 1.00 45.02 205 LEU B O 1
ATOM 5615 N N . GLU B 2 229 ? 177.557 124.819 148.696 1.00 35.44 206 GLU B N 1
ATOM 5616 C CA . GLU B 2 229 ? 178.161 123.764 147.890 1.00 36.44 206 GLU B CA 1
ATOM 5617 C C . GLU B 2 229 ? 177.382 122.462 148.020 1.00 31.61 206 GLU B C 1
ATOM 5618 O O . GLU B 2 229 ? 177.112 121.784 147.019 1.00 36.69 206 GLU B O 1
ATOM 5624 N N . ILE B 2 230 ? 176.996 122.105 149.246 1.00 34.41 207 ILE B N 1
ATOM 5625 C CA . ILE B 2 230 ? 176.232 120.875 149.441 1.00 31.94 207 ILE B CA 1
ATOM 5626 C C . ILE B 2 230 ? 174.876 120.967 148.746 1.00 34.99 207 ILE B C 1
ATOM 5627 O O . ILE B 2 230 ? 174.434 120.015 148.089 1.00 40.95 207 ILE B O 1
ATOM 5632 N N . VAL B 2 231 ? 174.200 122.113 148.872 1.00 32.48 208 VAL B N 1
ATOM 5633 C CA . VAL B 2 231 ? 172.901 122.295 148.228 1.00 29.59 208 VAL B CA 1
ATOM 5634 C C . VAL B 2 231 ? 173.031 122.182 146.716 1.00 32.02 208 VAL B C 1
ATOM 5635 O O . VAL B 2 231 ? 172.220 121.518 146.055 1.00 39.39 208 VAL B O 1
ATOM 5639 N N . LYS B 2 232 ? 174.051 122.824 146.144 1.00 33.50 209 LYS B N 1
ATOM 5640 C CA . LYS B 2 232 ? 174.255 122.760 144.702 1.00 33.85 209 LYS B CA 1
ATOM 5641 C C . LYS B 2 232 ? 174.510 121.334 144.244 1.00 36.75 209 LYS B C 1
ATOM 5642 O O . LYS B 2 232 ? 173.972 120.902 143.220 1.00 41.15 209 LYS B O 1
ATOM 5648 N N . MET B 2 233 ? 175.329 120.583 144.983 1.00 32.76 210 MET B N 1
ATOM 5649 C CA . MET B 2 233 ? 175.632 119.227 144.542 1.00 31.99 210 MET B CA 1
ATOM 5650 C C . MET B 2 233 ? 174.409 118.322 144.659 1.00 33.62 210 MET B C 1
ATOM 5651 O O . MET B 2 233 ? 174.174 117.476 143.787 1.00 38.19 210 MET B O 1
ATOM 5656 N N . VAL B 2 234 ? 173.603 118.499 145.710 1.00 33.00 211 VAL B N 1
ATOM 5657 C CA . VAL B 2 234 ? 172.365 117.728 145.820 1.00 29.95 211 VAL B CA 1
ATOM 5658 C C . VAL B 2 234 ? 171.428 118.056 144.663 1.00 31.21 211 VAL B C 1
ATOM 5659 O O . VAL B 2 234 ? 170.815 117.160 144.066 1.00 33.12 211 VAL B O 1
ATOM 5663 N N . MET B 2 235 ? 171.308 119.341 144.319 1.00 34.10 212 MET B N 1
ATOM 5664 C CA . MET B 2 235 ? 170.431 119.729 143.218 1.00 29.35 212 MET B CA 1
ATOM 5665 C C . MET B 2 235 ? 170.921 119.173 141.885 1.00 37.93 212 MET B C 1
ATOM 5666 O O . MET B 2 235 ? 170.112 118.736 141.059 1.00 43.94 212 MET B O 1
ATOM 5671 N N . ILE B 2 236 ? 172.236 119.187 141.650 1.00 39.76 213 ILE B N 1
ATOM 5672 C CA . ILE B 2 236 ? 172.776 118.610 140.419 1.00 32.51 213 ILE B CA 1
ATOM 5673 C C . ILE B 2 236 ? 172.505 117.113 140.367 1.00 31.67 213 ILE B C 1
ATOM 5674 O O . ILE B 2 236 ? 172.117 116.574 139.324 1.00 35.75 213 ILE B O 1
ATOM 5679 N N . SER B 2 237 ? 172.696 116.418 141.491 1.00 30.73 214 SER B N 1
ATOM 5680 C CA . SER B 2 237 ? 172.436 114.983 141.520 1.00 29.33 214 SER B CA 1
ATOM 5681 C C . SER B 2 237 ? 170.972 114.676 141.235 1.00 37.22 214 SER B C 1
ATOM 5682 O O . SER B 2 237 ? 170.660 113.722 140.516 1.00 38.61 214 SER B O 1
ATOM 5685 N N . LEU B 2 238 ? 170.058 115.473 141.792 1.00 43.31 215 LEU B N 1
ATOM 5686 C CA . LEU B 2 238 ? 168.637 115.169 141.659 1.00 34.57 215 LEU B CA 1
ATOM 5687 C C . LEU B 2 238 ? 168.145 115.388 140.233 1.00 33.66 215 LEU B C 1
ATOM 5688 O O . LEU B 2 238 ? 167.438 114.542 139.675 1.00 41.59 215 LEU B O 1
ATOM 5693 N N . GLU B 2 239 ? 168.503 116.516 139.625 1.00 42.07 216 GLU B N 1
ATOM 5694 C CA . GLU B 2 239 ? 167.992 116.871 138.306 1.00 44.08 216 GLU B CA 1
ATOM 5695 C C . GLU B 2 239 ? 169.085 117.012 137.260 1.00 47.33 216 GLU B C 1
ATOM 5696 O O . GLU B 2 239 ? 168.955 116.464 136.159 1.00 49.24 216 GLU B O 1
ATOM 5702 N N . GLY B 2 240 ? 170.158 117.734 137.564 1.00 44.21 217 GLY B N 1
ATOM 5703 C CA . GLY B 2 240 ? 171.212 117.955 136.597 1.00 39.10 217 GLY B CA 1
ATOM 5704 C C . GLY B 2 240 ? 171.641 119.404 136.538 1.00 41.83 217 GLY B C 1
ATOM 5705 O O . GLY B 2 240 ? 171.631 120.099 137.557 1.00 50.09 217 GLY B O 1
ATOM 5706 N N . GLU B 2 241 ? 172.024 119.873 135.349 1.00 49.82 218 GLU B N 1
ATOM 5707 C CA . GLU B 2 241 ? 172.408 121.272 135.201 1.00 53.85 218 GLU B CA 1
ATOM 5708 C C . GLU B 2 241 ? 171.222 122.198 135.441 1.00 54.33 218 GLU B C 1
ATOM 5709 O O . GLU B 2 241 ? 171.382 123.290 135.997 1.00 55.17 218 GLU B O 1
ATOM 5715 N N . ASP B 2 242 ? 170.024 121.779 135.031 1.00 49.85 219 ASP B N 1
ATOM 5716 C CA . ASP B 2 242 ? 168.824 122.571 135.263 1.00 50.11 219 ASP B CA 1
ATOM 5717 C C . ASP B 2 242 ? 168.427 122.625 136.732 1.00 49.45 219 ASP B C 1
ATOM 5718 O O . ASP B 2 242 ? 167.554 123.423 137.088 1.00 51.88 219 ASP B O 1
ATOM 5723 N N . GLY B 2 243 ? 169.033 121.799 137.585 1.00 44.43 220 GLY B N 1
ATOM 5724 C CA . GLY B 2 243 ? 168.731 121.839 139.003 1.00 42.42 220 GLY B CA 1
ATOM 5725 C C . GLY B 2 243 ? 169.220 123.087 139.702 1.00 42.23 220 GLY B C 1
ATOM 5726 O O . GLY B 2 243 ? 168.659 123.465 140.735 1.00 51.98 220 GLY B O 1
ATOM 5727 N N . LEU B 2 244 ? 170.254 123.737 139.166 1.00 33.40 221 LEU B N 1
ATOM 5728 C CA . LEU B 2 244 ? 170.711 124.997 139.734 1.00 37.89 221 LEU B CA 1
ATOM 5729 C C . LEU B 2 244 ? 169.704 126.116 139.525 1.00 43.58 221 LEU B C 1
ATOM 5730 O O . LEU B 2 244 ? 169.736 127.109 140.258 1.00 44.31 221 LEU B O 1
ATOM 5735 N N . ASP B 2 245 ? 168.810 125.978 138.546 1.00 43.62 222 ASP B N 1
ATOM 5736 C CA . ASP B 2 245 ? 167.771 126.970 138.316 1.00 42.59 222 ASP B CA 1
ATOM 5737 C C . ASP B 2 245 ? 166.713 126.966 139.406 1.00 48.20 222 ASP B C 1
ATOM 5738 O O . ASP B 2 245 ? 165.825 127.825 139.390 1.00 48.86 222 ASP B O 1
ATOM 5743 N N . GLU B 2 246 ? 166.777 126.020 140.340 1.00 44.31 223 GLU B N 1
ATOM 5744 C CA . GLU B 2 246 ? 165.746 125.837 141.348 1.00 31.92 223 GLU B CA 1
ATOM 5745 C C . GLU B 2 246 ? 166.224 126.230 142.743 1.00 27.38 223 GLU B C 1
ATOM 5746 O O . GLU B 2 246 ? 165.724 125.720 143.747 1.00 33.25 223 GLU B O 1
ATOM 5752 N N . ILE B 2 247 ? 167.193 127.136 142.814 1.00 21.25 224 ILE B N 1
ATOM 5753 C CA . ILE B 2 247 ? 167.629 127.755 144.059 1.00 23.98 224 ILE B CA 1
ATOM 5754 C C . ILE B 2 247 ? 167.300 129.235 143.943 1.00 27.21 224 ILE B C 1
ATOM 5755 O O . ILE B 2 247 ? 167.882 129.942 143.111 1.00 34.37 224 ILE B O 1
ATOM 5760 N N . TYR B 2 248 ? 166.376 129.708 144.770 1.00 27.65 225 TYR B N 1
ATOM 5761 C CA . TYR B 2 248 ? 165.867 131.064 144.676 1.00 18.82 225 TYR B CA 1
ATOM 5762 C C . TYR B 2 248 ? 166.207 131.841 145.936 1.00 16.79 225 TYR B C 1
ATOM 5763 O O . TYR B 2 248 ? 166.587 131.279 146.965 1.00 39.54 225 TYR B O 1
ATOM 5772 N N . SER B 2 249 ? 166.069 133.152 145.833 1.00 18.42 226 SER B N 1
ATOM 5773 C CA . SER B 2 249 ? 166.140 134.043 146.974 1.00 21.09 226 SER B CA 1
ATOM 5774 C C . SER B 2 249 ? 164.732 134.433 147.402 1.00 28.37 226 SER B C 1
ATOM 5775 O O . SER B 2 249 ? 163.780 134.363 146.622 1.00 36.30 226 SER B O 1
ATOM 5778 N N . PHE B 2 250 ? 164.607 134.832 148.668 1.00 24.96 227 PHE B N 1
ATOM 5779 C CA . PHE B 2 250 ? 163.305 135.241 149.179 1.00 23.30 227 PHE B CA 1
ATOM 5780 C C . PHE B 2 250 ? 162.780 136.468 148.449 1.00 23.84 227 PHE B C 1
ATOM 5781 O O . PHE B 2 250 ? 161.564 136.634 148.310 1.00 31.52 227 PHE B O 1
ATOM 5789 N N . SER B 2 251 ? 163.677 137.336 147.978 1.00 28.93 228 SER B N 1
ATOM 5790 C CA . SER B 2 251 ? 163.250 138.548 147.288 1.00 21.72 228 SER B CA 1
ATOM 5791 C C . SER B 2 251 ? 162.592 138.223 145.953 1.00 28.32 228 SER B C 1
ATOM 5792 O O . SER B 2 251 ? 161.509 138.732 145.645 1.00 37.44 228 SER B O 1
ATOM 5795 N N . GLU B 2 252 ? 163.231 137.377 145.144 1.00 22.19 229 GLU B N 1
ATOM 5796 C CA . GLU B 2 252 ? 162.694 137.081 143.824 1.00 28.41 229 GLU B CA 1
ATOM 5797 C C . GLU B 2 252 ? 161.533 136.100 143.868 1.00 30.73 229 GLU B C 1
ATOM 5798 O O . GLU B 2 252 ? 160.781 136.008 142.894 1.00 37.05 229 GLU B O 1
ATOM 5804 N N . SER B 2 253 ? 161.365 135.372 144.972 1.00 25.07 230 SER B N 1
ATOM 5805 C CA . SER B 2 253 ? 160.233 134.462 145.085 1.00 19.34 230 SER B CA 1
ATOM 5806 C C . SER B 2 253 ? 158.917 135.216 145.190 1.00 27.98 230 SER B C 1
ATOM 5807 O O . SER B 2 253 ? 157.882 134.717 144.735 1.00 37.30 230 SER B O 1
ATOM 5810 N N . LEU B 2 254 ? 158.932 136.410 145.781 1.00 24.48 231 LEU B N 1
ATOM 5811 C CA . LEU B 2 254 ? 157.708 137.186 145.917 1.00 22.42 231 LEU B CA 1
ATOM 5812 C C . LEU B 2 254 ? 157.261 137.810 144.602 1.00 25.38 231 LEU B C 1
ATOM 5813 O O . LEU B 2 254 ? 156.089 138.178 144.475 1.00 31.47 231 LEU B O 1
ATOM 5818 N N . ARG B 2 255 ? 158.159 137.941 143.624 1.00 28.00 232 ARG B N 1
ATOM 5819 C CA . ARG B 2 255 ? 157.815 138.495 142.321 1.00 16.83 232 ARG B CA 1
ATOM 5820 C C . ARG B 2 255 ? 157.813 137.438 141.224 1.00 26.56 232 ARG B C 1
ATOM 5821 O O . ARG B 2 255 ? 157.916 137.776 140.042 1.00 37.74 232 ARG B O 1
ATOM 5829 N N . LYS B 2 256 ? 157.693 136.166 141.591 1.00 22.76 233 LYS B N 1
ATOM 5830 C CA . LYS B 2 256 ? 157.620 135.075 140.633 1.00 19.50 233 LYS B CA 1
ATOM 5831 C C . LYS B 2 256 ? 156.599 134.054 141.115 1.00 23.00 233 LYS B C 1
ATOM 5832 O O . LYS B 2 256 ? 156.127 134.100 142.253 1.00 34.94 233 LYS B O 1
ATOM 5838 N N . LEU B 2 257 ? 156.255 133.125 140.223 1.00 20.64 234 LEU B N 1
ATOM 5839 C CA . LEU B 2 257 ? 155.396 131.992 140.541 1.00 22.30 234 LEU B CA 1
ATOM 5840 C C . LEU B 2 257 ? 156.200 130.727 140.826 1.00 28.65 234 LEU B C 1
ATOM 5841 O O . LEU B 2 257 ? 155.738 129.620 140.536 1.00 30.22 234 LEU B O 1
ATOM 5846 N N . CYS B 2 258 ? 157.402 130.875 141.386 1.00 29.93 235 CYS B N 1
ATOM 5847 C CA . CYS B 2 258 ? 158.308 129.740 141.534 1.00 18.54 235 CYS B CA 1
ATOM 5848 C C . CYS B 2 258 ? 157.801 128.720 142.547 1.00 26.87 235 CYS B C 1
ATOM 5849 O O . CYS B 2 258 ? 158.016 127.517 142.366 1.00 29.92 235 CYS B O 1
ATOM 5852 N N . VAL B 2 259 ? 157.133 129.169 143.612 1.00 28.07 236 VAL B N 1
ATOM 5853 C CA . VAL B 2 259 ? 156.663 128.240 144.632 1.00 19.31 236 VAL B CA 1
ATOM 5854 C C . VAL B 2 259 ? 155.566 127.319 144.113 1.00 22.65 236 VAL B C 1
ATOM 5855 O O . VAL B 2 259 ? 155.299 126.279 144.724 1.00 34.63 236 VAL B O 1
ATOM 5859 N N . PHE B 2 260 ? 154.917 127.668 143.005 1.00 21.66 237 PHE B N 1
ATOM 5860 C CA . PHE B 2 260 ? 153.872 126.845 142.413 1.00 9.01 237 PHE B CA 1
ATOM 5861 C C . PHE B 2 260 ? 154.344 126.073 141.188 1.00 11.87 237 PHE B C 1
ATOM 5862 O O . PHE B 2 260 ? 153.521 125.459 140.504 1.00 24.35 237 PHE B O 1
ATOM 5870 N N . LYS B 2 261 ? 155.645 126.084 140.900 1.00 24.40 238 LYS B N 1
ATOM 5871 C CA . LYS B 2 261 ? 156.132 125.556 139.629 1.00 22.22 238 LYS B CA 1
ATOM 5872 C C . LYS B 2 261 ? 156.015 124.036 139.556 1.00 27.00 238 LYS B C 1
ATOM 5873 O O . LYS B 2 261 ? 155.728 123.486 138.487 1.00 35.25 238 LYS B O 1
ATOM 5879 N N . LYS B 2 262 ? 156.236 123.337 140.668 1.00 32.02 239 LYS B N 1
ATOM 5880 C CA . LYS B 2 262 ? 156.176 121.879 140.697 1.00 28.09 239 LYS B CA 1
ATOM 5881 C C . LYS B 2 262 ? 154.834 121.313 141.137 1.00 29.77 239 LYS B C 1
ATOM 5882 O O . LYS B 2 262 ? 154.727 120.096 141.311 1.00 41.49 239 LYS B O 1
ATOM 5888 N N . ILE B 2 263 ? 153.811 122.142 141.329 1.00 28.42 240 ILE B N 1
ATOM 5889 C CA . ILE B 2 263 ? 152.475 121.633 141.596 1.00 25.93 240 ILE B CA 1
ATOM 5890 C C . ILE B 2 263 ? 151.465 122.114 140.564 1.00 30.99 240 ILE B C 1
ATOM 5891 O O . ILE B 2 263 ? 150.261 121.937 140.750 1.00 38.13 240 ILE B O 1
ATOM 5896 N N . GLU B 2 264 ? 151.932 122.717 139.475 1.00 34.44 241 GLU B N 1
ATOM 5897 C CA . GLU B 2 264 ? 151.051 123.128 138.395 1.00 28.09 241 GLU B CA 1
ATOM 5898 C C . GLU B 2 264 ? 150.662 121.933 137.534 1.00 33.40 241 GLU B C 1
ATOM 5899 O O . GLU B 2 264 ? 151.401 120.951 137.424 1.00 40.31 241 GLU B O 1
ATOM 5905 N N . ARG B 2 265 ? 149.487 122.027 136.919 1.00 29.36 242 ARG B N 1
ATOM 5906 C CA . ARG B 2 265 ? 148.980 121.001 136.020 1.00 23.29 242 ARG B CA 1
ATOM 5907 C C . ARG B 2 265 ? 148.615 121.626 134.682 1.00 29.10 242 ARG B C 1
ATOM 5908 O O . ARG B 2 265 ? 148.092 122.743 134.631 1.00 36.51 242 ARG B O 1
ATOM 5916 N N . HIS B 2 266 ? 148.887 120.902 133.604 1.00 33.83 243 HIS B N 1
ATOM 5917 C CA . HIS B 2 266 ? 148.501 121.343 132.274 1.00 27.10 243 HIS B CA 1
ATOM 5918 C C . HIS B 2 266 ? 147.062 120.936 131.977 1.00 24.75 243 HIS B C 1
ATOM 5919 O O . HIS B 2 266 ? 146.483 120.071 132.638 1.00 33.93 243 HIS B O 1
ATOM 5926 N N . SER B 2 267 ? 146.487 121.574 130.965 1.00 13.21 244 SER B N 1
ATOM 5927 C CA . SER B 2 267 ? 145.099 121.335 130.618 1.00 15.27 244 SER B CA 1
ATOM 5928 C C . SER B 2 267 ? 144.937 120.003 129.892 1.00 16.88 244 SER B C 1
ATOM 5929 O O . SER B 2 267 ? 145.886 119.445 129.339 1.00 27.39 244 SER B O 1
ATOM 5932 N N . ILE B 2 268 ? 143.706 119.493 129.911 1.00 14.47 245 ILE B N 1
ATOM 5933 C CA . ILE B 2 268 ? 143.362 118.323 129.113 1.00 12.89 245 ILE B CA 1
ATOM 5934 C C . ILE B 2 268 ? 143.481 118.672 127.637 1.00 21.25 245 ILE B C 1
ATOM 5935 O O . ILE B 2 268 ? 143.008 119.724 127.190 1.00 34.30 245 ILE B O 1
ATOM 5940 N N . HIS B 2 269 ? 144.117 117.790 126.874 1.00 18.90 246 HIS B N 1
ATOM 5941 C CA . HIS B 2 269 ? 144.405 118.077 125.478 1.00 8.90 246 HIS B CA 1
ATOM 5942 C C . HIS B 2 269 ? 143.138 118.070 124.630 1.00 24.01 246 HIS B C 1
ATOM 5943 O O . HIS B 2 269 ? 142.156 117.389 124.934 1.00 28.27 246 HIS B O 1
ATOM 5950 N N . TRP B 2 270 ? 143.173 118.858 123.560 1.00 16.72 247 TRP B N 1
ATOM 5951 C CA . TRP B 2 270 ? 142.124 118.889 122.556 1.00 12.69 247 TRP B CA 1
ATOM 5952 C C . TRP B 2 270 ? 142.572 118.015 121.397 1.00 12.40 247 TRP B C 1
ATOM 5953 O O . TRP B 2 270 ? 143.531 118.376 120.702 1.00 21.85 247 TRP B O 1
ATOM 5964 N N . PRO B 2 271 ? 141.956 116.855 121.175 1.00 10.71 248 PRO B N 1
ATOM 5965 C CA . PRO B 2 271 ? 142.432 115.941 120.134 1.00 15.58 248 PRO B CA 1
ATOM 5966 C C . PRO B 2 271 ? 141.735 116.167 118.804 1.00 17.97 248 PRO B C 1
ATOM 5967 O O . PRO B 2 271 ? 140.519 116.354 118.735 1.00 32.36 248 PRO B O 1
ATOM 5971 N N . CYS B 2 272 ? 142.515 116.144 117.729 1.00 14.95 249 CYS B N 1
ATOM 5972 C CA . CYS B 2 272 ? 141.931 116.330 116.405 1.00 14.25 249 CYS B CA 1
ATOM 5973 C C . CYS B 2 272 ? 142.899 115.806 115.353 1.00 12.71 249 CYS B C 1
ATOM 5974 O O . CYS B 2 272 ? 143.905 115.163 115.670 1.00 18.03 249 CYS B O 1
ATOM 5977 N N . ARG B 2 273 ? 142.587 116.084 114.092 1.00 22.70 250 ARG B N 1
ATOM 5978 C CA . ARG B 2 273 ? 143.413 115.685 112.960 1.00 18.44 250 ARG B CA 1
ATOM 5979 C C . ARG B 2 273 ? 143.620 116.900 112.070 1.00 18.42 250 ARG B C 1
ATOM 5980 O O . ARG B 2 273 ? 142.662 117.421 111.492 1.00 27.09 250 ARG B O 1
ATOM 5988 N N . LEU B 2 274 ? 144.863 117.352 111.970 1.00 20.67 251 LEU B N 1
ATOM 5989 C CA . LEU B 2 274 ? 145.215 118.380 111.005 1.00 6.88 251 LEU B CA 1
ATOM 5990 C C . LEU B 2 274 ? 145.133 117.783 109.608 1.00 18.31 251 LEU B C 1
ATOM 5991 O O . LEU B 2 274 ? 145.816 116.799 109.307 1.00 35.42 251 LEU B O 1
ATOM 5996 N N . THR B 2 275 ? 144.288 118.362 108.764 1.00 20.47 252 THR B N 1
ATOM 5997 C CA . THR B 2 275 ? 144.051 117.856 107.421 1.00 18.18 252 THR B CA 1
ATOM 5998 C C . THR B 2 275 ? 144.581 118.846 106.395 1.00 23.19 252 THR B C 1
ATOM 5999 O O . THR B 2 275 ? 144.208 120.022 106.409 1.00 33.54 252 THR B O 1
ATOM 6003 N N . ILE B 2 276 ? 145.453 118.365 105.514 1.00 23.57 253 ILE B N 1
ATOM 6004 C CA . ILE B 2 276 ? 145.873 119.119 104.341 1.00 22.31 253 ILE B CA 1
ATOM 6005 C C . ILE B 2 276 ? 145.289 118.417 103.125 1.00 29.63 253 ILE B C 1
ATOM 6006 O O . ILE B 2 276 ? 145.888 117.480 102.586 1.00 42.70 253 ILE B O 1
ATOM 6011 N N . GLY B 2 277 ? 144.115 118.853 102.695 1.00 24.31 254 GLY B N 1
ATOM 6012 C CA . GLY B 2 277 ? 143.384 118.151 101.663 1.00 27.63 254 GLY B CA 1
ATOM 6013 C C . GLY B 2 277 ? 142.465 117.094 102.242 1.00 28.84 254 GLY B C 1
ATOM 6014 O O . GLY B 2 277 ? 142.105 117.108 103.422 1.00 34.25 254 GLY B O 1
ATOM 6015 N N . SER B 2 278 ? 142.075 116.156 101.381 1.00 39.67 255 SER B N 1
ATOM 6016 C CA . SER B 2 278 ? 141.223 115.043 101.775 1.00 39.83 255 SER B CA 1
ATOM 6017 C C . SER B 2 278 ? 141.985 113.728 101.870 1.00 40.39 255 SER B C 1
ATOM 6018 O O . SER B 2 278 ? 141.361 112.669 101.994 1.00 45.85 255 SER B O 1
ATOM 6021 N N . ASN B 2 279 ? 143.317 113.765 101.815 1.00 33.80 256 ASN B N 1
ATOM 6022 C CA . ASN B 2 279 ? 144.107 112.544 101.852 1.00 32.83 256 ASN B CA 1
ATOM 6023 C C . ASN B 2 279 ? 145.312 112.607 102.780 1.00 35.16 256 ASN B C 1
ATOM 6024 O O . ASN B 2 279 ? 146.035 111.612 102.880 1.00 46.92 256 ASN B O 1
ATOM 6029 N N . LEU B 2 280 ? 145.558 113.727 103.453 1.00 28.01 257 LEU B N 1
ATOM 6030 C CA . LEU B 2 280 ? 146.674 113.859 104.381 1.00 24.33 257 LEU B CA 1
ATOM 6031 C C . LEU B 2 280 ? 146.133 114.288 105.736 1.00 32.87 257 LEU B C 1
ATOM 6032 O O . LEU B 2 280 ? 145.544 115.366 105.860 1.00 39.47 257 LEU B O 1
ATOM 6037 N N . SER B 2 281 ? 146.337 113.446 106.745 1.00 31.66 258 SER B N 1
ATOM 6038 C CA . SER B 2 281 ? 145.829 113.678 108.089 1.00 23.06 258 SER B CA 1
ATOM 6039 C C . SER B 2 281 ? 146.929 113.408 109.103 1.00 30.53 258 SER B C 1
ATOM 6040 O O . SER B 2 281 ? 147.664 112.423 108.986 1.00 42.14 258 SER B O 1
ATOM 6043 N N . ILE B 2 282 ? 147.041 114.286 110.096 1.00 16.50 259 ILE B N 1
ATOM 6044 C CA . ILE B 2 282 ? 148.021 114.148 111.166 1.00 9.65 259 ILE B CA 1
ATOM 6045 C C . ILE B 2 282 ? 147.294 114.228 112.500 1.00 21.16 259 ILE B C 1
ATOM 6046 O O . ILE B 2 282 ? 146.569 115.193 112.756 1.00 35.22 259 ILE B O 1
ATOM 6051 N N . ARG B 2 283 ? 147.497 113.228 113.354 1.00 18.41 260 ARG B N 1
ATOM 6052 C CA . ARG B 2 283 ? 146.854 113.214 114.663 1.00 9.32 260 ARG B CA 1
ATOM 6053 C C . ARG B 2 283 ? 147.538 114.212 115.589 1.00 12.12 260 ARG B C 1
ATOM 6054 O O . ARG B 2 283 ? 148.746 114.123 115.821 1.00 22.82 260 ARG B O 1
ATOM 6062 N N . ILE B 2 284 ? 146.769 115.157 116.128 1.00 15.06 261 ILE B N 1
ATOM 6063 C CA . ILE B 2 284 ? 147.322 116.265 116.891 1.00 11.65 261 ILE B CA 1
ATOM 6064 C C . ILE B 2 284 ? 146.602 116.404 118.224 1.00 12.40 261 ILE B C 1
ATOM 6065 O O . ILE B 2 284 ? 145.421 116.064 118.362 1.00 22.55 261 ILE B O 1
ATOM 6070 N N . ALA B 2 285 ? 147.330 116.942 119.199 1.00 0.81 262 ALA B N 1
ATOM 6071 C CA . ALA B 2 285 ? 146.795 117.347 120.490 1.00 6.79 262 ALA B CA 1
ATOM 6072 C C . ALA B 2 285 ? 147.135 118.813 120.720 1.00 14.15 262 ALA B C 1
ATOM 6073 O O . ALA B 2 285 ? 148.293 119.218 120.570 1.00 22.98 262 ALA B O 1
ATOM 6075 N N . ALA B 2 286 ? 146.129 119.606 121.076 1.00 16.92 263 ALA B N 1
ATOM 6076 C CA . ALA B 2 286 ? 146.283 121.040 121.271 1.00 9.79 263 ALA B CA 1
ATOM 6077 C C . ALA B 2 286 ? 146.125 121.380 122.745 1.00 11.93 263 ALA B C 1
ATOM 6078 O O . ALA B 2 286 ? 145.187 120.917 123.399 1.00 20.36 263 ALA B O 1
ATOM 6080 N N . TYR B 2 287 ? 147.039 122.194 123.257 1.00 12.53 264 TYR B N 1
ATOM 6081 C CA . TYR B 2 287 ? 147.024 122.646 124.637 1.00 0.53 264 TYR B CA 1
ATOM 6082 C C . TYR B 2 287 ? 146.941 124.164 124.677 1.00 14.18 264 TYR B C 1
ATOM 6083 O O . TYR B 2 287 ? 147.343 124.854 123.739 1.00 28.29 264 TYR B O 1
ATOM 6092 N N . LYS B 2 288 ? 146.405 124.686 125.773 1.00 15.29 265 LYS B N 1
ATOM 6093 C CA . LYS B 2 288 ? 146.292 126.125 125.960 1.00 14.07 265 LYS B CA 1
ATOM 6094 C C . LYS B 2 288 ? 147.614 126.668 126.485 1.00 18.83 265 LYS B C 1
ATOM 6095 O O . LYS B 2 288 ? 148.067 126.269 127.562 1.00 31.94 265 LYS B O 1
ATOM 6101 N N . SER B 2 289 ? 148.234 127.569 125.726 1.00 12.62 266 SER B N 1
ATOM 6102 C CA . SER B 2 289 ? 149.492 128.180 126.128 1.00 1.82 266 SER B CA 1
ATOM 6103 C C . SER B 2 289 ? 149.270 129.488 126.877 1.00 6.25 266 SER B C 1
ATOM 6104 O O . SER B 2 289 ? 149.881 129.720 127.923 1.00 23.29 266 SER B O 1
ATOM 6107 N N . ILE B 2 290 ? 148.406 130.351 126.353 1.00 12.74 267 ILE B N 1
ATOM 6108 C CA . ILE B 2 290 ? 148.051 131.610 126.995 1.00 11.70 267 ILE B CA 1
ATOM 6109 C C . ILE B 2 290 ? 146.550 131.618 127.236 1.00 17.63 267 ILE B C 1
ATOM 6110 O O . ILE B 2 290 ? 145.767 131.335 126.323 1.00 27.91 267 ILE B O 1
ATOM 6115 N N . LEU B 2 291 ? 146.155 131.929 128.467 1.00 16.07 268 LEU B N 1
ATOM 6116 C CA . LEU B 2 291 ? 144.753 132.083 128.829 1.00 9.61 268 LEU B CA 1
ATOM 6117 C C . LEU B 2 291 ? 144.696 132.966 130.062 1.00 14.11 268 LEU B C 1
ATOM 6118 O O . LEU B 2 291 ? 145.396 132.702 131.041 1.00 27.91 268 LEU B O 1
ATOM 6123 N N . GLN B 2 292 ? 143.876 134.011 130.011 1.00 17.55 269 GLN B N 1
ATOM 6124 C CA . GLN B 2 292 ? 143.858 134.989 131.088 1.00 19.57 269 GLN B CA 1
ATOM 6125 C C . GLN B 2 292 ? 143.316 134.369 132.368 1.00 26.54 269 GLN B C 1
ATOM 6126 O O . GLN B 2 292 ? 142.297 133.674 132.355 1.00 34.69 269 GLN B O 1
ATOM 6132 N N . GLU B 2 293 ? 144.013 134.613 133.473 1.00 25.11 270 GLU B N 1
ATOM 6133 C CA . GLU B 2 293 ? 143.583 134.150 134.783 1.00 23.80 270 GLU B CA 1
ATOM 6134 C C . GLU B 2 293 ? 142.599 135.153 135.369 1.00 29.48 270 GLU B C 1
ATOM 6135 O O . GLU B 2 293 ? 142.842 136.362 135.337 1.00 38.00 270 GLU B O 1
ATOM 6141 N N . ARG B 2 294 ? 141.491 134.647 135.902 1.00 30.58 271 ARG B N 1
ATOM 6142 C CA . ARG B 2 294 ? 140.411 135.483 136.398 1.00 24.68 271 ARG B CA 1
ATOM 6143 C C . ARG B 2 294 ? 140.013 135.030 137.795 1.00 32.95 271 ARG B C 1
ATOM 6144 O O . ARG B 2 294 ? 140.279 133.898 138.203 1.00 39.45 271 ARG B O 1
ATOM 6152 N N . VAL B 2 295 ? 139.370 135.937 138.530 1.00 35.92 272 VAL B N 1
ATOM 6153 C CA . VAL B 2 295 ? 138.911 135.625 139.878 1.00 32.48 272 VAL B CA 1
ATOM 6154 C C . VAL B 2 295 ? 137.759 134.633 139.800 1.00 36.64 272 VAL B C 1
ATOM 6155 O O . VAL B 2 295 ? 136.808 134.817 139.029 1.00 39.63 272 VAL B O 1
ATOM 6159 N N . LYS B 2 296 ? 137.843 133.569 140.598 1.00 38.16 273 LYS B N 1
ATOM 6160 C CA . LYS B 2 296 ? 136.868 132.488 140.521 1.00 37.67 273 LYS B CA 1
ATOM 6161 C C . LYS B 2 296 ? 135.539 132.839 141.180 1.00 38.18 273 LYS B C 1
ATOM 6162 O O . LYS B 2 296 ? 134.488 132.382 140.719 1.00 42.98 273 LYS B O 1
ATOM 6168 N N . LYS B 2 297 ? 135.556 133.636 142.244 1.00 34.83 274 LYS B N 1
ATOM 6169 C CA . LYS B 2 297 ? 134.367 133.915 143.036 1.00 28.02 274 LYS B CA 1
ATOM 6170 C C . LYS B 2 297 ? 133.926 135.358 142.850 1.00 31.98 274 LYS B C 1
ATOM 6171 O O . LYS B 2 297 ? 134.756 136.268 142.771 1.00 41.64 274 LYS B O 1
ATOM 6177 N N . THR B 2 298 ? 132.617 135.558 142.785 1.00 28.72 275 THR B N 1
ATOM 6178 C CA . THR B 2 298 ? 132.022 136.883 142.783 1.00 27.07 275 THR B CA 1
ATOM 6179 C C . THR B 2 298 ? 131.571 137.247 144.192 1.00 28.24 275 THR B C 1
ATOM 6180 O O . THR B 2 298 ? 131.658 136.449 145.127 1.00 39.45 275 THR B O 1
ATOM 6184 N N . TRP B 2 299 ? 131.084 138.473 144.337 1.00 26.38 276 TRP B N 1
ATOM 6185 C CA . TRP B 2 299 ? 130.561 138.944 145.609 1.00 25.94 276 TRP B CA 1
ATOM 6186 C C . TRP B 2 299 ? 129.051 138.759 145.645 1.00 33.28 276 TRP B C 1
ATOM 6187 O O . TRP B 2 299 ? 128.344 139.186 144.727 1.00 38.18 276 TRP B O 1
ATOM 6198 N N . THR B 2 300 ? 128.563 138.124 146.705 1.00 35.74 277 THR B N 1
ATOM 6199 C CA . THR B 2 300 ? 127.135 137.917 146.893 1.00 28.34 277 THR B CA 1
ATOM 6200 C C . THR B 2 300 ? 126.548 139.091 147.663 1.00 31.54 277 THR B C 1
ATOM 6201 O O . THR B 2 300 ? 127.044 139.447 148.736 1.00 40.50 277 THR B O 1
ATOM 6205 N N . VAL B 2 301 ? 125.498 139.690 147.113 1.00 32.57 278 VAL B N 1
ATOM 6206 C CA . VAL B 2 301 ? 124.832 140.817 147.757 1.00 31.56 278 VAL B CA 1
ATOM 6207 C C . VAL B 2 301 ? 123.927 140.280 148.858 1.00 34.36 278 VAL B C 1
ATOM 6208 O O . VAL B 2 301 ? 122.997 139.513 148.592 1.00 43.26 278 VAL B O 1
ATOM 6212 N N . VAL B 2 302 ? 124.197 140.684 150.098 1.00 35.46 279 VAL B N 1
ATOM 6213 C CA . VAL B 2 302 ? 123.493 140.161 151.259 1.00 37.54 279 VAL B CA 1
ATOM 6214 C C . VAL B 2 302 ? 122.934 141.317 152.077 1.00 41.06 279 VAL B C 1
ATOM 6215 O O . VAL B 2 302 ? 123.357 142.467 151.948 1.00 44.59 279 VAL B O 1
ATOM 6219 N N . ASP B 2 303 ? 121.964 140.990 152.926 1.00 51.07 280 ASP B N 1
ATOM 6220 C CA . ASP B 2 303 ? 121.341 141.982 153.788 1.00 49.72 280 ASP B CA 1
ATOM 6221 C C . ASP B 2 303 ? 122.331 142.492 154.827 1.00 47.19 280 ASP B C 1
ATOM 6222 O O . ASP B 2 303 ? 123.233 141.775 155.265 1.00 54.97 280 ASP B O 1
ATOM 6227 N N . ALA B 2 304 ? 122.156 143.754 155.218 1.00 42.64 281 ALA B N 1
ATOM 6228 C CA . ALA B 2 304 ? 123.093 144.378 156.145 1.00 46.62 281 ALA B CA 1
ATOM 6229 C C . ALA B 2 304 ? 123.032 143.737 157.526 1.00 53.59 281 ALA B C 1
ATOM 6230 O O . ALA B 2 304 ? 124.068 143.555 158.176 1.00 58.26 281 ALA B O 1
ATOM 6232 N N . LYS B 2 305 ? 121.835 143.390 157.994 1.00 56.60 282 LYS B N 1
ATOM 6233 C CA . LYS B 2 305 ? 121.674 142.882 159.352 1.00 53.12 282 LYS B CA 1
ATOM 6234 C C . LYS B 2 305 ? 121.737 141.359 159.419 1.00 52.35 282 LYS B C 1
ATOM 6235 O O . LYS B 2 305 ? 122.518 140.803 160.197 1.00 53.40 282 LYS B O 1
ATOM 6241 N N . THR B 2 306 ? 120.924 140.670 158.620 1.00 49.13 283 THR B N 1
ATOM 6242 C CA . THR B 2 306 ? 120.899 139.214 158.663 1.00 53.25 283 THR B CA 1
ATOM 6243 C C . THR B 2 306 ? 122.081 138.577 157.944 1.00 60.97 283 THR B C 1
ATOM 6244 O O . THR B 2 306 ? 122.377 137.404 158.197 1.00 61.69 283 THR B O 1
ATOM 6248 N N . LEU B 2 307 ? 122.758 139.320 157.065 1.00 56.73 284 LEU B N 1
ATOM 6249 C CA . LEU B 2 307 ? 123.898 138.808 156.301 1.00 42.38 284 LEU B CA 1
ATOM 6250 C C . LEU B 2 307 ? 123.525 137.551 155.519 1.00 42.60 284 LEU B C 1
ATOM 6251 O O . LEU B 2 307 ? 124.293 136.590 155.450 1.00 48.90 284 LEU B O 1
ATOM 6256 N N . LYS B 2 308 ? 122.336 137.556 154.923 1.00 49.63 285 LYS B N 1
ATOM 6257 C CA . LYS B 2 308 ? 121.842 136.423 154.156 1.00 51.34 285 LYS B CA 1
ATOM 6258 C C . LYS B 2 308 ? 121.326 136.894 152.805 1.00 51.87 285 LYS B C 1
ATOM 6259 O O . LYS B 2 308 ? 120.826 138.012 152.665 1.00 57.42 285 LYS B O 1
ATOM 6265 N N . LYS B 2 309 ? 121.461 136.021 151.806 1.00 59.83 286 LYS B N 1
ATOM 6266 C CA . LYS B 2 309 ? 120.983 136.326 150.464 1.00 59.77 286 LYS B CA 1
ATOM 6267 C C . LYS B 2 309 ? 119.468 136.222 150.358 1.00 66.42 286 LYS B C 1
ATOM 6268 O O . LYS B 2 309 ? 118.863 136.877 149.502 1.00 67.88 286 LYS B O 1
ATOM 6274 N N . GLU B 2 310 ? 118.842 135.419 151.222 1.00 76.56 287 GLU B N 1
ATOM 6275 C CA . GLU B 2 310 ? 117.414 135.146 151.109 1.00 74.70 287 GLU B CA 1
ATOM 6276 C C . GLU B 2 310 ? 116.553 136.372 151.385 1.00 75.40 287 GLU B C 1
ATOM 6277 O O . GLU B 2 310 ? 115.362 136.359 151.060 1.00 77.28 287 GLU B O 1
ATOM 6283 N N . ASP B 2 311 ? 117.120 137.422 151.970 1.00 79.83 288 ASP B N 1
ATOM 6284 C CA . ASP B 2 311 ? 116.371 138.629 152.288 1.00 80.30 288 ASP B CA 1
ATOM 6285 C C . ASP B 2 311 ? 116.395 139.659 151.167 1.00 80.28 288 ASP B C 1
ATOM 6286 O O . ASP B 2 311 ? 115.838 140.749 151.337 1.00 82.87 288 ASP B O 1
ATOM 6291 N N . ILE B 2 312 ? 117.019 139.349 150.034 1.00 80.61 289 ILE B N 1
ATOM 6292 C CA . ILE B 2 312 ? 117.112 140.262 148.902 1.00 81.35 289 ILE B CA 1
ATOM 6293 C C . ILE B 2 312 ? 116.345 139.657 147.737 1.00 81.79 289 ILE B C 1
ATOM 6294 O O . ILE B 2 312 ? 116.591 138.507 147.355 1.00 81.30 289 ILE B O 1
ATOM 6299 N N . GLN B 2 313 ? 115.418 140.430 147.177 1.00 96.89 290 GLN B N 1
ATOM 6300 C CA . GLN B 2 313 ? 114.637 140.022 146.013 1.00 96.03 290 GLN B CA 1
ATOM 6301 C C . GLN B 2 313 ? 114.892 141.024 144.896 1.00 97.13 290 GLN B C 1
ATOM 6302 O O . GLN B 2 313 ? 114.452 142.176 144.977 1.00 98.37 290 GLN B O 1
ATOM 6308 N N . LYS B 2 314 ? 115.599 140.587 143.860 1.00 101.77 291 LYS B N 1
ATOM 6309 C CA . LYS B 2 314 ? 115.915 141.426 142.712 1.00 102.88 291 LYS B CA 1
ATOM 6310 C C . LYS B 2 314 ? 114.978 141.063 141.569 1.00 102.72 291 LYS B C 1
ATOM 6311 O O . LYS B 2 314 ? 114.892 139.894 141.179 1.00 101.76 291 LYS B O 1
ATOM 6317 N N . GLU B 2 315 ? 114.279 142.062 141.036 1.00 102.46 292 GLU B N 1
ATOM 6318 C CA . GLU B 2 315 ? 113.308 141.851 139.976 1.00 101.72 292 GLU B CA 1
ATOM 6319 C C . GLU B 2 315 ? 113.509 142.884 138.876 1.00 103.14 292 GLU B C 1
ATOM 6320 O O . GLU B 2 315 ? 114.037 143.976 139.105 1.00 102.28 292 GLU B O 1
ATOM 6326 N N . THR B 2 316 ? 113.088 142.517 137.669 1.00 103.78 293 THR B N 1
ATOM 6327 C CA . THR B 2 316 ? 113.146 143.391 136.506 1.00 102.33 293 THR B CA 1
ATOM 6328 C C . THR B 2 316 ? 111.736 143.840 136.151 1.00 101.06 293 THR B C 1
ATOM 6329 O O . THR B 2 316 ? 110.842 143.007 135.975 1.00 101.20 293 THR B O 1
ATOM 6333 N N . VAL B 2 317 ? 111.541 145.152 136.052 1.00 98.28 294 VAL B N 1
ATOM 6334 C CA . VAL B 2 317 ? 110.237 145.743 135.766 1.00 97.83 294 VAL B CA 1
ATOM 6335 C C . VAL B 2 317 ? 110.426 146.713 134.606 1.00 98.86 294 VAL B C 1
ATOM 6336 O O . VAL B 2 317 ? 110.992 147.798 134.782 1.00 97.99 294 VAL B O 1
ATOM 6340 N N . TYR B 2 318 ? 109.960 146.326 133.419 1.00 103.05 295 TYR B N 1
ATOM 6341 C CA . TYR B 2 318 ? 109.941 147.228 132.274 1.00 101.75 295 TYR B CA 1
ATOM 6342 C C . TYR B 2 318 ? 108.592 147.915 132.112 1.00 102.76 295 TYR B C 1
ATOM 6343 O O . TYR B 2 318 ? 108.540 149.084 131.714 1.00 100.63 295 TYR B O 1
ATOM 6352 N N . CYS B 2 319 ? 107.503 147.204 132.417 1.00 113.38 296 CYS B N 1
ATOM 6353 C CA . CYS B 2 319 ? 106.152 147.755 132.396 1.00 113.61 296 CYS B CA 1
ATOM 6354 C C . CYS B 2 319 ? 105.833 148.421 131.065 1.00 113.35 296 CYS B C 1
ATOM 6355 O O . CYS B 2 319 ? 105.464 147.752 130.095 1.00 111.02 296 CYS B O 1
ATOM 6358 N N . LEU B 2 320 ? 105.971 149.743 131.016 1.00 118.70 297 LEU B N 1
ATOM 6359 C CA . LEU B 2 320 ? 105.721 150.513 129.809 1.00 118.21 297 LEU B CA 1
ATOM 6360 C C . LEU B 2 320 ? 106.804 151.572 129.669 1.00 117.28 297 LEU B C 1
ATOM 6361 O O . LEU B 2 320 ? 107.443 151.968 130.646 1.00 117.26 297 LEU B O 1
ATOM 6366 N N . ASN B 2 321 ? 107.010 152.025 128.432 1.00 114.48 298 ASN B N 1
ATOM 6367 C CA . ASN B 2 321 ? 107.957 153.103 128.180 1.00 115.47 298 ASN B CA 1
ATOM 6368 C C . ASN B 2 321 ? 107.409 154.470 128.566 1.00 116.49 298 ASN B C 1
ATOM 6369 O O . ASN B 2 321 ? 108.171 155.443 128.580 1.00 115.61 298 ASN B O 1
ATOM 6374 N N . ASP B 2 322 ? 106.121 154.567 128.878 1.00 124.33 299 ASP B N 1
ATOM 6375 C CA . ASP B 2 322 ? 105.486 155.815 129.268 1.00 124.76 299 ASP B CA 1
ATOM 6376 C C . ASP B 2 322 ? 105.082 155.763 130.737 1.00 123.87 299 ASP B C 1
ATOM 6377 O O . ASP B 2 322 ? 105.076 154.705 131.372 1.00 121.27 299 ASP B O 1
ATOM 6382 N N . ASP B 2 323 ? 104.737 156.935 131.272 1.00 131.88 300 ASP B N 1
ATOM 6383 C CA . ASP B 2 323 ? 104.333 157.070 132.672 1.00 132.35 300 ASP B CA 1
ATOM 6384 C C . ASP B 2 323 ? 102.850 156.720 132.808 1.00 132.19 300 ASP B C 1
ATOM 6385 O O . ASP B 2 323 ? 101.975 157.576 132.953 1.00 131.62 300 ASP B O 1
ATOM 6390 N N . ASP B 2 324 ? 102.576 155.418 132.756 1.00 134.06 301 ASP B N 1
ATOM 6391 C CA . ASP B 2 324 ? 101.222 154.900 132.888 1.00 133.84 301 ASP B CA 1
ATOM 6392 C C . ASP B 2 324 ? 101.043 153.947 134.060 1.00 133.95 301 ASP B C 1
ATOM 6393 O O . ASP B 2 324 ? 99.957 153.915 134.643 1.00 133.41 301 ASP B O 1
ATOM 6398 N N . GLU B 2 325 ? 102.073 153.176 134.415 1.00 138.81 302 GLU B N 1
ATOM 6399 C CA . GLU B 2 325 ? 102.033 152.242 135.541 1.00 139.04 302 GLU B CA 1
ATOM 6400 C C . GLU B 2 325 ? 100.894 151.232 135.381 1.00 138.45 302 GLU B C 1
ATOM 6401 O O . GLU B 2 325 ? 99.975 151.147 136.198 1.00 138.10 302 GLU B O 1
ATOM 6407 N N . THR B 2 326 ? 100.974 150.463 134.300 1.00 136.34 303 THR B N 1
ATOM 6408 C CA . THR B 2 326 ? 100.012 149.412 133.999 1.00 136.30 303 THR B CA 1
ATOM 6409 C C . THR B 2 326 ? 100.668 148.057 134.219 1.00 136.35 303 THR B C 1
ATOM 6410 O O . THR B 2 326 ? 101.810 147.842 133.799 1.00 136.20 303 THR B O 1
ATOM 6414 N N . GLU B 2 327 ? 99.951 147.153 134.884 1.00 133.04 304 GLU B N 1
ATOM 6415 C CA . GLU B 2 327 ? 100.488 145.827 135.160 1.00 132.29 304 GLU B CA 1
ATOM 6416 C C . GLU B 2 327 ? 100.755 145.080 133.859 1.00 132.29 304 GLU B C 1
ATOM 6417 O O . GLU B 2 327 ? 99.909 145.047 132.961 1.00 131.86 304 GLU B O 1
ATOM 6423 N N . VAL B 2 328 ? 101.937 144.478 133.764 1.00 124.91 305 VAL B N 1
ATOM 6424 C CA . VAL B 2 328 ? 102.371 143.762 132.570 1.00 124.94 305 VAL B CA 1
ATOM 6425 C C . VAL B 2 328 ? 102.659 142.320 132.963 1.00 124.69 305 VAL B C 1
ATOM 6426 O O . VAL B 2 328 ? 103.444 142.066 133.885 1.00 123.47 305 VAL B O 1
ATOM 6430 N N . LEU B 2 329 ? 102.025 141.383 132.268 1.00 118.25 306 LEU B N 1
ATOM 6431 C CA . LEU B 2 329 ? 102.250 139.966 132.500 1.00 117.53 306 LEU B CA 1
ATOM 6432 C C . LEU B 2 329 ? 103.396 139.458 131.630 1.00 115.91 306 LEU B C 1
ATOM 6433 O O . LEU B 2 329 ? 103.713 140.024 130.580 1.00 111.69 306 LEU B O 1
ATOM 6438 N N . LYS B 2 330 ? 104.022 138.373 132.089 1.00 110.57 307 LYS B N 1
ATOM 6439 C CA . LYS B 2 330 ? 105.125 137.766 131.354 1.00 110.05 307 LYS B CA 1
ATOM 6440 C C . LYS B 2 330 ? 104.668 137.047 130.092 1.00 109.87 307 LYS B C 1
ATOM 6441 O O . LYS B 2 330 ? 105.517 136.650 129.286 1.00 109.80 307 LYS B O 1
ATOM 6447 N N . GLU B 2 331 ? 103.359 136.867 129.902 1.00 108.86 308 GLU B N 1
ATOM 6448 C CA . GLU B 2 331 ? 102.845 136.231 128.696 1.00 108.56 308 GLU B CA 1
ATOM 6449 C C . GLU B 2 331 ? 103.011 137.097 127.455 1.00 108.67 308 GLU B C 1
ATOM 6450 O 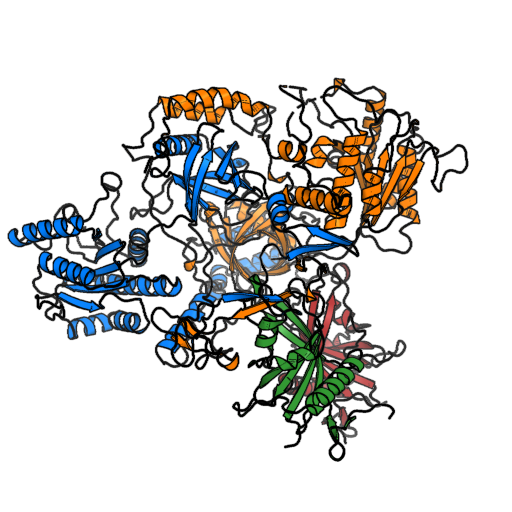O . GLU B 2 331 ? 102.837 136.591 126.341 1.00 107.29 308 GLU B O 1
ATOM 6456 N N . ASP B 2 332 ? 103.340 138.377 127.617 1.00 107.01 309 ASP B N 1
ATOM 6457 C CA . ASP B 2 332 ? 103.503 139.300 126.504 1.00 107.01 309 ASP B CA 1
ATOM 6458 C C . ASP B 2 332 ? 104.943 139.382 126.009 1.00 105.01 309 ASP B C 1
ATOM 6459 O O . ASP B 2 332 ? 105.240 140.205 125.136 1.00 101.85 309 ASP B O 1
ATOM 6464 N N . ILE B 2 333 ? 105.840 138.558 126.547 1.00 102.57 310 ILE B N 1
ATOM 6465 C CA . ILE B 2 333 ? 107.229 138.539 126.104 1.00 102.27 310 ILE B CA 1
ATOM 6466 C C . ILE B 2 333 ? 107.335 137.669 124.859 1.00 101.89 310 ILE B C 1
ATOM 6467 O O . ILE B 2 333 ? 107.558 136.457 124.951 1.00 100.63 310 ILE B O 1
ATOM 6472 N N . ILE B 2 334 ? 107.171 138.282 123.688 1.00 92.38 311 ILE B N 1
ATOM 6473 C CA . ILE B 2 334 ? 107.233 137.559 122.423 1.00 90.90 311 ILE B CA 1
ATOM 6474 C C . ILE B 2 334 ? 108.562 137.849 121.739 1.00 91.35 311 ILE B C 1
ATOM 6475 O O . ILE B 2 334 ? 109.127 136.977 121.069 1.00 90.38 311 ILE B O 1
ATOM 6480 N N . GLN B 2 335 ? 109.059 139.077 121.902 1.00 79.16 312 GLN B N 1
ATOM 6481 C CA . GLN B 2 335 ? 110.357 139.505 121.386 1.00 74.41 312 GLN B CA 1
ATOM 6482 C C . GLN B 2 335 ? 110.427 139.466 119.863 1.00 73.94 312 GLN B C 1
ATOM 6483 O O . GLN B 2 335 ? 109.511 138.973 119.198 1.00 75.03 312 GLN B O 1
ATOM 6489 N N . GLY B 2 336 ? 111.509 139.992 119.305 1.00 58.66 313 GLY B N 1
ATOM 6490 C CA . GLY B 2 336 ? 111.665 140.038 117.862 1.00 54.58 313 GLY B CA 1
ATOM 6491 C C . GLY B 2 336 ? 113.017 140.611 117.507 1.00 54.00 313 GLY B C 1
ATOM 6492 O O . GLY B 2 336 ? 113.752 141.115 118.363 1.00 61.89 313 GLY B O 1
ATOM 6493 N N . PHE B 2 337 ? 113.336 140.528 116.220 1.00 41.86 314 PHE B N 1
ATOM 6494 C CA . PHE B 2 337 ? 114.616 140.968 115.690 1.00 42.44 314 PHE B CA 1
ATOM 6495 C C . PHE B 2 337 ? 114.443 142.238 114.870 1.00 41.02 314 PHE B C 1
ATOM 6496 O O . PHE B 2 337 ? 113.355 142.548 114.384 1.00 48.28 314 PHE B O 1
ATOM 6504 N N . ARG B 2 338 ? 115.544 142.964 114.709 1.00 39.37 315 ARG B N 1
ATOM 6505 C CA . ARG B 2 338 ? 115.572 144.207 113.956 1.00 38.48 315 ARG B CA 1
ATOM 6506 C C . ARG B 2 338 ? 116.455 144.044 112.728 1.00 42.35 315 ARG B C 1
ATOM 6507 O O . ARG B 2 338 ? 117.575 143.533 112.822 1.00 48.91 315 ARG B O 1
ATOM 6515 N N . TYR B 2 339 ? 115.948 144.477 111.575 1.00 38.52 316 TYR B N 1
ATOM 6516 C CA . TYR B 2 339 ? 116.729 144.455 110.344 1.00 30.32 316 TYR B CA 1
ATOM 6517 C C . TYR B 2 339 ? 116.869 145.870 109.797 1.00 37.12 316 TYR B C 1
ATOM 6518 O O . TYR B 2 339 ? 116.654 146.111 108.607 1.00 46.11 316 TYR B O 1
ATOM 6527 N N . GLY B 2 340 ? 117.218 146.818 110.658 1.00 40.17 317 GLY B N 1
ATOM 6528 C CA . GLY B 2 340 ? 117.302 148.198 110.231 1.00 41.84 317 GLY B CA 1
ATOM 6529 C C . GLY B 2 340 ? 116.105 149.012 110.670 1.00 46.44 317 GLY B C 1
ATOM 6530 O O . GLY B 2 340 ? 116.015 149.415 111.833 1.00 50.52 317 GLY B O 1
ATOM 6531 N N . SER B 2 341 ? 115.185 149.276 109.748 1.00 44.89 318 SER B N 1
ATOM 6532 C CA . SER B 2 341 ? 113.971 150.018 110.050 1.00 41.46 318 SER B CA 1
ATOM 6533 C C . SER B 2 341 ? 112.745 149.121 110.161 1.00 42.70 318 SER B C 1
ATOM 6534 O O . SER B 2 341 ? 111.620 149.629 110.174 1.00 47.85 318 SER B O 1
ATOM 6537 N N . ASP B 2 342 ? 112.931 147.805 110.243 1.00 39.27 319 ASP B N 1
ATOM 6538 C CA . ASP B 2 342 ? 111.819 146.872 110.320 1.00 42.33 319 ASP B CA 1
ATOM 6539 C C . ASP B 2 342 ? 112.069 145.829 111.400 1.00 45.37 319 ASP B C 1
ATOM 6540 O O . ASP B 2 342 ? 113.215 145.528 111.751 1.00 49.39 319 ASP B O 1
ATOM 6545 N N . ILE B 2 343 ? 110.972 145.282 111.920 1.00 43.89 320 ILE B N 1
ATOM 6546 C CA . ILE B 2 343 ? 110.989 144.294 112.991 1.00 35.61 320 ILE B CA 1
ATOM 6547 C C . ILE B 2 343 ? 110.403 142.994 112.460 1.00 34.84 320 ILE B C 1
ATOM 6548 O O . ILE B 2 343 ? 109.333 142.995 111.841 1.00 39.18 320 ILE B O 1
ATOM 6553 N N . VAL B 2 344 ? 111.108 141.894 112.697 1.00 47.91 321 VAL B N 1
ATOM 6554 C CA . VAL B 2 344 ? 110.660 140.545 112.375 1.00 51.95 321 VAL B CA 1
ATOM 6555 C C . VAL B 2 344 ? 110.323 139.847 113.691 1.00 56.75 321 VAL B C 1
ATOM 6556 O O . VAL B 2 344 ? 111.228 139.578 114.495 1.00 61.49 321 VAL B O 1
ATOM 6560 N N . PRO B 2 345 ? 109.057 139.549 113.964 1.00 56.16 322 PRO B N 1
ATOM 6561 C CA . PRO B 2 345 ? 108.698 138.977 115.265 1.00 56.44 322 PRO B CA 1
ATOM 6562 C C . PRO B 2 345 ? 109.132 137.525 115.387 1.00 60.50 322 PRO B C 1
ATOM 6563 O O . PRO B 2 345 ? 109.469 136.858 114.407 1.00 60.64 322 PRO B O 1
ATOM 6567 N N . PHE B 2 346 ? 109.123 137.038 116.632 1.00 68.41 323 PHE B N 1
ATOM 6568 C CA . PHE B 2 346 ? 109.382 135.623 116.880 1.00 68.61 323 PHE B CA 1
ATOM 6569 C C . PHE B 2 346 ? 108.234 134.730 116.432 1.00 69.04 323 PHE B C 1
ATOM 6570 O O . PHE B 2 346 ? 108.412 133.510 116.354 1.00 68.28 323 PHE B O 1
ATOM 6578 N N . SER B 2 347 ? 107.062 135.301 116.147 1.00 71.05 324 SER B N 1
ATOM 6579 C CA . SER B 2 347 ? 105.950 134.501 115.651 1.00 71.76 324 SER B CA 1
ATOM 6580 C C . SER B 2 347 ? 106.198 133.980 114.241 1.00 75.88 324 SER B C 1
ATOM 6581 O O . SER B 2 347 ? 105.533 133.026 113.822 1.00 75.36 324 SER B O 1
ATOM 6584 N N . LYS B 2 348 ? 107.133 134.579 113.505 1.00 75.28 325 LYS B N 1
ATOM 6585 C CA . LYS B 2 348 ? 107.441 134.173 112.141 1.00 73.10 325 LYS B CA 1
ATOM 6586 C C . LYS B 2 348 ? 108.782 133.459 112.027 1.00 72.32 325 LYS B C 1
ATOM 6587 O O . LYS B 2 348 ? 109.242 133.202 110.910 1.00 73.80 325 LYS B O 1
ATOM 6593 N N . VAL B 2 349 ? 109.418 133.131 113.147 1.00 70.79 326 VAL B N 1
ATOM 6594 C CA . VAL B 2 349 ? 110.713 132.467 113.133 1.00 71.67 326 VAL B CA 1
ATOM 6595 C C . VAL B 2 349 ? 110.553 131.060 113.690 1.00 74.75 326 VAL B C 1
ATOM 6596 O O . VAL B 2 349 ? 109.573 130.729 114.365 1.00 74.41 326 VAL B O 1
ATOM 6600 N N . ASP B 2 350 ? 111.541 130.221 113.394 1.00 78.31 327 ASP B N 1
ATOM 6601 C CA . ASP B 2 350 ? 111.592 128.855 113.888 1.00 76.78 327 ASP B CA 1
ATOM 6602 C C . ASP B 2 350 ? 112.980 128.577 114.444 1.00 77.16 327 ASP B C 1
ATOM 6603 O O . ASP B 2 350 ? 113.969 129.177 114.014 1.00 76.85 327 ASP B O 1
ATOM 6608 N N . GLU B 2 351 ? 113.042 127.664 115.415 1.00 84.02 328 GLU B N 1
ATOM 6609 C CA . GLU B 2 351 ? 114.327 127.305 116.008 1.00 86.87 328 GLU B CA 1
ATOM 6610 C C . GLU B 2 351 ? 115.252 126.665 114.980 1.00 84.09 328 GLU B C 1
ATOM 6611 O O . GLU B 2 351 ? 116.458 126.940 114.963 1.00 80.36 328 GLU B O 1
ATOM 6617 N N . GLU B 2 352 ? 114.709 125.805 114.120 1.00 80.22 329 GLU B N 1
ATOM 6618 C CA . GLU B 2 352 ? 115.505 125.148 113.093 1.00 79.59 329 GLU B CA 1
ATOM 6619 C C . GLU B 2 352 ? 115.699 126.006 111.850 1.00 78.81 329 GLU B C 1
ATOM 6620 O O . GLU B 2 352 ? 116.515 125.651 110.994 1.00 76.87 329 GLU B O 1
ATOM 6626 N N . GLN B 2 353 ? 114.971 127.117 111.727 1.00 82.23 330 GLN B N 1
ATOM 6627 C CA . GLN B 2 353 ? 115.123 127.971 110.555 1.00 81.78 330 GLN B CA 1
ATOM 6628 C C . GLN B 2 353 ? 116.459 128.704 110.570 1.00 79.24 330 GLN B C 1
ATOM 6629 O O . GLN B 2 353 ? 117.121 128.817 109.532 1.00 79.00 330 GLN B O 1
ATOM 6635 N N . MET B 2 354 ? 116.873 129.204 111.731 1.00 76.32 331 MET B N 1
ATOM 6636 C CA . MET B 2 354 ? 118.079 130.018 111.861 1.00 78.03 331 MET B CA 1
ATOM 6637 C C . MET B 2 354 ? 119.070 129.277 112.752 1.00 77.55 331 MET B C 1
ATOM 6638 O O . MET B 2 354 ? 119.095 129.469 113.970 1.00 79.38 331 MET B O 1
ATOM 6643 N N . LYS B 2 355 ? 119.892 128.431 112.135 1.00 65.24 332 LYS B N 1
ATOM 6644 C CA . LYS B 2 355 ? 120.933 127.710 112.862 1.00 63.35 332 LYS B CA 1
ATOM 6645 C C . LYS B 2 355 ? 121.967 127.250 111.846 1.00 63.20 332 LYS B C 1
ATOM 6646 O O . LYS B 2 355 ? 121.649 126.452 110.960 1.00 63.64 332 LYS B O 1
ATOM 6652 N N . TYR B 2 356 ? 123.191 127.755 111.970 1.00 51.15 333 TYR B N 1
ATOM 6653 C CA . TYR B 2 356 ? 124.274 127.353 111.081 1.00 47.88 333 TYR B CA 1
ATOM 6654 C C . TYR B 2 356 ? 124.726 125.946 111.448 1.00 50.49 333 TYR B C 1
ATOM 6655 O O . TYR B 2 356 ? 125.364 125.741 112.486 1.00 55.95 333 TYR B O 1
ATOM 6664 N N . LYS B 2 357 ? 124.397 124.976 110.603 1.00 47.44 334 LYS B N 1
ATOM 6665 C CA . LYS B 2 357 ? 124.777 123.586 110.834 1.00 47.09 334 LYS B CA 1
ATOM 6666 C C . LYS B 2 357 ? 126.269 123.433 110.572 1.00 50.81 334 LYS B C 1
ATOM 6667 O O . LYS B 2 357 ? 126.711 123.395 109.422 1.00 53.21 334 LYS B O 1
ATOM 6673 N N . SER B 2 358 ? 127.053 123.350 111.641 1.00 46.95 335 SER B N 1
ATOM 6674 C CA . SER B 2 358 ? 128.487 123.157 111.501 1.00 44.74 335 SER B CA 1
ATOM 6675 C C . SER B 2 358 ? 128.795 121.743 111.025 1.00 40.56 335 SER B C 1
ATOM 6676 O O . SER B 2 358 ? 128.122 120.777 111.393 1.00 46.75 335 SER B O 1
ATOM 6679 N N . GLU B 2 359 ? 129.828 121.629 110.190 1.00 39.22 336 GLU B N 1
ATOM 6680 C CA . GLU B 2 359 ? 130.269 120.326 109.714 1.00 41.47 336 GLU B CA 1
ATOM 6681 C C . GLU B 2 359 ? 130.936 119.499 110.802 1.00 41.39 336 GLU B C 1
ATOM 6682 O O . GLU B 2 359 ? 131.168 118.304 110.593 1.00 44.83 336 GLU B O 1
ATOM 6688 N N . GLY B 2 360 ? 131.251 120.096 111.942 1.00 36.46 337 GLY B N 1
ATOM 6689 C CA . GLY B 2 360 ? 131.821 119.386 113.065 1.00 29.97 337 GLY B CA 1
ATOM 6690 C C . GLY B 2 360 ? 133.148 119.977 113.497 1.00 28.88 337 GLY B C 1
ATOM 6691 O O . GLY B 2 360 ? 133.616 120.987 112.976 1.00 34.72 337 GLY B O 1
ATOM 6692 N N . LYS B 2 361 ? 133.746 119.314 114.480 1.00 24.55 338 LYS B N 1
ATOM 6693 C CA . LYS B 2 361 ? 135.068 119.690 114.959 1.00 22.59 338 LYS B CA 1
ATOM 6694 C C . LYS B 2 361 ? 136.105 119.435 113.872 1.00 26.99 338 LYS B C 1
ATOM 6695 O O . LYS B 2 361 ? 136.105 118.376 113.239 1.00 29.98 338 LYS B O 1
ATOM 6701 N N . CYS B 2 362 ? 136.986 120.407 113.648 1.00 20.27 339 CYS B N 1
ATOM 6702 C CA . CYS B 2 362 ? 137.940 120.302 112.553 1.00 20.04 339 CYS B CA 1
ATOM 6703 C C . CYS B 2 362 ? 139.151 121.181 112.824 1.00 18.92 339 CYS B C 1
ATOM 6704 O O . CYS B 2 362 ? 139.088 122.146 113.587 1.00 19.77 339 CYS B O 1
ATOM 6707 N N . PHE B 2 363 ? 140.262 120.817 112.181 1.00 20.66 340 PHE B N 1
ATOM 6708 C CA . PHE B 2 363 ? 141.491 121.615 112.134 1.00 13.44 340 PHE B CA 1
ATOM 6709 C C . PHE B 2 363 ? 142.036 121.416 110.722 1.00 14.80 340 PHE B C 1
ATOM 6710 O O . PHE B 2 363 ? 142.831 120.506 110.475 1.00 28.48 340 PHE B O 1
ATOM 6718 N N . SER B 2 364 ? 141.613 122.273 109.800 1.00 15.08 341 SER B N 1
ATOM 6719 C CA . SER B 2 364 ? 141.815 122.053 108.375 1.00 12.41 341 SER B CA 1
ATOM 6720 C C . SER B 2 364 ? 142.613 123.200 107.783 1.00 14.96 341 SER B C 1
ATOM 6721 O O . SER B 2 364 ? 142.310 124.368 108.038 1.00 25.79 341 SER B O 1
ATOM 6724 N N . VAL B 2 365 ? 143.621 122.867 106.985 1.00 18.44 342 VAL B N 1
ATOM 6725 C CA . VAL B 2 365 ? 144.499 123.874 106.403 1.00 14.36 342 VAL B CA 1
ATOM 6726 C C . VAL B 2 365 ? 143.821 124.469 105.178 1.00 18.53 342 VAL B C 1
ATOM 6727 O O . VAL B 2 365 ? 143.662 123.796 104.155 1.00 31.81 342 VAL B O 1
ATOM 6731 N N . LEU B 2 366 ? 143.404 125.731 105.285 1.00 20.59 343 LEU B N 1
ATOM 6732 C CA . LEU B 2 366 ? 142.941 126.453 104.107 1.00 8.40 343 LEU B CA 1
ATOM 6733 C C . LEU B 2 366 ? 144.087 126.706 103.141 1.00 17.93 343 LEU B C 1
ATOM 6734 O O . LEU B 2 366 ? 143.891 126.690 101.923 1.00 33.02 343 LEU B O 1
ATOM 6739 N N . GLY B 2 367 ? 145.284 126.944 103.662 1.00 24.84 344 GLY B N 1
ATOM 6740 C CA . GLY B 2 367 ? 146.433 127.032 102.778 1.00 14.14 344 GLY B CA 1
ATOM 6741 C C . GLY B 2 367 ? 147.642 127.587 103.493 1.00 16.71 344 GLY B C 1
ATOM 6742 O O . GLY B 2 367 ? 147.685 127.670 104.721 1.00 30.92 344 GLY B O 1
ATOM 6743 N N . PHE B 2 368 ? 148.641 127.953 102.697 1.00 15.39 345 PHE B N 1
ATOM 6744 C CA . PHE B 2 368 ? 149.910 128.458 103.200 1.00 18.69 345 PHE B CA 1
ATOM 6745 C C . PHE B 2 368 ? 150.188 129.827 102.602 1.00 22.27 345 PHE B C 1
ATOM 6746 O O . PHE B 2 368 ? 149.839 130.092 101.448 1.00 37.58 345 PHE B O 1
ATOM 6754 N N . CYS B 2 369 ? 150.811 130.696 103.391 1.00 16.29 346 CYS B N 1
ATOM 6755 C CA . CYS B 2 369 ? 151.061 132.058 102.948 1.00 10.63 346 CYS B CA 1
ATOM 6756 C C . CYS B 2 369 ? 152.312 132.588 103.627 1.00 18.26 346 CYS B C 1
ATOM 6757 O O . CYS B 2 369 ? 152.817 132.005 104.588 1.00 32.38 346 CYS B O 1
ATOM 6760 N N . LYS B 2 370 ? 152.825 133.693 103.097 1.00 25.65 347 LYS B N 1
ATOM 6761 C CA . LYS B 2 370 ? 154.052 134.266 103.628 1.00 19.29 347 LYS B CA 1
ATOM 6762 C C . LYS B 2 370 ? 153.835 134.778 105.045 1.00 22.88 347 LYS B C 1
ATOM 6763 O O . LYS B 2 370 ? 152.753 135.258 105.393 1.00 36.59 347 LYS B O 1
ATOM 6769 N N . SER B 2 371 ? 154.881 134.669 105.866 1.00 20.32 348 SER B N 1
ATOM 6770 C CA . SER B 2 371 ? 154.776 135.070 107.264 1.00 14.95 348 SER B CA 1
ATOM 6771 C C . SER B 2 371 ? 154.518 136.564 107.394 1.00 21.38 348 SER B C 1
ATOM 6772 O O . SER B 2 371 ? 153.751 136.996 108.262 1.00 28.26 348 SER B O 1
ATOM 6775 N N . SER B 2 372 ? 155.148 137.370 106.538 1.00 20.89 349 SER B N 1
ATOM 6776 C CA . SER B 2 372 ? 154.965 138.815 106.589 1.00 19.19 349 SER B CA 1
ATOM 6777 C C . SER B 2 372 ? 153.548 139.240 106.225 1.00 20.32 349 SER B C 1
ATOM 6778 O O . SER B 2 372 ? 153.156 140.369 106.535 1.00 25.58 349 SER B O 1
ATOM 6781 N N . GLN B 2 373 ? 152.771 138.366 105.583 1.00 16.07 350 GLN B N 1
ATOM 6782 C CA . GLN B 2 373 ? 151.402 138.719 105.227 1.00 16.42 350 GLN B CA 1
ATOM 6783 C C . GLN B 2 373 ? 150.476 138.700 106.437 1.00 22.91 350 GLN B C 1
ATOM 6784 O O . GLN B 2 373 ? 149.492 139.445 106.470 1.00 30.03 350 GLN B O 1
ATOM 6790 N N . VAL B 2 374 ? 150.765 137.865 107.431 1.00 28.34 351 VAL B N 1
ATOM 6791 C CA . VAL B 2 374 ? 149.969 137.788 108.651 1.00 20.28 351 VAL B CA 1
ATOM 6792 C C . VAL B 2 374 ? 150.652 138.633 109.716 1.00 17.44 351 VAL B C 1
ATOM 6793 O O . VAL B 2 374 ? 151.780 138.338 110.126 1.00 23.75 351 VAL B O 1
ATOM 6797 N N . GLN B 2 375 ? 149.968 139.675 110.171 1.00 26.41 352 GLN B N 1
ATOM 6798 C CA . GLN B 2 375 ? 150.519 140.629 111.118 1.00 21.20 352 GLN B CA 1
ATOM 6799 C C . GLN B 2 375 ? 149.885 140.449 112.491 1.00 29.38 352 GLN B C 1
ATOM 6800 O O . GLN B 2 375 ? 148.820 139.845 112.639 1.00 37.10 352 GLN B O 1
ATOM 6806 N N . ARG B 2 376 ? 150.566 140.987 113.503 1.00 29.16 353 ARG B N 1
ATOM 6807 C CA . ARG B 2 376 ? 150.146 140.801 114.887 1.00 14.94 353 ARG B CA 1
ATOM 6808 C C . ARG B 2 376 ? 148.918 141.626 115.247 1.00 26.78 353 ARG B C 1
ATOM 6809 O O . ARG B 2 376 ? 148.105 141.185 116.066 1.00 35.18 353 ARG B O 1
ATOM 6817 N N . ARG B 2 377 ? 148.760 142.810 114.654 1.00 26.89 354 ARG B N 1
ATOM 6818 C CA . ARG B 2 377 ? 147.652 143.683 115.024 1.00 17.83 354 ARG B CA 1
ATOM 6819 C C . ARG B 2 377 ? 146.298 143.092 114.670 1.00 20.07 354 ARG B C 1
ATOM 6820 O O . ARG B 2 377 ? 145.278 143.556 115.189 1.00 30.57 354 ARG B O 1
ATOM 6828 N N . PHE B 2 378 ? 146.259 142.085 113.807 1.00 14.91 355 PHE B N 1
ATOM 6829 C CA . PHE B 2 378 ? 145.011 141.444 113.433 1.00 18.39 355 PHE B CA 1
ATOM 6830 C C . PHE B 2 378 ? 144.709 140.201 114.258 1.00 17.63 355 PHE B C 1
ATOM 6831 O O . PHE B 2 378 ? 143.683 139.558 114.025 1.00 27.67 355 PHE B O 1
ATOM 6839 N N . PHE B 2 379 ? 145.566 139.851 115.213 1.00 14.65 356 PHE B N 1
ATOM 6840 C CA . PHE B 2 379 ? 145.283 138.722 116.087 1.00 13.15 356 PHE B CA 1
ATOM 6841 C C . PHE B 2 379 ? 144.029 138.993 116.906 1.00 22.15 356 PHE B C 1
ATOM 6842 O O . PHE B 2 379 ? 143.863 140.072 117.477 1.00 27.11 356 PHE B O 1
ATOM 6850 N N . MET B 2 380 ? 143.142 138.006 116.966 1.00 23.90 357 MET B N 1
ATOM 6851 C CA . MET B 2 380 ? 141.929 138.117 117.759 1.00 15.36 357 MET B CA 1
ATOM 6852 C C . MET B 2 380 ? 141.779 136.897 118.655 1.00 12.86 357 MET B C 1
ATOM 6853 O O . MET B 2 380 ? 142.560 135.945 118.592 1.00 30.47 357 MET B O 1
ATOM 6858 N N . GLY B 2 381 ? 140.757 136.940 119.497 1.00 8.79 358 GLY B N 1
ATOM 6859 C CA . GLY B 2 381 ? 140.491 135.863 120.423 1.00 18.76 358 GLY B CA 1
ATOM 6860 C C . GLY B 2 381 ? 141.095 136.105 121.787 1.00 15.66 358 GLY B C 1
ATOM 6861 O O . GLY B 2 381 ? 141.756 137.111 122.055 1.00 27.86 358 GLY B O 1
ATOM 6862 N N . ASN B 2 382 ? 140.856 135.143 122.675 1.00 13.31 359 ASN B N 1
ATOM 6863 C CA . ASN B 2 382 ? 141.313 135.229 124.055 1.00 13.55 359 ASN B CA 1
ATOM 6864 C C . ASN B 2 382 ? 142.101 133.989 124.456 1.00 14.92 359 ASN B C 1
ATOM 6865 O O . ASN B 2 382 ? 142.059 133.571 125.615 1.00 29.84 359 ASN B O 1
ATOM 6870 N N . GLN B 2 383 ? 142.824 133.389 123.514 1.00 12.69 360 GLN B N 1
ATOM 6871 C CA . GLN B 2 383 ? 143.637 132.221 123.817 1.00 3.99 360 GLN B CA 1
ATOM 6872 C C . GLN B 2 383 ? 144.680 132.031 122.728 1.00 7.79 360 GLN B C 1
ATOM 6873 O O . GLN B 2 383 ? 144.542 132.535 121.611 1.00 24.57 360 GLN B O 1
ATOM 6879 N N . VAL B 2 384 ? 145.730 131.297 123.078 1.00 15.33 361 VAL B N 1
ATOM 6880 C CA . VAL B 2 384 ? 146.760 130.860 122.146 1.00 8.84 361 VAL B CA 1
ATOM 6881 C C . VAL B 2 384 ? 146.921 129.360 122.332 1.00 8.74 361 VAL B C 1
ATOM 6882 O O . VAL B 2 384 ? 146.969 128.878 123.467 1.00 24.89 361 VAL B O 1
ATOM 6886 N N . LEU B 2 385 ? 146.961 128.618 121.232 1.00 17.84 362 LEU B N 1
ATOM 6887 C CA . LEU B 2 385 ? 147.038 127.167 121.305 1.00 3.71 362 LEU B CA 1
ATOM 6888 C C . LEU B 2 385 ? 148.395 126.683 120.820 1.00 11.27 362 LEU B C 1
ATOM 6889 O O . LEU B 2 385 ? 148.968 127.247 119.888 1.00 20.93 362 LEU B O 1
ATOM 6894 N N . LYS B 2 386 ? 148.905 125.639 121.460 1.00 19.57 363 LYS B N 1
ATOM 6895 C CA . LYS B 2 386 ? 150.113 124.954 121.027 1.00 8.48 363 LYS B CA 1
ATOM 6896 C C . LYS B 2 386 ? 149.725 123.557 120.571 1.00 8.59 363 LYS B C 1
ATOM 6897 O O . LYS B 2 386 ? 149.098 122.806 121.322 1.00 22.02 363 LYS B O 1
ATOM 6903 N N . VAL B 2 387 ? 150.096 123.217 119.343 1.00 14.41 364 VAL B N 1
ATOM 6904 C CA . VAL B 2 387 ? 149.671 121.989 118.689 1.00 10.71 364 VAL B CA 1
ATOM 6905 C C . VAL B 2 387 ? 150.879 121.077 118.570 1.00 12.56 364 VAL B C 1
ATOM 6906 O O . VAL B 2 387 ? 151.856 121.415 117.884 1.00 22.45 364 VAL B O 1
ATOM 6910 N N . PHE B 2 388 ? 150.815 119.937 119.255 1.00 14.76 365 PHE B N 1
ATOM 6911 C CA . PHE B 2 388 ? 151.800 118.872 119.187 1.00 10.17 365 PHE B CA 1
ATOM 6912 C C . PHE B 2 388 ? 151.189 117.663 118.494 1.00 11.69 365 PHE B C 1
ATOM 6913 O O . PHE B 2 388 ? 149.983 117.602 118.246 1.00 19.26 365 PHE B O 1
ATOM 6921 N N . ALA B 2 389 ? 152.037 116.686 118.197 1.00 17.90 366 ALA B N 1
ATOM 6922 C CA . ALA B 2 389 ? 151.545 115.416 117.697 1.00 14.43 366 ALA B CA 1
ATOM 6923 C C . ALA B 2 389 ? 150.877 114.630 118.821 1.00 17.80 366 ALA B C 1
ATOM 6924 O O . ALA B 2 389 ? 151.131 114.850 120.007 1.00 30.29 366 ALA B O 1
ATOM 6926 N N . ALA B 2 390 ? 150.002 113.708 118.431 1.00 22.55 367 ALA B N 1
ATOM 6927 C CA . ALA B 2 390 ? 149.294 112.891 119.405 1.00 18.09 367 ALA B CA 1
ATOM 6928 C C . ALA B 2 390 ? 150.270 112.008 120.172 1.00 30.89 367 ALA B C 1
ATOM 6929 O O . ALA B 2 390 ? 151.281 111.547 119.637 1.00 38.53 367 ALA B O 1
ATOM 6931 N N . ARG B 2 391 ? 149.959 111.783 121.446 1.00 40.66 368 ARG B N 1
ATOM 6932 C CA . ARG B 2 391 ? 150.833 110.994 122.303 1.00 38.44 368 ARG B CA 1
ATOM 6933 C C . ARG B 2 391 ? 150.951 109.568 121.784 1.00 40.52 368 ARG B C 1
ATOM 6934 O O . ARG B 2 391 ? 149.975 108.976 121.316 1.00 47.41 368 ARG B O 1
ATOM 6942 N N . ASP B 2 392 ? 152.164 109.021 121.868 1.00 37.86 369 ASP B N 1
ATOM 6943 C CA . ASP B 2 392 ? 152.459 107.657 121.428 1.00 38.79 369 ASP B CA 1
ATOM 6944 C C . ASP B 2 392 ? 152.083 107.450 119.962 1.00 39.12 369 ASP B C 1
ATOM 6945 O O . ASP B 2 392 ? 151.413 106.483 119.597 1.00 46.43 369 ASP B O 1
ATOM 6950 N N . ASP B 2 393 ? 152.527 108.377 119.114 1.00 39.30 370 ASP B N 1
ATOM 6951 C CA . ASP B 2 393 ? 152.298 108.302 117.668 1.00 38.39 370 ASP B CA 1
ATOM 6952 C C . ASP B 2 393 ? 153.579 108.769 116.979 1.00 40.99 370 ASP B C 1
ATOM 6953 O O . ASP B 2 393 ? 153.775 109.967 116.757 1.00 45.91 370 ASP B O 1
ATOM 6958 N N . GLU B 2 394 ? 154.450 107.813 116.650 1.00 36.11 371 GLU B N 1
ATOM 6959 C CA . GLU B 2 394 ? 155.713 108.154 116.004 1.00 35.90 371 GLU B CA 1
ATOM 6960 C C . GLU B 2 394 ? 155.489 108.739 114.614 1.00 38.55 371 GLU B C 1
ATOM 6961 O O . GLU B 2 394 ? 156.141 109.721 114.235 1.00 46.43 371 GLU B O 1
ATOM 6967 N N . ALA B 2 395 ? 154.575 108.149 113.842 1.00 26.87 372 ALA B N 1
ATOM 6968 C CA . ALA B 2 395 ? 154.322 108.634 112.489 1.00 25.70 372 ALA B CA 1
ATOM 6969 C C . ALA B 2 395 ? 153.760 110.049 112.503 1.00 34.28 372 ALA B C 1
ATOM 6970 O O . ALA B 2 395 ? 154.155 110.891 111.687 1.00 41.65 372 ALA B O 1
ATOM 6972 N N . ALA B 2 396 ? 152.837 110.328 113.425 1.00 31.67 373 ALA B N 1
ATOM 6973 C CA . ALA B 2 396 ? 152.299 111.677 113.548 1.00 27.60 373 ALA B CA 1
ATOM 6974 C C . ALA B 2 396 ? 153.386 112.667 113.936 1.00 27.16 373 ALA B C 1
ATOM 6975 O O . ALA B 2 396 ? 153.426 113.790 113.420 1.00 35.55 373 ALA B O 1
ATOM 6977 N N . ALA B 2 397 ? 154.279 112.269 114.844 1.00 22.21 374 ALA B N 1
ATOM 6978 C CA . ALA B 2 397 ? 155.374 113.147 115.236 1.00 20.63 374 ALA B CA 1
ATOM 6979 C C . ALA B 2 397 ? 156.284 113.455 114.054 1.00 30.76 374 ALA B C 1
ATOM 6980 O O . ALA B 2 397 ? 156.680 114.608 113.852 1.00 37.41 374 ALA B O 1
ATOM 6982 N N . VAL B 2 398 ? 156.608 112.440 113.250 1.00 28.36 375 VAL B N 1
ATOM 6983 C CA . VAL B 2 398 ? 157.468 112.658 112.089 1.00 25.52 375 VAL B CA 1
ATOM 6984 C C . VAL B 2 398 ? 156.791 113.578 111.080 1.00 32.18 375 VAL B C 1
ATOM 6985 O O . VAL B 2 398 ? 157.414 114.507 110.548 1.00 41.00 375 VAL B O 1
ATOM 6989 N N . ALA B 2 399 ? 155.506 113.343 110.805 1.00 16.94 376 ALA B N 1
ATOM 6990 C CA . ALA B 2 399 ? 154.800 114.172 109.833 1.00 21.71 376 ALA B CA 1
ATOM 6991 C C . ALA B 2 399 ? 154.697 115.619 110.301 1.00 26.32 376 ALA B C 1
ATOM 6992 O O . ALA B 2 399 ? 154.915 116.555 109.517 1.00 36.32 376 ALA B O 1
ATOM 6994 N N . LEU B 2 400 ? 154.375 115.827 111.579 1.00 21.02 377 LEU B N 1
ATOM 6995 C CA . LEU B 2 400 ? 154.270 117.186 112.093 1.00 18.75 377 LEU B CA 1
ATOM 6996 C C . LEU B 2 400 ? 155.628 117.873 112.113 1.00 21.96 377 LEU B C 1
ATOM 6997 O O . LEU B 2 400 ? 155.720 119.075 111.851 1.00 32.25 377 LEU B O 1
ATOM 7002 N N . SER B 2 401 ? 156.693 117.131 112.424 1.00 23.78 378 SER B N 1
ATOM 7003 C CA . SER B 2 401 ? 158.030 117.707 112.361 1.00 21.14 378 SER B CA 1
ATOM 7004 C C . SER B 2 401 ? 158.370 118.136 110.942 1.00 21.69 378 SER B C 1
ATOM 7005 O O . SER B 2 401 ? 158.957 119.203 110.731 1.00 30.71 378 SER B O 1
ATOM 7008 N N . SER B 2 402 ? 158.003 117.315 109.957 1.00 24.78 379 SER B N 1
ATOM 7009 C CA . SER B 2 402 ? 158.236 117.681 108.566 1.00 14.44 379 SER B CA 1
ATOM 7010 C C . SER B 2 402 ? 157.493 118.958 108.204 1.00 23.94 379 SER B C 1
ATOM 7011 O O . SER B 2 402 ? 158.058 119.854 107.569 1.00 29.59 379 SER B O 1
ATOM 7014 N N . LEU B 2 403 ? 156.228 119.065 108.617 1.00 29.27 380 LEU B N 1
ATOM 7015 C CA . LEU B 2 403 ? 155.459 120.275 108.334 1.00 22.51 380 LEU B CA 1
ATOM 7016 C C . LEU B 2 403 ? 156.075 121.503 108.999 1.00 22.04 380 LEU B C 1
ATOM 7017 O O . LEU B 2 403 ? 156.207 122.560 108.368 1.00 32.69 380 LEU B O 1
ATOM 7022 N N . ILE B 2 404 ? 156.466 121.379 110.269 1.00 21.91 381 ILE B N 1
ATOM 7023 C CA . ILE B 2 404 ? 157.027 122.512 110.997 1.00 14.27 381 ILE B CA 1
ATOM 7024 C C . ILE B 2 404 ? 158.329 122.971 110.355 1.00 25.48 381 ILE B C 1
ATOM 7025 O O . ILE B 2 404 ? 158.556 124.172 110.164 1.00 35.53 381 ILE B O 1
ATOM 7030 N N . HIS B 2 405 ? 159.202 122.025 110.005 1.00 30.16 382 HIS B N 1
ATOM 7031 C CA . HIS B 2 405 ? 160.486 122.399 109.427 1.00 15.95 382 HIS B CA 1
ATOM 7032 C C . HIS B 2 405 ? 160.322 122.954 108.018 1.00 21.10 382 HIS B C 1
ATOM 7033 O O . HIS B 2 405 ? 161.051 123.870 107.622 1.00 33.88 382 HIS B O 1
ATOM 7040 N N . ALA B 2 406 ? 159.364 122.430 107.250 1.00 15.16 383 ALA B N 1
ATOM 7041 C CA . ALA B 2 406 ? 159.087 122.998 105.937 1.00 8.12 383 ALA B CA 1
ATOM 7042 C C . ALA B 2 406 ? 158.595 124.433 106.053 1.00 23.74 383 ALA B C 1
ATOM 7043 O O . ALA B 2 406 ? 159.002 125.302 105.274 1.00 36.85 383 ALA B O 1
ATOM 7045 N N . LEU B 2 407 ? 157.714 124.702 107.020 1.00 24.33 384 LEU B N 1
ATOM 7046 C CA . LEU B 2 407 ? 157.234 126.066 107.216 1.00 18.43 384 LEU B CA 1
ATOM 7047 C C . LEU B 2 407 ? 158.361 126.995 107.652 1.00 23.25 384 LEU B C 1
ATOM 7048 O O . LEU B 2 407 ? 158.464 128.127 107.166 1.00 29.84 384 LEU B O 1
ATOM 7053 N N . ASP B 2 408 ? 159.215 126.538 108.571 1.00 28.28 385 ASP B N 1
ATOM 7054 C CA . ASP B 2 408 ? 160.294 127.391 109.061 1.00 27.24 385 ASP B CA 1
ATOM 7055 C C . ASP B 2 408 ? 161.319 127.684 107.972 1.00 30.77 385 ASP B C 1
ATOM 7056 O O . ASP B 2 408 ? 161.811 128.812 107.865 1.00 39.42 385 ASP B O 1
ATOM 7061 N N . ASP B 2 409 ? 161.666 126.678 107.166 1.00 31.07 386 ASP B N 1
ATOM 7062 C CA . ASP B 2 409 ? 162.669 126.878 106.125 1.00 28.77 386 ASP B CA 1
ATOM 7063 C C . ASP B 2 409 ? 162.188 127.863 105.068 1.00 34.89 386 ASP B C 1
ATOM 7064 O O . ASP B 2 409 ? 162.962 128.705 104.599 1.00 40.04 386 ASP B O 1
ATOM 7069 N N . LEU B 2 410 ? 160.921 127.775 104.682 1.00 30.31 387 LEU B N 1
ATOM 7070 C CA . LEU B 2 410 ? 160.362 128.613 103.633 1.00 25.72 387 LEU B CA 1
ATOM 7071 C C . LEU B 2 410 ? 159.803 129.931 104.154 1.00 28.56 387 LEU B C 1
ATOM 7072 O O . LEU B 2 410 ? 159.341 130.747 103.351 1.00 35.21 387 LEU B O 1
ATOM 7077 N N . ASP B 2 411 ? 159.833 130.154 105.469 1.00 30.77 388 ASP B N 1
ATOM 7078 C CA . ASP B 2 411 ? 159.283 131.357 106.098 1.00 30.43 388 ASP B CA 1
ATOM 7079 C C . ASP B 2 411 ? 157.808 131.538 105.733 1.00 22.39 388 ASP B C 1
ATOM 7080 O O . ASP B 2 411 ? 157.396 132.543 105.154 1.00 29.79 388 ASP B O 1
ATOM 7085 N N . MET B 2 412 ? 157.016 130.532 106.088 1.00 25.78 389 MET B N 1
ATOM 7086 C CA . MET B 2 412 ? 155.610 130.461 105.725 1.00 25.99 389 MET B CA 1
ATOM 7087 C C . MET B 2 412 ? 154.787 130.106 106.956 1.00 21.50 389 MET B C 1
ATOM 7088 O O . MET B 2 412 ? 155.304 129.588 107.947 1.00 30.53 389 MET B O 1
ATOM 7093 N N . VAL B 2 413 ? 153.489 130.397 106.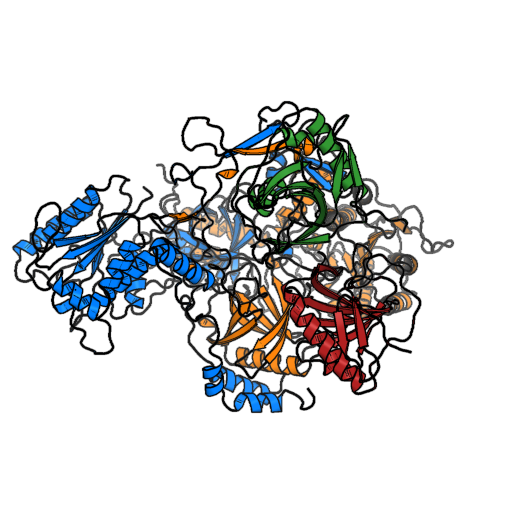881 1.00 22.26 390 VAL B N 1
ATOM 7094 C CA . VAL B 2 413 ? 152.534 130.076 107.929 1.00 10.25 390 VAL B CA 1
ATOM 7095 C C . VAL B 2 413 ? 151.320 129.428 107.281 1.00 18.46 390 VAL B C 1
ATOM 7096 O O . VAL B 2 413 ? 151.088 129.558 106.077 1.00 27.38 390 VAL B O 1
ATOM 7100 N N . ALA B 2 414 ? 150.538 128.725 108.094 1.00 20.69 391 ALA B N 1
ATOM 7101 C CA . ALA B 2 414 ? 149.347 128.036 107.621 1.00 7.44 391 ALA B CA 1
ATOM 7102 C C . ALA B 2 414 ? 148.106 128.791 108.071 1.00 17.36 391 ALA B C 1
ATOM 7103 O O . ALA B 2 414 ? 147.941 129.071 109.259 1.00 31.69 391 ALA B O 1
ATOM 7105 N N . ILE B 2 415 ? 147.243 129.126 107.124 1.00 18.30 392 ILE B N 1
ATOM 7106 C CA . ILE B 2 415 ? 145.917 129.640 107.434 1.00 6.44 392 ILE B CA 1
ATOM 7107 C C . ILE B 2 415 ? 144.980 128.445 107.517 1.00 10.51 392 ILE B C 1
ATOM 7108 O O . ILE B 2 415 ? 144.862 127.672 106.556 1.00 22.04 392 ILE B O 1
ATOM 7113 N N . VAL B 2 416 ? 144.319 128.294 108.670 1.00 17.85 393 VAL B N 1
ATOM 7114 C CA . VAL B 2 416 ? 143.560 127.098 109.005 1.00 17.54 393 VAL B CA 1
ATOM 7115 C C . VAL B 2 416 ? 142.166 127.478 109.487 1.00 9.64 393 VAL B C 1
ATOM 7116 O O . VAL B 2 416 ? 141.925 128.578 109.988 1.00 18.23 393 VAL B O 1
ATOM 7120 N N . ARG B 2 417 ? 141.244 126.532 109.328 1.00 16.80 394 ARG B N 1
ATOM 7121 C CA . ARG B 2 417 ? 139.899 126.615 109.878 1.00 12.56 394 ARG B CA 1
ATOM 7122 C C . ARG B 2 417 ? 139.842 125.795 111.159 1.00 14.31 394 ARG B C 1
ATOM 7123 O O . ARG B 2 417 ? 140.280 124.642 111.181 1.00 22.02 394 ARG B O 1
ATOM 7131 N N . TYR B 2 418 ? 139.306 126.390 112.221 1.00 8.15 395 TYR B N 1
ATOM 7132 C CA . TYR B 2 418 ? 139.317 125.789 113.548 1.00 14.66 395 TYR B CA 1
ATOM 7133 C C . TYR B 2 418 ? 137.904 125.773 114.108 1.00 22.06 395 TYR B C 1
ATOM 7134 O O . TYR B 2 418 ? 137.281 126.828 114.253 1.00 27.86 395 TYR B O 1
ATOM 7143 N N . ALA B 2 419 ? 137.404 124.583 114.429 1.00 19.83 396 ALA B N 1
ATOM 7144 C CA . ALA B 2 419 ? 136.103 124.415 115.065 1.00 14.74 396 ALA B CA 1
ATOM 7145 C C . ALA B 2 419 ? 136.283 123.580 116.321 1.00 18.62 396 ALA B C 1
ATOM 7146 O O . ALA B 2 419 ? 136.800 122.461 116.254 1.00 29.73 396 ALA B O 1
ATOM 7148 N N . TYR B 2 420 ? 135.861 124.125 117.463 1.00 24.28 397 TYR B N 1
ATOM 7149 C CA . TYR B 2 420 ? 136.063 123.447 118.739 1.00 16.66 397 TYR B CA 1
ATOM 7150 C C . TYR B 2 420 ? 135.231 122.172 118.832 1.00 21.65 397 TYR B C 1
ATOM 7151 O O . TYR B 2 420 ? 135.739 121.116 119.224 1.00 32.54 397 TYR B O 1
ATOM 7160 N N . ASP B 2 421 ? 133.953 122.252 118.481 1.00 26.15 398 ASP B N 1
ATOM 7161 C CA . ASP B 2 421 ? 133.062 121.097 118.464 1.00 20.41 398 ASP B CA 1
ATOM 7162 C C . ASP B 2 421 ? 131.939 121.389 117.474 1.00 27.30 398 ASP B C 1
ATOM 7163 O O . ASP B 2 421 ? 132.004 122.357 116.710 1.00 37.51 398 ASP B O 1
ATOM 7168 N N . LYS B 2 422 ? 130.901 120.551 117.483 1.00 28.09 399 LYS B N 1
ATOM 7169 C CA . LYS B 2 422 ? 129.799 120.737 116.547 1.00 21.81 399 LYS B CA 1
ATOM 7170 C C . LYS B 2 422 ? 128.905 121.916 116.900 1.00 31.63 399 LYS B C 1
ATOM 7171 O O . LYS B 2 422 ? 128.043 122.274 116.093 1.00 39.97 399 LYS B O 1
ATOM 7177 N N . ARG B 2 423 ? 129.080 122.526 118.070 1.00 29.51 400 ARG B N 1
ATOM 7178 C CA . ARG B 2 423 ? 128.259 123.657 118.477 1.00 29.22 400 ARG B CA 1
ATOM 7179 C C . ARG B 2 423 ? 128.982 124.992 118.428 1.00 35.81 400 ARG B C 1
ATOM 7180 O O . ARG B 2 423 ? 128.328 126.023 118.268 1.00 45.19 400 ARG B O 1
ATOM 7188 N N . ALA B 2 424 ? 130.304 125.001 118.564 1.00 33.27 401 ALA B N 1
ATOM 7189 C CA . ALA B 2 424 ? 131.047 126.251 118.558 1.00 33.15 401 ALA B CA 1
ATOM 7190 C C . ALA B 2 424 ? 131.070 126.866 117.164 1.00 31.30 401 ALA B C 1
ATOM 7191 O O . ALA B 2 424 ? 131.079 126.166 116.149 1.00 35.96 401 ALA B O 1
ATOM 7193 N N . ASN B 2 425 ? 131.075 128.191 117.127 1.00 31.41 402 ASN B N 1
ATOM 7194 C CA . ASN B 2 425 ? 131.147 128.901 115.859 1.00 26.99 402 ASN B CA 1
ATOM 7195 C C . ASN B 2 425 ? 132.502 128.655 115.208 1.00 18.69 402 ASN B C 1
ATOM 7196 O O . ASN B 2 425 ? 133.531 128.725 115.889 1.00 35.55 402 ASN B O 1
ATOM 7201 N N . PRO B 2 426 ? 132.547 128.359 113.912 1.00 11.66 403 PRO B N 1
ATOM 7202 C CA . PRO B 2 426 ? 133.837 128.144 113.252 1.00 14.24 403 PRO B CA 1
ATOM 7203 C C . PRO B 2 426 ? 134.685 129.406 113.240 1.00 14.79 403 PRO B C 1
ATOM 7204 O O . PRO B 2 426 ? 134.177 130.528 113.232 1.00 34.80 403 PRO B O 1
ATOM 7208 N N . GLN B 2 427 ? 135.996 129.202 113.240 1.00 14.22 404 GLN B N 1
ATOM 7209 C CA . GLN B 2 427 ? 136.972 130.277 113.268 1.00 15.16 404 GLN B CA 1
ATOM 7210 C C . GLN B 2 427 ? 137.974 130.084 112.142 1.00 14.47 404 GLN B C 1
ATOM 7211 O O . GLN B 2 427 ? 138.168 128.978 111.638 1.00 30.03 404 GLN B O 1
ATOM 7217 N N . VAL B 2 428 ? 138.630 131.177 111.769 1.00 11.85 405 VAL B N 1
ATOM 7218 C CA . VAL B 2 428 ? 139.764 131.154 110.854 1.00 8.62 405 VAL B CA 1
ATOM 7219 C C . VAL B 2 428 ? 140.958 131.746 111.588 1.00 16.16 405 VAL B C 1
ATOM 7220 O O . VAL B 2 428 ? 140.861 132.839 112.155 1.00 26.27 405 VAL B O 1
ATOM 7224 N N . GLY B 2 429 ? 142.079 131.023 111.583 1.00 17.06 406 GLY B N 1
ATOM 7225 C CA . GLY B 2 429 ? 143.247 131.439 112.328 1.00 10.85 406 GLY B CA 1
ATOM 7226 C C . GLY B 2 429 ? 144.534 131.082 111.613 1.00 9.06 406 GLY B C 1
ATOM 7227 O O . GLY B 2 429 ? 144.528 130.570 110.493 1.00 23.31 406 GLY B O 1
ATOM 7228 N N . VAL B 2 430 ? 145.641 131.352 112.298 1.00 13.35 407 VAL B N 1
ATOM 7229 C CA . VAL B 2 430 ? 146.982 131.148 111.772 1.00 6.57 407 VAL B CA 1
ATOM 7230 C C . VAL B 2 430 ? 147.724 130.180 112.681 1.00 18.59 407 VAL B C 1
ATOM 7231 O O . VAL B 2 430 ? 147.649 130.286 113.912 1.00 26.88 407 VAL B O 1
ATOM 7235 N N . ALA B 2 431 ? 148.412 129.222 112.067 1.00 11.07 408 ALA B N 1
ATOM 7236 C CA . ALA B 2 431 ? 149.337 128.324 112.739 1.00 9.57 408 ALA B CA 1
ATOM 7237 C C . ALA B 2 431 ? 150.737 128.604 112.211 1.00 20.67 408 ALA B C 1
ATOM 7238 O O . ALA B 2 431 ? 150.973 128.549 110.997 1.00 30.48 408 ALA B O 1
ATOM 7240 N N . PHE B 2 432 ? 151.654 128.917 113.116 1.00 21.35 409 PHE B N 1
ATOM 7241 C CA . PHE B 2 432 ? 153.025 129.174 112.708 1.00 17.63 409 PHE B CA 1
ATOM 7242 C C . PHE B 2 432 ? 153.994 128.312 113.503 1.00 23.94 409 PHE B C 1
ATOM 7243 O O . PHE B 2 432 ? 153.719 127.952 114.651 1.00 31.00 409 PHE B O 1
ATOM 7251 N N . PRO B 2 433 ? 155.126 127.946 112.902 1.00 13.43 410 PRO B N 1
ATOM 7252 C CA . PRO B 2 433 ? 156.049 127.018 113.562 1.00 18.27 410 PRO B CA 1
ATOM 7253 C C . PRO B 2 433 ? 156.706 127.614 114.796 1.00 22.49 410 PRO B C 1
ATOM 7254 O O . PRO B 2 433 ? 156.874 128.829 114.922 1.00 27.67 410 PRO B O 1
ATOM 7258 N N . HIS B 2 434 ? 157.087 126.726 115.713 1.00 28.71 411 HIS B N 1
ATOM 7259 C CA . HIS B 2 434 ? 157.757 127.099 116.956 1.00 22.47 411 HIS B CA 1
ATOM 7260 C C . HIS B 2 434 ? 158.766 125.996 117.259 1.00 27.58 411 HIS B C 1
ATOM 7261 O O . HIS B 2 434 ? 158.390 124.929 117.751 1.00 34.42 411 HIS B O 1
ATOM 7268 N N . ILE B 2 435 ? 160.036 126.250 116.955 1.00 26.12 412 ILE B N 1
ATOM 7269 C CA . ILE B 2 435 ? 161.105 125.271 117.121 1.00 21.32 412 ILE B CA 1
ATOM 7270 C C . ILE B 2 435 ? 161.986 125.707 118.282 1.00 23.24 412 ILE B C 1
ATOM 7271 O O . ILE B 2 435 ? 162.535 126.815 118.273 1.00 33.25 412 ILE B O 1
ATOM 7276 N N . LYS B 2 436 ? 162.125 124.836 119.275 1.00 32.09 413 LYS B N 1
ATOM 7277 C CA . LYS B 2 436 ? 163.047 125.039 120.381 1.00 35.98 413 LYS B CA 1
ATOM 7278 C C . LYS B 2 436 ? 163.921 123.801 120.532 1.00 38.88 413 LYS B C 1
ATOM 7279 O O . LYS B 2 436 ? 163.719 122.784 119.865 1.00 42.43 413 LYS B O 1
ATOM 7285 N N . HIS B 2 437 ? 164.909 123.900 121.422 1.00 42.59 414 HIS B N 1
ATOM 7286 C CA . HIS B 2 437 ? 165.904 122.840 121.543 1.00 42.10 414 HIS B CA 1
ATOM 7287 C C . HIS B 2 437 ? 165.316 121.560 122.120 1.00 39.83 414 HIS B C 1
ATOM 7288 O O . HIS B 2 437 ? 165.824 120.469 121.838 1.00 44.14 414 HIS B O 1
ATOM 7295 N N . ASN B 2 438 ? 164.257 121.659 122.921 1.00 36.11 415 ASN B N 1
ATOM 7296 C CA . ASN B 2 438 ? 163.682 120.488 123.563 1.00 34.08 415 ASN B CA 1
ATOM 7297 C C . ASN B 2 438 ? 162.313 120.098 123.022 1.00 36.04 415 ASN B C 1
ATOM 7298 O O . ASN B 2 438 ? 161.848 118.992 123.317 1.00 43.68 415 ASN B O 1
ATOM 7303 N N . TYR B 2 439 ? 161.659 120.957 122.245 1.00 38.31 416 TYR B N 1
ATOM 7304 C CA . TYR B 2 439 ? 160.386 120.599 121.636 1.00 27.06 416 TYR B CA 1
ATOM 7305 C C . TYR B 2 439 ? 160.139 121.494 120.434 1.00 30.59 416 TYR B C 1
ATOM 7306 O O . TYR B 2 439 ? 160.782 122.532 120.263 1.00 38.45 416 TYR B O 1
ATOM 7315 N N . GLU B 2 440 ? 159.197 121.069 119.599 1.00 29.05 417 GLU B N 1
ATOM 7316 C CA . GLU B 2 440 ? 158.747 121.843 118.454 1.00 26.59 417 GLU B CA 1
ATOM 7317 C C . GLU B 2 440 ? 157.255 121.622 118.270 1.00 27.30 417 GLU B C 1
ATOM 7318 O O . GLU B 2 440 ? 156.753 120.519 118.493 1.00 34.00 417 GLU B O 1
ATOM 7324 N N . CYS B 2 441 ? 156.551 122.674 117.868 1.00 24.37 418 CYS B N 1
ATOM 7325 C CA . CYS B 2 441 ? 155.098 122.619 117.787 1.00 19.62 418 CYS B CA 1
ATOM 7326 C C . CYS B 2 441 ? 154.608 123.674 116.806 1.00 17.09 418 CYS B C 1
ATOM 7327 O O . CYS B 2 441 ? 155.394 124.413 116.207 1.00 30.95 418 CYS B O 1
ATOM 7330 N N . LEU B 2 442 ? 153.293 123.721 116.627 1.00 12.27 419 LEU B N 1
ATOM 7331 C CA . LEU B 2 442 ? 152.648 124.818 115.925 1.00 6.03 419 LEU B CA 1
ATOM 7332 C C . LEU B 2 442 ? 151.957 125.716 116.941 1.00 14.78 419 LEU B C 1
ATOM 7333 O O . LEU B 2 442 ? 151.567 125.265 118.017 1.00 23.37 419 LEU B O 1
ATOM 7338 N N . VAL B 2 443 ? 151.809 126.992 116.605 1.00 14.56 420 VAL B N 1
ATOM 7339 C CA . VAL B 2 443 ? 151.101 127.941 117.456 1.00 11.75 420 VAL B CA 1
ATOM 7340 C C . VAL B 2 443 ? 149.910 128.475 116.678 1.00 10.71 420 VAL B C 1
ATOM 7341 O O . VAL B 2 443 ? 150.074 128.999 115.570 1.00 23.74 420 VAL B O 1
ATOM 7345 N N . TYR B 2 444 ? 148.721 128.342 117.260 1.00 16.83 421 TYR B N 1
ATOM 7346 C CA . TYR B 2 444 ? 147.470 128.782 116.658 1.00 9.81 421 TYR B CA 1
ATOM 7347 C C . TYR B 2 444 ? 146.960 130.028 117.368 1.00 7.20 421 TYR B C 1
ATOM 7348 O O . TYR B 2 444 ? 146.857 130.048 118.602 1.00 22.35 421 TYR B O 1
ATOM 7357 N N . VAL B 2 445 ? 146.646 131.055 116.577 1.00 4.77 422 VAL B N 1
ATOM 7358 C CA . VAL B 2 445 ? 145.992 132.274 117.047 1.00 10.37 422 VAL B CA 1
ATOM 7359 C C . VAL B 2 445 ? 144.885 132.645 116.066 1.00 5.25 422 VAL B C 1
ATOM 7360 O O . VAL B 2 445 ? 145.061 132.542 114.850 1.00 25.62 422 VAL B O 1
ATOM 7364 N N . GLN B 2 446 ? 143.748 133.092 116.596 1.00 13.22 423 GLN B N 1
ATOM 7365 C CA . GLN B 2 446 ? 142.602 133.444 115.767 1.00 15.20 423 GLN B CA 1
ATOM 7366 C C . GLN B 2 446 ? 142.885 134.674 114.908 1.00 18.84 423 GLN B C 1
ATOM 7367 O O . GLN B 2 446 ? 143.687 135.539 115.263 1.00 26.83 423 GLN B O 1
ATOM 7373 N N . LEU B 2 447 ? 142.206 134.742 113.763 1.00 20.30 424 LEU B N 1
ATOM 7374 C CA . LEU B 2 447 ? 142.308 135.809 112.780 1.00 12.39 424 LEU B CA 1
ATOM 7375 C C . LEU B 2 447 ? 140.930 136.411 112.520 1.00 20.23 424 LEU B C 1
ATOM 7376 O O . LEU B 2 447 ? 139.913 135.742 112.726 1.00 30.63 424 LEU B O 1
ATOM 7381 N N . PRO B 2 448 ? 140.857 137.662 112.077 1.00 21.53 425 PRO B N 1
ATOM 7382 C CA . PRO B 2 448 ? 139.563 138.339 111.976 1.00 11.15 425 PRO B CA 1
ATOM 7383 C C . PRO B 2 448 ? 138.787 137.942 110.727 1.00 17.46 425 PRO B C 1
ATOM 7384 O O . PRO B 2 448 ? 139.325 137.404 109.760 1.00 30.02 425 PRO B O 1
ATOM 7388 N N . PHE B 2 449 ? 137.490 138.222 110.776 1.00 18.42 426 PHE B N 1
ATOM 7389 C CA . PHE B 2 449 ? 136.617 138.160 109.618 1.00 20.86 426 PHE B CA 1
ATOM 7390 C C . PHE B 2 449 ? 136.477 139.562 109.027 1.00 24.92 426 PHE B C 1
ATOM 7391 O O . PHE B 2 449 ? 137.020 140.539 109.546 1.00 39.01 426 PHE B O 1
ATOM 7399 N N . MET B 2 450 ? 135.745 139.660 107.916 1.00 33.83 427 MET B N 1
ATOM 7400 C CA . MET B 2 450 ? 135.552 140.956 107.269 1.00 25.28 427 MET B CA 1
ATOM 7401 C C . MET B 2 450 ? 134.773 141.914 108.162 1.00 30.27 427 MET B C 1
ATOM 7402 O O . MET B 2 450 ? 135.093 143.105 108.236 1.00 40.32 427 MET B O 1
ATOM 7407 N N . GLU B 2 451 ? 133.748 141.410 108.851 1.00 30.67 428 GLU B N 1
ATOM 7408 C CA . GLU B 2 451 ? 132.877 142.242 109.672 1.00 24.51 428 GLU B CA 1
ATOM 7409 C C . GLU B 2 451 ? 133.568 142.798 110.908 1.00 29.68 428 GLU B C 1
ATOM 7410 O O . GLU B 2 451 ? 133.005 143.678 111.566 1.00 36.71 428 GLU B O 1
ATOM 7416 N N . ASP B 2 452 ? 134.757 142.313 111.238 1.00 31.05 429 ASP B N 1
ATOM 7417 C CA . ASP B 2 452 ? 135.450 142.703 112.455 1.00 25.03 429 ASP B CA 1
ATOM 7418 C C . ASP B 2 452 ? 136.444 143.836 112.243 1.00 27.74 429 ASP B C 1
ATOM 7419 O O . ASP B 2 452 ? 137.111 144.238 113.199 1.00 38.37 429 ASP B O 1
ATOM 7424 N N . LEU B 2 453 ? 136.557 144.361 111.028 1.00 26.75 430 LEU B N 1
ATOM 7425 C CA . LEU B 2 453 ? 137.562 145.360 110.696 1.00 20.76 430 LEU B CA 1
ATOM 7426 C C . LEU B 2 453 ? 136.918 146.735 110.583 1.00 30.50 430 LEU B C 1
ATOM 7427 O O . LEU B 2 453 ? 135.873 146.887 109.943 1.00 38.03 430 LEU B O 1
ATOM 7432 N N . ARG B 2 454 ? 137.544 147.728 111.205 1.00 29.56 431 ARG B N 1
ATOM 7433 C CA . ARG B 2 454 ? 137.088 149.113 111.161 1.00 29.06 431 ARG B CA 1
ATOM 7434 C C . ARG B 2 454 ? 138.123 149.930 110.399 1.00 35.27 431 ARG B C 1
ATOM 7435 O O . ARG B 2 454 ? 139.250 150.108 110.871 1.00 40.08 431 ARG B O 1
ATOM 7443 N N . GLN B 2 455 ? 137.738 150.431 109.228 1.00 42.20 432 GLN B N 1
ATOM 7444 C CA . GLN B 2 455 ? 138.657 151.139 108.337 1.00 43.91 432 GLN B CA 1
ATOM 7445 C C . GLN B 2 455 ? 138.546 152.636 108.594 1.00 41.25 432 GLN B C 1
ATOM 7446 O O . GLN B 2 455 ? 137.759 153.341 107.964 1.00 44.80 432 GLN B O 1
ATOM 7452 N N . TYR B 2 456 ? 139.349 153.126 109.531 1.00 30.40 433 TYR B N 1
ATOM 7453 C CA . TYR B 2 456 ? 139.434 154.545 109.830 1.00 23.01 433 TYR B CA 1
ATOM 7454 C C . TYR B 2 456 ? 140.600 155.168 109.075 1.00 31.12 433 TYR B C 1
ATOM 7455 O O . TYR B 2 456 ? 141.517 154.480 108.622 1.00 44.77 433 TYR B O 1
ATOM 7464 N N . MET B 2 457 ? 140.555 156.489 108.944 1.00 30.33 434 MET B N 1
ATOM 7465 C CA . MET B 2 457 ? 141.631 157.256 108.334 1.00 31.61 434 MET B CA 1
ATOM 7466 C C . MET B 2 457 ? 142.164 158.258 109.345 1.00 32.31 434 MET B C 1
ATOM 7467 O O . MET B 2 457 ? 141.385 158.934 110.024 1.00 41.86 434 MET B O 1
ATOM 7472 N N . PHE B 2 458 ? 143.485 158.351 109.440 1.00 25.42 435 PHE B N 1
ATOM 7473 C CA . PHE B 2 458 ? 144.153 159.241 110.375 1.00 21.58 435 PHE B CA 1
ATOM 7474 C C . PHE B 2 458 ? 145.115 160.145 109.622 1.00 24.36 435 PHE B C 1
ATOM 7475 O O . PHE B 2 458 ? 145.727 159.731 108.633 1.00 35.95 435 PHE B O 1
ATOM 7483 N N . SER B 2 459 ? 145.243 161.381 110.093 1.00 33.33 436 SER B N 1
ATOM 7484 C CA . SER B 2 459 ? 146.125 162.338 109.444 1.00 28.68 436 SER B CA 1
ATOM 7485 C C . SER B 2 459 ? 147.581 161.932 109.621 1.00 30.33 436 SER B C 1
ATOM 7486 O O . SER B 2 459 ? 147.997 161.507 110.702 1.00 40.99 436 SER B O 1
ATOM 7489 N N . SER B 2 460 ? 148.356 162.059 108.550 1.00 30.48 437 SER B N 1
ATOM 7490 C CA . SER B 2 460 ? 149.783 161.791 108.632 1.00 34.59 437 SER B CA 1
ATOM 7491 C C . SER B 2 460 ? 150.472 162.851 109.480 1.00 32.83 437 SER B C 1
ATOM 7492 O O . SER B 2 460 ? 150.215 164.049 109.337 1.00 41.66 437 SER B O 1
ATOM 7495 N N . LEU B 2 461 ? 151.352 162.403 110.372 1.00 41.31 438 LEU B N 1
ATOM 7496 C CA . LEU B 2 461 ? 152.107 163.300 111.236 1.00 40.07 438 LEU B CA 1
ATOM 7497 C C . LEU B 2 461 ? 153.471 163.660 110.672 1.00 40.48 438 LEU B C 1
ATOM 7498 O O . LEU B 2 461 ? 153.985 164.743 110.966 1.00 44.39 438 LEU B O 1
ATOM 7503 N N . LYS B 2 462 ? 154.068 162.771 109.877 1.00 48.58 439 LYS B N 1
ATOM 7504 C CA . LYS B 2 462 ? 155.341 163.079 109.235 1.00 47.37 439 LYS B CA 1
ATOM 7505 C C . LYS B 2 462 ? 155.192 164.218 108.236 1.00 49.79 439 LYS B C 1
ATOM 7506 O O . LYS B 2 462 ? 156.074 165.078 108.128 1.00 50.53 439 LYS B O 1
ATOM 7512 N N . ASN B 2 463 ? 154.081 164.243 107.498 1.00 56.72 440 ASN B N 1
ATOM 7513 C CA . ASN B 2 463 ? 153.823 165.258 106.485 1.00 58.63 440 ASN B CA 1
ATOM 7514 C C . ASN B 2 463 ? 153.019 166.436 107.021 1.00 59.11 440 ASN B C 1
ATOM 7515 O O . ASN B 2 463 ? 152.278 167.074 106.261 1.00 60.52 440 ASN B O 1
ATOM 7520 N N . SER B 2 464 ? 153.142 166.744 108.308 1.00 48.23 441 SER B N 1
ATOM 7521 C CA . SER B 2 464 ? 152.407 167.835 108.934 1.00 48.78 441 SER B CA 1
ATOM 7522 C C . SER B 2 464 ? 153.372 168.968 109.250 1.00 53.01 441 SER B C 1
ATOM 7523 O O . SER B 2 464 ? 154.341 168.773 109.992 1.00 55.53 441 SER B O 1
ATOM 7526 N N . LYS B 2 465 ? 153.108 170.147 108.686 1.00 52.38 442 LYS B N 1
ATOM 7527 C CA . LYS B 2 465 ? 153.929 171.314 108.983 1.00 51.56 442 LYS B CA 1
ATOM 7528 C C . LYS B 2 465 ? 153.606 171.904 110.349 1.00 50.29 442 LYS B C 1
ATOM 7529 O O . LYS B 2 465 ? 154.489 172.479 110.995 1.00 55.07 442 LYS B O 1
ATOM 7535 N N . LYS B 2 466 ? 152.357 171.776 110.796 1.00 43.19 443 LYS B N 1
ATOM 7536 C CA . LYS B 2 466 ? 151.970 172.313 112.096 1.00 43.32 443 LYS B CA 1
ATOM 7537 C C . LYS B 2 466 ? 152.615 171.534 113.237 1.00 46.45 443 LYS B C 1
ATOM 7538 O O . LYS B 2 466 ? 152.997 172.120 114.256 1.00 48.86 443 LYS B O 1
ATOM 7544 N N . TYR B 2 467 ? 152.746 170.220 113.087 1.00 47.16 444 TYR B N 1
ATOM 7545 C CA . TYR B 2 467 ? 153.264 169.341 114.129 1.00 43.57 444 TYR B CA 1
ATOM 7546 C C . TYR B 2 467 ? 154.582 168.702 113.712 1.00 47.18 444 TYR B C 1
ATOM 7547 O O . TYR B 2 467 ? 154.828 167.524 113.971 1.00 52.45 444 TYR B O 1
ATOM 7556 N N . ALA B 2 468 ? 155.448 169.471 113.055 1.00 43.53 445 ALA B N 1
ATOM 7557 C CA . ALA B 2 468 ? 156.751 168.964 112.648 1.00 40.16 445 ALA B CA 1
ATOM 7558 C C . ALA B 2 468 ? 157.761 169.268 113.744 1.00 45.04 445 ALA B C 1
ATOM 7559 O O . ALA B 2 468 ? 158.061 170.448 113.982 1.00 49.19 445 ALA B O 1
ATOM 7561 N N . PRO B 2 469 ? 158.297 168.266 114.435 1.00 45.18 446 PRO B N 1
ATOM 7562 C CA . PRO B 2 469 ? 159.284 168.543 115.482 1.00 42.41 446 PRO B CA 1
ATOM 7563 C C . PRO B 2 469 ? 160.587 169.073 114.907 1.00 41.80 446 PRO B C 1
ATOM 7564 O O . PRO B 2 469 ? 160.989 168.733 113.793 1.00 43.59 446 PRO B O 1
ATOM 7568 N N . THR B 2 470 ? 161.251 169.915 115.694 1.00 44.03 447 THR B N 1
ATOM 7569 C CA . THR B 2 470 ? 162.539 170.471 115.315 1.00 39.80 447 THR B CA 1
ATOM 7570 C C . THR B 2 470 ? 163.656 169.467 115.593 1.00 44.05 447 THR B C 1
ATOM 7571 O O . THR B 2 470 ? 163.444 168.402 116.179 1.00 50.89 447 THR B O 1
ATOM 7575 N N . GLU B 2 471 ? 164.867 169.819 115.154 1.00 42.37 448 GLU B N 1
ATOM 7576 C CA . GLU B 2 471 ? 166.012 168.938 115.358 1.00 44.88 448 GLU B CA 1
ATOM 7577 C C . GLU B 2 471 ? 166.340 168.781 116.838 1.00 46.01 448 GLU B C 1
ATOM 7578 O O . GLU B 2 471 ? 166.630 167.671 117.299 1.00 53.13 448 GLU B O 1
ATOM 7584 N N . ALA B 2 472 ? 166.296 169.878 117.597 1.00 39.24 449 ALA B N 1
ATOM 7585 C CA . ALA B 2 472 ? 166.626 169.810 119.017 1.00 39.70 449 ALA B CA 1
ATOM 7586 C C . ALA B 2 472 ? 165.665 168.894 119.761 1.00 44.44 449 ALA B C 1
ATOM 7587 O O . ALA B 2 472 ? 166.076 168.124 120.638 1.00 49.83 449 ALA B O 1
ATOM 7589 N N . GLN B 2 473 ? 164.378 168.968 119.423 1.00 39.66 450 GLN B N 1
ATOM 7590 C CA . GLN B 2 473 ? 163.393 168.093 120.044 1.00 37.20 450 GLN B CA 1
ATOM 7591 C C . GLN B 2 473 ? 163.679 166.630 119.726 1.00 40.40 450 GLN B C 1
ATOM 7592 O O . GLN B 2 473 ? 163.561 165.758 120.598 1.00 46.68 450 GLN B O 1
ATOM 7598 N N . LEU B 2 474 ? 164.063 166.344 118.480 1.00 36.72 451 LEU B N 1
ATOM 7599 C CA . LEU B 2 474 ? 164.404 164.977 118.106 1.00 35.94 451 LEU B CA 1
ATOM 7600 C C . LEU B 2 474 ? 165.623 164.477 118.872 1.00 36.37 451 LEU B C 1
ATOM 7601 O O . LEU B 2 474 ? 165.652 163.325 119.318 1.00 40.24 451 LEU B O 1
ATOM 7606 N N . ASN B 2 475 ? 166.639 165.328 119.038 1.00 38.86 452 ASN B N 1
ATOM 7607 C CA . ASN B 2 475 ? 167.807 164.936 119.827 1.00 39.38 452 ASN B CA 1
ATOM 7608 C C . ASN B 2 475 ? 167.441 164.676 121.285 1.00 39.29 452 ASN B C 1
ATOM 7609 O O . ASN B 2 475 ? 167.946 163.729 121.899 1.00 40.29 452 ASN B O 1
ATOM 7614 N N . ALA B 2 476 ? 166.572 165.509 121.859 1.00 32.75 453 ALA B N 1
ATOM 7615 C CA . ALA B 2 476 ? 166.146 165.288 123.238 1.00 31.28 453 ALA B CA 1
ATOM 7616 C C . ALA B 2 476 ? 165.397 163.966 123.384 1.00 40.85 453 ALA B C 1
ATOM 7617 O O . ALA B 2 476 ? 165.620 163.216 124.345 1.00 48.38 453 ALA B O 1
ATOM 7619 N N . VAL B 2 477 ? 164.508 163.662 122.437 1.00 37.31 454 VAL B N 1
ATOM 7620 C CA . VAL B 2 477 ? 163.775 162.400 122.487 1.00 32.31 454 VAL B CA 1
ATOM 7621 C C . VAL B 2 477 ? 164.726 161.220 122.309 1.00 39.36 454 VAL B C 1
ATOM 7622 O O . VAL B 2 477 ? 164.569 160.174 122.955 1.00 41.90 454 VAL B O 1
ATOM 7626 N N . ASP B 2 478 ? 165.728 161.369 121.440 1.00 37.66 455 ASP B N 1
ATOM 7627 C CA . ASP B 2 478 ? 166.737 160.328 121.274 1.00 31.46 455 ASP B CA 1
ATOM 7628 C C . ASP B 2 478 ? 167.491 160.086 122.573 1.00 38.98 455 ASP B C 1
ATOM 7629 O O . ASP B 2 478 ? 167.749 158.936 122.947 1.00 41.31 455 ASP B O 1
ATOM 7634 N N . ALA B 2 479 ? 167.855 161.162 123.273 1.00 38.28 456 ALA B N 1
ATOM 7635 C CA . ALA B 2 479 ? 168.540 161.018 124.552 1.00 32.17 456 ALA B CA 1
ATOM 7636 C C . ALA B 2 479 ? 167.661 160.300 125.567 1.00 34.10 456 ALA B C 1
ATOM 7637 O O . ALA B 2 479 ? 168.133 159.417 126.296 1.00 45.34 456 ALA B O 1
ATOM 7639 N N . LEU B 2 480 ? 166.377 160.659 125.624 1.00 30.15 457 LEU B N 1
ATOM 7640 C CA . LEU B 2 480 ? 165.466 159.982 126.543 1.00 26.87 457 LEU B CA 1
ATOM 7641 C C . LEU B 2 480 ? 165.356 158.496 126.231 1.00 32.32 457 LEU B C 1
ATOM 7642 O O . LEU B 2 480 ? 165.381 157.661 127.141 1.00 35.13 457 LEU B O 1
ATOM 7647 N N . ILE B 2 481 ? 165.227 158.146 124.951 1.00 32.78 458 ILE B N 1
ATOM 7648 C CA . ILE B 2 481 ? 165.086 156.740 124.588 1.00 35.56 458 ILE B CA 1
ATOM 7649 C C . ILE B 2 481 ? 166.364 155.974 124.906 1.00 37.38 458 ILE B C 1
ATOM 7650 O O . ILE B 2 481 ? 166.319 154.831 125.373 1.00 38.25 458 ILE B O 1
ATOM 7655 N N . ASP B 2 482 ? 167.523 156.590 124.665 1.00 42.14 459 ASP B N 1
ATOM 7656 C CA . ASP B 2 482 ? 168.782 155.932 124.991 1.00 38.08 459 ASP B CA 1
ATOM 7657 C C . ASP B 2 482 ? 168.952 155.746 126.494 1.00 39.85 459 ASP B C 1
ATOM 7658 O O . ASP B 2 482 ? 169.551 154.757 126.929 1.00 46.25 459 ASP B O 1
ATOM 7663 N N . SER B 2 483 ? 168.440 156.675 127.299 1.00 33.20 460 SER B N 1
ATOM 7664 C CA . SER B 2 483 ? 168.638 156.600 128.740 1.00 26.24 460 SER B CA 1
ATOM 7665 C C . SER B 2 483 ? 167.626 155.711 129.455 1.00 30.93 460 SER B C 1
ATOM 7666 O O . SER B 2 483 ? 167.843 155.382 130.624 1.00 41.23 460 SER B O 1
ATOM 7669 N N . MET B 2 484 ? 166.538 155.313 128.798 1.00 34.94 461 MET B N 1
ATOM 7670 C CA . MET B 2 484 ? 165.517 154.475 129.416 1.00 22.88 461 MET B CA 1
ATOM 7671 C C . MET B 2 484 ? 165.475 153.082 128.803 1.00 24.69 461 MET B C 1
ATOM 7672 O O . MET B 2 484 ? 164.410 152.469 128.713 1.00 32.62 461 MET B O 1
ATOM 7677 N N . SER B 2 485 ? 166.623 152.574 128.373 1.00 27.59 462 SER B N 1
ATOM 7678 C CA . SER B 2 485 ? 166.679 151.235 127.809 1.00 20.48 462 SER B CA 1
ATOM 7679 C C . SER B 2 485 ? 166.499 150.198 128.909 1.00 23.48 462 SER B C 1
ATOM 7680 O O . SER B 2 485 ? 167.135 150.276 129.963 1.00 32.28 462 SER B O 1
ATOM 7683 N N . LEU B 2 486 ? 165.624 149.226 128.663 1.00 26.07 463 LEU B N 1
ATOM 7684 C CA . LEU B 2 486 ? 165.389 148.129 129.590 1.00 17.35 463 LEU B CA 1
ATOM 7685 C C . LEU B 2 486 ? 166.112 146.857 129.169 1.00 23.92 463 LEU B C 1
ATOM 7686 O O . LEU B 2 486 ? 165.798 145.775 129.672 1.00 36.11 463 LEU B O 1
ATOM 7691 N N . ALA B 2 487 ? 167.067 146.965 128.251 1.00 27.58 464 ALA B N 1
ATOM 7692 C CA . ALA B 2 487 ? 167.834 145.825 127.781 1.00 30.53 464 ALA B CA 1
ATOM 7693 C C . ALA B 2 487 ? 169.313 146.178 127.754 1.00 37.18 464 ALA B C 1
ATOM 7694 O O . ALA B 2 487 ? 169.692 147.351 127.725 1.00 39.27 464 ALA B O 1
ATOM 7696 N N . LYS B 2 488 ? 170.152 145.143 127.771 1.00 50.69 465 LYS B N 1
ATOM 7697 C CA . LYS B 2 488 ? 171.596 145.316 127.785 1.00 48.15 465 LYS B CA 1
ATOM 7698 C C . LYS B 2 488 ? 172.254 144.214 126.970 1.00 54.31 465 LYS B C 1
ATOM 7699 O O . LYS B 2 488 ? 171.823 143.059 127.015 1.00 59.35 465 LYS B O 1
ATOM 7705 N N . LYS B 2 489 ? 173.299 144.577 126.225 1.00 66.49 466 LYS B N 1
ATOM 7706 C CA . LYS B 2 489 ? 174.069 143.615 125.432 1.00 65.46 466 LYS B CA 1
ATOM 7707 C C . LYS B 2 489 ? 175.291 143.160 126.232 1.00 67.85 466 LYS B C 1
ATOM 7708 O O . LYS B 2 489 ? 176.441 143.479 125.925 1.00 69.68 466 LYS B O 1
ATOM 7714 N N . ASP B 2 490 ? 175.014 142.392 127.281 1.00 78.16 467 ASP B N 1
ATOM 7715 C CA . ASP B 2 490 ? 176.057 141.991 128.215 1.00 80.09 467 ASP B CA 1
ATOM 7716 C C . ASP B 2 490 ? 177.003 140.970 127.589 1.00 78.42 467 ASP B C 1
ATOM 7717 O O . ASP B 2 490 ? 176.649 140.246 126.656 1.00 75.74 467 ASP B O 1
ATOM 7722 N N . GLU B 2 491 ? 178.230 140.940 128.110 1.00 85.35 468 GLU B N 1
ATOM 7723 C CA . GLU B 2 491 ? 179.290 139.986 127.790 1.00 85.89 468 GLU B CA 1
ATOM 7724 C C . GLU B 2 491 ? 179.804 140.107 126.361 1.00 87.14 468 GLU B C 1
ATOM 7725 O O . GLU B 2 491 ? 180.731 139.373 125.993 1.00 84.73 468 GLU B O 1
ATOM 7731 N N . LYS B 2 492 ? 179.246 141.006 125.548 1.00 84.97 469 LYS B N 1
ATOM 7732 C CA . LYS B 2 492 ? 179.660 141.183 124.155 1.00 83.69 469 LYS B CA 1
ATOM 7733 C C . LYS B 2 492 ? 179.617 139.862 123.390 1.00 84.05 469 LYS B C 1
ATOM 7734 O O . LYS B 2 492 ? 180.477 139.571 122.556 1.00 83.02 469 LYS B O 1
ATOM 7740 N N . THR B 2 493 ? 178.599 139.050 123.681 1.00 80.94 470 THR B N 1
ATOM 7741 C CA . THR B 2 493 ? 178.367 137.792 122.984 1.00 76.53 470 THR B CA 1
ATOM 7742 C C . THR B 2 493 ? 177.164 137.873 122.052 1.00 75.03 470 THR B C 1
ATOM 7743 O O . THR B 2 493 ? 176.566 136.842 121.729 1.00 75.07 470 THR B O 1
ATOM 7747 N N . ASP B 2 494 ? 176.797 139.083 121.625 1.00 78.96 471 ASP B N 1
ATOM 7748 C CA . ASP B 2 494 ? 175.604 139.312 120.808 1.00 81.94 471 ASP B CA 1
ATOM 7749 C C . ASP B 2 494 ? 174.356 138.759 121.493 1.00 83.33 471 ASP B C 1
ATOM 7750 O O . ASP B 2 494 ? 173.427 138.277 120.842 1.00 82.47 471 ASP B O 1
ATOM 7755 N N . THR B 2 495 ? 174.338 138.831 122.822 1.00 74.24 472 THR B N 1
ATOM 7756 C CA . THR B 2 495 ? 173.223 138.362 123.632 1.00 71.02 472 THR B CA 1
ATOM 7757 C C . THR B 2 495 ? 172.570 139.557 124.307 1.00 70.29 472 THR B C 1
ATOM 7758 O O . THR B 2 495 ? 173.254 140.364 124.945 1.00 71.94 472 THR B O 1
ATOM 7762 N N . LEU B 2 496 ? 171.255 139.668 124.165 1.00 55.11 473 LEU B N 1
ATOM 7763 C CA . LEU B 2 496 ? 170.505 140.801 124.684 1.00 50.48 473 LEU B CA 1
ATOM 7764 C C . LEU B 2 496 ? 169.743 140.366 125.929 1.00 53.52 473 LEU B C 1
ATOM 7765 O O . LEU B 2 496 ? 168.972 139.402 125.884 1.00 52.88 473 LEU B O 1
ATOM 7770 N N . GLU B 2 497 ? 169.960 141.074 127.032 1.00 53.74 474 GLU B N 1
ATOM 7771 C CA . GLU B 2 497 ? 169.414 140.709 128.332 1.00 45.75 474 GLU B CA 1
ATOM 7772 C C . GLU B 2 497 ? 168.312 141.682 128.724 1.00 52.25 474 GLU B C 1
ATOM 7773 O O . GLU B 2 497 ? 168.484 142.898 128.609 1.00 56.86 474 GLU B O 1
ATOM 7779 N N . ASP B 2 498 ? 167.191 141.144 129.195 1.00 40.58 475 ASP B N 1
ATOM 7780 C CA . ASP B 2 498 ? 166.055 141.948 129.624 1.00 29.78 475 ASP B CA 1
ATOM 7781 C C . ASP B 2 498 ? 166.221 142.321 131.091 1.00 31.52 475 ASP B C 1
ATOM 7782 O O . ASP B 2 498 ? 166.398 141.443 131.943 1.00 43.22 475 ASP B O 1
ATOM 7787 N N . LEU B 2 499 ? 166.165 143.616 131.384 1.00 25.10 476 LEU B N 1
ATOM 7788 C CA . LEU B 2 499 ? 166.278 144.113 132.748 1.00 26.94 476 LEU B CA 1
ATOM 7789 C C . LEU B 2 499 ? 164.928 144.301 133.424 1.00 33.25 476 LEU B C 1
ATOM 7790 O O . LEU B 2 499 ? 164.883 144.773 134.564 1.00 41.81 476 LEU B O 1
ATOM 7795 N N . PHE B 2 500 ? 163.837 143.949 132.756 1.00 30.74 477 PHE B N 1
ATOM 7796 C CA . PHE B 2 500 ? 162.498 144.118 133.303 1.00 24.46 477 PHE B CA 1
ATOM 7797 C C . PHE B 2 500 ? 161.521 143.193 132.586 1.00 31.06 477 PHE B C 1
ATOM 7798 O O . PHE B 2 500 ? 160.629 143.672 131.875 1.00 40.16 477 PHE B O 1
ATOM 7806 N N . PRO B 2 501 ? 161.647 141.868 132.735 1.00 25.57 478 PRO B N 1
ATOM 7807 C CA . PRO B 2 501 ? 160.734 140.951 132.041 1.00 26.18 478 PRO B CA 1
ATOM 7808 C C . PRO B 2 501 ? 159.403 140.853 132.769 1.00 25.10 478 PRO B C 1
ATOM 7809 O O . PRO B 2 501 ? 159.297 140.227 133.828 1.00 33.20 478 PRO B O 1
ATOM 7813 N N . THR B 2 502 ? 158.374 141.470 132.193 1.00 23.48 479 THR B N 1
ATOM 7814 C CA . THR B 2 502 ? 157.076 141.560 132.846 1.00 23.80 479 THR B CA 1
ATOM 7815 C C . THR B 2 502 ? 156.260 140.280 132.739 1.00 24.86 479 THR B C 1
ATOM 7816 O O . THR B 2 502 ? 155.282 140.127 133.479 1.00 32.03 479 THR B O 1
ATOM 7820 N N . THR B 2 503 ? 156.630 139.363 131.848 1.00 16.93 480 THR B N 1
ATOM 7821 C CA . THR B 2 503 ? 155.891 138.118 131.694 1.00 21.81 480 THR B CA 1
ATOM 7822 C C . THR B 2 503 ? 156.231 137.093 132.765 1.00 25.98 480 THR B C 1
ATOM 7823 O O . THR B 2 503 ? 155.582 136.044 132.825 1.00 29.77 480 THR B O 1
ATOM 7827 N N . LYS B 2 504 ? 157.229 137.366 133.599 1.00 27.17 481 LYS B N 1
ATOM 7828 C CA . LYS B 2 504 ? 157.543 136.540 134.753 1.00 16.28 481 LYS B CA 1
ATOM 7829 C C . LYS B 2 504 ? 156.977 137.109 136.046 1.00 17.94 481 LYS B C 1
ATOM 7830 O O . LYS B 2 504 ? 157.200 136.533 137.113 1.00 31.99 481 LYS B O 1
ATOM 7836 N N . ILE B 2 505 ? 156.243 138.215 135.969 1.00 13.91 482 ILE B N 1
ATOM 7837 C CA . ILE B 2 505 ? 155.661 138.881 137.131 1.00 4.42 482 ILE B CA 1
ATOM 7838 C C . ILE B 2 505 ? 154.228 138.399 137.319 1.00 18.49 482 ILE B C 1
ATOM 7839 O O . ILE B 2 505 ? 153.463 138.346 136.346 1.00 31.94 482 ILE B O 1
ATOM 7844 N N . PRO B 2 506 ? 153.822 138.031 138.530 1.00 19.52 483 PRO B N 1
ATOM 7845 C CA . PRO B 2 506 ? 152.425 137.654 138.757 1.00 16.07 483 PRO B CA 1
ATOM 7846 C C . PRO B 2 506 ? 151.509 138.868 138.737 1.00 16.81 483 PRO B C 1
ATOM 7847 O O . PRO B 2 506 ? 151.936 140.012 138.897 1.00 28.02 483 PRO B O 1
ATOM 7851 N N . ASN B 2 507 ? 150.228 138.597 138.538 1.00 16.34 484 ASN B N 1
ATOM 7852 C CA . ASN B 2 507 ? 149.217 139.647 138.555 1.00 8.22 484 ASN B CA 1
ATOM 7853 C C . ASN B 2 507 ? 149.020 140.146 139.980 1.00 14.67 484 ASN B C 1
ATOM 7854 O O . ASN B 2 507 ? 148.648 139.354 140.856 1.00 29.04 484 ASN B O 1
ATOM 7859 N N . PRO B 2 508 ? 149.254 141.431 140.262 1.00 9.39 485 PRO B N 1
ATOM 7860 C CA . PRO B 2 508 ? 149.144 141.914 141.649 1.00 16.71 485 PRO B CA 1
ATOM 7861 C C . PRO B 2 508 ? 147.739 141.852 142.222 1.00 15.03 485 PRO B C 1
ATOM 7862 O O . PRO B 2 508 ? 147.590 141.880 143.453 1.00 32.16 485 PRO B O 1
ATOM 7866 N N . ARG B 2 509 ? 146.711 141.762 141.378 1.00 11.72 486 ARG B N 1
ATOM 7867 C CA . ARG B 2 509 ? 145.341 141.793 141.874 1.00 12.99 486 ARG B CA 1
ATOM 7868 C C . ARG B 2 509 ? 145.045 140.600 142.777 1.00 22.29 486 ARG B C 1
ATOM 7869 O O . ARG B 2 509 ? 144.355 140.741 143.792 1.00 29.64 486 ARG B O 1
ATOM 7877 N N . PHE B 2 510 ? 145.575 139.424 142.439 1.00 20.92 487 PHE B N 1
ATOM 7878 C CA . PHE B 2 510 ? 145.277 138.226 143.215 1.00 13.66 487 PHE B CA 1
ATOM 7879 C C . PHE B 2 510 ? 145.899 138.297 144.604 1.00 18.20 487 PHE B C 1
ATOM 7880 O O . PHE B 2 510 ? 145.243 137.983 145.604 1.00 31.68 487 PHE B O 1
ATOM 7888 N N . GLN B 2 511 ? 147.160 138.724 144.689 1.00 12.15 488 GLN B N 1
ATOM 7889 C CA . GLN B 2 511 ? 147.792 138.893 145.994 1.00 13.27 488 GLN B CA 1
ATOM 7890 C C . GLN B 2 511 ? 147.112 139.977 146.819 1.00 17.21 488 GLN B C 1
ATOM 7891 O O . GLN B 2 511 ? 146.914 139.802 148.027 1.00 28.29 488 GLN B O 1
ATOM 7897 N N . ARG B 2 512 ? 146.752 141.104 146.200 1.00 18.18 489 ARG B N 1
ATOM 7898 C CA . ARG B 2 512 ? 146.071 142.151 146.958 1.00 11.13 489 ARG B CA 1
ATOM 7899 C C . ARG B 2 512 ? 144.728 141.659 147.492 1.00 14.70 489 ARG B C 1
ATOM 7900 O O . ARG B 2 512 ? 144.387 141.893 148.661 1.00 23.24 489 ARG B O 1
ATOM 7908 N N . LEU B 2 513 ? 143.965 140.950 146.656 1.00 12.30 490 LEU B N 1
ATOM 7909 C CA . LEU B 2 513 ? 142.678 140.414 147.082 1.00 8.26 490 LEU B CA 1
ATOM 7910 C C . LEU B 2 513 ? 142.841 139.400 148.206 1.00 20.39 490 LEU B C 1
ATOM 7911 O O . LEU B 2 513 ? 142.085 139.422 149.184 1.00 29.70 490 LEU B O 1
ATOM 7916 N N . PHE B 2 514 ? 143.823 138.504 148.087 1.00 19.64 491 PHE B N 1
ATOM 7917 C CA . PHE B 2 514 ? 144.045 137.508 149.129 1.00 5.74 491 PHE B CA 1
ATOM 7918 C C . PHE B 2 514 ? 144.448 138.166 150.440 1.00 16.22 491 PHE B C 1
ATOM 7919 O O . PHE B 2 514 ? 143.974 137.772 151.514 1.00 29.99 491 PHE B O 1
ATOM 7927 N N . GLN B 2 515 ? 145.317 139.174 150.373 1.00 7.60 492 GLN B N 1
ATOM 7928 C CA . GLN B 2 515 ? 145.730 139.882 151.578 1.00 13.28 492 GLN B CA 1
ATOM 7929 C C . GLN B 2 515 ? 144.538 140.538 152.262 1.00 24.38 492 GLN B C 1
ATOM 7930 O O . GLN B 2 515 ? 144.367 140.429 153.483 1.00 24.61 492 GLN B O 1
ATOM 7936 N N . CYS B 2 516 ? 143.693 141.217 151.483 1.00 27.36 493 CYS B N 1
ATOM 7937 C CA . CYS B 2 516 ? 142.537 141.885 152.073 1.00 13.08 493 CYS B CA 1
ATOM 7938 C C . CYS B 2 516 ? 141.551 140.882 152.664 1.00 14.98 493 CYS B C 1
ATOM 7939 O O . CYS B 2 516 ? 140.997 141.112 153.746 1.00 23.35 493 CYS B O 1
ATOM 7942 N N . LEU B 2 517 ? 141.324 139.762 151.973 1.00 14.91 494 LEU B N 1
ATOM 7943 C CA . LEU B 2 517 ? 140.417 138.744 152.492 1.00 9.20 494 LEU B CA 1
ATOM 7944 C C . LEU B 2 517 ? 140.933 138.151 153.797 1.00 16.44 494 LEU B C 1
ATOM 7945 O O . LEU B 2 517 ? 140.160 137.947 154.741 1.00 34.18 494 LEU B O 1
ATOM 7950 N N . LEU B 2 518 ? 142.235 137.868 153.875 1.00 21.60 495 LEU B N 1
ATOM 7951 C CA . LEU B 2 518 ? 142.792 137.335 155.114 1.00 18.82 495 LEU B CA 1
ATOM 7952 C C . LEU B 2 518 ? 142.707 138.352 156.245 1.00 16.63 495 LEU B C 1
ATOM 7953 O O . LEU B 2 518 ? 142.410 137.991 157.390 1.00 30.94 495 LEU B O 1
ATOM 7958 N N . HIS B 2 519 ? 142.961 139.628 155.946 1.00 16.91 496 HIS B N 1
ATOM 7959 C CA . HIS B 2 519 ? 142.859 140.652 156.979 1.00 16.48 496 HIS B CA 1
ATOM 7960 C C . HIS B 2 519 ? 141.432 140.779 157.492 1.00 22.18 496 HIS B C 1
ATOM 7961 O O . HIS B 2 519 ? 141.210 140.973 158.692 1.00 32.04 496 HIS B O 1
ATOM 7968 N N . ARG B 2 520 ? 140.449 140.682 156.597 1.00 27.38 497 ARG B N 1
ATOM 7969 C CA . ARG B 2 520 ? 139.059 140.729 157.035 1.00 19.39 497 ARG B CA 1
ATOM 7970 C C . ARG B 2 520 ? 138.677 139.482 157.825 1.00 21.75 497 ARG B C 1
ATOM 7971 O O . ARG B 2 520 ? 137.878 139.567 158.764 1.00 35.55 497 ARG B O 1
ATOM 7979 N N . ALA B 2 521 ? 139.235 138.325 157.469 1.00 25.46 498 ALA B N 1
ATOM 7980 C CA . ALA B 2 521 ? 138.901 137.096 158.183 1.00 15.83 498 ALA B CA 1
ATOM 7981 C C . ALA B 2 521 ? 139.505 137.076 159.582 1.00 16.99 498 ALA B C 1
ATOM 7982 O O . ALA B 2 521 ? 138.892 136.552 160.517 1.00 28.66 498 ALA B O 1
ATOM 7984 N N . LEU B 2 522 ? 140.702 137.638 159.751 1.00 20.74 499 LEU B N 1
ATOM 7985 C CA . LEU B 2 522 ? 141.381 137.588 161.041 1.00 16.04 499 LEU B CA 1
ATOM 7986 C C . LEU B 2 522 ? 141.184 138.834 161.892 1.00 19.45 499 LEU B C 1
ATOM 7987 O O . LEU B 2 522 ? 141.291 138.744 163.118 1.00 34.72 499 LEU B O 1
ATOM 7992 N N . HIS B 2 523 ? 140.910 139.987 161.284 1.00 26.44 500 HIS B N 1
ATOM 7993 C CA . HIS B 2 523 ? 140.718 141.244 162.009 1.00 22.70 500 HIS B CA 1
ATOM 7994 C C . HIS B 2 523 ? 139.417 141.884 161.545 1.00 31.27 500 HIS B C 1
ATOM 7995 O O . HIS B 2 523 ? 139.423 142.806 160.718 1.00 38.98 500 HIS B O 1
ATOM 8002 N N . PRO B 2 524 ? 138.277 141.411 162.053 1.00 25.87 501 PRO B N 1
ATOM 8003 C CA . PRO B 2 524 ? 136.986 141.936 161.577 1.00 25.63 501 PRO B CA 1
ATOM 8004 C C . PRO B 2 524 ? 136.767 143.414 161.854 1.00 22.37 501 PRO B C 1
ATOM 8005 O O . PRO B 2 524 ? 136.053 144.074 161.090 1.00 26.93 501 PRO B O 1
ATOM 8009 N N . ARG B 2 525 ? 137.350 143.959 162.920 1.00 34.77 502 ARG B N 1
ATOM 8010 C CA . ARG B 2 525 ? 137.095 145.334 163.332 1.00 34.80 502 ARG B CA 1
ATOM 8011 C C . ARG B 2 525 ? 138.201 146.290 162.899 1.00 38.95 502 ARG B C 1
ATOM 8012 O O . ARG B 2 525 ? 138.489 147.263 163.603 1.00 47.21 502 ARG B O 1
ATOM 8020 N N . GLU B 2 526 ? 138.825 146.038 161.756 1.00 31.64 503 GLU B N 1
ATOM 8021 C CA . GLU B 2 526 ? 139.925 146.862 161.287 1.00 24.90 503 GLU B CA 1
ATOM 8022 C C . GLU B 2 526 ? 139.732 147.208 159.820 1.00 30.63 503 GLU B C 1
ATOM 8023 O O . GLU B 2 526 ? 139.102 146.449 159.077 1.00 38.75 503 GLU B O 1
ATOM 8029 N N . PRO B 2 527 ? 140.252 148.347 159.378 1.00 27.91 504 PRO B N 1
ATOM 8030 C CA . PRO B 2 527 ? 140.193 148.682 157.953 1.00 24.33 504 PRO B CA 1
ATOM 8031 C C . PRO B 2 527 ? 141.201 147.874 157.150 1.00 29.99 504 PRO B C 1
ATOM 8032 O O . PRO B 2 527 ? 142.147 147.292 157.683 1.00 37.70 504 PRO B O 1
ATOM 8036 N N . LEU B 2 528 ? 140.974 147.844 155.842 1.00 22.35 505 LEU B N 1
ATOM 8037 C CA . LEU B 2 528 ? 141.842 147.081 154.959 1.00 19.00 505 LEU B CA 1
ATOM 8038 C C . LEU B 2 528 ? 143.239 147.700 154.927 1.00 23.93 505 LEU B C 1
ATOM 8039 O O . LEU B 2 528 ? 143.378 148.925 154.893 1.00 22.64 505 LEU B O 1
ATOM 8044 N N . PRO B 2 529 ? 144.287 146.882 154.940 1.00 18.95 506 PRO B N 1
ATOM 8045 C CA . PRO B 2 529 ? 145.649 147.411 154.965 1.00 8.41 506 PRO B CA 1
ATOM 8046 C C . PRO B 2 529 ? 146.047 147.967 153.611 1.00 19.63 506 PRO B C 1
ATOM 8047 O O . PRO B 2 529 ? 145.450 147.611 152.584 1.00 30.98 506 PRO B O 1
ATOM 8051 N N . PRO B 2 530 ? 147.046 148.843 153.564 1.00 13.26 507 PRO B N 1
ATOM 8052 C CA . PRO B 2 530 ? 147.509 149.372 152.277 1.00 11.92 507 PRO B CA 1
ATOM 8053 C C . PRO B 2 530 ? 148.242 148.311 151.472 1.00 21.01 507 PRO B C 1
ATOM 8054 O O . PRO B 2 530 ? 148.538 147.213 151.947 1.00 30.67 507 PRO B O 1
ATOM 8058 N N . ILE B 2 531 ? 148.532 148.659 150.218 1.00 22.63 508 ILE B N 1
ATOM 8059 C CA . ILE B 2 531 ? 149.238 147.744 149.332 1.00 18.40 508 ILE B CA 1
ATOM 8060 C C . ILE B 2 531 ? 150.644 147.503 149.862 1.00 26.55 508 ILE B C 1
ATOM 8061 O O . ILE B 2 531 ? 151.332 148.434 150.300 1.00 31.55 508 ILE B O 1
ATOM 8066 N N . GLN B 2 532 ? 151.071 146.245 149.837 1.00 28.63 509 GLN B N 1
ATOM 8067 C CA . GLN B 2 532 ? 152.395 145.887 150.318 1.00 15.54 509 GLN B CA 1
ATOM 8068 C C . GLN B 2 532 ? 153.475 146.515 149.448 1.00 22.53 509 GLN B C 1
ATOM 8069 O O . GLN B 2 532 ? 153.304 146.707 148.242 1.00 35.92 509 GLN B O 1
ATOM 8075 N N . GLN B 2 533 ? 154.602 146.841 150.082 1.00 13.83 510 GLN B N 1
ATOM 8076 C CA . GLN B 2 533 ? 155.659 147.566 149.390 1.00 9.09 510 GLN B CA 1
ATOM 8077 C C . GLN B 2 533 ? 156.280 146.731 148.277 1.00 20.08 510 GLN B C 1
ATOM 8078 O O . GLN B 2 533 ? 156.677 147.273 147.240 1.00 39.52 510 GLN B O 1
ATOM 8084 N N . HIS B 2 534 ? 156.384 145.414 148.470 1.00 22.70 511 HIS B N 1
ATOM 8085 C CA . HIS B 2 534 ? 157.043 144.591 147.462 1.00 19.91 511 HIS B CA 1
ATOM 8086 C C . HIS B 2 534 ? 156.202 144.460 146.197 1.00 23.13 511 HIS B C 1
ATOM 8087 O O . HIS B 2 534 ? 156.755 144.278 145.106 1.00 33.53 511 HIS B O 1
ATOM 8094 N N . ILE B 2 535 ? 154.877 144.569 146.314 1.00 16.96 512 ILE B N 1
ATOM 8095 C CA . ILE B 2 535 ? 154.037 144.621 145.122 1.00 20.16 512 ILE B CA 1
ATOM 8096 C C . ILE B 2 535 ? 154.356 145.864 144.303 1.00 21.54 512 ILE B C 1
ATOM 8097 O O . ILE B 2 535 ? 154.471 145.801 143.074 1.00 31.04 512 ILE B O 1
ATOM 8102 N N . TRP B 2 536 ? 154.513 147.011 144.967 1.00 17.34 513 TRP B N 1
ATOM 8103 C CA . TRP B 2 536 ? 154.903 148.223 144.253 1.00 12.01 513 TRP B CA 1
ATOM 8104 C C . TRP B 2 536 ? 156.295 148.087 143.654 1.00 18.61 513 TRP B C 1
ATOM 8105 O O . TRP B 2 536 ? 156.544 148.540 142.531 1.00 31.84 513 TRP B O 1
ATOM 8116 N N . ASN B 2 537 ? 157.220 147.476 144.395 1.00 16.87 514 ASN B N 1
ATOM 8117 C CA . ASN B 2 537 ? 158.583 147.321 143.900 1.00 18.49 514 ASN B CA 1
ATOM 8118 C C . ASN B 2 537 ? 158.627 146.444 142.657 1.00 24.73 514 ASN B C 1
ATOM 8119 O O . ASN B 2 537 ? 159.396 146.713 141.727 1.00 36.38 514 ASN B O 1
ATOM 8124 N N . MET B 2 538 ? 157.817 145.388 142.618 1.00 22.37 515 MET B N 1
ATOM 8125 C CA . MET B 2 538 ? 157.832 144.499 141.466 1.00 19.19 515 MET B CA 1
ATOM 8126 C C . MET B 2 538 ? 157.053 145.049 140.278 1.00 16.72 515 MET B C 1
ATOM 8127 O O . MET B 2 538 ? 157.139 144.478 139.187 1.00 35.20 515 MET B O 1
ATOM 8132 N N . LEU B 2 539 ? 156.309 146.136 140.454 1.00 21.82 516 LEU B N 1
ATOM 8133 C CA . LEU B 2 539 ? 155.599 146.782 139.362 1.00 15.21 516 LEU B CA 1
ATOM 8134 C C . LEU B 2 539 ? 156.376 147.941 138.755 1.00 23.63 516 LEU B C 1
ATOM 8135 O O . LEU B 2 539 ? 155.862 148.611 137.856 1.00 30.13 516 LEU B O 1
ATOM 8140 N N . ASN B 2 540 ? 157.598 148.191 139.218 1.00 29.23 517 ASN B N 1
ATOM 8141 C CA . ASN B 2 540 ? 158.377 149.338 138.791 1.00 18.83 517 ASN B CA 1
ATOM 8142 C C . ASN B 2 540 ? 159.715 148.896 138.211 1.00 29.81 517 ASN B C 1
ATOM 8143 O O . ASN B 2 540 ? 160.249 147.852 138.595 1.00 33.24 517 ASN B O 1
ATOM 8148 N N . PRO B 2 541 ? 160.281 149.671 137.290 1.00 35.03 518 PRO B N 1
ATOM 8149 C CA . PRO B 2 541 ? 161.567 149.305 136.695 1.00 29.41 518 PRO B CA 1
ATOM 8150 C C . PRO B 2 541 ? 162.692 149.469 137.698 1.00 35.02 518 PRO B C 1
ATOM 8151 O O . PRO B 2 541 ? 162.507 150.100 138.749 1.00 42.97 518 PRO B O 1
ATOM 8155 N N . PRO B 2 542 ? 163.868 148.906 137.420 1.00 32.96 519 PRO B N 1
ATOM 8156 C CA . PRO B 2 542 ? 164.993 149.068 138.345 1.00 37.07 519 PRO B CA 1
ATOM 8157 C C . PRO B 2 542 ? 165.352 150.533 138.537 1.00 38.42 519 PRO B C 1
ATOM 8158 O O . PRO B 2 542 ? 165.190 151.360 137.637 1.00 39.43 519 PRO B O 1
ATOM 8162 N N . ALA B 2 543 ? 165.841 150.848 139.738 1.00 42.75 520 ALA B N 1
ATOM 8163 C CA . ALA B 2 543 ? 166.162 152.228 140.083 1.00 42.74 520 ALA B CA 1
ATOM 8164 C C . ALA B 2 543 ? 167.283 152.800 139.227 1.00 41.37 520 ALA B C 1
ATOM 8165 O O . ALA B 2 543 ? 167.445 154.024 139.177 1.00 42.80 520 ALA B O 1
ATOM 8167 N N . GLU B 2 544 ? 168.061 151.949 138.555 1.00 42.89 521 GLU B N 1
ATOM 8168 C CA . GLU B 2 544 ? 169.132 152.429 137.691 1.00 42.22 521 GLU B CA 1
ATOM 8169 C C . GLU B 2 544 ? 168.611 153.215 136.495 1.00 50.88 521 GLU B C 1
ATOM 8170 O O . GLU B 2 544 ? 169.356 154.019 135.926 1.00 53.58 521 GLU B O 1
ATOM 8176 N N . VAL B 2 545 ? 167.355 153.001 136.102 1.00 49.91 522 VAL B N 1
ATOM 8177 C CA . VAL B 2 545 ? 166.788 153.692 134.950 1.00 45.05 522 VAL B CA 1
ATOM 8178 C C . VAL B 2 545 ? 166.193 155.048 135.319 1.00 47.64 522 VAL B C 1
ATOM 8179 O O . VAL B 2 545 ? 166.133 155.945 134.463 1.00 53.17 522 VAL B O 1
ATOM 8183 N N . THR B 2 546 ? 165.803 155.241 136.580 1.00 47.45 523 THR B N 1
ATOM 8184 C CA . THR B 2 546 ? 165.014 156.411 136.948 1.00 48.71 523 THR B CA 1
ATOM 8185 C C . THR B 2 546 ? 165.793 157.711 136.760 1.00 55.12 523 THR B C 1
ATOM 8186 O O . THR B 2 546 ? 165.326 158.621 136.074 1.00 56.44 523 THR B O 1
ATOM 8190 N N . THR B 2 547 ? 166.995 157.815 137.337 1.00 54.30 524 THR B N 1
ATOM 8191 C CA . THR B 2 547 ? 167.736 159.078 137.256 1.00 57.42 524 THR B CA 1
ATOM 8192 C C . THR B 2 547 ? 168.298 159.305 135.856 1.00 57.90 524 THR B C 1
ATOM 8193 O O . THR B 2 547 ? 168.338 160.450 135.355 1.00 60.45 524 THR B O 1
ATOM 8197 N N . LYS B 2 548 ? 168.748 158.217 135.220 1.00 41.70 525 LYS B N 1
ATOM 8198 C CA . LYS B 2 548 ? 169.143 158.273 133.821 1.00 45.28 525 LYS B CA 1
ATOM 8199 C C . LYS B 2 548 ? 168.028 158.862 132.978 1.00 47.70 525 LYS B C 1
ATOM 8200 O O . LYS B 2 548 ? 168.287 159.543 131.985 1.00 53.19 525 LYS B O 1
ATOM 8206 N N . SER B 2 549 ? 166.776 158.589 133.347 1.00 44.92 526 SER B N 1
ATOM 8207 C CA . SER B 2 549 ? 165.658 159.271 132.710 1.00 46.22 526 SER B CA 1
ATOM 8208 C C . SER B 2 549 ? 165.499 160.704 133.200 1.00 46.64 526 SER B C 1
ATOM 8209 O O . SER B 2 549 ? 165.197 161.596 132.400 1.00 51.10 526 SER B O 1
ATOM 8212 N N . GLN B 2 550 ? 165.705 160.937 134.499 1.00 46.98 527 GLN B N 1
ATOM 8213 C CA . GLN B 2 550 ? 165.377 162.228 135.097 1.00 47.17 527 GLN B CA 1
ATOM 8214 C C . GLN B 2 550 ? 166.139 163.362 134.435 1.00 46.07 527 GLN B C 1
ATOM 8215 O O . GLN B 2 550 ? 165.621 164.479 134.320 1.00 49.36 527 GLN B O 1
ATOM 8221 N N . ILE B 2 551 ? 167.366 163.109 134.000 1.00 46.36 528 ILE B N 1
ATOM 8222 C CA . ILE B 2 551 ? 168.097 164.220 133.377 1.00 46.04 528 ILE B CA 1
ATOM 8223 C C . ILE B 2 551 ? 167.504 164.550 132.000 1.00 47.48 528 ILE B C 1
ATOM 8224 O O . ILE B 2 551 ? 167.067 165.698 131.784 1.00 50.30 528 ILE B O 1
ATOM 8229 N N . PRO B 2 552 ? 167.439 163.611 131.042 1.00 39.67 529 PRO B N 1
ATOM 8230 C CA . PRO B 2 552 ? 166.789 163.937 129.760 1.00 34.73 529 PRO B CA 1
ATOM 8231 C C . PRO B 2 552 ? 165.317 164.287 129.877 1.00 39.61 529 PRO B C 1
ATOM 8232 O O . PRO B 2 552 ? 164.806 165.015 129.021 1.00 47.34 529 PRO B O 1
ATOM 8236 N N . LEU B 2 553 ? 164.608 163.777 130.887 1.00 34.62 530 LEU B N 1
ATOM 8237 C CA . LEU B 2 553 ? 163.226 164.201 131.096 1.00 37.24 530 LEU B CA 1
ATOM 8238 C C . LEU B 2 553 ? 163.152 165.689 131.406 1.00 36.61 530 LEU B C 1
ATOM 8239 O O . LEU B 2 553 ? 162.283 166.403 130.885 1.00 43.64 530 LEU B O 1
ATOM 8244 N N . SER B 2 554 ? 164.058 166.174 132.256 1.00 38.89 531 SER B N 1
ATOM 8245 C CA . SER B 2 554 ? 164.129 167.603 132.527 1.00 37.60 531 SER B CA 1
ATOM 8246 C C . SER B 2 554 ? 164.482 168.374 131.266 1.00 40.08 531 SER B C 1
ATOM 8247 O O . SER B 2 554 ? 163.955 169.467 131.031 1.00 47.81 531 SER B O 1
ATOM 8250 N N . LYS B 2 555 ? 165.378 167.823 130.443 1.00 41.24 532 LYS B N 1
ATOM 8251 C CA . LYS B 2 555 ? 165.711 168.493 129.187 1.00 40.09 532 LYS B CA 1
ATOM 8252 C C . LYS B 2 555 ? 164.484 168.590 128.281 1.00 40.03 532 LYS B C 1
ATOM 8253 O O . LYS B 2 555 ? 164.227 169.638 127.679 1.00 42.78 532 LYS B O 1
ATOM 8259 N N . ILE B 2 556 ? 163.698 167.515 128.201 1.00 37.85 533 ILE B N 1
ATOM 8260 C CA . ILE B 2 556 ? 162.540 167.479 127.311 1.00 36.81 533 ILE B CA 1
ATOM 8261 C C . ILE B 2 556 ? 161.441 168.418 127.795 1.00 38.18 533 ILE B C 1
ATOM 8262 O O . ILE B 2 556 ? 160.756 169.054 126.985 1.00 41.41 533 ILE B O 1
ATOM 8267 N N . LYS B 2 557 ? 161.254 168.527 129.113 1.00 37.15 534 LYS B N 1
ATOM 8268 C CA . LYS B 2 557 ? 160.159 169.345 129.633 1.00 30.31 534 LYS B CA 1
ATOM 8269 C C . LYS B 2 557 ? 160.248 170.787 129.142 1.00 33.53 534 LYS B C 1
ATOM 8270 O O . LYS B 2 557 ? 159.221 171.435 128.915 1.00 40.61 534 LYS B O 1
ATOM 8276 N N . THR B 2 558 ? 161.464 171.307 128.970 1.00 42.89 535 THR B N 1
ATOM 8277 C CA . THR B 2 558 ? 161.620 172.685 128.517 1.00 42.55 535 THR B CA 1
ATOM 8278 C C . THR B 2 558 ? 161.359 172.832 127.021 1.00 40.71 535 THR B C 1
ATOM 8279 O O . THR B 2 558 ? 160.765 173.826 126.589 1.00 42.68 535 THR B O 1
ATOM 8283 N N . LEU B 2 559 ? 161.792 171.859 126.216 1.00 39.75 536 LEU B N 1
ATOM 8284 C CA . LEU B 2 559 ? 161.672 171.988 124.767 1.00 32.87 536 LEU B CA 1
ATOM 8285 C C . LEU B 2 559 ? 160.239 171.797 124.286 1.00 39.87 536 LEU B C 1
ATOM 8286 O O . LEU B 2 559 ? 159.847 172.385 123.272 1.00 40.71 536 LEU B O 1
ATOM 8291 N N . PHE B 2 560 ? 159.451 170.984 124.981 1.00 41.24 537 PHE B N 1
ATOM 8292 C CA . PHE B 2 560 ? 158.081 170.704 124.565 1.00 32.29 537 PHE B CA 1
ATOM 8293 C C . PHE B 2 560 ? 157.105 171.436 125.472 1.00 36.82 537 PHE B C 1
ATOM 8294 O O . PHE B 2 560 ? 156.924 171.029 126.630 1.00 42.17 537 PHE B O 1
ATOM 8302 N N . PRO B 2 561 ? 156.455 172.505 125.010 1.00 36.52 538 PRO B N 1
ATOM 8303 C CA . PRO B 2 561 ? 155.423 173.153 125.831 1.00 35.47 538 PRO B CA 1
ATOM 8304 C C . PRO B 2 561 ? 154.095 172.418 125.709 1.00 38.23 538 PRO B C 1
ATOM 8305 O O . PRO B 2 561 ? 153.588 172.202 124.607 1.00 43.33 538 PRO B O 1
ATOM 8309 N N . LEU B 2 562 ? 153.533 172.036 126.853 1.00 37.52 539 LEU B N 1
ATOM 8310 C CA . LEU B 2 562 ? 152.276 171.293 126.917 1.00 33.71 539 LEU B CA 1
ATOM 8311 C C . LEU B 2 562 ? 151.299 172.084 127.780 1.00 36.57 539 LEU B C 1
ATOM 8312 O O . LEU B 2 562 ? 151.354 172.017 129.011 1.00 41.98 539 LEU B O 1
ATOM 8317 N N . ILE B 2 563 ? 150.403 172.826 127.136 1.00 42.62 540 ILE B N 1
ATOM 8318 C CA . ILE B 2 563 ? 149.430 173.670 127.820 1.00 41.61 540 ILE B CA 1
ATOM 8319 C C . ILE B 2 563 ? 148.069 173.001 127.710 1.00 46.72 540 ILE B C 1
ATOM 8320 O O . ILE B 2 563 ? 147.608 172.692 126.604 1.00 49.11 540 ILE B O 1
ATOM 8325 N N . GLU B 2 564 ? 147.429 172.771 128.852 1.00 56.59 541 GLU B N 1
ATOM 8326 C CA . GLU B 2 564 ? 146.102 172.174 128.860 1.00 55.36 541 GLU B CA 1
ATOM 8327 C C . GLU B 2 564 ? 145.072 173.164 128.333 1.00 61.55 541 GLU B C 1
ATOM 8328 O O . GLU B 2 564 ? 145.155 174.367 128.592 1.00 65.10 541 GLU B O 1
ATOM 8334 N N . ALA B 2 565 ? 144.100 172.650 127.585 1.00 65.50 542 ALA B N 1
ATOM 8335 C CA . ALA B 2 565 ? 143.044 173.494 127.046 1.00 67.06 542 ALA B CA 1
ATOM 8336 C C . ALA B 2 565 ? 142.192 174.072 128.169 1.00 69.92 542 ALA B C 1
ATOM 8337 O O . ALA B 2 565 ? 141.973 173.440 129.206 1.00 69.15 542 ALA B O 1
ATOM 8339 N N . LYS B 2 566 ? 141.707 175.292 127.953 1.00 80.38 543 LYS B N 1
ATOM 8340 C CA . LYS B 2 566 ? 140.930 176.029 128.941 1.00 81.00 543 LYS B CA 1
ATOM 8341 C C . LYS B 2 566 ? 139.532 176.332 128.418 1.00 83.11 543 LYS B C 1
ATOM 8342 O O . LYS B 2 566 ? 139.027 177.450 128.546 1.00 84.69 543 LYS B O 1
ATOM 8348 N N . LYS B 2 567 ? 138.892 175.334 127.815 1.00 87.42 544 LYS B N 1
ATOM 8349 C CA . LYS B 2 567 ? 137.544 175.493 127.280 1.00 87.93 544 LYS B CA 1
ATOM 8350 C C . LYS B 2 567 ? 136.534 175.748 128.394 1.00 87.14 544 LYS B C 1
ATOM 8351 O O . LYS B 2 567 ? 135.823 176.753 128.382 1.00 86.60 544 LYS B O 1
ATOM 8357 N N . SER C 3 159 ? 105.450 92.927 145.007 1.00 123.28 159 SER C N 1
ATOM 8358 C CA . SER C 3 159 ? 104.678 94.105 144.631 1.00 123.39 159 SER C CA 1
ATOM 8359 C C . SER C 3 159 ? 104.605 95.102 145.782 1.00 123.56 159 SER C C 1
ATOM 8360 O O . SER C 3 159 ? 103.520 95.519 146.188 1.00 123.07 159 SER C O 1
ATOM 8362 N N . TYR C 3 160 ? 105.768 95.480 146.306 1.00 128.54 160 TYR C N 1
ATOM 8363 C CA . TYR C 3 160 ? 105.858 96.426 147.410 1.00 128.87 160 TYR C CA 1
ATOM 8364 C C . TYR C 3 160 ? 105.957 97.874 146.948 1.00 128.67 160 TYR C C 1
ATOM 8365 O O . TYR C 3 160 ? 106.028 98.774 147.791 1.00 127.95 160 TYR C O 1
ATOM 8374 N N . ASN C 3 161 ? 105.967 98.120 145.643 1.00 126.87 161 ASN C N 1
ATOM 8375 C CA . ASN C 3 161 ? 106.072 99.463 145.096 1.00 126.45 161 ASN C CA 1
ATOM 8376 C C . ASN C 3 161 ? 104.699 99.985 144.686 1.00 126.57 161 ASN C C 1
ATOM 8377 O O . ASN C 3 161 ? 103.749 99.223 144.486 1.00 126.30 161 ASN C O 1
ATOM 8382 N N . ARG C 3 162 ? 104.607 101.308 144.563 1.00 117.58 162 ARG C N 1
ATOM 8383 C CA . ARG C 3 162 ? 103.371 101.979 144.189 1.00 116.52 162 ARG C CA 1
ATOM 8384 C C . ARG C 3 162 ? 103.642 102.952 143.051 1.00 115.79 162 ARG C C 1
ATOM 8385 O O . ARG C 3 162 ? 104.648 103.667 143.060 1.00 115.16 162 ARG C O 1
ATOM 8393 N N . SER C 3 163 ? 102.736 102.976 142.073 1.00 96.82 163 SER C N 1
ATOM 8394 C CA . SER C 3 163 ? 102.852 103.862 140.922 1.00 95.37 163 SER C CA 1
ATOM 8395 C C . SER C 3 163 ? 101.796 104.954 140.883 1.00 96.14 163 SER C C 1
ATOM 8396 O O . SER C 3 163 ? 102.049 106.017 140.315 1.00 94.89 163 SER C O 1
ATOM 8399 N N . MET C 3 164 ? 100.624 104.718 141.468 1.00 87.72 164 MET C N 1
ATOM 8400 C CA . MET C 3 164 ? 99.552 105.702 141.529 1.00 84.04 164 MET C CA 1
ATOM 8401 C C . MET C 3 164 ? 99.231 105.991 142.986 1.00 82.34 164 MET C C 1
ATOM 8402 O O . MET C 3 164 ? 99.099 105.063 143.791 1.00 83.86 164 MET C O 1
ATOM 8407 N N . THR C 3 165 ? 99.108 107.269 143.324 1.00 69.51 165 THR C N 1
ATOM 8408 C CA . THR C 3 165 ? 98.776 107.681 144.679 1.00 68.60 165 THR C CA 1
ATOM 8409 C C . THR C 3 165 ? 97.508 108.522 144.665 1.00 73.83 165 THR C C 1
ATOM 8410 O O . THR C 3 165 ? 97.033 108.955 143.616 1.00 75.95 165 THR C O 1
ATOM 8414 N N . THR C 3 166 ? 96.949 108.742 145.851 1.00 71.14 166 THR C N 1
ATOM 8415 C CA . THR C 3 166 ? 95.746 109.546 146.014 1.00 66.27 166 THR C CA 1
ATOM 8416 C C . THR C 3 166 ? 96.025 110.668 147.001 1.00 66.81 166 THR C C 1
ATOM 8417 O O . THR C 3 166 ? 96.530 110.418 148.100 1.00 68.54 166 THR C O 1
ATOM 8421 N N . ILE C 3 167 ? 95.702 111.897 146.611 1.00 72.52 167 ILE C N 1
ATOM 8422 C CA . ILE C 3 167 ? 95.799 113.052 147.496 1.00 74.04 167 ILE C CA 1
ATOM 8423 C C . ILE C 3 167 ? 94.399 113.617 147.672 1.00 76.42 167 ILE C C 1
ATOM 8424 O O . ILE C 3 167 ? 93.711 113.907 146.685 1.00 77.92 167 ILE C O 1
ATOM 8429 N N . HIS C 3 168 ? 93.976 113.762 148.925 1.00 79.05 168 HIS C N 1
ATOM 8430 C CA . HIS C 3 168 ? 92.644 114.265 149.221 1.00 77.78 168 HIS C CA 1
ATOM 8431 C C . HIS C 3 168 ? 92.612 115.781 149.071 1.00 77.05 168 HIS C C 1
ATOM 8432 O O . HIS C 3 168 ? 93.481 116.488 149.589 1.00 77.36 168 HIS C O 1
ATOM 8439 N N . TYR C 3 169 ? 91.611 116.273 148.346 1.00 79.23 169 TYR C N 1
ATOM 8440 C CA . TYR C 3 169 ? 91.427 117.697 148.102 1.00 78.46 169 TYR C CA 1
ATOM 8441 C C . TYR C 3 169 ? 90.404 118.317 149.044 1.00 82.94 169 TYR C C 1
ATOM 8442 O O . TYR C 3 169 ? 90.690 119.325 149.697 1.00 82.98 169 TYR C O 1
ATOM 8451 N N . ASN C 3 170 ? 89.214 117.730 149.128 1.00 88.73 170 ASN C N 1
ATOM 8452 C CA . ASN C 3 170 ? 88.180 118.180 150.048 1.00 86.64 170 ASN C CA 1
ATOM 8453 C C . ASN C 3 170 ? 87.506 116.946 150.637 1.00 87.72 170 ASN C C 1
ATOM 8454 O O . ASN C 3 170 ? 88.013 115.825 150.527 1.00 87.99 170 ASN C O 1
ATOM 8459 N N . ASP C 3 171 ? 86.352 117.155 151.274 1.00 95.55 171 ASP C N 1
ATOM 8460 C CA . ASP C 3 171 ? 85.695 116.069 151.993 1.00 96.92 171 ASP C CA 1
ATOM 8461 C C . ASP C 3 171 ? 85.187 114.980 151.055 1.00 96.20 171 ASP C C 1
ATOM 8462 O O . ASP C 3 171 ? 85.073 113.819 151.466 1.00 96.99 171 ASP C O 1
ATOM 8467 N N . ASP C 3 172 ? 84.880 115.319 149.806 1.00 93.90 172 ASP C N 1
ATOM 8468 C CA . ASP C 3 172 ? 84.265 114.368 148.892 1.00 94.62 172 ASP C CA 1
ATOM 8469 C C . ASP C 3 172 ? 85.125 113.991 147.695 1.00 94.68 172 ASP C C 1
ATOM 8470 O O . ASP C 3 172 ? 85.016 112.862 147.214 1.00 93.90 172 ASP C O 1
ATOM 8475 N N . VAL C 3 173 ? 85.970 114.891 147.202 1.00 92.36 173 VAL C N 1
ATOM 8476 C CA . VAL C 3 173 ? 86.761 114.649 146.001 1.00 91.21 173 VAL C CA 1
ATOM 8477 C C . VAL C 3 173 ? 88.223 114.528 146.402 1.00 90.73 173 VAL C C 1
ATOM 8478 O O . VAL C 3 173 ? 88.814 115.478 146.930 1.00 92.29 173 VAL C O 1
ATOM 8482 N N . ASP C 3 174 ? 88.802 113.357 146.157 1.00 83.36 174 ASP C N 1
ATOM 8483 C CA . ASP C 3 174 ? 90.230 113.122 146.309 1.00 81.84 174 ASP C CA 1
ATOM 8484 C C . ASP C 3 174 ? 90.784 112.727 144.950 1.00 82.79 174 ASP C C 1
ATOM 8485 O O . ASP C 3 174 ? 90.265 111.806 144.310 1.00 83.66 174 ASP C O 1
ATOM 8490 N N . ILE C 3 175 ? 91.829 113.415 144.509 1.00 76.59 175 ILE C N 1
ATOM 8491 C CA . ILE C 3 175 ? 92.323 113.266 143.157 1.00 76.34 175 ILE C CA 1
ATOM 8492 C C . ILE C 3 175 ? 93.517 112.319 143.149 1.00 74.24 175 ILE C C 1
ATOM 8493 O O . ILE C 3 175 ? 94.073 111.969 144.187 1.00 76.82 175 ILE C O 1
ATOM 8498 N N . ASP C 3 176 ? 93.903 111.880 141.956 1.00 66.67 176 ASP C N 1
ATOM 8499 C CA . ASP C 3 176 ? 94.924 110.862 141.784 1.00 71.60 176 ASP C CA 1
ATOM 8500 C C . ASP C 3 176 ? 96.182 111.467 141.179 1.00 74.38 176 ASP C C 1
ATOM 8501 O O . ASP C 3 176 ? 96.112 112.384 140.355 1.00 75.09 176 ASP C O 1
ATOM 8506 N N . ILE C 3 177 ? 97.330 110.947 141.599 1.00 68.49 177 ILE C N 1
ATOM 8507 C CA . ILE C 3 177 ? 98.631 111.343 141.084 1.00 65.42 177 ILE C CA 1
ATOM 8508 C C . ILE C 3 177 ? 99.237 110.129 140.399 1.00 65.16 177 ILE C C 1
ATOM 8509 O O . ILE C 3 177 ? 99.465 109.095 141.042 1.00 69.35 177 ILE C O 1
ATOM 8514 N N . HIS C 3 178 ? 99.488 110.251 139.102 1.00 63.55 178 HIS C N 1
ATOM 8515 C CA . HIS C 3 178 ? 100.042 109.186 138.284 1.00 63.18 178 HIS C CA 1
ATOM 8516 C C . HIS C 3 178 ? 101.494 109.499 137.944 1.00 64.27 178 HIS C C 1
ATOM 8517 O O . HIS C 3 178 ? 101.992 110.604 138.171 1.00 66.68 178 HIS C O 1
ATOM 8524 N N . THR C 3 179 ? 102.177 108.500 137.391 1.00 61.84 179 THR C N 1
ATOM 8525 C CA . THR C 3 179 ? 103.544 108.654 136.919 1.00 60.97 179 THR C CA 1
ATOM 8526 C C . THR C 3 179 ? 103.637 108.804 135.409 1.00 64.02 179 THR C C 1
ATOM 8527 O O . THR C 3 179 ? 104.525 109.506 134.921 1.00 63.76 179 THR C O 1
ATOM 8531 N N . ASP C 3 180 ? 102.721 108.194 134.664 1.00 64.65 180 ASP C N 1
ATOM 8532 C CA . ASP C 3 180 ? 102.708 108.264 133.212 1.00 62.37 180 ASP C CA 1
ATOM 8533 C C . ASP C 3 180 ? 101.662 109.262 132.730 1.00 62.82 180 ASP C C 1
ATOM 8534 O O . ASP C 3 180 ? 100.663 109.521 133.404 1.00 66.38 180 ASP C O 1
ATOM 8539 N N . LYS C 3 181 ? 101.907 109.821 131.548 1.00 58.09 181 LYS C N 1
ATOM 8540 C CA . LYS C 3 181 ? 100.999 110.788 130.935 1.00 56.91 181 LYS C CA 1
ATOM 8541 C C . LYS C 3 181 ? 100.068 110.072 129.956 1.00 64.69 181 LYS C C 1
ATOM 8542 O O . LYS C 3 181 ? 100.172 110.193 128.735 1.00 65.76 181 LYS C O 1
ATOM 8548 N N . ASN C 3 182 ? 99.134 109.314 130.524 1.00 69.98 182 ASN C N 1
ATOM 8549 C CA . ASN C 3 182 ? 98.179 108.527 129.751 1.00 67.79 182 ASN C CA 1
ATOM 8550 C C . ASN C 3 182 ? 96.767 109.095 129.857 1.00 67.49 182 ASN C C 1
ATOM 8551 O O . ASN C 3 182 ? 95.788 108.355 129.972 1.00 67.58 182 ASN C O 1
ATOM 8556 N N . GLY C 3 183 ? 96.647 110.419 129.820 1.00 60.27 183 GLY C N 1
ATOM 8557 C CA . GLY C 3 183 ? 95.347 111.052 129.897 1.00 57.19 183 GLY C CA 1
ATOM 8558 C C . GLY C 3 183 ? 95.317 112.238 130.836 1.00 60.35 183 GLY C C 1
ATOM 8559 O O . GLY C 3 183 ? 94.255 112.818 131.081 1.00 63.02 183 GLY C O 1
ATOM 8560 N N . LYS C 3 184 ? 96.476 112.605 131.372 1.00 59.34 184 LYS C N 1
ATOM 8561 C CA . LYS C 3 184 ? 96.552 113.728 132.288 1.00 59.31 184 LYS C CA 1
ATOM 8562 C C . LYS C 3 184 ? 96.786 115.029 131.522 1.00 59.60 184 LYS C C 1
ATOM 8563 O O . LYS C 3 184 ? 97.117 115.036 130.334 1.00 61.09 184 LYS C O 1
ATOM 8569 N N . GLU C 3 185 ? 96.606 116.146 132.223 1.00 61.56 185 GLU C N 1
ATOM 8570 C CA . GLU C 3 185 ? 96.691 117.456 131.592 1.00 62.01 185 GLU C CA 1
ATOM 8571 C C . GLU C 3 185 ? 97.677 118.364 132.315 1.00 62.59 185 GLU C C 1
ATOM 8572 O O . GLU C 3 185 ? 98.296 119.230 131.689 1.00 65.23 185 GLU C O 1
ATOM 8578 N N . LEU C 3 186 ? 97.835 118.183 133.622 1.00 52.44 186 LEU C N 1
ATOM 8579 C CA . LEU C 3 186 ? 98.748 119.002 134.406 1.00 54.42 186 LEU C CA 1
ATOM 8580 C C . LEU C 3 186 ? 99.914 118.156 134.895 1.00 53.74 186 LEU C C 1
ATOM 8581 O O . LEU C 3 186 ? 99.727 117.011 135.318 1.00 57.29 186 LEU C O 1
ATOM 8586 N N . CYS C 3 187 ? 101.121 118.715 134.826 1.00 43.65 187 CYS C N 1
ATOM 8587 C CA . CYS C 3 187 ? 102.322 118.025 135.281 1.00 43.77 187 CYS C CA 1
ATOM 8588 C C . CYS C 3 187 ? 103.073 118.913 136.258 1.00 42.61 187 CYS C C 1
ATOM 8589 O O . CYS C 3 187 ? 103.423 120.048 135.922 1.00 49.38 187 CYS C O 1
ATOM 8592 N N . TYR C 3 188 ? 103.334 118.395 137.453 1.00 36.08 188 TYR C N 1
ATOM 8593 C CA . TYR C 3 188 ? 104.204 119.062 138.409 1.00 34.41 188 TYR C CA 1
ATOM 8594 C C . TYR C 3 188 ? 105.614 118.507 138.273 1.00 42.76 188 TYR C C 1
ATOM 8595 O O . TYR C 3 188 ? 105.811 117.286 138.263 1.00 47.53 188 TYR C O 1
ATOM 8604 N N . CYS C 3 189 ? 106.588 119.405 138.166 1.00 37.16 189 CYS C N 1
ATOM 8605 C CA . CYS C 3 189 ? 107.990 119.039 138.038 1.00 29.43 189 CYS C CA 1
ATOM 8606 C C . CYS C 3 189 ? 108.766 119.621 139.208 1.00 32.48 189 CYS C C 1
ATOM 8607 O O . CYS C 3 189 ? 108.737 120.838 139.436 1.00 45.00 189 CYS C O 1
ATOM 8610 N N . TYR C 3 190 ? 109.444 118.747 139.946 1.00 29.66 190 TYR C N 1
ATOM 8611 C CA . TYR C 3 190 ? 110.390 119.125 140.987 1.00 35.37 190 TYR C CA 1
ATOM 8612 C C . TYR C 3 190 ? 111.793 118.992 140.406 1.00 42.28 190 TYR C C 1
ATOM 8613 O O . TYR C 3 190 ? 112.195 117.898 140.001 1.00 50.49 190 TYR C O 1
ATOM 8622 N N . ILE C 3 191 ? 112.531 120.097 140.360 1.00 36.23 191 ILE C N 1
ATOM 8623 C CA . ILE C 3 191 ? 113.731 120.203 139.540 1.00 34.40 191 ILE C CA 1
ATOM 8624 C C . ILE C 3 191 ? 114.917 120.567 140.422 1.00 38.47 191 ILE C C 1
ATOM 8625 O O . ILE C 3 191 ? 114.836 121.497 141.231 1.00 45.58 191 ILE C O 1
ATOM 8630 N N . THR C 3 192 ? 116.013 119.830 140.261 1.00 43.65 192 THR C N 1
ATOM 8631 C CA . THR C 3 192 ? 117.257 120.066 140.977 1.00 44.82 192 THR C CA 1
ATOM 8632 C C . THR C 3 192 ? 118.392 120.227 139.973 1.00 47.81 192 THR C C 1
ATOM 8633 O O . THR C 3 192 ? 118.429 119.546 138.944 1.00 52.26 192 THR C O 1
ATOM 8637 N N . ILE C 3 193 ? 119.318 121.134 140.270 1.00 53.94 193 ILE C N 1
ATOM 8638 C CA . ILE C 3 193 ? 120.440 121.436 139.390 1.00 51.39 193 ILE C CA 1
ATOM 8639 C C . ILE C 3 193 ? 121.733 121.135 140.133 1.00 58.71 193 ILE C C 1
ATOM 8640 O O . ILE C 3 193 ? 121.894 121.530 141.293 1.00 60.75 193 ILE C O 1
ATOM 8645 N N . ASP C 3 194 ? 122.650 120.439 139.467 1.00 76.65 194 ASP C N 1
ATOM 8646 C CA . ASP C 3 194 ? 123.928 120.093 140.066 1.00 79.06 194 ASP C CA 1
ATOM 8647 C C . ASP C 3 194 ? 124.849 121.312 140.091 1.00 77.64 194 ASP C C 1
ATOM 8648 O O . ASP C 3 194 ? 124.506 122.397 139.613 1.00 75.94 194 ASP C O 1
ATOM 8653 N N . ASP C 3 195 ? 126.038 121.127 140.657 1.00 91.33 195 ASP C N 1
ATOM 8654 C CA . ASP C 3 195 ? 126.980 122.228 140.803 1.00 91.14 195 ASP C CA 1
ATOM 8655 C C . ASP C 3 195 ? 127.440 122.733 139.442 1.00 90.34 195 ASP C C 1
ATOM 8656 O O . ASP C 3 195 ? 127.699 121.952 138.522 1.00 91.67 195 ASP C O 1
ATOM 8661 N N . HIS C 3 196 ? 127.540 124.054 139.319 1.00 89.57 196 HIS C N 1
ATOM 8662 C CA . HIS C 3 196 ? 127.999 124.681 138.089 1.00 91.00 196 HIS C CA 1
ATOM 8663 C C . HIS C 3 196 ? 128.589 126.040 138.430 1.00 90.27 196 HIS C C 1
ATOM 8664 O O . HIS C 3 196 ? 128.352 126.587 139.510 1.00 89.50 196 HIS C O 1
ATOM 8671 N N . TYR C 3 197 ? 129.363 126.579 137.492 1.00 90.60 197 TYR C N 1
ATOM 8672 C CA . TYR C 3 197 ? 130.023 127.864 137.677 1.00 92.02 197 TYR C CA 1
ATOM 8673 C C . TYR C 3 197 ? 129.161 129.043 137.245 1.00 91.32 197 TYR C C 1
ATOM 8674 O O . TYR C 3 197 ? 129.609 130.190 137.350 1.00 90.68 197 TYR C O 1
ATOM 8683 N N . LEU C 3 198 ? 127.941 128.794 136.764 1.00 90.73 198 LEU C N 1
ATOM 8684 C CA . LEU C 3 198 ? 127.029 129.861 136.373 1.00 91.53 198 LEU C CA 1
ATOM 8685 C C . LEU C 3 198 ? 125.643 129.700 136.987 1.00 91.98 198 LEU C C 1
ATOM 8686 O O . LEU C 3 198 ? 124.729 130.450 136.625 1.00 92.06 198 LEU C O 1
ATOM 8691 N N . VAL C 3 199 ? 125.460 128.751 137.902 1.00 89.95 199 VAL C N 1
ATOM 8692 C CA . VAL C 3 199 ? 124.163 128.466 138.503 1.00 90.48 199 VAL C CA 1
ATOM 8693 C C . VAL C 3 199 ? 124.285 128.611 140.013 1.00 91.50 199 VAL C C 1
ATOM 8694 O O . VAL C 3 199 ? 125.209 128.059 140.621 1.00 90.25 199 VAL C O 1
ATOM 8698 N N . ASP C 3 200 ? 123.353 129.354 140.613 1.00 93.81 200 ASP C N 1
ATOM 8699 C CA . ASP C 3 200 ? 123.303 129.524 142.056 1.00 94.17 200 ASP C CA 1
ATOM 8700 C C . ASP C 3 200 ? 121.979 129.104 142.679 1.00 92.92 200 ASP C C 1
ATOM 8701 O O . ASP C 3 200 ? 121.887 129.058 143.911 1.00 91.61 200 ASP C O 1
ATOM 8706 N N . VAL C 3 201 ? 120.961 128.798 141.879 1.00 82.56 201 VAL C N 1
ATOM 8707 C CA . VAL C 3 201 ? 119.661 128.357 142.371 1.00 82.08 201 VAL C CA 1
ATOM 8708 C C . VAL C 3 201 ? 119.566 126.850 142.178 1.00 81.04 201 VAL C C 1
ATOM 8709 O O . VAL C 3 201 ? 119.894 126.333 141.103 1.00 80.79 201 VAL C O 1
ATOM 8713 N N . GLU C 3 202 ? 119.117 126.149 143.219 1.00 69.16 202 GLU C N 1
ATOM 8714 C CA . GLU C 3 202 ? 119.118 124.690 143.246 1.00 66.41 202 GLU C CA 1
ATOM 8715 C C . GLU C 3 202 ? 117.760 124.095 142.884 1.00 65.06 202 GLU C C 1
ATOM 8716 O O . GLU C 3 202 ? 117.656 123.308 141.939 1.00 64.15 202 GLU C O 1
ATOM 8722 N N . THR C 3 203 ? 116.714 124.458 143.620 1.00 54.48 203 THR C N 1
ATOM 8723 C CA . THR C 3 203 ? 115.410 123.819 143.507 1.00 55.01 203 THR C CA 1
ATOM 8724 C C . THR C 3 203 ? 114.384 124.801 142.958 1.00 52.57 203 THR C C 1
ATOM 8725 O O . THR C 3 203 ? 114.255 125.920 143.463 1.00 58.36 203 THR C O 1
ATOM 8729 N N . ILE C 3 204 ? 113.660 124.374 141.926 1.00 46.99 204 ILE C N 1
ATOM 8730 C CA . ILE C 3 204 ? 112.570 125.140 141.334 1.00 46.94 204 ILE C CA 1
ATOM 8731 C C . ILE C 3 204 ? 111.476 124.161 140.933 1.00 49.58 204 ILE C C 1
ATOM 8732 O O . ILE C 3 204 ? 111.740 123.191 140.215 1.00 57.71 204 ILE C O 1
ATOM 8737 N N . GLY C 3 205 ? 110.257 124.403 141.396 1.00 36.93 205 GLY C N 1
ATOM 8738 C CA . GLY C 3 205 ? 109.109 123.573 141.061 1.00 39.42 205 GLY C CA 1
ATOM 8739 C C . GLY C 3 205 ? 108.182 124.312 140.112 1.00 36.42 205 GLY C C 1
ATOM 8740 O O . GLY C 3 205 ? 107.924 125.504 140.292 1.00 45.66 205 GLY C O 1
ATOM 8741 N N . VAL C 3 206 ? 107.687 123.600 139.099 1.00 32.70 206 VAL C N 1
ATOM 8742 C CA . VAL C 3 206 ? 106.848 124.214 138.077 1.00 33.83 206 VAL C CA 1
ATOM 8743 C C . VAL C 3 206 ? 105.643 123.329 137.795 1.00 35.55 206 VAL C C 1
ATOM 8744 O O . VAL C 3 206 ? 105.626 122.138 138.111 1.00 43.80 206 VAL C O 1
ATOM 8748 N N . ILE C 3 207 ? 104.623 123.935 137.192 1.00 35.13 207 ILE C N 1
ATOM 8749 C CA . ILE C 3 207 ? 103.433 123.231 136.728 1.00 41.35 207 ILE C CA 1
ATOM 8750 C C . ILE C 3 207 ? 103.254 123.542 135.249 1.00 45.70 207 ILE C C 1
ATOM 8751 O O . ILE C 3 207 ? 103.228 124.712 134.855 1.00 52.79 207 ILE C O 1
ATOM 8756 N N . VAL C 3 208 ? 103.128 122.496 134.437 1.00 45.36 208 VAL C N 1
ATOM 8757 C CA . VAL C 3 208 ? 103.122 122.606 132.984 1.00 45.37 208 VAL C CA 1
ATOM 8758 C C . VAL C 3 208 ? 101.853 121.966 132.442 1.00 48.18 208 VAL C C 1
ATOM 8759 O O . VAL C 3 208 ? 101.443 120.890 132.893 1.00 52.67 208 VAL C O 1
ATOM 8763 N N . ASN C 3 209 ? 101.225 122.643 131.482 1.00 56.83 209 ASN C N 1
ATOM 8764 C CA . ASN C 3 209 ? 100.047 122.152 130.787 1.00 59.53 209 ASN C CA 1
ATOM 8765 C C . ASN C 3 209 ? 100.440 121.614 129.413 1.00 61.52 209 ASN C C 1
ATOM 8766 O O . ASN C 3 209 ? 101.591 121.713 128.982 1.00 65.86 209 ASN C O 1
ATOM 8771 N N . ARG C 3 210 ? 99.463 121.034 128.712 1.00 57.72 210 ARG C N 1
ATOM 8772 C CA . ARG C 3 210 ? 99.704 120.526 127.367 1.00 58.18 210 ARG C CA 1
ATOM 8773 C C . ARG C 3 210 ? 99.989 121.628 126.358 1.00 62.56 210 ARG C C 1
ATOM 8774 O O . ARG C 3 210 ? 100.491 121.331 125.270 1.00 62.24 210 ARG C O 1
ATOM 8782 N N . SER C 3 211 ? 99.679 122.879 126.683 1.00 70.46 211 SER C N 1
ATOM 8783 C CA . SER C 3 211 ? 99.998 124.009 125.825 1.00 68.45 211 SER C CA 1
ATOM 8784 C C . SER C 3 211 ? 101.400 124.545 126.063 1.00 68.70 211 SER C C 1
ATOM 8785 O O . SER C 3 211 ? 101.809 125.495 125.388 1.00 71.69 211 SER C O 1
ATOM 8788 N N . GLY C 3 212 ? 102.141 123.965 127.002 1.00 60.88 212 GLY C N 1
ATOM 8789 C CA . GLY C 3 212 ? 103.483 124.404 127.308 1.00 60.98 212 GLY C CA 1
ATOM 8790 C C . GLY C 3 212 ? 103.570 125.547 128.291 1.00 63.65 212 GLY C C 1
ATOM 8791 O O . GLY C 3 212 ? 104.682 125.923 128.679 1.00 62.61 212 GLY C O 1
ATOM 8792 N N . LYS C 3 213 ? 102.440 126.110 128.707 1.00 73.83 213 LYS C N 1
ATOM 8793 C CA . LYS C 3 213 ? 102.461 127.214 129.654 1.00 75.67 213 LYS C CA 1
ATOM 8794 C C . LYS C 3 213 ? 102.833 126.705 131.041 1.00 72.34 213 LYS C C 1
ATOM 8795 O O . LYS C 3 213 ? 102.300 125.695 131.509 1.00 72.24 213 LYS C O 1
ATOM 8801 N N . CYS C 3 214 ? 103.750 127.407 131.694 1.00 60.76 214 CYS C N 1
ATOM 8802 C CA . CYS C 3 214 ? 104.335 126.965 132.947 1.00 57.89 214 CYS C CA 1
ATOM 8803 C C . CYS C 3 214 ? 104.122 128.004 134.040 1.00 61.64 214 CYS C C 1
ATOM 8804 O O . CYS C 3 214 ? 104.116 129.211 133.783 1.00 66.48 214 CYS C O 1
ATOM 8807 N N . LEU C 3 215 ? 103.934 127.516 135.265 1.00 51.92 215 LEU C N 1
ATOM 8808 C CA . LEU C 3 215 ? 103.631 128.346 136.422 1.00 49.16 215 LEU C CA 1
ATOM 8809 C C . LEU C 3 215 ? 104.624 128.037 137.530 1.00 47.74 215 LEU C C 1
ATOM 8810 O O . LEU C 3 215 ? 104.794 126.871 137.902 1.00 55.07 215 LEU C O 1
ATOM 8815 N N . LEU C 3 216 ? 105.276 129.070 138.056 1.00 41.60 216 LEU C N 1
ATOM 8816 C CA . LEU C 3 216 ? 106.201 128.870 139.163 1.00 44.44 216 LEU C CA 1
ATOM 8817 C C . LEU C 3 216 ? 105.415 128.592 140.438 1.00 52.09 216 LEU C C 1
ATOM 8818 O O . LEU C 3 216 ? 104.467 129.313 140.763 1.00 57.33 216 LEU C O 1
ATOM 8823 N N . VAL C 3 217 ? 105.816 127.554 141.170 1.00 51.86 217 VAL C N 1
ATOM 8824 C CA . VAL C 3 217 ? 105.075 127.070 142.327 1.00 49.08 217 VAL C CA 1
ATOM 8825 C C . VAL C 3 217 ? 105.892 127.189 143.608 1.00 49.42 217 VAL C C 1
ATOM 8826 O O . VAL C 3 217 ? 105.419 127.732 144.611 1.00 57.25 217 VAL C O 1
ATOM 8830 N N . ASN C 3 218 ? 107.124 126.690 143.594 1.00 45.56 218 ASN C N 1
ATOM 8831 C CA . ASN C 3 218 ? 107.929 126.680 144.804 1.00 49.70 218 ASN C CA 1
ATOM 8832 C C . ASN C 3 218 ? 109.393 126.890 144.451 1.00 54.37 218 ASN C C 1
ATOM 8833 O O . ASN C 3 218 ? 109.807 126.738 143.300 1.00 58.74 218 ASN C O 1
ATOM 8838 N N . ASN C 3 219 ? 110.168 127.247 145.467 1.00 62.81 219 ASN C N 1
ATOM 8839 C CA . ASN C 3 219 ? 111.609 127.416 145.346 1.00 63.85 219 ASN C CA 1
ATOM 8840 C C . ASN C 3 219 ? 112.232 127.041 146.688 1.00 66.95 219 ASN C C 1
ATOM 8841 O O . ASN C 3 219 ? 111.602 126.367 147.510 1.00 66.43 219 ASN C O 1
ATOM 8846 N N . HIS C 3 220 ? 113.477 127.468 146.911 1.00 73.86 220 HIS C N 1
ATOM 8847 C CA . HIS C 3 220 ? 114.153 127.161 148.165 1.00 76.57 220 HIS C CA 1
ATOM 8848 C C . HIS C 3 220 ? 113.523 127.867 149.360 1.00 78.02 220 HIS C C 1
ATOM 8849 O O . HIS C 3 220 ? 113.770 127.463 150.501 1.00 76.34 220 HIS C O 1
ATOM 8856 N N . LEU C 3 221 ? 112.721 128.904 149.128 1.00 77.84 221 LEU C N 1
ATOM 8857 C CA . LEU C 3 221 ? 112.082 129.653 150.201 1.00 77.35 221 LEU C CA 1
ATOM 8858 C C . LEU C 3 221 ? 110.714 129.098 150.579 1.00 75.71 221 LEU C C 1
ATOM 8859 O O . LEU C 3 221 ? 110.056 129.656 151.462 1.00 76.81 221 LEU C O 1
ATOM 8864 N N . GLY C 3 222 ? 110.274 128.020 149.937 1.00 67.82 222 GLY C N 1
ATOM 8865 C CA . GLY C 3 222 ? 108.989 127.429 150.256 1.00 67.22 222 GLY C CA 1
ATOM 8866 C C . GLY C 3 222 ? 107.978 127.520 149.133 1.00 67.23 222 GLY C C 1
ATOM 8867 O O . GLY C 3 222 ? 108.345 127.494 147.955 1.00 69.47 222 GLY C O 1
ATOM 8868 N N . ILE C 3 223 ? 106.700 127.634 149.489 1.00 63.32 223 ILE C N 1
ATOM 8869 C CA . ILE C 3 223 ? 105.612 127.634 148.516 1.00 59.83 223 ILE C CA 1
ATOM 8870 C C . ILE C 3 223 ? 104.962 129.004 148.367 1.00 62.70 223 ILE C C 1
ATOM 8871 O O . ILE C 3 223 ? 104.232 129.227 147.386 1.00 61.82 223 ILE C O 1
ATOM 8876 N N . GLY C 3 224 ? 105.243 129.946 149.265 1.00 67.57 224 GLY C N 1
ATOM 8877 C CA . GLY C 3 224 ? 104.576 131.235 149.265 1.00 67.94 224 GLY C CA 1
ATOM 8878 C C . GLY C 3 224 ? 104.835 132.110 148.053 1.00 68.67 224 GLY C C 1
ATOM 8879 O O . GLY C 3 224 ? 104.414 133.270 148.021 1.00 70.25 224 GLY C O 1
ATOM 8880 N N . ILE C 3 225 ? 105.526 131.570 147.049 1.00 60.79 225 ILE C N 1
ATOM 8881 C CA . ILE C 3 225 ? 105.792 132.318 145.827 1.00 60.91 225 ILE C CA 1
ATOM 8882 C C . ILE C 3 225 ? 104.709 132.069 144.779 1.00 58.40 225 ILE C C 1
ATOM 8883 O O . ILE C 3 225 ? 104.587 132.847 143.822 1.00 60.40 225 ILE C O 1
ATOM 8888 N N . VAL C 3 226 ? 103.881 131.038 144.961 1.00 56.06 226 VAL C N 1
ATOM 8889 C CA . VAL C 3 226 ? 102.726 130.841 144.096 1.00 58.83 226 VAL C CA 1
ATOM 8890 C C . VAL C 3 226 ? 101.744 131.999 144.216 1.00 67.17 226 VAL C C 1
ATOM 8891 O O . VAL C 3 226 ? 100.932 132.219 143.311 1.00 67.15 226 VAL C O 1
ATOM 8895 N N . LYS C 3 227 ? 101.800 132.752 145.318 1.00 74.96 227 LYS C N 1
ATOM 8896 C CA . LYS C 3 227 ? 100.950 133.930 145.461 1.00 70.95 227 LYS C CA 1
ATOM 8897 C C . LYS C 3 227 ? 101.299 135.001 144.437 1.00 70.26 227 LYS C C 1
ATOM 8898 O O . LYS C 3 227 ? 100.437 135.806 144.068 1.00 71.08 227 LYS C O 1
ATOM 8904 N N . ASP C 3 228 ? 102.550 135.032 143.974 1.00 68.03 228 ASP C N 1
ATOM 8905 C CA . ASP C 3 228 ? 102.960 136.030 142.994 1.00 68.00 228 ASP C CA 1
ATOM 8906 C C . ASP C 3 228 ? 102.398 135.749 141.607 1.00 69.43 228 ASP C C 1
ATOM 8907 O O . ASP C 3 228 ? 102.322 136.673 140.790 1.00 71.62 228 ASP C O 1
ATOM 8912 N N . LYS C 3 229 ? 102.010 134.504 141.326 1.00 67.77 229 LYS C N 1
ATOM 8913 C CA . LYS C 3 229 ? 101.437 134.109 140.038 1.00 66.31 229 LYS C CA 1
ATOM 8914 C C . LYS C 3 229 ? 102.387 134.440 138.884 1.00 71.66 229 LYS C C 1
ATOM 8915 O O . LYS C 3 229 ? 102.106 135.281 138.028 1.00 73.59 229 LYS C O 1
ATOM 8921 N N . ARG C 3 230 ? 103.534 133.764 138.881 1.00 64.83 230 ARG C N 1
ATOM 8922 C CA . ARG C 3 230 ? 104.543 133.948 137.839 1.00 62.92 230 ARG C CA 1
ATOM 8923 C C . ARG C 3 230 ? 104.338 132.877 136.774 1.00 64.29 230 ARG C C 1
ATOM 8924 O O . ARG C 3 230 ? 104.719 131.717 136.954 1.00 67.69 230 ARG C O 1
ATOM 8932 N N . ILE C 3 231 ? 103.743 133.273 135.652 1.00 59.06 231 ILE C N 1
ATOM 8933 C CA . ILE C 3 231 ? 103.447 132.372 134.545 1.00 61.01 231 ILE C CA 1
ATOM 8934 C C . ILE C 3 231 ? 104.319 132.757 133.360 1.00 66.92 231 ILE C C 1
ATOM 8935 O O . ILE C 3 231 ? 104.343 133.923 132.950 1.00 69.16 231 ILE C O 1
ATOM 8940 N N . SER C 3 232 ? 105.030 131.775 132.812 1.00 71.99 232 SER C N 1
ATOM 8941 C CA . SER C 3 232 ? 105.851 131.962 131.627 1.00 68.98 232 SER C CA 1
ATOM 8942 C C . SER C 3 232 ? 105.440 130.947 130.568 1.00 67.76 232 SER C C 1
ATOM 8943 O O . SER C 3 232 ? 104.641 130.040 130.819 1.00 69.83 232 SER C O 1
ATOM 8946 N N . ASP C 3 233 ? 105.994 131.109 129.367 1.00 72.10 233 ASP C N 1
ATOM 8947 C CA . ASP C 3 233 ? 105.584 130.318 128.214 1.00 73.93 233 ASP C CA 1
ATOM 8948 C C . ASP C 3 233 ? 106.453 129.091 127.967 1.00 74.85 233 ASP C C 1
ATOM 8949 O O . ASP C 3 233 ? 106.098 128.268 127.117 1.00 74.90 233 ASP C O 1
ATOM 8954 N N . SER C 3 234 ? 107.570 128.945 128.676 1.00 72.70 234 SER C N 1
ATOM 8955 C CA . SER C 3 234 ? 108.445 127.800 128.473 1.00 70.55 234 SER C CA 1
ATOM 8956 C C . SER C 3 234 ? 109.312 127.613 129.707 1.00 70.69 234 SER C C 1
ATOM 8957 O O . SER C 3 234 ? 109.500 128.537 130.503 1.00 73.12 234 SER C O 1
ATOM 8960 N N . PHE C 3 235 ? 109.841 126.396 129.854 1.00 60.61 235 PHE C N 1
ATOM 8961 C CA . PHE C 3 235 ? 110.725 126.108 130.977 1.00 61.28 235 PHE C CA 1
ATOM 8962 C C . PHE C 3 235 ? 112.040 126.869 130.868 1.00 65.48 235 PHE C C 1
ATOM 8963 O O . PHE C 3 235 ? 112.596 127.288 131.889 1.00 68.94 235 PHE C O 1
ATOM 8971 N N . GLY C 3 236 ? 112.556 127.045 129.651 1.00 69.59 236 GLY C N 1
ATOM 8972 C CA . GLY C 3 236 ? 113.773 127.823 129.483 1.00 68.68 236 GLY C CA 1
ATOM 8973 C C . GLY C 3 236 ? 113.608 129.259 129.939 1.00 73.32 236 GLY C C 1
ATOM 8974 O O . GLY C 3 236 ? 114.522 129.845 130.527 1.00 74.79 236 GLY C O 1
ATOM 8975 N N . ASP C 3 237 ? 112.438 129.845 129.674 1.00 73.71 237 ASP C N 1
ATOM 8976 C CA . ASP C 3 237 ? 112.170 131.202 130.134 1.00 71.66 237 ASP C CA 1
ATOM 8977 C C . ASP C 3 237 ? 112.166 131.279 131.656 1.00 71.56 237 ASP C C 1
ATOM 8978 O O . ASP C 3 237 ? 112.725 132.215 132.237 1.00 72.77 237 ASP C O 1
ATOM 8983 N N . VAL C 3 238 ? 111.547 130.298 132.319 1.00 66.30 238 VAL C N 1
ATOM 8984 C CA . VAL C 3 238 ? 111.564 130.263 133.780 1.00 65.34 238 VAL C CA 1
ATOM 8985 C C . VAL C 3 238 ? 112.987 130.119 134.295 1.00 67.24 238 VAL C C 1
ATOM 8986 O O . VAL C 3 238 ? 113.374 130.760 135.280 1.00 72.29 238 VAL C O 1
ATOM 8990 N N . CYS C 3 239 ? 113.781 129.258 133.657 1.00 73.83 239 CYS C N 1
ATOM 8991 C CA . CYS C 3 239 ? 115.160 129.077 134.095 1.00 76.11 239 CYS C CA 1
ATOM 8992 C C . CYS C 3 239 ? 115.947 130.376 133.974 1.00 76.58 239 CYS C C 1
ATOM 8993 O O . CYS C 3 239 ? 116.659 130.766 134.905 1.00 75.86 239 CYS C O 1
ATOM 8996 N N . MET C 3 240 ? 115.802 131.076 132.847 1.00 76.05 240 MET C N 1
ATOM 8997 C CA . MET C 3 240 ? 116.522 132.333 132.664 1.00 77.32 240 MET C CA 1
ATOM 8998 C C . MET C 3 240 ? 116.031 133.402 133.633 1.00 77.43 240 MET C C 1
ATOM 8999 O O . MET C 3 240 ? 116.817 134.238 134.095 1.00 77.29 240 MET C O 1
ATOM 9004 N N . ASP C 3 241 ? 114.735 133.397 133.951 1.00 77.22 241 ASP C N 1
ATOM 9005 C CA . ASP C 3 241 ? 114.192 134.413 134.846 1.00 77.31 241 ASP C CA 1
ATOM 9006 C C . ASP C 3 241 ? 114.624 134.184 136.290 1.00 78.47 241 ASP C C 1
ATOM 9007 O O . ASP C 3 241 ? 115.006 135.132 136.985 1.00 79.55 241 ASP C O 1
ATOM 9012 N N . THR C 3 242 ? 114.572 132.938 136.763 1.00 76.51 242 THR C N 1
ATOM 9013 C CA . THR C 3 242 ? 114.793 132.637 138.175 1.00 74.68 242 THR C CA 1
ATOM 9014 C C . THR C 3 242 ? 116.195 132.106 138.454 1.00 75.27 242 THR C C 1
ATOM 9015 O O . THR C 3 242 ? 116.925 132.676 139.270 1.00 77.64 242 THR C O 1
ATOM 9019 N N . ILE C 3 243 ? 116.588 131.015 137.791 1.00 75.91 243 ILE C N 1
ATOM 9020 C CA . ILE C 3 243 ? 117.876 130.385 138.076 1.00 76.37 243 ILE C CA 1
ATOM 9021 C C . ILE C 3 243 ? 119.051 131.169 137.516 1.00 75.97 243 ILE C C 1
ATOM 9022 O O . ILE C 3 243 ? 120.196 130.924 137.917 1.00 76.47 243 ILE C O 1
ATOM 9027 N N . PHE C 3 244 ? 118.802 132.119 136.620 1.00 83.41 244 PHE C N 1
ATOM 9028 C CA . PHE C 3 244 ? 119.874 132.914 136.035 1.00 88.35 244 PHE C CA 1
ATOM 9029 C C . PHE C 3 244 ? 119.688 134.387 136.378 1.00 90.64 244 PHE C C 1
ATOM 9030 O O . PHE C 3 244 ? 119.799 135.255 135.506 1.00 89.13 244 PHE C O 1
ATOM 9038 N N . ASP C 3 245 ? 119.405 134.673 137.650 1.00 96.65 245 ASP C N 1
ATOM 9039 C CA . ASP C 3 245 ? 119.169 136.033 138.123 1.00 94.63 245 ASP C CA 1
ATOM 9040 C C . ASP C 3 245 ? 120.409 136.916 138.069 1.00 95.30 245 ASP C C 1
ATOM 9041 O O . ASP C 3 245 ? 120.316 138.091 138.444 1.00 96.11 245 ASP C O 1
ATOM 9046 N N . PHE C 3 246 ? 121.553 136.394 137.633 1.00 101.32 246 PHE C N 1
ATOM 9047 C CA . PHE C 3 246 ? 122.749 137.216 137.510 1.00 101.87 246 PHE C CA 1
ATOM 9048 C C . PHE C 3 246 ? 122.520 138.338 136.505 1.00 103.41 246 PHE C C 1
ATOM 9049 O O . PHE C 3 246 ? 121.938 138.129 135.438 1.00 102.83 246 PHE C O 1
ATOM 9057 N N . SER C 3 247 ? 122.986 139.540 136.857 1.00 108.18 247 SER C N 1
ATOM 9058 C CA . SER C 3 247 ? 122.767 140.701 135.998 1.00 108.09 247 SER C CA 1
ATOM 9059 C C . SER C 3 247 ? 123.436 140.520 134.641 1.00 108.74 247 SER C C 1
ATOM 9060 O O . SER C 3 247 ? 122.859 140.870 133.605 1.00 107.72 247 SER C O 1
ATOM 9063 N N . GLU C 3 248 ? 124.656 139.981 134.628 1.00 109.64 248 GLU C N 1
ATOM 9064 C CA . GLU C 3 248 ? 125.328 139.707 133.362 1.00 108.94 248 GLU C CA 1
ATOM 9065 C C . GLU C 3 248 ? 124.596 138.630 132.570 1.00 108.70 248 GLU C C 1
ATOM 9066 O O . GLU C 3 248 ? 124.497 138.715 131.341 1.00 107.31 248 GLU C O 1
ATOM 9072 N N . ALA C 3 249 ? 124.075 137.612 133.257 1.00 107.32 249 ALA C N 1
ATOM 9073 C CA . ALA C 3 249 ? 123.442 136.479 132.594 1.00 107.45 249 ALA C CA 1
ATOM 9074 C C . ALA C 3 249 ? 122.003 136.746 132.173 1.00 107.38 249 ALA C C 1
ATOM 9075 O O . ALA C 3 249 ? 121.436 135.931 131.435 1.00 105.85 249 ALA C O 1
ATOM 9077 N N . ARG C 3 250 ? 121.395 137.846 132.621 1.00 106.74 250 ARG C N 1
ATOM 9078 C CA . ARG C 3 250 ? 120.016 138.148 132.254 1.00 106.83 250 ARG C CA 1
ATOM 9079 C C . ARG C 3 250 ? 119.879 138.350 130.750 1.00 106.62 250 ARG C C 1
ATOM 9080 O O . ARG C 3 250 ? 119.214 137.564 130.068 1.00 105.59 250 ARG C O 1
ATOM 9088 N N . GLU C 3 251 ? 120.503 139.399 130.229 1.00 107.43 251 GLU C N 1
ATOM 9089 C CA . GLU C 3 251 ? 120.509 139.683 128.793 1.00 107.49 251 GLU C CA 1
ATOM 9090 C C . GLU C 3 251 ? 121.767 139.140 128.130 1.00 106.52 251 GLU C C 1
ATOM 9091 O O . GLU C 3 251 ? 122.498 139.871 127.462 1.00 106.64 251 GLU C O 1
ATOM 9097 N N . LEU C 3 252 ? 122.043 137.847 128.302 1.00 99.63 252 LEU C N 1
ATOM 9098 C CA . LEU C 3 252 ? 123.264 137.252 127.777 1.00 100.69 252 LEU C CA 1
ATOM 9099 C C . LEU C 3 252 ? 122.993 136.252 126.660 1.00 100.01 252 LEU C C 1
ATOM 9100 O O . LEU C 3 252 ? 123.464 136.448 125.537 1.00 99.15 252 LEU C O 1
ATOM 9105 N N . PHE C 3 253 ? 122.221 135.205 126.923 1.00 89.28 253 PHE C N 1
ATOM 9106 C CA . PHE C 3 253 ? 122.014 134.141 125.944 1.00 87.78 253 PHE C CA 1
ATOM 9107 C C . PHE C 3 253 ? 120.629 133.540 126.165 1.00 85.49 253 PHE C C 1
ATOM 9108 O O . PHE C 3 253 ? 119.786 134.126 126.852 1.00 83.88 253 PHE C O 1
ATOM 9116 N N . SER C 3 254 ? 120.393 132.367 125.579 1.00 73.80 254 SER C N 1
ATOM 9117 C CA . SER C 3 254 ? 119.119 131.664 125.661 1.00 71.19 254 SER C CA 1
ATOM 9118 C C . SER C 3 254 ? 119.363 130.218 126.080 1.00 68.52 254 SER C C 1
ATOM 9119 O O . SER C 3 254 ? 120.502 129.789 126.286 1.00 69.84 254 SER C O 1
ATOM 9122 N N . LEU C 3 255 ? 118.273 129.462 126.207 1.00 55.66 255 LEU C N 1
ATOM 9123 C CA . LEU C 3 255 ? 118.326 128.058 126.584 1.00 50.43 255 LEU C CA 1
ATOM 9124 C C . LEU C 3 255 ? 117.372 127.264 125.706 1.00 53.91 255 LEU C C 1
ATOM 9125 O O . LEU C 3 255 ? 116.263 127.719 125.414 1.00 57.84 255 LEU C O 1
ATOM 9130 N N . THR C 3 256 ? 117.805 126.076 125.292 1.00 49.12 256 THR C N 1
ATOM 9131 C CA . THR C 3 256 ? 117.009 125.248 124.400 1.00 50.80 256 THR C CA 1
ATOM 9132 C C . THR C 3 256 ? 117.401 123.790 124.584 1.00 51.29 256 THR C C 1
ATOM 9133 O O . THR C 3 256 ? 118.438 123.475 125.173 1.00 56.00 256 THR C O 1
ATOM 9137 N N . ASN C 3 257 ? 116.549 122.906 124.075 1.00 38.31 257 ASN C N 1
ATOM 9138 C CA . ASN C 3 257 ? 116.780 121.468 124.086 1.00 33.84 257 ASN C CA 1
ATOM 9139 C C . ASN C 3 257 ? 116.979 121.005 122.650 1.00 41.37 257 ASN C C 1
ATOM 9140 O O . ASN C 3 257 ? 116.121 121.242 121.794 1.00 46.25 257 ASN C O 1
ATOM 9145 N N . ASP C 3 258 ? 118.105 120.341 122.393 1.00 44.34 258 ASP C N 1
ATOM 9146 C CA . ASP C 3 258 ? 118.484 119.980 121.034 1.00 39.42 258 ASP C CA 1
ATOM 9147 C C . ASP C 3 258 ? 117.723 118.779 120.493 1.00 37.89 258 ASP C C 1
ATOM 9148 O O . ASP C 3 258 ? 117.831 118.490 119.297 1.00 42.69 258 ASP C O 1
ATOM 9153 N N . ASP C 3 259 ? 116.965 118.076 121.329 1.00 42.01 259 ASP C N 1
ATOM 9154 C CA . ASP C 3 259 ? 116.226 116.897 120.906 1.00 41.37 259 ASP C CA 1
ATOM 9155 C C . ASP C 3 259 ? 114.741 117.168 120.712 1.00 45.09 259 ASP C C 1
ATOM 9156 O O . ASP C 3 259 ? 113.980 116.226 120.467 1.00 46.14 259 ASP C O 1
ATOM 9161 N N . ASN C 3 260 ? 114.316 118.431 120.809 1.00 44.99 260 ASN C N 1
ATOM 9162 C CA . ASN C 3 260 ? 112.909 118.812 120.673 1.00 41.44 260 ASN C CA 1
ATOM 9163 C C . ASN C 3 260 ? 112.031 118.043 121.655 1.00 46.05 260 ASN C C 1
ATOM 9164 O O . ASN C 3 260 ? 110.920 117.620 121.328 1.00 49.17 260 ASN C O 1
ATOM 9169 N N . ARG C 3 261 ? 112.534 117.862 122.870 1.00 43.62 261 ARG C N 1
ATOM 9170 C CA . ARG C 3 261 ? 111.862 117.090 123.902 1.00 38.56 261 ARG C CA 1
ATOM 9171 C C . ARG C 3 261 ? 111.471 118.014 125.045 1.00 40.29 261 ARG C C 1
ATOM 9172 O O . ARG C 3 261 ? 112.314 118.750 125.569 1.00 46.89 261 ARG C O 1
ATOM 9180 N N . ASN C 3 262 ? 110.197 117.981 125.419 1.00 43.46 262 ASN C N 1
ATOM 9181 C CA . ASN C 3 262 ? 109.697 118.821 126.493 1.00 40.43 262 ASN C CA 1
ATOM 9182 C C . ASN C 3 262 ? 110.015 118.205 127.852 1.00 47.03 262 ASN C C 1
ATOM 9183 O O . ASN C 3 262 ? 110.300 117.011 127.972 1.00 49.65 262 ASN C O 1
ATOM 9188 N N . ILE C 3 263 ? 109.960 119.044 128.890 1.00 43.98 263 ILE C N 1
ATOM 9189 C CA . ILE C 3 263 ? 110.232 118.578 130.249 1.00 36.03 263 ILE C CA 1
ATOM 9190 C C . ILE C 3 263 ? 109.075 117.805 130.856 1.00 39.15 263 ILE C C 1
ATOM 9191 O O . ILE C 3 263 ? 109.259 117.142 131.883 1.00 48.04 263 ILE C O 1
ATOM 9196 N N . ALA C 3 264 ? 107.895 117.856 130.252 1.00 39.80 264 ALA C N 1
ATOM 9197 C CA . ALA C 3 264 ? 106.730 117.164 130.786 1.00 42.15 264 ALA C CA 1
ATOM 9198 C C . ALA C 3 264 ? 106.113 116.175 129.813 1.00 44.93 264 ALA C C 1
ATOM 9199 O O . ALA C 3 264 ? 105.703 115.089 130.227 1.00 51.94 264 ALA C O 1
ATOM 9201 N N . TRP C 3 265 ? 106.042 116.516 128.528 1.00 49.79 265 TRP C N 1
ATOM 9202 C CA . TRP C 3 265 ? 105.334 115.709 127.543 1.00 51.11 265 TRP C CA 1
ATOM 9203 C C . TRP C 3 265 ? 106.260 115.102 126.500 1.00 52.28 265 TRP C C 1
ATOM 9204 O O . TRP C 3 265 ? 105.775 114.470 125.554 1.00 58.68 265 TRP C O 1
ATOM 9215 N N . ASP C 3 266 ? 107.572 115.278 126.647 1.00 53.47 266 ASP C N 1
ATOM 9216 C CA . ASP C 3 266 ? 108.559 114.707 125.737 1.00 54.36 266 ASP C CA 1
ATOM 9217 C C . ASP C 3 266 ? 108.321 115.143 124.296 1.00 57.36 266 ASP C C 1
ATOM 9218 O O . ASP C 3 266 ? 108.469 116.322 123.962 1.00 57.99 266 ASP C O 1
ATOM 9223 N N . THR C 3 267 ? 107.952 114.194 123.440 1.00 61.81 267 THR C N 1
ATOM 9224 C CA . THR C 3 267 ? 107.747 114.438 122.020 1.00 60.34 267 THR C CA 1
ATOM 9225 C C . THR C 3 267 ? 106.334 114.925 121.708 1.00 60.98 267 THR C C 1
ATOM 9226 O O . THR C 3 267 ? 106.106 115.483 120.629 1.00 61.22 267 THR C O 1
ATOM 9230 N N . ASP C 3 268 ? 105.400 114.780 122.647 1.00 67.31 268 ASP C N 1
ATOM 9231 C CA . ASP C 3 268 ? 104.001 115.093 122.382 1.00 68.96 268 ASP C CA 1
ATOM 9232 C C . ASP C 3 268 ? 103.835 116.543 121.944 1.00 71.07 268 ASP C C 1
ATOM 9233 O O . ASP C 3 268 ? 104.461 117.454 122.493 1.00 72.45 268 ASP C O 1
ATOM 9238 N N . LYS C 3 269 ? 102.985 116.748 120.942 1.00 74.10 269 LYS C N 1
ATOM 9239 C CA . LYS C 3 269 ? 102.758 118.078 120.399 1.00 72.57 269 LYS C CA 1
ATOM 9240 C C . LYS C 3 269 ? 102.067 118.972 121.421 1.00 74.89 269 LYS C C 1
ATOM 9241 O O . LYS C 3 269 ? 101.299 118.510 122.269 1.00 76.54 269 LYS C O 1
ATOM 9247 N N . LEU C 3 270 ? 102.352 120.267 121.333 1.00 75.45 270 LEU C N 1
ATOM 9248 C CA . LEU C 3 270 ? 101.755 121.265 122.210 1.00 74.74 270 LEU C CA 1
ATOM 9249 C C . LEU C 3 270 ? 100.630 121.969 121.462 1.00 74.52 270 LEU C C 1
ATOM 9250 O O . LEU C 3 270 ? 100.860 122.562 120.402 1.00 76.20 270 LEU C O 1
ATOM 9255 N N . ASP C 3 271 ? 99.422 121.904 122.012 1.00 79.57 271 ASP C N 1
ATOM 9256 C CA . ASP C 3 271 ? 98.277 122.543 121.388 1.00 82.24 271 ASP C CA 1
ATOM 9257 C C . ASP C 3 271 ? 98.296 124.048 121.646 1.00 85.09 271 ASP C C 1
ATOM 9258 O O . ASP C 3 271 ? 99.090 124.564 122.437 1.00 84.28 271 ASP C O 1
ATOM 9263 N N . ASP C 3 272 ? 97.406 124.756 120.954 1.00 93.00 272 ASP C N 1
ATOM 9264 C CA . ASP C 3 272 ? 97.304 126.197 121.125 1.00 92.42 272 ASP C CA 1
ATOM 9265 C C . ASP C 3 272 ? 96.839 126.535 122.537 1.00 93.29 272 ASP C C 1
ATOM 9266 O O . ASP C 3 272 ? 96.004 125.842 123.125 1.00 91.01 272 ASP C O 1
ATOM 9271 N N . ASP C 3 273 ? 97.396 127.615 123.081 1.00 96.50 273 ASP C N 1
ATOM 9272 C CA . ASP C 3 273 ? 97.103 128.005 124.454 1.00 96.41 273 ASP C CA 1
ATOM 9273 C C . ASP C 3 273 ? 95.622 128.311 124.625 1.00 95.23 273 ASP C C 1
ATOM 9274 O O . ASP C 3 273 ? 95.023 129.028 123.818 1.00 95.06 273 ASP C O 1
ATOM 9279 N N . THR C 3 274 ? 95.030 127.759 125.684 1.00 95.59 274 THR C N 1
ATOM 9280 C CA . THR C 3 274 ? 93.630 127.992 126.009 1.00 96.72 274 THR C CA 1
ATOM 9281 C C . THR C 3 274 ? 93.472 128.757 127.316 1.00 95.71 274 THR C C 1
ATOM 9282 O O . THR C 3 274 ? 92.844 129.820 127.342 1.00 93.89 274 THR C O 1
ATOM 9286 N N . ASP C 3 275 ? 94.040 128.246 128.405 1.00 95.89 275 ASP C N 1
ATOM 9287 C CA . ASP C 3 275 ? 93.941 128.887 129.709 1.00 94.94 275 ASP C CA 1
ATOM 9288 C C . ASP C 3 275 ? 95.020 128.308 130.611 1.00 94.34 275 ASP C C 1
ATOM 9289 O O . ASP C 3 275 ? 95.675 127.319 130.275 1.00 94.30 275 ASP C O 1
ATOM 9294 N N . ILE C 3 276 ? 95.195 128.939 131.769 1.00 86.88 276 ILE C N 1
ATOM 9295 C CA . ILE C 3 276 ? 96.199 128.537 132.747 1.00 86.04 276 ILE C CA 1
ATOM 9296 C C . ILE C 3 276 ? 95.504 128.278 134.074 1.00 84.19 276 ILE C C 1
ATOM 9297 O O . ILE C 3 276 ? 94.773 129.140 134.575 1.00 84.66 276 ILE C O 1
ATOM 9302 N N . TRP C 3 277 ? 95.730 127.097 134.641 1.00 75.62 277 TRP C N 1
ATOM 9303 C CA . TRP C 3 277 ? 95.213 126.806 135.970 1.00 74.29 277 TRP C CA 1
ATOM 9304 C C . TRP C 3 277 ? 96.020 127.564 137.015 1.00 76.00 277 TRP C C 1
ATOM 9305 O O . TRP C 3 277 ? 97.245 127.677 136.911 1.00 77.38 277 TRP C O 1
ATOM 9316 N N . THR C 3 278 ? 95.326 128.088 138.024 1.00 76.69 278 THR C N 1
ATOM 9317 C CA . THR C 3 278 ? 95.937 128.881 139.065 1.00 75.77 278 THR C CA 1
ATOM 9318 C C . THR C 3 278 ? 95.052 128.744 140.296 1.00 77.44 278 THR C C 1
ATOM 9319 O O . THR C 3 278 ? 93.820 128.822 140.163 1.00 78.49 278 THR C O 1
ATOM 9323 N N . PRO C 3 279 ? 95.626 128.523 141.478 1.00 77.81 279 PRO C N 1
ATOM 9324 C CA . PRO C 3 279 ? 94.798 128.397 142.683 1.00 78.55 279 PRO C CA 1
ATOM 9325 C C . PRO C 3 279 ? 93.978 129.653 142.934 1.00 76.91 279 PRO C C 1
ATOM 9326 O O . PRO C 3 279 ? 94.461 130.776 142.780 1.00 77.47 279 PRO C O 1
ATOM 9330 N N . VAL C 3 280 ? 92.721 129.451 143.325 1.00 70.95 280 VAL C N 1
ATOM 9331 C CA . VAL C 3 280 ? 91.820 130.557 143.626 1.00 69.13 280 VAL C CA 1
ATOM 9332 C C . VAL C 3 280 ? 91.333 130.433 145.063 1.00 69.95 280 VAL C C 1
ATOM 9333 O O . VAL C 3 280 ? 91.049 131.437 145.726 1.00 72.88 280 VAL C O 1
ATOM 9337 N N . THR C 3 281 ? 91.259 129.204 145.561 1.00 68.95 281 THR C N 1
ATOM 9338 C CA . THR C 3 281 ? 90.678 128.928 146.865 1.00 69.44 281 THR C CA 1
ATOM 9339 C C . THR C 3 281 ? 91.762 128.922 147.942 1.00 69.84 281 THR C C 1
ATOM 9340 O O . THR C 3 281 ? 92.890 129.373 147.730 1.00 69.62 281 THR C O 1
ATOM 9344 N N . GLU C 3 282 ? 91.410 128.425 149.127 1.00 73.28 282 GLU C N 1
ATOM 9345 C CA . GLU C 3 282 ? 92.349 128.278 150.230 1.00 72.10 282 GLU C CA 1
ATOM 9346 C C . GLU C 3 282 ? 92.807 126.843 150.433 1.00 73.45 282 GLU C C 1
ATOM 9347 O O . GLU C 3 282 ? 93.926 126.624 150.907 1.00 73.38 282 GLU C O 1
ATOM 9353 N N . ASP C 3 283 ? 91.968 125.860 150.094 1.00 75.49 283 ASP C N 1
ATOM 9354 C CA . ASP C 3 283 ? 92.401 124.468 150.128 1.00 74.51 283 ASP C CA 1
ATOM 9355 C C . ASP C 3 283 ? 93.341 124.139 148.978 1.00 75.17 283 ASP C C 1
ATOM 9356 O O . ASP C 3 283 ? 94.056 123.132 149.043 1.00 74.17 283 ASP C O 1
ATOM 9361 N N . ASP C 3 284 ? 93.352 124.967 147.930 1.00 73.56 284 ASP C N 1
ATOM 9362 C CA . ASP C 3 284 ? 94.291 124.767 146.833 1.00 67.94 284 ASP C CA 1
ATOM 9363 C C . ASP C 3 284 ? 95.728 124.899 147.314 1.00 70.09 284 ASP C C 1
ATOM 9364 O O . ASP C 3 284 ? 96.610 124.154 146.870 1.00 77.05 284 ASP C O 1
ATOM 9369 N N . TYR C 3 285 ? 95.986 125.848 148.214 1.00 65.73 285 TYR C N 1
ATOM 9370 C CA . TYR C 3 285 ? 97.329 125.993 148.764 1.00 70.11 285 TYR C CA 1
ATOM 9371 C C . TYR C 3 285 ? 97.726 124.763 149.571 1.00 72.41 285 TYR C C 1
ATOM 9372 O O . TYR C 3 285 ? 98.874 124.312 149.503 1.00 72.21 285 TYR C O 1
ATOM 9381 N N . LYS C 3 286 ? 96.785 124.202 150.335 1.00 74.88 286 LYS C N 1
ATOM 9382 C CA . LYS C 3 286 ? 97.062 122.971 151.070 1.00 74.85 286 LYS C CA 1
ATOM 9383 C C . LYS C 3 286 ? 97.364 121.817 150.122 1.00 72.37 286 LYS C C 1
ATOM 9384 O O . LYS C 3 286 ? 98.283 121.024 150.367 1.00 72.23 286 LYS C O 1
ATOM 9390 N N . PHE C 3 287 ? 96.595 121.703 149.036 1.00 66.24 287 PHE C N 1
ATOM 9391 C CA . PHE C 3 287 ? 96.847 120.648 148.059 1.00 65.90 287 PHE C CA 1
ATOM 9392 C C . PHE C 3 287 ? 98.218 120.806 147.412 1.00 66.33 287 PHE C C 1
ATOM 9393 O O . PHE C 3 287 ? 98.951 119.823 147.243 1.00 70.13 287 PHE C O 1
ATOM 9401 N N . LEU C 3 288 ? 98.583 122.035 147.047 1.00 60.61 288 LEU C N 1
ATOM 9402 C CA . LEU C 3 288 ? 99.896 122.271 146.459 1.00 60.73 288 LEU C CA 1
ATOM 9403 C C . LEU C 3 288 ? 101.011 121.966 147.452 1.00 62.08 288 LEU C C 1
ATOM 9404 O O . LEU C 3 288 ? 102.055 121.425 147.071 1.00 69.01 288 LEU C O 1
ATOM 9409 N N . SER C 3 289 ? 100.816 122.313 148.725 1.00 59.34 289 SER C N 1
ATOM 9410 C CA . SER C 3 289 ? 101.821 121.998 149.736 1.00 63.51 289 SER C CA 1
ATOM 9411 C C . SER C 3 289 ? 101.987 120.493 149.897 1.00 64.06 289 SER C C 1
ATOM 9412 O O . SER C 3 289 ? 103.114 119.992 150.003 1.00 64.70 289 SER C O 1
ATOM 9415 N N . ARG C 3 290 ? 100.875 119.755 149.911 1.00 64.05 290 ARG C N 1
ATOM 9416 C CA . ARG C 3 290 ? 100.953 118.301 150.000 1.00 64.20 290 ARG C CA 1
ATOM 9417 C C . ARG C 3 290 ? 101.675 117.715 148.793 1.00 66.64 290 ARG C C 1
ATOM 9418 O O . ARG C 3 290 ? 102.501 116.805 148.933 1.00 68.27 290 ARG C O 1
ATOM 9426 N N . LEU C 3 291 ? 101.379 118.231 147.598 1.00 61.15 291 LEU C N 1
ATOM 9427 C CA . LEU C 3 291 ? 102.040 117.745 146.392 1.00 54.20 291 LEU C CA 1
ATOM 9428 C C . LEU C 3 291 ? 103.535 118.035 146.420 1.00 51.48 291 LEU C C 1
ATOM 9429 O O . LEU C 3 291 ? 104.348 117.183 146.040 1.00 59.71 291 LEU C O 1
ATOM 9434 N N . VAL C 3 292 ? 103.917 119.233 146.863 1.00 41.47 292 VAL C N 1
ATOM 9435 C CA . VAL C 3 292 ? 105.332 119.583 146.942 1.00 43.18 292 VAL C CA 1
ATOM 9436 C C . VAL C 3 292 ? 106.045 118.684 147.941 1.00 46.53 292 VAL C C 1
ATOM 9437 O O . VAL C 3 292 ? 107.159 118.207 147.686 1.00 53.17 292 VAL C O 1
ATOM 9441 N N . LEU C 3 293 ? 105.416 118.433 149.090 1.00 49.56 293 LEU C N 1
ATOM 9442 C CA . LEU C 3 293 ? 106.024 117.558 150.086 1.00 51.99 293 LEU C CA 1
ATOM 9443 C C . LEU C 3 293 ? 106.185 116.141 149.553 1.00 49.13 293 LEU C C 1
ATOM 9444 O O . LEU C 3 293 ? 107.218 115.499 149.778 1.00 50.14 293 LEU C O 1
ATOM 9449 N N . TYR C 3 294 ? 105.173 115.634 148.844 1.00 44.84 294 TYR C N 1
ATOM 9450 C CA . TYR C 3 294 ? 105.272 114.290 148.285 1.00 40.30 294 TYR C CA 1
ATOM 9451 C C . TYR C 3 294 ? 106.370 114.205 147.232 1.00 46.17 294 TYR C C 1
ATOM 9452 O O . TYR C 3 294 ? 107.114 113.219 147.180 1.00 52.95 294 TYR C O 1
ATOM 9461 N N . ALA C 3 295 ? 106.483 115.224 146.378 1.00 44.48 295 ALA C N 1
ATOM 9462 C CA . ALA C 3 295 ? 107.549 115.230 145.382 1.00 39.85 295 ALA C CA 1
ATOM 9463 C C . ALA C 3 295 ? 108.921 115.279 146.039 1.00 40.54 295 ALA C C 1
ATOM 9464 O O . ALA C 3 295 ? 109.845 114.574 145.616 1.00 51.66 295 ALA C O 1
ATOM 9466 N N . LYS C 3 296 ? 109.076 116.107 147.072 1.00 36.93 296 LYS C N 1
ATOM 9467 C CA . LYS C 3 296 ? 110.360 116.203 147.756 1.00 39.98 296 LYS C CA 1
ATOM 9468 C C . LYS C 3 296 ? 110.706 114.916 148.491 1.00 40.58 296 LYS C C 1
ATOM 9469 O O . LYS C 3 296 ? 111.887 114.582 148.630 1.00 46.31 296 LYS C O 1
ATOM 9475 N N . SER C 3 297 ? 109.700 114.186 148.973 1.00 45.92 297 SER C N 1
ATOM 9476 C CA . SER C 3 297 ? 109.974 112.919 149.640 1.00 48.89 297 SER C CA 1
ATOM 9477 C C . SER C 3 297 ? 110.517 111.877 148.672 1.00 47.26 297 SER C C 1
ATOM 9478 O O . SER C 3 297 ? 111.276 110.991 149.079 1.00 50.66 297 SER C O 1
ATOM 9481 N N . GLN C 3 298 ? 110.145 111.963 147.397 1.00 42.95 298 GLN C N 1
ATOM 9482 C CA . GLN C 3 298 ? 110.510 110.964 146.404 1.00 39.34 298 GLN C CA 1
ATOM 9483 C C . GLN C 3 298 ? 111.610 111.436 145.461 1.00 44.51 298 GLN C C 1
ATOM 9484 O O . GLN C 3 298 ? 111.890 110.760 144.466 1.00 45.85 298 GLN C O 1
ATOM 9490 N N . SER C 3 299 ? 112.244 112.571 145.748 1.00 45.13 299 SER C N 1
ATOM 9491 C CA . SER C 3 299 ? 113.236 113.138 144.845 1.00 42.38 299 SER C CA 1
ATOM 9492 C C . SER C 3 299 ? 114.611 112.497 144.974 1.00 47.26 299 SER C C 1
ATOM 9493 O O . SER C 3 299 ? 115.449 112.695 144.088 1.00 54.00 299 SER C O 1
ATOM 9496 N N . ASP C 3 300 ? 114.869 111.743 146.039 1.00 49.41 300 ASP C N 1
ATOM 9497 C CA . ASP C 3 300 ? 116.182 111.151 146.248 1.00 49.79 300 ASP C CA 1
ATOM 9498 C C . ASP C 3 300 ? 116.375 109.835 145.510 1.00 47.59 300 ASP C C 1
ATOM 9499 O O . ASP C 3 300 ? 117.513 109.370 145.397 1.00 53.76 300 ASP C O 1
ATOM 9504 N N . THR C 3 301 ? 115.304 109.224 145.009 1.00 43.21 301 THR C N 1
ATOM 9505 C CA . THR C 3 301 ? 115.409 107.958 144.298 1.00 40.55 301 THR C CA 1
ATOM 9506 C C . THR C 3 301 ? 114.616 107.896 143.003 1.00 42.28 301 THR C C 1
ATOM 9507 O O . THR C 3 301 ? 114.899 107.018 142.179 1.00 48.42 301 THR C O 1
ATOM 9511 N N . VAL C 3 302 ? 113.646 108.780 142.787 1.00 38.47 302 VAL C N 1
ATOM 9512 C CA . VAL C 3 302 ? 112.818 108.769 141.588 1.00 35.92 302 VAL C CA 1
ATOM 9513 C C . VAL C 3 302 ? 113.038 110.090 140.867 1.00 40.11 302 VAL C C 1
ATOM 9514 O O . VAL C 3 302 ? 112.548 111.137 141.311 1.00 49.96 302 VAL C O 1
ATOM 9518 N N . PHE C 3 303 ? 113.777 110.046 139.762 1.00 33.42 303 PHE C N 1
ATOM 9519 C CA . PHE C 3 303 ? 114.023 111.228 138.951 1.00 28.65 303 PHE C CA 1
ATOM 9520 C C . PHE C 3 303 ? 114.533 110.785 137.591 1.00 26.33 303 PHE C C 1
ATOM 9521 O O . PHE C 3 303 ? 114.971 109.647 137.412 1.00 34.42 303 PHE C O 1
ATOM 9529 N N . ASP C 3 304 ? 114.473 111.704 136.634 1.00 31.23 304 ASP C N 1
ATOM 9530 C CA . ASP C 3 304 ? 115.053 111.498 135.319 1.00 25.16 304 ASP C CA 1
ATOM 9531 C C . ASP C 3 304 ? 115.936 112.687 134.972 1.00 27.99 304 ASP C C 1
ATOM 9532 O O . ASP C 3 304 ? 115.855 113.752 135.589 1.00 37.23 304 ASP C O 1
ATOM 9537 N N . TYR C 3 305 ? 116.797 112.485 133.983 1.00 26.74 305 TYR C N 1
ATOM 9538 C CA . TYR C 3 305 ? 117.722 113.515 133.542 1.00 17.66 305 TYR C CA 1
ATOM 9539 C C . TYR C 3 305 ? 117.092 114.351 132.438 1.00 17.96 305 TYR C C 1
ATOM 9540 O O . TYR C 3 305 ? 116.395 113.827 131.566 1.00 31.31 305 TYR C O 1
ATOM 9549 N N . TYR C 3 306 ? 117.340 115.654 132.485 1.00 21.48 306 TYR C N 1
ATOM 9550 C CA . TYR C 3 306 ? 116.934 116.570 131.432 1.00 25.34 306 TYR C CA 1
ATOM 9551 C C . TYR C 3 306 ? 118.116 117.452 131.062 1.00 27.81 306 TYR C C 1
ATOM 9552 O O . TYR C 3 306 ? 118.943 117.791 131.908 1.00 38.09 306 TYR C O 1
ATOM 9561 N N . VAL C 3 307 ? 118.189 117.821 129.788 1.00 24.68 307 VAL C N 1
ATOM 9562 C CA . VAL C 3 307 ? 119.333 118.540 129.243 1.00 25.74 307 VAL C CA 1
ATOM 9563 C C . VAL C 3 307 ? 118.842 119.814 128.574 1.00 31.85 307 VAL C C 1
ATOM 9564 O O . VAL C 3 307 ? 117.881 119.782 127.797 1.00 37.90 307 VAL C O 1
ATOM 9568 N N . LEU C 3 308 ? 119.499 120.932 128.873 1.00 35.50 308 LEU C N 1
ATOM 9569 C CA . LEU C 3 308 ? 119.270 122.182 128.162 1.00 31.36 308 LEU C CA 1
ATOM 9570 C C . LEU C 3 308 ? 120.602 122.720 127.661 1.00 37.66 308 LEU C C 1
ATOM 9571 O O . LEU C 3 308 ? 121.650 122.470 128.256 1.00 43.08 308 LEU C O 1
ATOM 9576 N N . THR C 3 309 ? 120.561 123.446 126.549 1.00 43.88 309 THR C N 1
ATOM 9577 C CA . THR C 3 309 ? 121.765 123.989 125.932 1.00 46.34 309 THR C CA 1
ATOM 9578 C C . THR C 3 309 ? 121.715 125.507 125.991 1.00 50.65 309 THR C C 1
ATOM 9579 O O . THR C 3 309 ? 120.750 126.119 125.521 1.00 52.10 309 THR C O 1
ATOM 9583 N N . GLY C 3 310 ? 122.754 126.110 126.563 1.00 55.88 310 GLY C N 1
ATOM 9584 C CA . GLY C 3 310 ? 122.901 127.552 126.576 1.00 57.04 310 GLY C CA 1
ATOM 9585 C C . GLY C 3 310 ? 123.890 127.978 125.508 1.00 59.20 310 GLY C C 1
ATOM 9586 O O . GLY C 3 310 ? 124.996 127.438 125.418 1.00 61.06 310 GLY C O 1
ATOM 9587 N N . ASP C 3 311 ? 123.481 128.961 124.707 1.00 68.93 311 ASP C N 1
ATOM 9588 C CA . ASP C 3 311 ? 124.258 129.363 123.542 1.00 71.83 311 ASP C CA 1
ATOM 9589 C C . ASP C 3 311 ? 125.394 130.308 123.911 1.00 69.35 311 ASP C C 1
ATOM 9590 O O . ASP C 3 311 ? 125.539 131.374 123.308 1.00 70.05 311 ASP C O 1
ATOM 9595 N N . THR C 3 312 ? 126.219 129.916 124.876 1.00 67.33 312 THR C N 1
ATOM 9596 C CA . THR C 3 312 ? 127.378 130.709 125.261 1.00 68.64 312 THR C CA 1
ATOM 9597 C C . THR C 3 312 ? 128.493 130.497 124.238 1.00 70.89 312 THR C C 1
ATOM 9598 O O . THR C 3 312 ? 128.297 129.885 123.184 1.00 70.73 312 THR C O 1
ATOM 9602 N N . GLU C 3 313 ? 129.684 131.009 124.535 1.00 68.91 313 GLU C N 1
ATOM 9603 C CA . GLU C 3 313 ? 130.843 130.854 123.656 1.00 68.95 313 GLU C CA 1
ATOM 9604 C C . GLU C 3 313 ? 131.980 130.187 124.415 1.00 67.59 313 GLU C C 1
ATOM 9605 O O . GLU C 3 313 ? 132.734 130.868 125.133 1.00 66.60 313 GLU C O 1
ATOM 9611 N N . PRO C 3 314 ? 132.151 128.863 124.298 1.00 64.43 314 PRO C N 1
ATOM 9612 C CA . PRO C 3 314 ? 131.324 127.903 123.551 1.00 65.32 314 PRO C CA 1
ATOM 9613 C C . PRO C 3 314 ? 130.034 127.572 124.296 1.00 65.46 314 PRO C C 1
ATOM 9614 O O . PRO C 3 314 ? 129.944 127.802 125.499 1.00 67.90 314 PRO C O 1
ATOM 9618 N N . PRO C 3 315 ? 129.020 127.049 123.606 1.00 60.09 315 PRO C N 1
ATOM 9619 C CA . PRO C 3 315 ? 127.762 126.714 124.284 1.00 61.38 315 PRO C CA 1
ATOM 9620 C C . PRO C 3 315 ? 127.966 125.669 125.371 1.00 58.85 315 PRO C C 1
ATOM 9621 O O . PRO C 3 315 ? 128.798 124.768 125.252 1.00 55.77 315 PRO C O 1
ATOM 9625 N N . THR C 3 316 ? 127.190 125.803 126.442 1.00 54.80 316 THR C N 1
ATOM 9626 C CA . THR C 3 316 ? 127.274 124.917 127.593 1.00 51.72 316 THR C CA 1
ATOM 9627 C C . THR C 3 316 ? 126.019 124.060 127.699 1.00 52.76 316 THR C C 1
ATOM 9628 O O . THR C 3 316 ? 124.985 124.355 127.095 1.00 54.37 316 THR C O 1
ATOM 9632 N N . VAL C 3 317 ? 126.123 122.988 128.480 1.00 47.43 317 VAL C N 1
ATOM 9633 C CA . VAL C 3 317 ? 125.032 122.042 128.683 1.00 45.03 317 VAL C CA 1
ATOM 9634 C C . VAL C 3 317 ? 124.696 121.997 130.166 1.00 45.76 317 VAL C C 1
ATOM 9635 O O . VAL C 3 317 ? 125.587 121.823 131.005 1.00 50.83 317 VAL C O 1
ATOM 9639 N N . PHE C 3 318 ? 123.415 122.156 130.482 1.00 39.51 318 PHE C N 1
ATOM 9640 C CA . PHE C 3 318 ? 122.913 122.138 131.846 1.00 33.21 318 PHE C CA 1
ATOM 9641 C C . PHE C 3 318 ? 122.084 120.881 132.061 1.00 38.78 318 PHE C C 1
ATOM 9642 O O . PHE C 3 318 ? 121.222 120.550 131.238 1.00 41.72 318 PHE C O 1
ATOM 9650 N N . ILE C 3 319 ? 122.349 120.195 133.170 1.00 34.33 319 ILE C N 1
ATOM 9651 C CA . ILE C 3 319 ? 121.718 118.928 133.516 1.00 30.72 319 ILE C CA 1
ATOM 9652 C C . ILE C 3 319 ? 120.779 119.169 134.688 1.00 34.98 319 ILE C C 1
ATOM 9653 O O . ILE C 3 319 ? 121.158 119.813 135.672 1.00 45.41 319 ILE C O 1
ATOM 9658 N N . PHE C 3 320 ? 119.560 118.651 134.585 1.00 29.68 320 PHE C N 1
ATOM 9659 C CA . PHE C 3 320 ? 118.559 118.775 135.632 1.00 28.27 320 PHE C CA 1
ATOM 9660 C C . PHE C 3 320 ? 118.063 117.397 136.038 1.00 32.68 320 PHE C C 1
ATOM 9661 O O . PHE C 3 320 ? 117.886 116.518 135.191 1.00 41.50 320 PHE C O 1
ATOM 9669 N N . LYS C 3 321 ? 117.836 117.217 137.333 1.00 30.40 321 LYS C N 1
ATOM 9670 C CA . LYS C 3 321 ? 117.110 116.068 137.853 1.00 27.32 321 LYS C CA 1
ATOM 9671 C C . LYS C 3 321 ? 115.656 116.481 138.027 1.00 25.50 321 LYS C C 1
ATOM 9672 O O . LYS C 3 321 ? 115.364 117.428 138.764 1.00 39.02 321 LYS C O 1
ATOM 9678 N N . VAL C 3 322 ? 114.751 115.780 137.353 1.00 20.28 322 VAL C N 1
ATOM 9679 C CA . VAL C 3 322 ? 113.339 116.134 137.331 1.00 15.76 322 VAL C CA 1
ATOM 9680 C C . VAL C 3 322 ? 112.535 114.985 137.917 1.00 27.42 322 VAL C C 1
ATOM 9681 O O . VAL C 3 322 ? 112.727 113.827 137.534 1.00 35.95 322 VAL C O 1
ATOM 9685 N N . THR C 3 323 ? 111.647 115.306 138.850 1.00 33.31 323 THR C N 1
ATOM 9686 C CA . THR C 3 323 ? 110.651 114.369 139.350 1.00 24.58 323 THR C CA 1
ATOM 9687 C C . THR C 3 323 ? 109.287 114.861 138.886 1.00 24.21 323 THR C C 1
ATOM 9688 O O . THR C 3 323 ? 108.890 115.985 139.206 1.00 37.46 323 THR C O 1
ATOM 9692 N N . ARG C 3 324 ? 108.581 114.024 138.134 1.00 21.67 324 ARG C N 1
ATOM 9693 C CA . ARG C 3 324 ? 107.379 114.427 137.422 1.00 27.92 324 ARG C CA 1
ATOM 9694 C C . ARG C 3 324 ? 106.158 113.705 137.971 1.00 38.55 324 ARG C C 1
ATOM 9695 O O . ARG C 3 324 ? 106.203 112.500 138.238 1.00 45.87 324 ARG C O 1
ATOM 9703 N N . PHE C 3 325 ? 105.066 114.449 138.136 1.00 43.39 325 PHE C N 1
ATOM 9704 C CA . PHE C 3 325 ? 103.807 113.881 138.601 1.00 35.39 325 PHE C CA 1
ATOM 9705 C C . PHE C 3 325 ? 102.669 114.433 137.761 1.00 38.61 325 PHE C C 1
ATOM 9706 O O . PHE C 3 325 ? 102.513 115.651 137.650 1.00 49.04 325 PHE C O 1
ATOM 9714 N N . TYR C 3 326 ? 101.873 113.542 137.183 1.00 45.46 326 TYR C N 1
ATOM 9715 C CA . TYR C 3 326 ? 100.816 113.911 136.253 1.00 46.72 326 TYR C CA 1
ATOM 9716 C C . TYR C 3 326 ? 99.461 113.766 136.930 1.00 49.96 326 TYR C C 1
ATOM 9717 O O . TYR C 3 326 ? 99.210 112.773 137.619 1.00 51.78 326 TYR C O 1
ATOM 9726 N N . PHE C 3 327 ? 98.594 114.757 136.737 1.00 57.65 327 PHE C N 1
ATOM 9727 C CA . PHE C 3 327 ? 97.286 114.752 137.375 1.00 53.79 327 PHE C CA 1
ATOM 9728 C C . PHE C 3 327 ? 96.326 115.632 136.586 1.00 56.30 327 PHE C C 1
ATOM 9729 O O . PHE C 3 327 ? 96.728 116.443 135.745 1.00 57.09 327 PHE C O 1
ATOM 9737 N N . ASN C 3 328 ? 95.040 115.446 136.878 1.00 60.41 328 ASN C N 1
ATOM 9738 C CA . ASN C 3 328 ? 93.954 116.253 136.339 1.00 57.41 328 ASN C CA 1
ATOM 9739 C C . ASN C 3 328 ? 93.266 116.968 137.488 1.00 58.01 328 ASN C C 1
ATOM 9740 O O . ASN C 3 328 ? 92.832 116.327 138.450 1.00 59.18 328 ASN C O 1
ATOM 9745 N N . MET C 3 329 ? 93.164 118.283 137.389 1.00 74.47 329 MET C N 1
ATOM 9746 C CA . MET C 3 329 ? 92.430 119.050 138.384 1.00 74.44 329 MET C CA 1
ATOM 9747 C C . MET C 3 329 ? 90.951 119.064 138.017 1.00 76.39 329 MET C C 1
ATOM 9748 O O . MET C 3 329 ? 90.608 119.460 136.897 1.00 73.77 329 MET C O 1
ATOM 9753 N N . PRO C 3 330 ? 90.054 118.631 138.905 1.00 82.75 330 PRO C N 1
ATOM 9754 C CA . PRO C 3 330 ? 88.633 118.562 138.543 1.00 80.69 330 PRO C CA 1
ATOM 9755 C C . PRO C 3 330 ? 88.048 119.942 138.287 1.00 81.09 330 PRO C C 1
ATOM 9756 O O . PRO C 3 330 ? 88.462 120.940 138.881 1.00 81.15 330 PRO C O 1
ATOM 9760 N N . LYS C 3 331 ? 87.068 119.987 137.390 1.00 88.09 331 LYS C N 1
ATOM 9761 C CA . LYS C 3 331 ? 86.408 121.236 137.033 1.00 89.43 331 LYS C CA 1
ATOM 9762 C C . LYS C 3 331 ? 84.915 121.176 137.341 1.00 89.07 331 LYS C C 1
ATOM 9763 O O . LYS C 3 331 ? 84.435 121.837 138.261 1.00 87.95 331 LYS C O 1
ATOM 9769 N N . ARG D 3 162 ? 101.727 88.717 125.706 1.00 68.68 162 ARG D N 1
ATOM 9770 C CA . ARG D 3 162 ? 102.051 89.842 126.575 1.00 70.63 162 ARG D CA 1
ATOM 9771 C C . ARG D 3 162 ? 103.408 90.438 126.215 1.00 70.88 162 ARG D C 1
ATOM 9772 O O . ARG D 3 162 ? 103.814 91.460 126.768 1.00 69.45 162 ARG D O 1
ATOM 9780 N N . SER D 3 163 ? 104.105 89.788 125.286 1.00 60.45 163 SER D N 1
ATOM 9781 C CA . SER D 3 163 ? 105.406 90.273 124.846 1.00 56.55 163 SER D CA 1
ATOM 9782 C C . SER D 3 163 ? 105.253 91.586 124.090 1.00 56.06 163 SER D C 1
ATOM 9783 O O . SER D 3 163 ? 104.365 91.727 123.244 1.00 58.90 163 SER D O 1
ATOM 9786 N N . MET D 3 164 ? 106.120 92.551 124.400 1.00 44.52 164 MET D N 1
ATOM 9787 C CA . MET D 3 164 ? 106.059 93.837 123.715 1.00 40.11 164 MET D CA 1
ATOM 9788 C C . MET D 3 164 ? 106.428 93.700 122.244 1.00 40.91 164 MET D C 1
ATOM 9789 O O . MET D 3 164 ? 105.805 94.332 121.383 1.00 50.13 164 MET D O 1
ATOM 9794 N N . THR D 3 165 ? 107.434 92.887 121.931 1.00 30.37 165 THR D N 1
ATOM 9795 C CA . THR D 3 165 ? 107.801 92.650 120.542 1.00 30.90 165 THR D CA 1
ATOM 9796 C C . THR D 3 165 ? 108.363 91.238 120.435 1.00 39.96 165 THR D C 1
ATOM 9797 O O . THR D 3 165 ? 108.822 90.662 121.420 1.00 45.59 165 THR D O 1
ATOM 9801 N N . THR D 3 166 ? 108.302 90.670 119.234 1.00 43.19 166 THR D N 1
ATOM 9802 C CA . THR D 3 166 ? 108.810 89.330 118.980 1.00 40.01 166 THR D CA 1
ATOM 9803 C C . THR D 3 166 ? 109.778 89.367 117.808 1.00 38.67 166 THR D C 1
ATOM 9804 O O . THR D 3 166 ? 109.503 90.002 116.786 1.00 46.61 166 THR D O 1
ATOM 9808 N N . ILE D 3 167 ? 110.915 88.692 117.960 1.00 38.01 167 ILE D N 1
ATOM 9809 C CA . ILE D 3 167 ? 111.909 88.575 116.900 1.00 42.48 167 ILE D CA 1
ATOM 9810 C C . ILE D 3 167 ? 112.144 87.098 116.626 1.00 43.19 167 ILE D C 1
ATOM 9811 O O . ILE D 3 167 ? 112.320 86.307 117.559 1.00 47.78 167 ILE D O 1
ATOM 9816 N N . HIS D 3 168 ? 112.139 86.726 115.350 1.00 49.83 168 HIS D N 1
ATOM 9817 C CA . HIS D 3 168 ? 112.341 85.338 114.961 1.00 52.94 168 HIS D CA 1
ATOM 9818 C C . HIS D 3 168 ? 113.800 84.955 115.170 1.00 52.85 168 HIS D C 1
ATOM 9819 O O . HIS D 3 168 ? 114.703 85.607 114.637 1.00 58.86 168 HIS D O 1
ATOM 9826 N N . TYR D 3 169 ? 114.026 83.896 115.944 1.00 53.02 169 TYR D N 1
ATOM 9827 C CA . TYR D 3 169 ? 115.366 83.359 116.158 1.00 54.35 169 TYR D CA 1
ATOM 9828 C C . TYR D 3 169 ? 115.677 82.251 115.157 1.00 56.87 169 TYR D C 1
ATOM 9829 O O . TYR D 3 169 ? 116.643 82.345 114.394 1.00 56.79 169 TYR D O 1
ATOM 9838 N N . ASN D 3 170 ? 114.864 81.201 115.151 1.00 62.00 170 ASN D N 1
ATOM 9839 C CA . ASN D 3 170 ? 114.983 80.117 114.184 1.00 57.92 170 ASN D CA 1
ATOM 9840 C C . ASN D 3 170 ? 113.572 79.653 113.843 1.00 60.83 170 ASN D C 1
ATOM 9841 O O . ASN D 3 170 ? 112.583 80.338 114.125 1.00 64.11 170 ASN D O 1
ATOM 9846 N N . ASP D 3 171 ? 113.469 78.477 113.222 1.00 64.41 171 ASP D N 1
ATOM 9847 C CA . ASP D 3 171 ? 112.159 77.940 112.869 1.00 64.26 171 ASP D CA 1
ATOM 9848 C C . ASP D 3 171 ? 111.329 77.635 114.110 1.00 62.22 171 ASP D C 1
ATOM 9849 O O . ASP D 3 171 ? 110.113 77.859 114.123 1.00 63.99 171 ASP D O 1
ATOM 9854 N N . ASP D 3 172 ? 111.967 77.126 115.163 1.00 57.34 172 ASP D N 1
ATOM 9855 C CA . ASP D 3 172 ? 111.227 76.633 116.320 1.00 57.07 172 ASP D CA 1
ATOM 9856 C C . ASP D 3 172 ? 110.832 77.756 117.274 1.00 58.63 172 ASP D C 1
ATOM 9857 O O . ASP D 3 172 ? 109.642 77.995 117.504 1.00 61.76 172 ASP D O 1
ATOM 9862 N N . VAL D 3 173 ? 111.813 78.458 117.836 1.00 59.76 173 VAL D N 1
ATOM 9863 C CA . VAL D 3 173 ? 111.569 79.383 118.936 1.00 58.72 173 VAL D CA 1
ATOM 9864 C C . VAL D 3 173 ? 111.697 80.823 118.457 1.00 55.74 173 VAL D C 1
ATOM 9865 O O . VAL D 3 173 ? 112.389 81.122 117.477 1.00 56.81 173 VAL D O 1
ATOM 9869 N N . ASP D 3 174 ? 111.020 81.718 119.170 1.00 52.18 174 ASP D N 1
ATOM 9870 C CA . ASP D 3 174 ? 111.074 83.154 118.950 1.00 53.07 174 ASP D CA 1
ATOM 9871 C C . ASP D 3 174 ? 111.447 83.840 120.258 1.00 56.00 174 ASP D C 1
ATOM 9872 O O . ASP D 3 174 ? 111.226 83.301 121.345 1.00 55.88 174 ASP D O 1
ATOM 9877 N N . ILE D 3 175 ? 112.019 85.037 120.154 1.00 53.29 175 ILE D N 1
ATOM 9878 C CA . ILE D 3 175 ? 112.565 85.746 121.304 1.00 45.00 175 ILE D CA 1
ATOM 9879 C C . ILE D 3 175 ? 111.693 86.962 121.587 1.00 43.14 175 ILE D C 1
ATOM 9880 O O . ILE D 3 175 ? 111.405 87.752 120.680 1.00 50.28 175 ILE D O 1
ATOM 9885 N N . ASP D 3 176 ? 111.277 87.106 122.842 1.00 41.66 176 ASP D N 1
ATOM 9886 C CA . ASP D 3 176 ? 110.439 88.216 123.268 1.00 40.63 176 ASP D CA 1
ATOM 9887 C C . ASP D 3 176 ? 111.299 89.379 123.747 1.00 44.64 176 ASP D C 1
ATOM 9888 O O . ASP D 3 176 ? 112.273 89.187 124.481 1.00 50.70 176 ASP D O 1
ATOM 9893 N N . ILE D 3 177 ? 110.928 90.586 123.331 1.00 41.64 177 ILE D N 1
ATOM 9894 C CA . ILE D 3 177 ? 111.634 91.813 123.674 1.00 33.16 177 ILE D CA 1
ATOM 9895 C C . ILE D 3 177 ? 110.679 92.706 124.450 1.00 34.74 177 ILE D C 1
ATOM 9896 O O . ILE D 3 177 ? 109.569 92.992 123.982 1.00 46.33 177 ILE D O 1
ATOM 9901 N N . HIS D 3 178 ? 111.115 93.146 125.628 1.00 27.96 178 HIS D N 1
ATOM 9902 C CA . HIS D 3 178 ? 110.328 93.976 126.524 1.00 24.48 178 HIS D CA 1
ATOM 9903 C C . HIS D 3 178 ? 111.046 95.290 126.792 1.00 30.96 178 HIS D C 1
ATOM 9904 O O . HIS D 3 178 ? 112.267 95.396 126.663 1.00 40.90 178 HIS D O 1
ATOM 9911 N N . THR D 3 179 ? 110.263 96.295 127.173 1.00 33.68 179 THR D N 1
ATOM 9912 C CA . THR D 3 179 ? 110.783 97.610 127.514 1.00 33.41 179 THR D CA 1
ATOM 9913 C C . THR D 3 179 ? 111.018 97.788 129.008 1.00 37.54 179 THR D C 1
ATOM 9914 O O . THR D 3 179 ? 111.403 98.881 129.432 1.00 43.22 179 THR D O 1
ATOM 9918 N N . ASP D 3 180 ? 110.792 96.753 129.812 1.00 41.69 180 ASP D N 1
ATOM 9919 C CA . ASP D 3 180 ? 110.974 96.825 131.253 1.00 36.39 180 ASP D CA 1
ATOM 9920 C C . ASP D 3 180 ? 111.750 95.609 131.736 1.00 38.51 180 ASP D C 1
ATOM 9921 O O . ASP D 3 180 ? 111.672 94.529 131.147 1.00 45.65 180 ASP D O 1
ATOM 9926 N N . LYS D 3 181 ? 112.503 95.797 132.817 1.00 36.27 181 LYS D N 1
ATOM 9927 C CA . LYS D 3 181 ? 113.299 94.724 133.410 1.00 34.86 181 LYS D CA 1
ATOM 9928 C C . LYS D 3 181 ? 112.423 93.973 134.404 1.00 43.80 181 LYS D C 1
ATOM 9929 O O . LYS D 3 181 ? 112.259 94.394 135.552 1.00 48.15 181 LYS D O 1
ATOM 9935 N N . ASN D 3 182 ? 111.852 92.854 133.961 1.00 46.03 182 ASN D N 1
ATOM 9936 C CA . ASN D 3 182 ? 110.998 92.018 134.807 1.00 35.19 182 ASN D CA 1
ATOM 9937 C C . ASN D 3 182 ? 111.402 90.567 134.561 1.00 40.03 182 ASN D C 1
ATOM 9938 O O . ASN D 3 182 ? 110.888 89.914 133.650 1.00 45.61 182 ASN D O 1
ATOM 9943 N N . GLY D 3 183 ? 112.322 90.072 135.382 1.00 35.54 183 GLY D N 1
ATOM 9944 C CA . GLY D 3 183 ? 112.809 88.713 135.220 1.00 37.05 183 GLY D CA 1
ATOM 9945 C C . GLY D 3 183 ? 113.560 88.493 133.926 1.00 39.31 183 GLY D C 1
ATOM 9946 O O . GLY D 3 183 ? 113.386 87.454 133.278 1.00 42.81 183 GLY D O 1
ATOM 9947 N N . LYS D 3 184 ? 114.397 89.449 133.537 1.00 43.95 184 LYS D N 1
ATOM 9948 C CA . LYS D 3 184 ? 115.134 89.392 132.284 1.00 36.05 184 LYS D CA 1
ATOM 9949 C C . LYS D 3 184 ? 116.629 89.410 132.559 1.00 31.15 184 LYS D C 1
ATOM 9950 O O . LYS D 3 184 ? 117.096 90.110 133.462 1.00 39.87 184 LYS D O 1
ATOM 9956 N N . GLU D 3 185 ? 117.375 88.634 131.774 1.00 28.49 185 GLU D N 1
ATOM 9957 C CA . GLU D 3 185 ? 118.806 88.479 131.994 1.00 30.75 185 GLU D CA 1
ATOM 9958 C C . GLU D 3 185 ? 119.643 89.489 131.218 1.00 32.65 185 GLU D C 1
ATOM 9959 O O . GLU D 3 185 ? 120.587 90.058 131.776 1.00 36.64 185 GLU D O 1
ATOM 9965 N N . LEU D 3 186 ? 119.327 89.737 129.950 1.00 25.81 186 LEU D N 1
ATOM 9966 C CA . LEU D 3 186 ? 120.171 90.565 129.102 1.00 20.98 186 LEU D CA 1
ATOM 9967 C C . LEU D 3 186 ? 119.452 91.844 128.700 1.00 21.47 186 LEU D C 1
ATOM 9968 O O . LEU D 3 186 ? 118.228 91.868 128.547 1.00 37.74 186 LEU D O 1
ATOM 9973 N N . CYS D 3 187 ? 120.230 92.914 128.534 1.00 14.20 187 CYS D N 1
ATOM 9974 C CA . CYS D 3 187 ? 119.709 94.201 128.090 1.00 11.01 187 CYS D CA 1
ATOM 9975 C C . CYS D 3 187 ? 120.588 94.740 126.975 1.00 18.50 187 CYS D C 1
ATOM 9976 O O . CYS D 3 187 ? 121.793 94.921 127.167 1.00 32.36 187 CYS D O 1
ATOM 9979 N N . TYR D 3 188 ? 119.988 95.003 125.821 1.00 20.95 188 TYR D N 1
ATOM 9980 C CA . TYR D 3 188 ? 120.679 95.662 124.725 1.00 13.77 188 TYR D CA 1
ATOM 9981 C C . TYR D 3 188 ? 120.402 97.157 124.787 1.00 23.58 188 TYR D C 1
ATOM 9982 O O . TYR D 3 188 ? 119.241 97.580 124.821 1.00 29.35 188 TYR D O 1
ATOM 9991 N N . CYS D 3 189 ? 121.470 97.948 124.816 1.00 23.16 189 CYS D N 1
ATOM 9992 C CA . CYS D 3 189 ? 121.387 99.401 124.832 1.00 19.13 189 CYS D CA 1
ATOM 9993 C C . CYS D 3 189 ? 121.934 99.943 123.520 1.00 18.08 189 CYS D C 1
ATOM 9994 O O . CYS D 3 189 ? 123.084 99.664 123.161 1.00 31.25 189 CYS D O 1
ATOM 9997 N N . TYR D 3 190 ? 121.107 100.704 122.809 1.00 24.08 190 TYR D N 1
ATOM 9998 C CA . TYR D 3 190 ? 121.516 101.458 121.632 1.00 17.87 190 TYR D CA 1
ATOM 9999 C C . TYR D 3 190 ? 121.759 102.895 122.072 1.00 19.04 190 TYR D C 1
ATOM 10000 O O . TYR D 3 190 ? 120.838 103.556 122.565 1.00 30.76 190 TYR D O 1
ATOM 10009 N N . ILE D 3 191 ? 122.991 103.372 121.914 1.00 13.95 191 ILE D N 1
ATOM 10010 C CA . ILE D 3 191 ? 123.455 104.584 122.574 1.00 17.82 191 ILE D CA 1
ATOM 10011 C C . ILE D 3 191 ? 123.899 105.586 121.521 1.00 17.11 191 ILE D C 1
ATOM 10012 O O . ILE D 3 191 ? 124.684 105.249 120.628 1.00 26.88 191 ILE D O 1
ATOM 10017 N N . THR D 3 192 ? 123.395 106.810 121.629 1.00 18.15 192 THR D N 1
ATOM 10018 C CA . THR D 3 192 ? 123.870 107.945 120.851 1.00 18.34 192 THR D CA 1
ATOM 10019 C C . THR D 3 192 ? 124.545 108.933 121.791 1.00 18.72 192 THR D C 1
ATOM 10020 O O . THR D 3 192 ? 123.940 109.376 122.769 1.00 30.20 192 THR D O 1
ATOM 10024 N N . ILE D 3 193 ? 125.787 109.279 121.496 1.00 18.86 193 ILE D N 1
ATOM 10025 C CA . ILE D 3 193 ? 126.577 110.129 122.375 1.00 12.54 193 ILE D CA 1
ATOM 10026 C C . ILE D 3 193 ? 126.420 111.579 121.945 1.00 13.50 193 ILE D C 1
ATOM 10027 O O . ILE D 3 193 ? 126.595 111.914 120.769 1.00 27.74 193 ILE D O 1
ATOM 10032 N N . ASP D 3 194 ? 126.085 112.438 122.902 1.00 24.09 194 ASP D N 1
ATOM 10033 C CA . ASP D 3 194 ? 125.973 113.861 122.632 1.00 22.05 194 ASP D CA 1
ATOM 10034 C C . ASP D 3 194 ? 127.344 114.436 122.293 1.00 29.29 194 ASP D C 1
ATOM 10035 O O . ASP D 3 194 ? 128.381 113.926 122.725 1.00 33.18 194 ASP D O 1
ATOM 10040 N N . ASP D 3 195 ? 127.341 115.505 121.502 1.00 31.47 195 ASP D N 1
ATOM 10041 C CA . ASP D 3 195 ? 128.579 116.063 120.973 1.00 23.25 195 ASP D CA 1
ATOM 10042 C C . ASP D 3 195 ? 129.480 116.566 122.092 1.00 22.70 195 ASP D C 1
ATOM 10043 O O . ASP D 3 195 ? 129.090 117.436 122.876 1.00 32.40 195 ASP D O 1
ATOM 10048 N N . HIS D 3 196 ? 130.685 116.013 122.159 1.00 24.08 196 HIS D N 1
ATOM 10049 C CA . HIS D 3 196 ? 131.716 116.453 123.083 1.00 21.41 196 HIS D CA 1
ATOM 10050 C C . HIS D 3 196 ? 133.033 116.554 122.330 1.00 21.95 196 HIS D C 1
ATOM 10051 O O . HIS D 3 196 ? 133.278 115.806 121.381 1.00 31.58 196 HIS D O 1
ATOM 10058 N N . TYR D 3 197 ? 133.883 117.485 122.760 1.00 15.55 197 TYR D N 1
ATOM 10059 C CA . TYR D 3 197 ? 135.147 117.700 122.070 1.00 19.30 197 TYR D CA 1
ATOM 10060 C C . TYR D 3 197 ? 136.139 116.560 122.274 1.00 20.82 197 TYR D C 1
ATOM 10061 O O . TYR D 3 197 ? 137.130 116.491 121.541 1.00 28.61 197 TYR D O 1
ATOM 10070 N N . LEU D 3 198 ? 135.899 115.667 123.234 1.00 22.68 198 LEU D N 1
ATOM 10071 C CA . LEU D 3 198 ? 136.777 114.531 123.476 1.00 13.47 198 LEU D CA 1
ATOM 10072 C C . LEU D 3 198 ? 136.296 113.245 122.821 1.00 17.55 198 LEU D C 1
ATOM 10073 O O . LEU D 3 198 ? 137.070 112.286 122.745 1.00 34.74 198 LEU D O 1
ATOM 10078 N N . VAL D 3 199 ? 135.057 113.198 122.344 1.00 17.49 199 VAL D N 1
ATOM 10079 C CA . VAL D 3 199 ? 134.442 111.969 121.854 1.00 21.21 199 VAL D CA 1
ATOM 10080 C C . VAL D 3 199 ? 134.485 111.976 120.332 1.00 25.97 199 VAL D C 1
ATOM 10081 O O . VAL D 3 199 ? 134.035 112.935 119.695 1.00 38.45 199 VAL D O 1
ATOM 10085 N N . ASP D 3 200 ? 135.022 110.907 119.746 1.00 18.71 200 ASP D N 1
ATOM 10086 C CA . ASP D 3 200 ? 135.116 110.777 118.300 1.00 17.88 200 ASP D CA 1
ATOM 10087 C C . ASP D 3 200 ? 134.078 109.835 117.702 1.00 30.96 200 ASP D C 1
ATOM 10088 O O . ASP D 3 200 ? 133.984 109.744 116.474 1.00 40.97 200 ASP D O 1
ATOM 10093 N N . VAL D 3 201 ? 133.300 109.139 118.525 1.00 31.00 201 VAL D N 1
ATOM 10094 C CA . VAL D 3 201 ? 132.321 108.163 118.058 1.00 22.18 201 VAL D CA 1
ATOM 10095 C C . VAL D 3 201 ? 130.931 108.667 118.418 1.00 28.19 201 VAL D C 1
ATOM 10096 O O . VAL D 3 201 ? 130.706 109.139 119.537 1.00 34.11 201 VAL D O 1
ATOM 10100 N N . GLU D 3 202 ? 130.004 108.576 117.465 1.00 32.26 202 GLU D N 1
ATOM 10101 C CA . GLU D 3 202 ? 128.651 109.090 117.652 1.00 27.34 202 GLU D CA 1
ATOM 10102 C C . GLU D 3 202 ? 127.742 108.080 118.348 1.00 29.67 202 GLU D C 1
ATOM 10103 O O . GLU D 3 202 ? 127.140 108.390 119.380 1.00 39.69 202 GLU D O 1
ATOM 10109 N N . THR D 3 203 ? 127.626 106.875 117.798 1.00 25.42 203 THR D N 1
ATOM 10110 C CA . THR D 3 203 ? 126.699 105.885 118.323 1.00 23.46 203 THR D CA 1
ATOM 10111 C C . THR D 3 203 ? 127.390 104.541 118.501 1.00 21.98 203 THR D C 1
ATOM 10112 O O . THR D 3 203 ? 128.315 104.193 117.765 1.00 33.60 203 THR D O 1
ATOM 10116 N N . ILE D 3 204 ? 126.925 103.794 119.500 1.00 24.06 204 ILE D N 1
ATOM 10117 C CA . ILE D 3 204 ? 127.388 102.444 119.785 1.00 23.76 204 ILE D CA 1
ATOM 10118 C C . ILE D 3 204 ? 126.199 101.604 120.240 1.00 24.67 204 ILE D C 1
ATOM 10119 O O . ILE D 3 204 ? 125.067 102.084 120.338 1.00 36.17 204 ILE D O 1
ATOM 10124 N N . GLY D 3 205 ? 126.467 100.334 120.514 1.00 20.33 205 GLY D N 1
ATOM 10125 C CA . GLY D 3 205 ? 125.463 99.431 121.032 1.00 17.05 205 GLY D CA 1
ATOM 10126 C C . GLY D 3 205 ? 126.085 98.320 121.846 1.00 14.72 205 GLY D C 1
ATOM 10127 O O . GLY D 3 205 ? 127.037 97.676 121.397 1.00 33.29 205 GLY D O 1
ATOM 10128 N N . VAL D 3 206 ? 125.559 98.081 123.046 1.00 20.65 206 VAL D N 1
ATOM 10129 C CA . VAL D 3 206 ? 126.145 97.114 123.963 1.00 15.35 206 VAL D CA 1
ATOM 10130 C C . VAL D 3 206 ? 125.079 96.139 124.440 1.00 16.85 206 VAL D C 1
ATOM 10131 O O . VAL D 3 206 ? 123.881 96.420 124.405 1.00 30.42 206 VAL D O 1
ATOM 10135 N N . ILE D 3 207 ? 125.538 94.972 124.880 1.00 18.41 207 ILE D N 1
ATOM 10136 C CA . ILE D 3 207 ? 124.706 93.998 125.576 1.00 13.05 207 ILE D CA 1
ATOM 10137 C C . ILE D 3 207 ? 125.266 93.849 126.981 1.00 18.02 207 ILE D C 1
ATOM 10138 O O . ILE D 3 207 ? 126.458 93.564 127.151 1.00 28.49 207 ILE D O 1
ATOM 10143 N N . VAL D 3 208 ? 124.413 94.052 127.981 1.00 21.74 208 VAL D N 1
ATOM 10144 C CA . VAL D 3 208 ? 124.803 94.064 129.383 1.00 14.62 208 VAL D CA 1
ATOM 10145 C C . VAL D 3 208 ? 124.032 92.966 130.098 1.00 23.09 208 VAL D C 1
ATOM 10146 O O . VAL D 3 208 ? 122.821 92.817 129.894 1.00 34.24 208 VAL D O 1
ATOM 10150 N N . ASN D 3 209 ? 124.729 92.193 130.922 1.00 26.42 209 ASN D N 1
ATOM 10151 C CA . ASN D 3 209 ? 124.087 91.194 131.756 1.00 21.34 209 ASN D CA 1
ATOM 10152 C C . ASN D 3 209 ? 123.901 91.739 133.170 1.00 20.79 209 ASN D C 1
ATOM 10153 O O . ASN D 3 209 ? 124.200 92.897 133.465 1.00 32.63 209 ASN D O 1
ATOM 10158 N N . ARG D 3 210 ? 123.400 90.883 134.057 1.00 24.48 210 ARG D N 1
ATOM 10159 C CA . ARG D 3 210 ? 123.077 91.310 135.411 1.00 24.63 210 ARG D CA 1
ATOM 10160 C C . ARG D 3 210 ? 124.309 91.554 136.269 1.00 27.85 210 ARG D C 1
ATOM 10161 O O . ARG D 3 210 ? 124.178 92.125 137.355 1.00 35.43 210 ARG D O 1
ATOM 10169 N N . SER D 3 211 ? 125.488 91.144 135.818 1.00 29.84 211 SER D N 1
ATOM 10170 C CA . SER D 3 211 ? 126.729 91.426 136.522 1.00 28.95 211 SER D CA 1
ATOM 10171 C C . SER D 3 211 ? 127.380 92.725 136.072 1.00 32.73 211 SER D C 1
ATOM 10172 O O . SER D 3 211 ? 128.415 93.107 136.626 1.00 41.30 211 SER D O 1
ATOM 10175 N N . GLY D 3 212 ? 126.801 93.411 135.089 1.00 29.54 212 GLY D N 1
ATOM 10176 C CA . GLY D 3 212 ? 127.382 94.614 134.539 1.00 24.59 212 GLY D CA 1
ATOM 10177 C C . GLY D 3 212 ? 128.380 94.398 133.424 1.00 28.76 212 GLY D C 1
ATOM 10178 O O . GLY D 3 212 ? 128.959 95.377 132.938 1.00 38.76 212 GLY D O 1
ATOM 10179 N N . LYS D 3 213 ? 128.603 93.156 133.005 1.00 27.41 213 LYS D N 1
ATOM 10180 C CA . LYS D 3 213 ? 129.545 92.884 131.930 1.00 23.99 213 LYS D CA 1
ATOM 10181 C C . LYS D 3 213 ? 128.960 93.325 130.597 1.00 31.08 213 LYS D C 1
ATOM 10182 O O . LYS D 3 213 ? 127.800 93.036 130.291 1.00 34.85 213 LYS D O 1
ATOM 10188 N N . CYS D 3 214 ? 129.767 94.014 129.797 1.00 29.87 214 CYS D N 1
ATOM 10189 C CA . CYS D 3 214 ? 129.307 94.626 128.559 1.00 17.36 214 CYS D CA 1
ATOM 10190 C C . CYS D 3 214 ? 130.032 94.019 127.370 1.00 17.01 214 CYS D C 1
ATOM 10191 O O . CYS D 3 214 ? 131.261 93.900 127.378 1.00 31.31 214 CYS D O 1
ATOM 10194 N N . LEU D 3 215 ? 129.267 93.639 126.352 1.00 22.54 215 LEU D N 1
ATOM 10195 C CA . LEU D 3 215 ? 129.802 93.195 125.073 1.00 19.69 215 LEU D CA 1
ATOM 10196 C C . LEU D 3 215 ? 129.397 94.191 123.996 1.00 25.23 215 LEU D C 1
ATOM 10197 O O . LEU D 3 215 ? 128.209 94.490 123.840 1.00 36.48 215 LEU D O 1
ATOM 10202 N N . LEU D 3 216 ? 130.382 94.705 123.265 1.00 14.71 216 LEU D N 1
ATOM 10203 C CA . LEU D 3 216 ? 130.112 95.677 122.217 1.00 13.74 216 LEU D CA 1
ATOM 10204 C C . LEU D 3 216 ? 129.531 94.989 120.988 1.00 23.07 216 LEU D C 1
ATOM 10205 O O . LEU D 3 216 ? 129.996 93.924 120.576 1.00 31.49 216 LEU D O 1
ATOM 10210 N N . VAL D 3 217 ? 128.508 95.608 120.395 1.00 26.54 217 VAL D N 1
ATOM 10211 C CA . VAL D 3 217 ? 127.756 95.020 119.293 1.00 17.33 217 VAL D CA 1
ATOM 10212 C C . VAL D 3 217 ? 127.937 95.807 117.999 1.00 29.39 217 VAL D C 1
ATOM 10213 O O . VAL D 3 217 ? 128.388 95.262 116.989 1.00 40.74 217 VAL D O 1
ATOM 10217 N N . ASN D 3 218 ? 127.581 97.088 118.005 1.00 27.29 218 ASN D N 1
ATOM 10218 C CA . ASN D 3 218 ? 127.643 97.878 116.785 1.00 29.93 218 ASN D CA 1
ATOM 10219 C C . ASN D 3 218 ? 128.317 99.216 117.050 1.00 33.03 218 ASN D C 1
ATOM 10220 O O . ASN D 3 218 ? 128.227 99.770 118.148 1.00 40.61 218 ASN D O 1
ATOM 10225 N N . ASN D 3 219 ? 129.010 99.716 116.029 1.00 47.65 219 ASN D N 1
ATOM 10226 C CA . ASN D 3 219 ? 129.728 100.988 116.079 1.00 45.61 219 ASN D CA 1
ATOM 10227 C C . ASN D 3 219 ? 129.479 101.778 114.796 1.00 47.65 219 ASN D C 1
ATOM 10228 O O . ASN D 3 219 ? 130.409 102.190 114.102 1.00 52.85 219 ASN D O 1
ATOM 10233 N N . HIS D 3 220 ? 128.204 101.942 114.445 1.00 50.88 220 HIS D N 1
ATOM 10234 C CA . HIS D 3 220 ? 127.709 102.644 113.259 1.00 56.56 220 HIS D CA 1
ATOM 10235 C C . HIS D 3 220 ? 128.297 102.114 111.957 1.00 56.64 220 HIS D C 1
ATOM 10236 O O . HIS D 3 220 ? 128.234 102.800 110.930 1.00 56.21 220 HIS D O 1
ATOM 10243 N N . LEU D 3 221 ? 128.866 100.910 111.967 1.00 56.08 221 LEU D N 1
ATOM 10244 C CA . LEU D 3 221 ? 129.274 100.227 110.747 1.00 48.74 221 LEU D CA 1
ATOM 10245 C C . LEU D 3 221 ? 128.622 98.857 110.627 1.00 53.56 221 LEU D C 1
ATOM 10246 O O . LEU D 3 221 ? 129.046 98.049 109.793 1.00 55.23 221 LEU D O 1
ATOM 10251 N N . GLY D 3 222 ? 127.608 98.580 111.434 1.00 49.03 222 GLY D N 1
ATOM 10252 C CA . GLY D 3 222 ? 126.974 97.283 111.464 1.00 47.55 222 GLY D CA 1
ATOM 10253 C C . GLY D 3 222 ? 127.372 96.477 112.683 1.00 48.13 222 GLY D C 1
ATOM 10254 O O . GLY D 3 222 ? 127.927 96.986 113.659 1.00 50.69 222 GLY D O 1
ATOM 10255 N N . ILE D 3 223 ? 127.088 95.182 112.609 1.00 42.33 223 ILE D N 1
ATOM 10256 C CA . ILE D 3 223 ? 127.406 94.257 113.683 1.00 39.45 223 ILE D CA 1
ATOM 10257 C C . ILE D 3 223 ? 128.738 93.548 113.432 1.00 46.47 223 ILE D C 1
ATOM 10258 O O . ILE D 3 223 ? 128.996 92.493 114.009 1.00 48.71 223 ILE D O 1
ATOM 10263 N N . GLY D 3 224 ? 129.590 94.115 112.575 1.00 40.99 224 GLY D N 1
ATOM 10264 C CA . GLY D 3 224 ? 130.857 93.482 112.258 1.00 36.68 224 GLY D CA 1
ATOM 10265 C C . GLY D 3 224 ? 131.847 93.464 113.401 1.00 42.79 224 GLY D C 1
ATOM 10266 O O . GLY D 3 224 ? 132.733 92.604 113.424 1.00 49.79 224 GLY D O 1
ATOM 10267 N N . ILE D 3 225 ? 131.718 94.391 114.354 1.00 37.27 225 ILE D N 1
ATOM 10268 C CA . ILE D 3 225 ? 132.621 94.418 115.502 1.00 34.75 225 ILE D CA 1
ATOM 10269 C C . ILE D 3 225 ? 132.227 93.406 116.566 1.00 37.13 225 ILE D C 1
ATOM 10270 O O . ILE D 3 225 ? 132.963 93.229 117.544 1.00 45.85 225 ILE D O 1
ATOM 10275 N N . VAL D 3 226 ? 131.092 92.725 116.396 1.00 31.91 226 VAL D N 1
ATOM 10276 C CA . VAL D 3 226 ? 130.736 91.635 117.297 1.00 35.45 226 VAL D CA 1
ATOM 10277 C C . VAL D 3 226 ? 131.765 90.517 117.215 1.00 42.44 226 VAL D C 1
ATOM 10278 O O . VAL D 3 226 ? 132.126 89.917 118.235 1.00 47.73 226 VAL D O 1
ATOM 10282 N N . LYS D 3 227 ? 132.257 90.223 116.011 1.00 41.92 227 LYS D N 1
ATOM 10283 C CA . LYS D 3 227 ? 133.204 89.131 115.826 1.00 42.51 227 LYS D CA 1
ATOM 10284 C C . LYS D 3 227 ? 134.515 89.359 116.567 1.00 44.72 227 LYS D C 1
ATOM 10285 O O . LYS D 3 227 ? 135.237 88.392 116.835 1.00 48.84 227 LYS D O 1
ATOM 10291 N N . ASP D 3 228 ? 134.844 90.608 116.903 1.00 38.88 228 ASP D N 1
ATOM 10292 C CA . ASP D 3 228 ? 136.049 90.868 117.681 1.00 39.79 228 ASP D CA 1
ATOM 10293 C C . ASP D 3 228 ? 135.903 90.440 119.134 1.00 39.80 228 ASP D C 1
ATOM 10294 O O . ASP D 3 228 ? 136.916 90.219 119.805 1.00 45.41 228 ASP D O 1
ATOM 10299 N N . LYS D 3 229 ? 134.670 90.316 119.629 1.00 40.20 229 LYS D N 1
ATOM 10300 C CA . LYS D 3 229 ? 134.385 89.871 120.993 1.00 36.97 229 LYS D CA 1
ATOM 10301 C C . LYS D 3 229 ? 135.113 90.737 122.022 1.00 40.12 229 LYS D C 1
ATOM 10302 O O . LYS D 3 229 ? 135.980 90.276 122.767 1.00 47.89 229 LYS D O 1
ATOM 10308 N N . ARG D 3 230 ? 134.743 92.012 122.049 1.00 38.49 230 ARG D N 1
ATOM 10309 C CA . ARG D 3 230 ? 135.268 92.949 123.031 1.00 31.23 230 ARG D CA 1
ATOM 10310 C C . ARG D 3 230 ? 134.357 92.945 124.252 1.00 34.33 230 ARG D C 1
ATOM 10311 O O . ARG D 3 230 ? 133.184 93.322 124.157 1.00 41.80 230 ARG D O 1
ATOM 10319 N N . ILE D 3 231 ? 134.894 92.524 125.393 1.00 31.50 231 ILE D N 1
ATOM 10320 C CA . ILE D 3 231 ? 134.135 92.403 126.630 1.00 28.75 231 ILE D CA 1
ATOM 10321 C C . ILE D 3 231 ? 134.780 93.295 127.679 1.00 28.50 231 ILE D C 1
ATOM 10322 O O . ILE D 3 231 ? 135.996 93.239 127.885 1.00 35.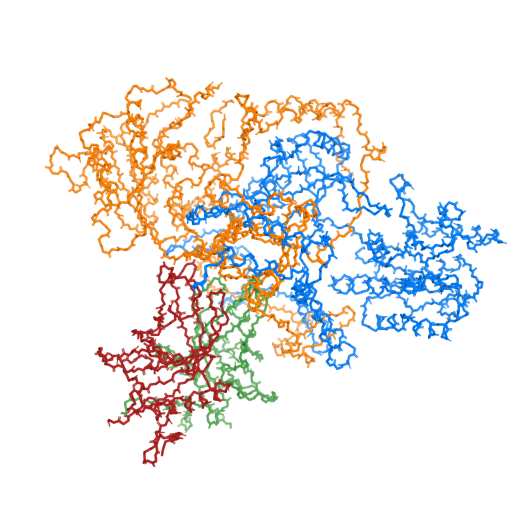31 231 ILE D O 1
ATOM 10327 N N . SER D 3 232 ? 133.965 94.113 128.337 1.00 31.12 232 SER D N 1
ATOM 10328 C CA . SER D 3 232 ? 134.435 95.030 129.362 1.00 27.72 232 SER D CA 1
ATOM 10329 C C . SER D 3 232 ? 133.661 94.789 130.650 1.00 31.05 232 SER D C 1
ATOM 10330 O O . SER D 3 232 ? 132.533 94.293 130.640 1.00 41.41 232 SER D O 1
ATOM 10333 N N . ASP D 3 233 ? 134.290 95.147 131.769 1.00 28.14 233 ASP D N 1
ATOM 10334 C CA . ASP D 3 233 ? 133.693 94.913 133.076 1.00 29.75 233 ASP D CA 1
ATOM 10335 C C . ASP D 3 233 ? 132.568 95.884 133.399 1.00 32.53 233 ASP D C 1
ATOM 10336 O O . ASP D 3 233 ? 131.749 95.589 134.275 1.00 38.77 233 ASP D O 1
ATOM 10341 N N . SER D 3 234 ? 132.507 97.025 132.720 1.00 34.15 234 SER D N 1
ATOM 10342 C CA . SER D 3 234 ? 131.491 98.030 132.993 1.00 23.35 234 SER D CA 1
ATOM 10343 C C . SER D 3 234 ? 131.328 98.898 131.755 1.00 28.74 234 SER D C 1
ATOM 10344 O O . SER D 3 234 ? 132.137 98.849 130.827 1.00 36.83 234 SER D O 1
ATOM 10347 N N . PHE D 3 235 ? 130.257 99.693 131.750 1.00 29.25 235 PHE D N 1
ATOM 10348 C CA . PHE D 3 235 ? 130.034 100.613 130.640 1.00 25.40 235 PHE D CA 1
ATOM 10349 C C . PHE D 3 235 ? 131.095 101.705 130.597 1.00 29.93 235 PHE D C 1
ATOM 10350 O O . PHE D 3 235 ? 131.456 102.177 129.510 1.00 37.24 235 PHE D O 1
ATOM 10358 N N . GLY D 3 236 ? 131.604 102.116 131.759 1.00 26.43 236 GLY D N 1
ATOM 10359 C CA . GLY D 3 236 ? 132.707 103.061 131.778 1.00 21.11 236 GLY D CA 1
ATOM 10360 C C . GLY D 3 236 ? 133.932 102.536 131.056 1.00 28.82 236 GLY D C 1
ATOM 10361 O O . GLY D 3 236 ? 134.621 103.283 130.360 1.00 37.30 236 GLY D O 1
ATOM 10362 N N . ASP D 3 237 ? 134.214 101.240 131.204 1.00 29.48 237 ASP D N 1
ATOM 10363 C CA . ASP D 3 237 ? 135.336 100.639 130.492 1.00 21.39 237 ASP D CA 1
ATOM 10364 C C . ASP D 3 237 ? 135.095 100.620 128.989 1.00 27.81 237 ASP D C 1
ATOM 10365 O O . ASP D 3 237 ? 136.025 100.842 128.202 1.00 38.40 237 ASP D O 1
ATOM 10370 N N . VAL D 3 238 ? 133.856 100.348 128.571 1.00 22.15 238 VAL D N 1
ATOM 10371 C CA . VAL D 3 238 ? 133.524 100.400 127.151 1.00 24.95 238 VAL D CA 1
ATOM 10372 C C . VAL D 3 238 ? 133.774 101.797 126.605 1.00 29.41 238 VAL D C 1
ATOM 10373 O O . VAL D 3 238 ? 134.361 101.966 125.529 1.00 35.28 238 VAL D O 1
ATOM 10377 N N . CYS D 3 239 ? 133.347 102.821 127.345 1.00 29.80 239 CYS D N 1
ATOM 10378 C CA . CYS D 3 239 ? 133.605 104.192 126.920 1.00 30.47 239 CYS D CA 1
ATOM 10379 C C . CYS D 3 239 ? 135.101 104.482 126.865 1.00 30.14 239 CYS D C 1
ATOM 10380 O O . CYS D 3 239 ? 135.579 105.139 125.934 1.00 36.57 239 CYS D O 1
ATOM 10383 N N . MET D 3 240 ? 135.855 103.998 127.853 1.00 29.44 240 MET D N 1
ATOM 10384 C CA . MET D 3 240 ? 137.289 104.262 127.895 1.00 30.07 240 MET D CA 1
ATOM 10385 C C . MET D 3 240 ? 138.006 103.641 126.704 1.00 30.90 240 MET D C 1
ATOM 10386 O O . MET D 3 240 ? 138.923 104.246 126.136 1.00 36.84 240 MET D O 1
ATOM 10391 N N . ASP D 3 241 ? 137.614 102.433 126.316 1.00 34.24 241 ASP D N 1
ATOM 10392 C CA . ASP D 3 241 ? 138.306 101.709 125.260 1.00 28.01 241 ASP D CA 1
ATOM 10393 C C . ASP D 3 241 ? 137.697 101.903 123.877 1.00 35.55 241 ASP D C 1
ATOM 10394 O O . ASP D 3 241 ? 138.255 101.392 122.901 1.00 41.50 241 ASP D O 1
ATOM 10399 N N . THR D 3 242 ? 136.577 102.614 123.755 1.00 29.25 242 THR D N 1
ATOM 10400 C CA . THR D 3 242 ? 135.883 102.701 122.475 1.00 23.82 242 THR D CA 1
ATOM 10401 C C . THR D 3 242 ? 135.760 104.117 121.935 1.00 23.46 242 THR D C 1
ATOM 10402 O O . THR D 3 242 ? 136.107 104.361 120.775 1.00 32.82 242 THR D O 1
ATOM 10406 N N . ILE D 3 243 ? 135.272 105.064 122.738 1.00 26.83 243 ILE D N 1
ATOM 10407 C CA . ILE D 3 243 ? 134.786 106.337 122.216 1.00 23.45 243 ILE D CA 1
ATOM 10408 C C . ILE D 3 243 ? 135.832 107.443 122.251 1.00 26.79 243 ILE D C 1
ATOM 10409 O O . ILE D 3 243 ? 135.512 108.588 121.910 1.00 30.67 243 ILE D O 1
ATOM 10414 N N . PHE D 3 244 ? 137.067 107.146 122.644 1.00 30.89 244 PHE D N 1
ATOM 10415 C CA . PHE D 3 244 ? 138.116 108.152 122.739 1.00 25.04 244 PHE D CA 1
ATOM 10416 C C . PHE D 3 244 ? 139.223 107.838 121.743 1.00 27.91 244 PHE D C 1
ATOM 10417 O O . PHE D 3 244 ? 139.704 106.703 121.678 1.00 34.91 244 PHE D O 1
ATOM 10425 N N . ASP D 3 245 ? 139.622 108.850 120.969 1.00 31.06 245 ASP D N 1
ATOM 10426 C CA . ASP D 3 245 ? 140.667 108.674 119.967 1.00 29.78 245 ASP D CA 1
ATOM 10427 C C . ASP D 3 245 ? 142.056 108.577 120.583 1.00 34.86 245 ASP D C 1
ATOM 10428 O O . ASP D 3 245 ? 142.906 107.841 120.069 1.00 40.22 245 ASP D O 1
ATOM 10433 N N . PHE D 3 246 ? 142.308 109.307 121.664 1.00 32.44 246 PHE D N 1
ATOM 10434 C CA . PHE D 3 246 ? 143.619 109.293 122.290 1.00 24.73 246 PHE D CA 1
ATOM 10435 C C . PHE D 3 246 ? 143.868 107.970 123.013 1.00 26.97 246 PHE D C 1
ATOM 10436 O O . PHE D 3 246 ? 142.964 107.154 123.212 1.00 34.02 246 PHE D O 1
ATOM 10444 N N . SER D 3 247 ? 145.126 107.765 123.404 1.00 34.31 247 SER D N 1
ATOM 10445 C CA . SER D 3 247 ? 145.596 106.432 123.766 1.00 38.12 247 SER D CA 1
ATOM 10446 C C . SER D 3 247 ? 145.233 106.053 125.199 1.00 40.73 247 SER D C 1
ATOM 10447 O O . SER D 3 247 ? 144.456 105.119 125.426 1.00 43.43 247 SER D O 1
ATOM 10450 N N . GLU D 3 248 ? 145.784 106.764 126.183 1.00 34.75 248 GLU D N 1
ATOM 10451 C CA . GLU D 3 248 ? 145.612 106.396 127.588 1.00 29.33 248 GLU D CA 1
ATOM 10452 C C . GLU D 3 248 ? 144.536 107.285 128.201 1.00 36.11 248 GLU D C 1
ATOM 10453 O O . GLU D 3 248 ? 144.811 108.296 128.845 1.00 39.27 248 GLU D O 1
ATOM 10459 N N . ALA D 3 249 ? 143.281 106.885 127.994 1.00 33.57 249 ALA D N 1
ATOM 10460 C CA . ALA D 3 249 ? 142.167 107.648 128.543 1.00 28.14 249 ALA D CA 1
ATOM 10461 C C . ALA D 3 249 ? 142.063 107.486 130.052 1.00 30.52 249 ALA D C 1
ATOM 10462 O O . ALA D 3 249 ? 141.669 108.427 130.749 1.00 37.41 249 ALA D O 1
ATOM 10464 N N . ARG D 3 250 ? 142.409 106.307 130.572 1.00 31.67 250 ARG D N 1
ATOM 10465 C CA . ARG D 3 250 ? 142.345 106.063 132.007 1.00 30.10 250 ARG D CA 1
ATOM 10466 C C . ARG D 3 250 ? 143.328 106.920 132.789 1.00 31.60 250 ARG D C 1
ATOM 10467 O O . ARG D 3 250 ? 143.098 107.179 133.974 1.00 35.24 250 ARG D O 1
ATOM 10475 N N . GLU D 3 251 ? 144.413 107.362 132.158 1.00 34.03 251 GLU D N 1
ATOM 10476 C CA . GLU D 3 251 ? 145.393 108.193 132.841 1.00 28.97 251 GLU D CA 1
ATOM 10477 C C . GLU D 3 251 ? 144.909 109.618 133.055 1.00 32.90 251 GLU D C 1
ATOM 10478 O O . GLU D 3 251 ? 145.459 110.321 133.909 1.00 41.45 251 GLU D O 1
ATOM 10484 N N . LEU D 3 252 ? 143.896 110.057 132.311 1.00 24.47 252 LEU D N 1
ATOM 10485 C CA . LEU D 3 252 ? 143.431 111.434 132.398 1.00 25.82 252 LEU D CA 1
ATOM 10486 C C . LEU D 3 252 ? 142.261 111.600 133.358 1.00 30.54 252 LEU D C 1
ATOM 10487 O O . LEU D 3 252 ? 142.209 112.586 134.100 1.00 41.24 252 LEU D O 1
ATOM 10492 N N . PHE D 3 253 ? 141.320 110.660 133.365 1.00 26.29 253 PHE D N 1
ATOM 10493 C CA . PHE D 3 253 ? 140.154 110.765 134.230 1.00 24.96 253 PHE D CA 1
ATOM 10494 C C . PHE D 3 253 ? 139.544 109.383 134.406 1.00 22.99 253 PHE D C 1
ATOM 10495 O O . PHE D 3 253 ? 139.954 108.412 133.766 1.00 29.22 253 PHE D O 1
ATOM 10503 N N . SER D 3 254 ? 138.555 109.309 135.294 1.00 28.28 254 SER D N 1
ATOM 10504 C CA . SER D 3 254 ? 137.776 108.102 135.525 1.00 26.42 254 SER D CA 1
ATOM 10505 C C . SER D 3 254 ? 136.299 108.424 135.362 1.00 23.53 254 SER D C 1
ATOM 10506 O O . SER D 3 254 ? 135.846 109.507 135.743 1.00 23.74 254 SER D O 1
ATOM 10509 N N . LEU D 3 255 ? 135.554 107.480 134.801 1.00 27.41 255 LEU D N 1
ATOM 10510 C CA . LEU D 3 255 ? 134.140 107.663 134.506 1.00 18.11 255 LEU D CA 1
ATOM 10511 C C . LEU D 3 255 ? 133.290 106.918 135.526 1.00 20.97 255 LEU D C 1
ATOM 10512 O O . LEU D 3 255 ? 133.560 105.754 135.836 1.00 27.43 255 LEU D O 1
ATOM 10517 N N . THR D 3 256 ? 132.268 107.594 136.042 1.00 22.62 256 THR D N 1
ATOM 10518 C CA . THR D 3 256 ? 131.318 106.976 136.954 1.00 23.52 256 THR D CA 1
ATOM 10519 C C . THR D 3 256 ? 130.035 107.791 136.940 1.00 22.64 256 THR D C 1
ATOM 10520 O O . THR D 3 256 ? 130.020 108.950 136.521 1.00 29.58 256 THR D O 1
ATOM 10524 N N . ASN D 3 257 ? 128.957 107.167 137.397 1.00 25.47 257 ASN D N 1
ATOM 10525 C CA . ASN D 3 257 ? 127.681 107.843 137.581 1.00 21.54 257 ASN D CA 1
ATOM 10526 C C . ASN D 3 257 ? 127.562 108.283 139.033 1.00 28.86 257 ASN D C 1
ATOM 10527 O O . ASN D 3 257 ? 127.743 107.475 139.948 1.00 35.27 257 ASN D O 1
ATOM 10532 N N . ASP D 3 258 ? 127.263 109.567 139.239 1.00 30.28 258 ASP D N 1
ATOM 10533 C CA . ASP D 3 258 ? 127.262 110.143 140.577 1.00 28.69 258 ASP D CA 1
ATOM 10534 C C . ASP D 3 258 ? 126.040 109.760 141.405 1.00 32.76 258 ASP D C 1
ATOM 10535 O O . ASP D 3 258 ? 126.000 110.086 142.595 1.00 36.35 258 ASP D O 1
ATOM 10540 N N . ASP D 3 259 ? 125.049 109.093 140.817 1.00 38.67 259 ASP D N 1
ATOM 10541 C CA . ASP D 3 259 ? 123.886 108.619 141.555 1.00 28.92 259 ASP D CA 1
ATOM 10542 C C . ASP D 3 259 ? 123.882 107.108 141.733 1.00 30.95 259 ASP D C 1
ATOM 10543 O O . ASP D 3 259 ? 122.868 106.549 142.161 1.00 42.51 259 ASP D O 1
ATOM 10548 N N . ASN D 3 260 ? 124.991 106.439 141.418 1.00 26.22 260 ASN D N 1
ATOM 10549 C CA . ASN D 3 260 ? 125.095 104.982 141.495 1.00 23.10 260 ASN D CA 1
ATOM 10550 C C . ASN D 3 260 ? 124.015 104.300 140.658 1.00 26.60 260 ASN D C 1
ATOM 10551 O O . ASN D 3 260 ? 123.419 103.305 141.073 1.00 34.98 260 ASN D O 1
ATOM 10556 N N . ARG D 3 261 ? 123.763 104.839 139.471 1.00 30.48 261 ARG D N 1
ATOM 10557 C CA . ARG D 3 261 ? 122.836 104.248 138.520 1.00 22.96 261 ARG D CA 1
ATOM 10558 C C . ARG D 3 261 ? 123.602 103.505 137.434 1.00 22.44 261 ARG D C 1
ATOM 10559 O O . ARG D 3 261 ? 124.675 103.930 137.003 1.00 35.04 261 ARG D O 1
ATOM 10567 N N . ASN D 3 262 ? 123.036 102.391 136.994 1.00 18.22 262 ASN D N 1
ATOM 10568 C CA . ASN D 3 262 ? 123.595 101.604 135.910 1.00 16.61 262 ASN D CA 1
ATOM 10569 C C . ASN D 3 262 ? 122.812 101.870 134.632 1.00 25.78 262 ASN D C 1
ATOM 10570 O O . ASN D 3 262 ? 121.614 102.161 134.668 1.00 34.72 262 ASN D O 1
ATOM 10575 N N . ILE D 3 263 ? 123.509 101.776 133.499 1.00 20.90 263 ILE D N 1
ATOM 10576 C CA . ILE D 3 263 ? 122.900 102.072 132.210 1.00 16.36 263 ILE D CA 1
ATOM 10577 C C . ILE D 3 263 ? 121.757 101.122 131.890 1.00 23.99 263 ILE D C 1
ATOM 10578 O O . ILE D 3 263 ? 120.854 101.478 131.126 1.00 31.78 263 ILE D O 1
ATOM 10583 N N . ALA D 3 264 ? 121.759 99.924 132.462 1.00 25.46 264 ALA D N 1
ATOM 10584 C CA . ALA D 3 264 ? 120.751 98.923 132.154 1.00 23.96 264 ALA D CA 1
ATOM 10585 C C . ALA D 3 264 ? 119.871 98.538 133.333 1.00 23.79 264 ALA D C 1
ATOM 10586 O O . ALA D 3 264 ? 118.718 98.164 133.119 1.00 34.15 264 ALA D O 1
ATOM 10588 N N . TRP D 3 265 ? 120.373 98.619 134.563 1.00 25.25 265 TRP D N 1
ATOM 10589 C CA . TRP D 3 265 ? 119.650 98.123 135.724 1.00 22.29 265 TRP D CA 1
ATOM 10590 C C . TRP D 3 265 ? 119.373 99.183 136.777 1.00 26.74 265 TRP D C 1
ATOM 10591 O O . TRP D 3 265 ? 118.800 98.854 137.823 1.00 37.34 265 TRP D O 1
ATOM 10602 N N . ASP D 3 266 ? 119.755 100.431 136.537 1.00 31.11 266 ASP D N 1
ATOM 10603 C CA . ASP D 3 266 ? 119.469 101.562 137.437 1.00 31.56 266 ASP D CA 1
ATOM 10604 C C . ASP D 3 266 ? 120.122 101.263 138.790 1.00 34.91 266 ASP D C 1
ATOM 10605 O O . ASP D 3 266 ? 121.269 100.793 138.831 1.00 40.59 266 ASP D O 1
ATOM 10610 N N . THR D 3 267 ? 119.438 101.519 139.899 1.00 41.27 267 THR D N 1
ATOM 10611 C CA . THR D 3 267 ? 120.007 101.324 141.232 1.00 37.54 267 THR D CA 1
ATOM 10612 C C . THR D 3 267 ? 119.708 99.931 141.776 1.00 32.58 267 THR D C 1
ATOM 10613 O O . THR D 3 267 ? 119.199 99.768 142.884 1.00 41.19 267 THR D O 1
ATOM 10617 N N . ASP D 3 268 ? 120.027 98.912 140.990 1.00 33.93 268 ASP D N 1
ATOM 10618 C CA . ASP D 3 268 ? 119.859 97.531 141.398 1.00 30.79 268 ASP D CA 1
ATOM 10619 C C . ASP D 3 268 ? 121.198 96.971 141.865 1.00 36.97 268 ASP D C 1
ATOM 10620 O O . ASP D 3 268 ? 122.251 97.595 141.715 1.00 45.48 268 ASP D O 1
ATOM 10625 N N . LYS D 3 269 ? 121.157 95.776 142.439 1.00 40.14 269 LYS D N 1
ATOM 10626 C CA . LYS D 3 269 ? 122.348 95.114 142.947 1.00 40.34 269 LYS D CA 1
ATOM 10627 C C . LYS D 3 269 ? 122.923 94.230 141.849 1.00 39.40 269 LYS D C 1
ATOM 10628 O O . LYS D 3 269 ? 122.257 93.302 141.381 1.00 43.35 269 LYS D O 1
ATOM 10634 N N . LEU D 3 270 ? 124.152 94.523 141.439 1.00 38.46 270 LEU D N 1
ATOM 10635 C CA . LEU D 3 270 ? 124.795 93.741 140.395 1.00 35.60 270 LEU D CA 1
ATOM 10636 C C . LEU D 3 270 ? 125.261 92.399 140.943 1.00 41.83 270 LEU D C 1
ATOM 10637 O O . LEU D 3 270 ? 125.781 92.310 142.059 1.00 47.70 270 LEU D O 1
ATOM 10642 N N . ASP D 3 271 ? 125.073 91.352 140.148 1.00 43.46 271 ASP D N 1
ATOM 10643 C CA . ASP D 3 271 ? 125.468 90.014 140.544 1.00 42.35 271 ASP D CA 1
ATOM 10644 C C . ASP D 3 271 ? 126.978 89.839 140.405 1.00 45.82 271 ASP D C 1
ATOM 10645 O O . ASP D 3 271 ? 127.679 90.666 139.817 1.00 48.78 271 ASP D O 1
ATOM 10650 N N . ASP D 3 272 ? 127.478 88.739 140.962 1.00 60.97 272 ASP D N 1
ATOM 10651 C CA . ASP D 3 272 ? 128.902 88.451 140.927 1.00 62.26 272 ASP D CA 1
ATOM 10652 C C . ASP D 3 272 ? 129.354 88.174 139.495 1.00 62.75 272 ASP D C 1
ATOM 10653 O O . ASP D 3 272 ? 128.546 88.020 138.574 1.00 65.81 272 ASP D O 1
ATOM 10658 N N . ASP D 3 273 ? 130.672 88.117 139.315 1.00 65.21 273 ASP D N 1
ATOM 10659 C CA . ASP D 3 273 ? 131.248 87.949 137.987 1.00 66.30 273 ASP D CA 1
ATOM 10660 C C . ASP D 3 273 ? 130.760 86.655 137.349 1.00 66.15 273 ASP D C 1
ATOM 10661 O O . ASP D 3 273 ? 130.947 85.567 137.903 1.00 67.24 273 ASP D O 1
ATOM 10666 N N . THR D 3 274 ? 130.130 86.780 136.184 1.00 67.04 274 THR D N 1
ATOM 10667 C CA . THR D 3 274 ? 129.596 85.648 135.446 1.00 68.91 274 THR D CA 1
ATOM 10668 C C . THR D 3 274 ? 129.966 85.787 133.976 1.00 67.18 274 THR D C 1
ATOM 10669 O O . THR D 3 274 ? 130.260 86.882 133.489 1.00 67.72 274 THR D O 1
ATOM 10673 N N . ASP D 3 275 ? 129.953 84.658 133.274 1.00 63.19 275 ASP D N 1
ATOM 10674 C CA . ASP D 3 275 ? 130.273 84.658 131.854 1.00 62.55 275 ASP D CA 1
ATOM 10675 C C . ASP D 3 275 ? 129.203 85.402 131.064 1.00 62.33 275 ASP D C 1
ATOM 10676 O O . ASP D 3 275 ? 128.004 85.232 131.296 1.00 64.26 275 ASP D O 1
ATOM 10681 N N . ILE D 3 276 ? 129.646 86.228 130.127 1.00 49.00 276 ILE D N 1
ATOM 10682 C CA . ILE D 3 276 ? 128.756 87.011 129.279 1.00 45.75 276 ILE D CA 1
ATOM 10683 C C . ILE D 3 276 ? 128.330 86.165 128.091 1.00 46.42 276 ILE D C 1
ATOM 10684 O O . ILE D 3 276 ? 129.121 85.383 127.549 1.00 50.06 276 ILE D O 1
ATOM 10689 N N . TRP D 3 277 ? 127.068 86.302 127.695 1.00 38.81 277 TRP D N 1
ATOM 10690 C CA . TRP D 3 277 ? 126.596 85.630 126.496 1.00 38.44 277 TRP D CA 1
ATOM 10691 C C . TRP D 3 277 ? 127.303 86.193 125.270 1.00 45.86 277 TRP D C 1
ATOM 10692 O O . TRP D 3 277 ? 127.441 87.409 125.114 1.00 51.88 277 TRP D O 1
ATOM 10703 N N . THR D 3 278 ? 127.755 85.295 124.395 1.00 46.50 278 THR D N 1
ATOM 10704 C CA . THR D 3 278 ? 128.483 85.674 123.200 1.00 44.30 278 THR D CA 1
ATOM 10705 C C . THR D 3 278 ? 127.922 84.872 122.030 1.00 45.76 278 THR D C 1
ATOM 10706 O O . THR D 3 278 ? 127.763 83.644 122.145 1.00 49.29 278 THR D O 1
ATOM 10710 N N . PRO D 3 279 ? 127.601 85.522 120.913 1.00 43.28 279 PRO D N 1
ATOM 10711 C CA . PRO D 3 279 ? 127.050 84.791 119.767 1.00 44.39 279 PRO D CA 1
ATOM 10712 C C . PRO D 3 279 ? 128.048 83.784 119.216 1.00 49.89 279 PRO D C 1
ATOM 10713 O O . PRO D 3 279 ? 129.256 84.023 119.197 1.00 51.57 279 PRO D O 1
ATOM 10717 N N . VAL D 3 280 ? 127.524 82.648 118.760 1.00 53.65 280 VAL D N 1
ATOM 10718 C CA . VAL D 3 280 ? 128.356 81.572 118.236 1.00 48.38 280 VAL D CA 1
ATOM 10719 C C . VAL D 3 280 ? 127.891 81.202 116.835 1.00 51.95 280 VAL D C 1
ATOM 10720 O O . VAL D 3 280 ? 128.691 81.154 115.894 1.00 57.78 280 VAL D O 1
ATOM 10724 N N . THR D 3 281 ? 126.598 80.944 116.688 1.00 50.70 281 THR D N 1
ATOM 10725 C CA . THR D 3 281 ? 126.035 80.426 115.451 1.00 51.41 281 THR D CA 1
ATOM 10726 C C . THR D 3 281 ? 125.465 81.553 114.596 1.00 54.88 281 THR D C 1
ATOM 10727 O O . THR D 3 281 ? 125.311 82.693 115.039 1.00 58.96 281 THR D O 1
ATOM 10731 N N . GLU D 3 282 ? 125.151 81.212 113.343 1.00 55.76 282 GLU D N 1
ATOM 10732 C CA . GLU D 3 282 ? 124.612 82.200 112.413 1.00 55.85 282 GLU D CA 1
ATOM 10733 C C . GLU D 3 282 ? 123.227 82.674 112.832 1.00 57.01 282 GLU D C 1
ATOM 10734 O O . GLU D 3 282 ? 122.835 83.805 112.515 1.00 57.36 282 GLU D O 1
ATOM 10740 N N . ASP D 3 283 ? 122.475 81.830 113.541 1.00 55.11 283 ASP D N 1
ATOM 10741 C CA . ASP D 3 283 ? 121.189 82.258 114.077 1.00 53.55 283 ASP D CA 1
ATOM 10742 C C . ASP D 3 283 ? 121.366 83.416 115.047 1.00 57.27 283 ASP D C 1
ATOM 10743 O O . ASP D 3 283 ? 120.587 84.377 115.031 1.00 59.94 283 ASP D O 1
ATOM 10748 N N . ASP D 3 284 ? 122.398 83.348 115.892 1.00 48.41 284 ASP D N 1
ATOM 10749 C CA . ASP D 3 284 ? 122.678 84.446 116.808 1.00 44.99 284 ASP D CA 1
ATOM 10750 C C . ASP D 3 284 ? 122.998 85.728 116.050 1.00 48.55 284 ASP D C 1
ATOM 10751 O O . ASP D 3 284 ? 122.511 86.805 116.407 1.00 52.94 284 ASP D O 1
ATOM 10756 N N . TYR D 3 285 ? 123.817 85.633 115.002 1.00 43.01 285 TYR D N 1
ATOM 10757 C CA . TYR D 3 285 ? 124.185 86.828 114.250 1.00 45.21 285 TYR D CA 1
ATOM 10758 C C . TYR D 3 285 ? 122.975 87.444 113.560 1.00 47.41 285 TYR D C 1
ATOM 10759 O O . TYR D 3 285 ? 122.814 88.671 113.558 1.00 52.38 285 TYR D O 1
ATOM 10768 N N . LYS D 3 286 ? 122.105 86.612 112.984 1.00 48.03 286 LYS D N 1
ATOM 10769 C CA . LYS D 3 286 ? 120.879 87.134 112.391 1.00 46.71 286 LYS D CA 1
ATOM 10770 C C . LYS D 3 286 ? 119.994 87.789 113.445 1.00 47.82 286 LYS D C 1
ATOM 10771 O O . LYS D 3 286 ? 119.395 88.845 113.197 1.00 49.44 286 LYS D O 1
ATOM 10777 N N . PHE D 3 287 ? 119.899 87.177 114.629 1.00 45.73 287 PHE D N 1
ATOM 10778 C CA . PHE D 3 287 ? 119.078 87.750 115.688 1.00 42.30 287 PHE D CA 1
ATOM 10779 C C . PHE D 3 287 ? 119.607 89.111 116.122 1.00 43.27 287 PHE D C 1
ATOM 10780 O O . PHE D 3 287 ? 118.830 90.053 116.311 1.00 47.75 287 PHE D O 1
ATOM 10788 N N . LEU D 3 288 ? 120.926 89.234 116.294 1.00 37.83 288 LEU D N 1
ATOM 10789 C CA . LEU D 3 288 ? 121.496 90.533 116.649 1.00 37.03 288 LEU D CA 1
ATOM 10790 C C . LEU D 3 288 ? 121.308 91.558 115.541 1.00 39.67 288 LEU D C 1
ATOM 10791 O O . LEU D 3 288 ? 121.069 92.735 115.823 1.00 47.26 288 LEU D O 1
ATOM 10796 N N . SER D 3 289 ? 121.426 91.147 114.279 1.00 39.16 289 SER D N 1
ATOM 10797 C CA . SER D 3 289 ? 121.176 92.096 113.199 1.00 39.32 289 SER D CA 1
ATOM 10798 C C . SER D 3 289 ? 119.745 92.621 113.255 1.00 38.78 289 SER D C 1
ATOM 10799 O O . SER D 3 289 ? 119.512 93.835 113.161 1.00 42.07 289 SER D O 1
ATOM 10802 N N . ARG D 3 290 ? 118.778 91.723 113.447 1.00 40.00 290 ARG D N 1
ATOM 10803 C CA . ARG D 3 290 ? 117.385 92.148 113.547 1.00 36.13 290 ARG D CA 1
ATOM 10804 C C . ARG D 3 290 ? 117.166 93.047 114.758 1.00 37.67 290 ARG D C 1
ATOM 10805 O O . ARG D 3 290 ? 116.446 94.051 114.675 1.00 44.52 290 ARG D O 1
ATOM 10813 N N . LEU D 3 291 ? 117.791 92.711 115.889 1.00 35.37 291 LEU D N 1
ATOM 10814 C CA . LEU D 3 291 ? 117.641 93.522 117.093 1.00 31.09 291 LEU D CA 1
ATOM 10815 C C . LEU D 3 291 ? 118.226 94.915 116.905 1.00 30.92 291 LEU D C 1
ATOM 10816 O O . LEU D 3 291 ? 117.641 95.904 117.357 1.00 40.00 291 LEU D O 1
ATOM 10821 N N . VAL D 3 292 ? 119.381 95.016 116.247 1.00 25.60 292 VAL D N 1
ATOM 10822 C CA . VAL D 3 292 ? 119.996 96.322 116.034 1.00 28.19 292 VAL D CA 1
ATOM 10823 C C . VAL D 3 292 ? 119.155 97.166 115.086 1.00 27.46 292 VAL D C 1
ATOM 10824 O O . VAL D 3 292 ? 118.979 98.369 115.306 1.00 35.11 292 VAL D O 1
ATOM 10828 N N . LEU D 3 293 ? 118.624 96.564 114.017 1.00 35.05 293 LEU D N 1
ATOM 10829 C CA . LEU D 3 293 ? 117.732 97.325 113.142 1.00 33.00 293 LEU D CA 1
ATOM 10830 C C . LEU D 3 293 ? 116.486 97.799 113.884 1.00 31.67 293 LEU D C 1
ATOM 10831 O O . LEU D 3 293 ? 116.065 98.954 113.728 1.00 35.83 293 LEU D O 1
ATOM 10836 N N . TYR D 3 294 ? 115.892 96.935 114.709 1.00 32.93 294 TYR D N 1
ATOM 10837 C CA . TYR D 3 294 ? 114.714 97.348 115.464 1.00 30.32 294 TYR D CA 1
ATOM 10838 C C . TYR D 3 294 ? 115.044 98.465 116.449 1.00 29.19 294 TYR D C 1
ATOM 10839 O O . TYR D 3 294 ? 114.266 99.412 116.606 1.00 37.31 294 TYR D O 1
ATOM 10848 N N . ALA D 3 295 ? 116.189 98.368 117.127 1.00 29.90 295 ALA D N 1
ATOM 10849 C CA . ALA D 3 295 ? 116.584 99.406 118.073 1.00 24.11 295 ALA D CA 1
ATOM 10850 C C . ALA D 3 295 ? 116.847 100.728 117.367 1.00 23.68 295 ALA D C 1
ATOM 10851 O O . ALA D 3 295 ? 116.466 101.792 117.866 1.00 33.70 295 ALA D O 1
ATOM 10853 N N . LYS D 3 296 ? 117.500 100.680 116.205 1.00 20.58 296 LYS D N 1
ATOM 10854 C CA . LYS D 3 296 ? 117.734 101.896 115.436 1.00 27.77 296 LYS D CA 1
ATOM 10855 C C . LYS D 3 296 ? 116.421 102.526 114.996 1.00 32.75 296 LYS D C 1
ATOM 10856 O O . LYS D 3 296 ? 116.294 103.755 114.963 1.00 37.54 296 LYS D O 1
ATOM 10862 N N . SER D 3 297 ? 115.432 101.698 114.650 1.00 38.18 297 SER D N 1
ATOM 10863 C CA . SER D 3 297 ? 114.141 102.234 114.229 1.00 29.82 297 SER D CA 1
ATOM 10864 C C . SER D 3 297 ? 113.475 103.029 115.346 1.00 34.31 297 SER D C 1
ATOM 10865 O O . SER D 3 297 ? 112.892 104.090 115.100 1.00 38.99 297 SER D O 1
ATOM 10868 N N . GLN D 3 298 ? 113.549 102.534 116.580 1.00 36.53 298 GLN D N 1
ATOM 10869 C CA . GLN D 3 298 ? 112.885 103.166 117.713 1.00 29.84 298 GLN D CA 1
ATOM 10870 C C . GLN D 3 298 ? 113.715 104.260 118.370 1.00 33.41 298 GLN D C 1
ATOM 10871 O O . GLN D 3 298 ? 113.216 104.927 119.281 1.00 34.32 298 GLN D O 1
ATOM 10877 N N . SER D 3 299 ? 114.959 104.462 117.935 1.00 34.41 299 SER D N 1
ATOM 10878 C CA . SER D 3 299 ? 115.847 105.383 118.634 1.00 26.09 299 SER D CA 1
ATOM 10879 C C . SER D 3 299 ? 115.408 106.833 118.481 1.00 35.09 299 SER D C 1
ATOM 10880 O O . SER D 3 299 ? 115.664 107.651 119.370 1.00 43.00 299 SER D O 1
ATOM 10883 N N . ASP D 3 300 ? 114.751 107.170 117.371 1.00 42.44 300 ASP D N 1
ATOM 10884 C CA . ASP D 3 300 ? 114.396 108.559 117.106 1.00 39.58 300 ASP D CA 1
ATOM 10885 C C . ASP D 3 300 ? 113.241 109.049 117.969 1.00 40.63 300 ASP D C 1
ATOM 10886 O O . ASP D 3 300 ? 113.089 110.261 118.145 1.00 44.38 300 ASP D O 1
ATOM 10891 N N . THR D 3 301 ? 112.430 108.144 118.512 1.00 38.68 301 THR D N 1
ATOM 10892 C CA . THR D 3 301 ? 111.241 108.513 119.268 1.00 32.86 301 THR D CA 1
ATOM 10893 C C . THR D 3 301 ? 111.360 108.210 120.753 1.00 36.62 301 THR D C 1
ATOM 10894 O O . THR D 3 301 ? 111.054 109.070 121.582 1.00 42.51 301 THR D O 1
ATOM 10898 N N . VAL D 3 302 ? 111.798 107.008 121.115 1.00 33.01 302 VAL D N 1
ATOM 10899 C CA . VAL D 3 302 ? 111.867 106.583 122.507 1.00 26.64 302 VAL D CA 1
ATOM 10900 C C . VAL D 3 302 ? 113.331 106.415 122.901 1.00 28.95 302 VAL D C 1
ATOM 10901 O O . VAL D 3 302 ? 114.095 105.713 122.227 1.00 39.32 302 VAL D O 1
ATOM 10905 N N . PHE D 3 303 ? 113.724 107.100 123.971 1.00 24.44 303 PHE D N 1
ATOM 10906 C CA . PHE D 3 303 ? 115.058 107.022 124.550 1.00 19.79 303 PHE D CA 1
ATOM 10907 C C . PHE D 3 303 ? 115.034 107.775 125.870 1.00 20.17 303 PHE D C 1
ATOM 10908 O O . PHE D 3 303 ? 114.106 108.537 126.149 1.00 32.26 303 PHE D O 1
ATOM 10916 N N . ASP D 3 304 ? 116.067 107.557 126.675 1.00 21.87 304 ASP D N 1
ATOM 10917 C CA . ASP D 3 304 ? 116.237 108.273 127.929 1.00 11.55 304 ASP D CA 1
ATOM 10918 C C . ASP D 3 304 ? 117.646 108.844 128.000 1.00 16.24 304 ASP D C 1
ATOM 10919 O O . ASP D 3 304 ? 118.505 108.550 127.166 1.00 30.42 304 ASP D O 1
ATOM 10924 N N . TYR D 3 305 ? 117.876 109.668 129.013 1.00 10.07 305 TYR D N 1
ATOM 10925 C CA . TYR D 3 305 ? 119.152 110.338 129.205 1.00 1.90 305 TYR D CA 1
ATOM 10926 C C . TYR D 3 305 ? 119.974 109.628 130.270 1.00 13.75 305 TYR D C 1
ATOM 10927 O O . TYR D 3 305 ? 119.458 109.261 131.329 1.00 29.64 305 TYR D O 1
ATOM 10936 N N . TYR D 3 306 ? 121.253 109.435 129.978 1.00 15.47 306 TYR D N 1
ATOM 10937 C CA . TYR D 3 306 ? 122.220 108.912 130.927 1.00 11.91 306 TYR D CA 1
ATOM 10938 C C . TYR D 3 306 ? 123.385 109.886 131.013 1.00 16.70 306 TYR D C 1
ATOM 10939 O O . TYR D 3 306 ? 123.715 110.562 130.039 1.00 29.60 306 TYR D O 1
ATOM 10948 N N . VAL D 3 307 ? 124.001 109.964 132.185 1.00 10.06 307 VAL D N 1
ATOM 10949 C CA . VAL D 3 307 ? 125.095 110.895 132.429 1.00 0.25 307 VAL D CA 1
ATOM 10950 C C . VAL D 3 307 ? 126.261 110.133 133.036 1.00 14.59 307 VAL D C 1
ATOM 10951 O O . VAL D 3 307 ? 126.081 109.379 133.998 1.00 27.92 307 VAL D O 1
ATOM 10955 N N . LEU D 3 308 ? 127.450 110.319 132.471 1.00 21.18 308 LEU D N 1
ATOM 10956 C CA . LEU D 3 308 ? 128.689 109.893 133.108 1.00 15.19 308 LEU D CA 1
ATOM 10957 C C . LEU D 3 308 ? 129.520 111.120 133.447 1.00 12.52 308 LEU D C 1
ATOM 10958 O O . LEU D 3 308 ? 129.476 112.127 132.736 1.00 27.66 308 LEU D O 1
ATOM 10963 N N . THR D 3 309 ? 130.264 111.039 134.544 1.00 13.30 309 THR D N 1
ATOM 10964 C CA . THR D 3 309 ? 131.059 112.155 135.032 1.00 4.56 309 THR D CA 1
ATOM 10965 C C . THR D 3 309 ? 132.525 111.760 135.097 1.00 12.48 309 THR D C 1
ATOM 10966 O O . THR D 3 309 ? 132.874 110.738 135.695 1.00 28.34 309 THR D O 1
ATOM 10970 N N . GLY D 3 310 ? 133.371 112.571 134.474 1.00 18.59 310 GLY D N 1
ATOM 10971 C CA . GLY D 3 310 ? 134.811 112.434 134.578 1.00 21.79 310 GLY D CA 1
ATOM 10972 C C . GLY D 3 310 ? 135.352 113.377 135.638 1.00 18.84 310 GLY D C 1
ATOM 10973 O O . GLY D 3 310 ? 134.996 114.557 135.680 1.00 23.90 310 GLY D O 1
ATOM 10974 N N . ASP D 3 311 ? 136.234 112.837 136.480 1.00 25.63 311 ASP D N 1
ATOM 10975 C CA . ASP D 3 311 ? 136.738 113.531 137.664 1.00 24.59 311 ASP D CA 1
ATOM 10976 C C . ASP D 3 311 ? 137.845 114.529 137.310 1.00 25.53 311 ASP D C 1
ATOM 10977 O O . ASP D 3 311 ? 138.952 114.509 137.845 1.00 34.39 311 ASP D O 1
ATOM 10982 N N . THR D 3 312 ? 137.512 115.429 136.396 1.00 26.12 312 THR D N 1
ATOM 10983 C CA . THR D 3 312 ? 138.381 116.541 136.060 1.00 20.81 312 THR D CA 1
ATOM 10984 C C . THR D 3 312 ? 138.047 117.741 136.940 1.00 24.02 312 THR D C 1
ATOM 10985 O O . THR D 3 312 ? 137.088 117.733 137.712 1.00 35.54 312 THR D O 1
ATOM 10989 N N . GLU D 3 313 ? 138.862 118.783 136.823 1.00 22.57 313 GLU D N 1
ATOM 10990 C CA . GLU D 3 313 ? 138.619 120.051 137.512 1.00 24.52 313 GLU D CA 1
ATOM 10991 C C . GLU D 3 313 ? 138.487 121.163 136.481 1.00 25.56 313 GLU D C 1
ATOM 10992 O O . GLU D 3 313 ? 139.506 121.646 135.957 1.00 30.31 313 GLU D O 1
ATOM 10998 N N . PRO D 3 314 ? 137.267 121.610 136.150 1.00 15.10 314 PRO D N 1
ATOM 10999 C CA . PRO D 3 314 ? 135.954 121.167 136.647 1.00 16.82 314 PRO D CA 1
ATOM 11000 C C . PRO D 3 314 ? 135.511 119.827 136.062 1.00 17.07 314 PRO D C 1
ATOM 11001 O O . PRO D 3 314 ? 136.053 119.390 135.053 1.00 27.09 314 PRO D O 1
ATOM 11005 N N . PRO D 3 315 ? 134.541 119.154 136.684 1.00 15.78 315 PRO D N 1
ATOM 11006 C CA . PRO D 3 315 ? 134.151 117.818 136.216 1.00 25.02 315 PRO D CA 1
ATOM 11007 C C . PRO D 3 315 ? 133.614 117.836 134.793 1.00 19.75 315 PRO D C 1
ATOM 11008 O O . PRO D 3 315 ? 132.905 118.756 134.385 1.00 19.27 315 PRO D O 1
ATOM 11012 N N . THR D 3 316 ? 133.951 116.792 134.043 1.00 19.94 316 THR D N 1
ATOM 11013 C CA . THR D 3 316 ? 133.446 116.627 132.689 1.00 15.82 316 THR D CA 1
ATOM 11014 C C . THR D 3 316 ? 132.163 115.810 132.723 1.00 19.38 316 THR D C 1
ATOM 11015 O O . THR D 3 316 ? 132.032 114.880 133.518 1.00 32.76 316 THR D O 1
ATOM 11019 N N . VAL D 3 317 ? 131.211 116.162 131.867 1.00 13.05 317 VAL D N 1
ATOM 11020 C CA . VAL D 3 317 ? 129.921 115.489 131.814 1.00 13.76 317 VAL D CA 1
ATOM 11021 C C . VAL D 3 317 ? 129.703 114.964 130.403 1.00 11.38 317 VAL D C 1
ATOM 11022 O O . VAL D 3 317 ? 129.813 115.719 129.431 1.00 33.89 317 VAL D O 1
ATOM 11026 N N . PHE D 3 318 ? 129.397 113.676 130.295 1.00 7.24 318 PHE D N 1
ATOM 11027 C CA . PHE D 3 318 ? 129.044 113.044 129.034 1.00 11.07 318 PHE D CA 1
ATOM 11028 C C . PHE D 3 318 ? 127.581 112.630 129.083 1.00 13.16 318 PHE D C 1
ATOM 11029 O O . PHE D 3 318 ? 127.161 111.926 130.010 1.00 25.61 318 PHE D O 1
ATOM 11037 N N . ILE D 3 319 ? 126.818 113.062 128.082 1.00 11.30 319 ILE D N 1
ATOM 11038 C CA . ILE D 3 319 ? 125.390 112.788 127.980 1.00 14.80 319 ILE D CA 1
ATOM 11039 C C . ILE D 3 319 ? 125.182 111.716 126.920 1.00 8.84 319 ILE D C 1
ATOM 11040 O O . ILE D 3 319 ? 125.731 111.808 125.817 1.00 25.89 319 ILE D O 1
ATOM 11045 N N . PHE D 3 320 ? 124.390 110.703 127.257 1.00 8.36 320 PHE D N 1
ATOM 11046 C CA . PHE D 3 320 ? 124.072 109.598 126.370 1.00 13.57 320 PHE D CA 1
ATOM 11047 C C . PHE D 3 320 ? 122.564 109.511 126.194 1.00 7.49 320 PHE D C 1
ATOM 11048 O O . PHE D 3 320 ? 121.807 109.712 127.147 1.00 21.02 320 PHE D O 1
ATOM 11056 N N . LYS D 3 321 ? 122.134 109.210 124.976 1.00 14.94 321 LYS D N 1
ATOM 11057 C CA . LYS D 3 321 ? 120.743 108.922 124.664 1.00 17.76 321 LYS D CA 1
ATOM 11058 C C . LYS D 3 321 ? 120.621 107.418 124.464 1.00 21.22 321 LYS D C 1
ATOM 11059 O O . LYS D 3 321 ? 121.179 106.872 123.508 1.00 26.05 321 LYS D O 1
ATOM 11065 N N . VAL D 3 322 ? 119.901 106.754 125.364 1.00 20.33 322 VAL D N 1
ATOM 11066 C CA . VAL D 3 322 ? 119.914 105.300 125.474 1.00 8.13 322 VAL D CA 1
ATOM 11067 C C . VAL D 3 322 ? 118.530 104.757 125.151 1.00 18.23 322 VAL D C 1
ATOM 11068 O O . VAL D 3 322 ? 117.526 105.242 125.684 1.00 30.84 322 VAL D O 1
ATOM 11072 N N . THR D 3 323 ? 118.480 103.757 124.274 1.00 18.50 323 THR D N 1
ATOM 11073 C CA . THR D 3 323 ? 117.276 102.979 124.010 1.00 15.29 323 THR D CA 1
ATOM 11074 C C . THR D 3 323 ? 117.535 101.547 124.460 1.00 21.20 323 THR D C 1
ATOM 11075 O O . THR D 3 323 ? 118.462 100.900 123.965 1.00 30.24 323 THR D O 1
ATOM 11079 N N . ARG D 3 324 ? 116.720 101.057 125.389 1.00 20.25 324 ARG D N 1
ATOM 11080 C CA . ARG D 3 324 ? 116.979 99.804 126.085 1.00 21.38 324 ARG D CA 1
ATOM 11081 C C . ARG D 3 324 ? 115.942 98.750 125.725 1.00 26.57 324 ARG D C 1
ATOM 11082 O O . ARG D 3 324 ? 114.749 99.048 125.620 1.00 36.83 324 ARG D O 1
ATOM 11090 N N . PHE D 3 325 ? 116.406 97.514 125.546 1.00 27.50 325 PHE D N 1
ATOM 11091 C CA . PHE D 3 325 ? 115.530 96.384 125.255 1.00 20.98 325 PHE D CA 1
ATOM 11092 C C . PHE D 3 325 ? 115.984 95.188 126.075 1.00 25.26 325 PHE D C 1
ATOM 11093 O O . PHE D 3 325 ? 117.138 94.767 125.969 1.00 36.77 325 PHE D O 1
ATOM 11101 N N . TYR D 3 326 ? 115.081 94.632 126.877 1.00 28.05 326 TYR D N 1
ATOM 11102 C CA . TYR D 3 326 ? 115.399 93.538 127.786 1.00 19.26 326 TYR D CA 1
ATOM 11103 C C . TYR D 3 326 ? 114.863 92.221 127.242 1.00 27.77 326 TYR D C 1
ATOM 11104 O O . TYR D 3 326 ? 113.764 92.172 126.684 1.00 38.08 326 TYR D O 1
ATOM 11113 N N . PHE D 3 327 ? 115.639 91.153 127.413 1.00 24.96 327 PHE D N 1
ATOM 11114 C CA . PHE D 3 327 ? 115.295 89.870 126.812 1.00 22.31 327 PHE D CA 1
ATOM 11115 C C . PHE D 3 327 ? 116.136 88.761 127.438 1.00 33.44 327 PHE D C 1
ATOM 11116 O O . PHE D 3 327 ? 117.041 89.010 128.242 1.00 38.61 327 PHE D O 1
ATOM 11124 N N . ASN D 3 328 ? 115.818 87.521 127.048 1.00 38.07 328 ASN D N 1
ATOM 11125 C CA . ASN D 3 328 ? 116.523 86.321 127.474 1.00 33.96 328 ASN D CA 1
ATOM 11126 C C . ASN D 3 328 ? 116.801 85.437 126.264 1.00 35.98 328 ASN D C 1
ATOM 11127 O O . ASN D 3 328 ? 116.043 85.438 125.292 1.00 43.18 328 ASN D O 1
ATOM 11132 N N . MET D 3 329 ? 117.902 84.658 126.341 1.00 41.16 329 MET D N 1
ATOM 11133 C CA . MET D 3 329 ? 118.387 83.637 125.420 1.00 43.23 329 MET D CA 1
ATOM 11134 C C . MET D 3 329 ? 118.049 82.239 125.921 1.00 50.44 329 MET D C 1
ATOM 11135 O O . MET D 3 329 ? 118.065 81.981 127.128 1.00 54.60 329 MET D O 1
ATOM 11140 N N . PRO D 3 330 ? 117.729 81.320 125.013 1.00 55.37 330 PRO D N 1
ATOM 11141 C CA . PRO D 3 330 ? 117.431 79.946 125.429 1.00 54.91 330 PRO D CA 1
ATOM 11142 C C . PRO D 3 330 ? 118.673 79.234 125.936 1.00 55.87 330 PRO D C 1
ATOM 11143 O O . PRO D 3 330 ? 119.802 79.549 125.554 1.00 58.49 330 PRO D O 1
ATOM 11147 N N . LYS D 3 331 ? 118.450 78.260 126.810 1.00 60.95 331 LYS D N 1
ATOM 11148 C CA . LYS D 3 331 ? 119.541 77.474 127.373 1.00 65.32 331 LYS D CA 1
ATOM 11149 C C . LYS D 3 331 ? 120.137 76.532 126.331 1.00 63.40 331 LYS D C 1
ATOM 11150 O O . LYS D 3 331 ? 119.422 75.986 125.492 1.00 65.17 331 LYS D O 1
#

Organism: Homo sapiens (NCBI:txid9606)

B-factor: mean 44.49, std 23.41, range [0.25, 139.04]

Radius of gyration: 36.92 Å; Cα contacts (8 Å, |Δi|>4): 2600; chains: 4; bounding box: 98×104×95 Å

Sequence (1384 aa):
SGRDSLIFLVDASKAMFESQSEDELTPFDMSIQCIQSVYISKIISSDRDLLAVVFYGTEKDKNSVNFKNIYVLQELDNPGAKRILELDQFKGQQGQKRFQDMMGHGSDYSLSEVLWVCANLFSDVQFKMSHKRIMLFTNEDNPHGNDSAKASRARTKAGDLRDTGIFLDLMHLKKPGGFDISLFYRDIISIAEDEDLRVHFEESSKLEDLLRKVRAKETRKRALSRLKLKLNKDIVISVGIYNLVQKALKPPPIKLYRETNEPVKTKTRTFNTSTGGLLLPSDTKRSQIYGSRQIILEKEETEELKRFDDPGLMLMGFKPLVLLKKHHYLRPSLFVYPEESLVIGSSTLFSALLIKCLEKEVAALCRYTPRRNIPPYFVALVPQEEELDDQKIQVTPPGFQLVFLPFADDKRKMPFTEKIMATPEQVGKMKAIVEKLRFTYRSDSFENPVLQQHFRNLEALALDLMEPEQAVDLTLPKVEAMNKRLGSLVDEFKELVYPPDYPHMVRSGNKAAVVLCMDVGFTMSNSIPGIESPFEQAKKVITMFVQRQVFAENKDEIALVLFGTDGTDNPLSGGDQYQNITVHRHLMLPDFDLLEDIESKIQPGSQQADFLDALIVSMDVIQHETIGKKFEKRHIEIFTDLSSRFSKSQLDIIIHSLKKCDISLQFFLPFSLGKEDGSGGPFRLGGHGPLKGITEQQKEGLEIVKMVMISLEGEDGLDEIYSFSESLRKLCVFKKIERHSIHWPCRLTIGSNLSIRIAAYKSILQERVKKTWTVVDAKTLKKEDIQKETVYCLNDDDETEVLKEDIIQGFRYGSDIVPFSKVDEEQMKYKSEGKCFSVLGFCKSSQVQRRFFMGNQVLKVFAARDDEAAAVALSSLIHALDDLDMVAIVRYAYDKRANPQVGVAFPHIKHNYECLVYVQLPFMEDLRQYMFSSLKNSKKYAPTEAQLNAVDALIDSMSLAKKDEKTDTLEDLFPTTKIPNPRFQRLFQCLLHRALHPREPLPPIQQHIWNMLNPPAEVTTKSQIPLSKIKTLFPLIEAKKSYNRSMTTIHYNDDVDIDIHTDKNGKELCYCYITIDDHYLVDVETIGVIVNRSGKCLLVNNHLGIGIVKDKRISDSFGDVCMDTIFDFSEARELFSLTNDDNRNIAWDTDKLDDDTDIWTPVTEDDYKFLSRLVLYAKSQSDTVFDYYVLTGDTEPPTVFIFKVTRFYFNMPKRSMTTIHYNDDVDIDIHTDKNGKELCYCYITIDDHYLVDVETIGVIVNRSGKCLLVNNHLGIGIVKDKRISDSFGDVCMDTIFDFSEARELFSLTNDDNRNIAWDTDKLDDDTDIWTPVTEDDYKFLSRLVLYAKSQSDTVFDYYVLTGDTEPPTVFIFKVTRFYFNMPK

GO terms:
  GO:0097110 scaffold protein binding (F, IPI)
  GO:0002218 activation of innate immune response (P, IDA)
  GO:0005730 nucleolus (C, IDA)
  GO:0043564 Ku70:Ku80 complex (C, IDA)
  GO:0070419 nonhomologous end joining complex (C, IDA)
  GO:0071480 cellular response to gamma radiation (P, IDA)
  GO:0005634 nucleus (C, EXP)
  GO:0005694 chromosome (C, EXP)
  GO:0005737 cytoplasm (C, EXP)
  GO:0016887 ATP hydrolysis activity (F, EXP)
  GO:0140078 class I DNA-(apurinic or apyrimidinic site) endonuclease activity (F, EXP)
  GO:0051575 5'-deoxyribose-5-phosphate lyase activity (F, IMP)
  GO:0045892 negative regulation of DNA-templated transcription (P, IMP)
  GO:0048660 regulation of smooth muscle cell proliferation (P, IMP)
  GO:0006303 double-strand break repair via nonhomologous end joining (P, IMP)
  GO:0005515 protein binding (F, IPI)
  GO:0005634 nucleus (C, TAS)
  GO:0016020 membrane (C, TAS)
  GO:0008094 ATP-dependent activity, acting on DNA (F, IDA)
  GO:0003678 DNA helicase activity (F, IDA)

Solvent-accessible surface area: 66549 Å² total; per-residue (Å²): 115,43,55,22,2,9,0,0,0,0,1,0,23,136,33,0,25,92,39,115,48,177,128,86,83,12,12,3,16,6,0,0,45,0,0,29,34,0,1,52,39,14,8,29,80,74,48,138,5,6,0,0,0,0,0,3,0,0,100,104,56,128,10,88,69,115,44,139,20,1,34,11,24,7,106,23,66,36,4,6,6,144,58,4,72,68,0,46,80,9,78,26,132,104,1,34,120,91,0,48,104,78,0,20,57,20,39,104,27,10,5,14,47,0,4,119,7,0,23,43,13,2,76,97,22,153,149,143,46,34,73,33,44,0,0,6,0,2,6,52,11,61,26,14,53,150,72,95,65,39,7,56,124,0,93,86,47,0,19,73,5,87,125,99,32,4,85,2,4,5,6,9,0,110,46,96,89,34,25,61,20,63,101,5,4,135,73,3,11,32,64,54,141,101,87,78,95,208,88,51,20,72,47,1,49,116,41,86,23,1,49,41,4,0,54,8,59,19,38,78,75,124,28,99,37,129,15,98,8,36,8,35,196,84,5,39,1,0,0,1,1,16,10,32,11,76,97,22,128,92,34,101,52,54,62,7,25,132,170,72,93,74,58,10,135,51,120,77,90,46,50,22,52,97,113,41,30,124,31,118,121,99,62,24,63,32,4,6,82,9,67,117,97,76,3,33,3,76,112,122,34,9,61,90,11,56,122,11,24,92,40,2,0,66,14,9,0,2,9,29,58,108,40,43,84,78,32,24,5,9,78,28,12,22,6,0,20,13,13,43,54,66,16,81,14,0,5,26,0,2,2,0,11,10,63,36,0,61,115,70,123,12,2,6,2,0,10,13,4,52,171,163,31,53,2,1,48,3,0,1,2,25,13,21,96,52,103,63,48,123,32,87,6,26,60,18,9,7,0,6,20,0,5,9,14,1,6,13,12,5,74,34,64,38,29,188,54,126,58,57,107,14,78,118,116,19,14,35,38,1,63,34,0,0,74,99,5,92,68,98,13,125,27,32,46,20,53,14,12,18,2,45,25,10,10,121,3,2,54,11,21,16,27,106,106,160,106,32,146,98,64,142,20,82,1,67,21,163,56,97,51,13,28,149,124,4,45,70,27,8,84,70,2,83,137,60,12,56,51,146,129,186,69,104,20,33,64,18,32,57,63,2,0,0,0,2,0,5,4,2,0,128,39,0,43,96,110,102,137,46,88,78,18,22,5,74,6,0,35,59,0,1,32,12,2,0,14,46,3,14,3,36,90,47,122,13,22,1,0,3,0,9,1,0,17,100,40,56,88,12,90,54,27,86,53,136,97,38,83,30,1,27,8,64,26,88,9,88,87,18,54,15,86,1,2,71,20,7,74,84,123,13,132,62,11,70,81,79,10,20,7,4,31,0,2,25,0,0,8,16,3,2,70,116,41,25,145,78,88,168,27,65,75,46,2,0,0,0,1,3,9,4,30,16,208,30,58,117,80,68,7,109,96,2,20,116,29,2,112,150,40,98,8,37,1,0,4,0,0,39,26,52,51,38,164,156,73,68,95,114,104,119,154,151,34,1,21,41,89,101,77,208,66,28,85,127,52,26,91,95,1,23,104,14,1,54,75,5,0,71,46,36,72,19,156,87,0,57,103,9,13,13,5,0,37,36,0,8,40,47,29,5,2,11,87,50,18,60,57,61,6,16,10,10,10,19,116,1,43,1,8,68,89,4,37,1,43,2,2,2,12,26,8,3,10,39,61,164,58,100,59,115,64,45,61,3,19,33,186,67,53,109,95,78,36,33,76,80,76,51,39,20,22,52,78,101,147,89,140,76,135,50,79,56,43,51,50,57,42,0,21,81,5,27,64,39,49,4,30,66,101,113,28,89,147,129,34,40,110,48,132,25,103,4,59,29,1,9,1,27,2,0,0,99,28,84,48,16,76,51,40,32,4,7,19,74,24,0,4,19,0,10,20,13,121,108,22,104,8,3,20,11,0,5,3,0,1,1,30,0,0,78,87,60,99,4,4,2,0,0,0,7,1,49,16,102,55,6,60,4,41,0,0,1,0,11,24,31,62,84,160,75,34,19,0,1,0,2,0,24,0,1,11,84,44,4,38,104,68,23,75,9,37,27,9,159,112,10,184,154,39,58,23,78,142,52,22,37,103,1,0,33,44,0,6,91,22,10,46,0,12,112,130,45,127,173,85,152,74,46,91,39,57,0,35,3,22,109,3,7,7,0,57,12,26,12,12,12,24,0,0,9,40,27,10,36,59,82,217,85,103,26,27,112,32,64,120,17,1,60,8,4,0,42,26,13,49,119,9,66,90,128,6,88,128,18,5,66,94,0,104,112,56,6,87,45,97,128,34,194,217,146,230,146,217,79,92,30,92,18,98,30,59,149,108,61,81,13,53,2,62,68,92,55,138,51,37,82,12,0,0,0,13,0,42,7,54,138,64,111,56,12,82,25,85,21,5,0,0,7,4,30,50,18,10,30,1,2,5,2,5,26,107,79,35,40,39,19,0,120,95,73,85,17,10,61,45,18,10,57,6,1,46,40,10,4,19,63,70,78,146,14,59,146,89,97,58,19,54,19,67,47,108,29,40,6,0,1,31,92,64,198,92,79,114,90,103,86,48,58,34,5,136,64,139,45,6,50,115,0,1,40,75,2,20,126,57,0,120,81,46,25,134,90,73,23,46,12,16,12,6,4,2,72,26,78,35,29,20,37,8,17,2,45,2,3,55,8,4,1,53,23,64,242,283,40,128,38,70,13,121,38,59,152,132,67,64,8,61,2,45,74,81,57,117,72,30,96,9,0,1,0,18,0,30,2,34,35,34,26,4,20,77,27,88,16,0,0,0,0,1,12,69,18,4,40,1,0,3,0,5,33,112,148,39,32,44,20,0,125,92,77,113,74,16,104,47,11,13,44,5,0,17,78,27,1,16,48,20,58,61,5,138,126,39,7,64,25,85,13,90,28,130,50,32,5,0,2,42,85,69,188,78,86,125,121,70,136,6,57,37,1,120,64,129,53,9,46,117,0,2,40,108,2,12,108,60,0,121,73,61,20,127,86,79,27,53,19,20,9,8,28,0,81,4,77,59,87,15,52,3,10,0,51,4,6,58,6,5,0,44,26,75,253

Nearest PDB structures (foldseek):
  8ag4-assembly1_B  TM=1.002E+00  e=0.000E+00  Homo sapiens
  7z6o-assembly1_B  TM=9.788E-01  e=2.967E-97  Homo sapiens
  6erf-assembly1_B  TM=9.798E-01  e=3.497E-94  Homo sapiens
  6erf-assembly2_D  TM=9.827E-01  e=9.845E-94  Homo sapiens
  8asc-assembly1_P  TM=9.674E-01  e=4.133E-92  Homo sapiens

CATH classification: 3.40.50.410

InterPro domains:
  IPR003034 SAP domain [PF02037] (573-607)
  IPR003034 SAP domain [PS50800] (573-607)
  IPR003034 SAP domain [SM00513] (573-607)
  IPR005160 Ku70/Ku80 C-terminal arm [PF03730] (472-556)
  IPR005161 Ku70/Ku80, N-terminal alpha/beta [PF03731] (37-255)
  IPR006164 Ku70/Ku80, DNA-binding domain [PF02735] (265-459)
  IPR006164 Ku70/Ku80, DNA-binding domain [SM00559] (308-454)
  IPR006165 Ku70 [PIRSF003033] (1-608)
  IPR006165 Ku70 [TIGR00578] (25-608)
  IPR016194 SPOC-like, C-terminal domain superfamily [G3DSA:2.40.290.10] (254-439)
  IPR016194 SPOC-like, C-terminal domain superfamily [SSF100939] (254-533)
  IPR027388 Ku70, bridge and pillars domain superfamily [G3DSA:4.10.970.10] (279-341)
  IPR036361 SAP domain superfamily [G3DSA:1.10.720.30] (559-609)
  IPR036361 SAP domain superfamily [SSF68906] (560-608)
  IPR036465 von Willebrand factor A-like domain superfamily [G3DSA:3.40.50.410] (35-250)
  IPR036465 von Willebrand factor A-like domain superfamily [SSF53300] (34-253)
  IPR047087 Ku70, core domain [cd00788] (254-529)

Foldseek 3Di:
DQAAEEEEEEEQAPQQADAPDPPFDRLNLLSLVLVLVVLVVCVLLVRHYWYWYKYFQWQDDDFPPPDGRIHGPGATGRRDLVVSVLSVCCHDPNNVVVCCVVTNHHDQDFLLVNLVSLVVSQVPDDPDHPAAEYEYSEQDQCRPVPPVPSLVSNLVSLVVCVVVHYAYYYQHADDVPAHDCVPRHVSRGDADPPVRPDLDFGHHRHSVSSSLVVVQPRDDFDFPDWAWEDQDPPDIFIKTKGDPDDDRDDDDDADQDPVGGDHDPDDDFDADPPPGDGDDLVRDWDWDDDPHDIDIGHPVVVLVVLADDAAHKYWDAKAAPVPDDPVQADDDKMFMGGDCVPPHPRRVVQVVVLVVCVVVRIWTWIWHDHHGSHHIFIWTWGFWDWDADPRSRTPTDGGTITGTGDDPVPDDDDDDDDDDDDDVVLVVLVVVLDVLVDDDDDPPQADDQVSVVVVVQVSCVVVVHDGDDHDDHPPDDPVVVSCVSSDCSVVVSCVRPPDPVD/DDFAFDDFEEEEEEEEEQADQQQDDDVFDHGLLVLSLVLVLVVLLCQAQVVGFYWYWYKYARAPADDFPPCPDPALTRIHGPGATDRDDLVVSVCSVPNDHRHHGDDAVVSSLVRLLVRVVPVCPPHDHPAAEYEYRDAQPDDHDPPCLVVSLVSCQVVVYYYAYEHQDADDDPPVQDPGHFALFLACPPPDDPSSVVSVVSQVVSQCSNPRPCSSVRYYYSRPSQFFVSVCPRGDGWGDWQWAWEDEPPPDTFTKTKTWDAADDDRPDDDQDADPPVRHNVVDDDDDDPPDPDPDPDDDDPVPPFDFDDDDPDTGTNVPDDPVRDDPFDPWFHKYFPFKDALVVDDDVQFDDRTKMWMAGDPPDPPSNVVQVVVQVVCVVVRMKTWIWGDRTRRGDIFIWIWHWDDDPVDITIMITTGDDPVVDDDDDDDDQCPDPVNHDDPLLVVLVVQLPVLQDQWDPPPVPNDIGGSQDCVRGDDVVSVLVSQQVSCCVVPVPDDGDDRDRSSVSNVDGYPSSVVSNVVSVVVNPVRDDDDDDDD/DPDDAKDWAQLDPPDIWIKGQDDPPFFKKKKWKAFDDDPQWDFGTWIWIAGLQQKIWTAAGPVGGVCLVVTDIDRHPFVVCLVPRRVDPCSNPPWTKAAPQCQHPAHTVDHRDHDDDDDGDDDDSVSVRSRVVVVVQVVCQVPAWDWDWMWIVDVPIDITIMTIDMITTYDDD/DAPDWACLDPPDIWGKDQDDDPFFKKKKWKAWDDDPFFDAGIWIWIAGLQQKIWTADRVPHRVCLVVGDIDNHVQVVCQPPGGPDDHSVVAWGKDAPVCQHPAHTNDDRDPDDDDDGDDDVSVRVRSRVVVVVQVVCQVPDWDWDWMWTPDVVIDIIIMTIRMITTYDDD